Protein AF-A0A812W375-F1 (afdb_monomer_lite)

Radius of gyration: 62.91 Å; chains: 1; bounding box: 161×83×221 Å

Structure (mmCIF, N/CA/C/O backbone):
data_AF-A0A812W375-F1
#
_entry.id   AF-A0A812W375-F1
#
loop_
_atom_site.group_PDB
_atom_site.id
_atom_site.type_symbol
_atom_site.label_atom_id
_atom_site.label_alt_id
_atom_site.label_comp_id
_atom_site.label_asym_id
_atom_site.label_entity_id
_atom_site.label_seq_id
_atom_site.pdbx_PDB_ins_code
_atom_site.Cartn_x
_atom_site.Cartn_y
_atom_site.Cartn_z
_atom_site.occupancy
_atom_site.B_iso_or_equiv
_atom_site.auth_seq_id
_atom_site.auth_comp_id
_atom_site.auth_asym_id
_atom_site.auth_atom_id
_atom_site.pdbx_PDB_model_num
ATOM 1 N N . MET A 1 1 ? 38.878 -28.806 27.017 1.00 32.97 1 MET A N 1
ATOM 2 C CA . MET A 1 1 ? 39.861 -29.887 26.753 1.00 32.97 1 MET A CA 1
ATOM 3 C C . MET A 1 1 ? 39.324 -31.183 27.352 1.00 32.97 1 MET A C 1
ATOM 5 O O . MET A 1 1 ? 38.841 -31.075 28.465 1.00 32.97 1 MET A O 1
ATOM 9 N N . ARG A 1 2 ? 39.491 -32.343 26.679 1.00 32.56 2 ARG A N 1
ATOM 10 C CA . ARG A 1 2 ? 39.193 -33.731 27.154 1.00 32.56 2 ARG A CA 1
ATOM 11 C C . ARG A 1 2 ? 37.685 -33.984 27.458 1.00 32.56 2 ARG A C 1
ATOM 13 O O . ARG A 1 2 ? 37.096 -33.238 28.220 1.00 32.56 2 ARG A O 1
ATOM 20 N N . PHE A 1 3 ? 36.938 -34.833 26.727 1.00 31.95 3 PHE A N 1
ATOM 21 C CA . PHE A 1 3 ? 36.960 -36.322 26.633 1.00 31.95 3 PHE A CA 1
ATOM 22 C C . PHE A 1 3 ? 36.786 -36.993 28.014 1.00 31.95 3 PHE A C 1
ATOM 24 O O . PHE A 1 3 ? 37.465 -36.577 28.945 1.00 31.95 3 PHE A O 1
ATOM 31 N N . ILE A 1 4 ? 35.893 -37.976 28.246 1.00 35.28 4 ILE A N 1
ATOM 32 C CA . ILE A 1 4 ? 35.610 -39.283 27.572 1.00 35.28 4 ILE A CA 1
ATOM 33 C C . ILE A 1 4 ? 34.075 -39.601 27.687 1.00 35.28 4 ILE A C 1
ATOM 35 O O . ILE A 1 4 ? 33.470 -39.160 28.654 1.00 35.28 4 ILE A O 1
ATOM 39 N N . SER A 1 5 ? 33.343 -40.097 26.662 1.00 37.31 5 SER A N 1
ATOM 40 C CA . SER A 1 5 ? 32.916 -41.508 26.357 1.00 37.31 5 SER A CA 1
ATOM 41 C C . SER A 1 5 ? 32.271 -42.327 27.518 1.00 37.31 5 SER A C 1
ATOM 43 O O . SER A 1 5 ? 32.654 -42.129 28.659 1.00 37.31 5 SER A O 1
ATOM 45 N N . ALA A 1 6 ? 31.333 -43.285 27.351 1.00 34.84 6 ALA A N 1
ATOM 46 C CA . ALA A 1 6 ? 30.692 -43.911 26.170 1.00 34.84 6 ALA A CA 1
ATOM 47 C C . ALA A 1 6 ? 29.295 -44.544 26.514 1.00 34.84 6 ALA A C 1
ATOM 49 O O . ALA A 1 6 ? 28.821 -44.416 27.639 1.00 34.84 6 ALA A O 1
ATOM 50 N N . LYS A 1 7 ? 28.630 -45.225 25.554 1.00 42.62 7 LYS A N 1
ATOM 51 C CA . LYS A 1 7 ? 27.325 -45.942 25.699 1.00 42.62 7 LYS A CA 1
ATOM 52 C C . LYS A 1 7 ? 27.449 -47.362 26.298 1.00 42.62 7 LYS A C 1
ATOM 54 O O . LYS A 1 7 ? 28.492 -47.974 26.113 1.00 42.62 7 LYS A O 1
ATOM 59 N N . VAL A 1 8 ? 26.332 -47.936 26.788 1.00 28.66 8 VAL A N 1
ATOM 60 C CA . VAL A 1 8 ? 25.825 -49.310 26.474 1.00 28.66 8 VAL A CA 1
ATOM 61 C C . VAL A 1 8 ? 24.346 -49.460 26.930 1.00 28.66 8 VAL A C 1
ATOM 63 O O . VAL A 1 8 ? 23.821 -48.559 27.577 1.00 28.66 8 VAL A O 1
ATOM 66 N N . ILE A 1 9 ? 23.644 -50.521 26.500 1.00 36.91 9 ILE A N 1
ATOM 67 C CA . ILE A 1 9 ? 22.179 -50.753 26.589 1.00 36.91 9 ILE A CA 1
ATOM 68 C C . ILE A 1 9 ? 21.909 -52.167 27.154 1.00 36.91 9 ILE A C 1
ATOM 70 O O . ILE A 1 9 ? 22.692 -53.048 26.807 1.00 36.91 9 ILE A O 1
ATOM 74 N N . LEU A 1 10 ? 20.815 -52.402 27.916 1.00 29.38 10 LEU A N 1
ATOM 75 C CA . LEU A 1 10 ? 19.886 -53.561 27.772 1.00 29.38 10 LEU A CA 1
ATOM 76 C C . LEU A 1 10 ? 18.721 -53.616 28.802 1.00 29.38 10 LEU A C 1
ATOM 78 O O . LEU A 1 10 ? 18.688 -52.861 29.768 1.00 29.38 10 LEU A O 1
ATOM 82 N N . CYS A 1 11 ? 17.773 -54.509 28.482 1.00 27.66 11 CYS A N 1
ATOM 83 C CA . CYS A 1 11 ? 16.542 -55.025 29.119 1.00 27.66 11 CYS A CA 1
ATOM 84 C C . CYS A 1 11 ? 16.581 -55.360 30.650 1.00 27.66 11 CYS A C 1
ATOM 86 O O . CYS A 1 11 ? 17.652 -55.317 31.242 1.00 27.66 11 CYS A O 1
ATOM 88 N N . GLU A 1 12 ? 15.501 -55.739 31.375 1.00 29.98 12 GLU A N 1
ATOM 89 C CA . GLU A 1 12 ? 14.123 -56.186 31.020 1.00 29.98 12 GLU A CA 1
ATOM 90 C C . GLU A 1 12 ? 13.114 -56.149 32.217 1.00 29.98 12 GLU A C 1
ATOM 92 O O . GLU A 1 12 ? 13.525 -55.892 33.341 1.00 29.98 12 GLU A O 1
ATOM 97 N N . TYR A 1 13 ? 11.828 -56.473 31.954 1.00 28.66 13 TYR A N 1
ATOM 98 C CA . TYR A 1 13 ? 10.718 -56.953 32.834 1.00 28.66 13 TYR A CA 1
ATOM 99 C C . TYR A 1 13 ? 10.445 -56.364 34.250 1.00 28.66 13 TYR A C 1
ATOM 101 O O . TYR A 1 13 ? 11.315 -56.282 35.108 1.00 28.66 13 TYR A O 1
ATOM 109 N N . GLY A 1 14 ? 9.158 -56.109 34.573 1.00 26.38 14 GLY A N 1
ATOM 110 C CA . GLY A 1 14 ? 8.738 -55.655 35.918 1.00 26.38 14 GLY A CA 1
ATOM 111 C C . GLY A 1 14 ? 7.222 -55.554 36.191 1.00 26.38 14 GLY A C 1
ATOM 112 O O . GLY A 1 14 ? 6.649 -54.474 36.156 1.00 26.38 14 GLY A O 1
ATOM 113 N N . LEU A 1 15 ? 6.612 -56.704 36.484 1.00 28.59 15 LEU A N 1
ATOM 114 C CA . LEU A 1 15 ? 5.293 -57.001 37.093 1.00 28.59 15 LEU A CA 1
ATOM 115 C C . LEU A 1 15 ? 4.586 -55.878 37.923 1.00 28.59 15 LEU A C 1
ATOM 117 O O . LEU A 1 15 ? 5.216 -55.224 38.743 1.00 28.59 15 LEU A O 1
ATOM 121 N N . LEU A 1 16 ? 3.290 -55.570 37.727 1.00 27.53 16 LEU A N 1
ATOM 122 C CA . LEU A 1 16 ? 2.050 -56.282 38.153 1.00 27.53 16 LEU A CA 1
ATOM 123 C C . LEU A 1 16 ? 1.582 -56.034 39.623 1.00 27.53 16 LEU A C 1
ATOM 125 O O . LEU A 1 16 ? 2.069 -56.674 40.548 1.00 27.53 16 LEU A O 1
ATOM 129 N N . SER A 1 17 ? 0.553 -55.188 39.824 1.00 30.06 17 SER A N 1
ATOM 130 C CA . SER A 1 17 ? -0.425 -55.240 40.946 1.00 30.06 17 SER A CA 1
ATOM 131 C C . SER A 1 17 ? -1.618 -54.304 40.628 1.00 30.06 17 SER A C 1
ATOM 133 O O . SER A 1 17 ? -1.371 -53.153 40.288 1.00 30.06 17 SER A O 1
ATOM 135 N N . PHE A 1 18 ? -2.901 -54.680 40.491 1.00 27.77 18 PHE A N 1
ATOM 136 C CA . PHE A 1 18 ? -3.881 -55.459 41.289 1.00 27.77 18 PHE A CA 1
ATOM 137 C C . PHE A 1 18 ? -4.575 -54.743 42.472 1.00 27.77 18 PHE A C 1
ATOM 139 O O . PHE A 1 18 ? -4.112 -54.794 43.608 1.00 27.77 18 PHE A O 1
ATOM 146 N N . ARG A 1 19 ? -5.780 -54.206 42.194 1.00 32.09 19 ARG A N 1
ATOM 147 C CA . ARG A 1 19 ? -7.065 -54.339 42.944 1.00 32.09 19 ARG A CA 1
ATOM 148 C C . ARG A 1 19 ? -8.155 -53.591 42.141 1.00 32.09 19 ARG A C 1
ATOM 150 O O . ARG A 1 19 ? -8.008 -52.400 41.915 1.00 32.09 19 ARG A O 1
ATOM 157 N N . PHE A 1 20 ? -9.081 -54.254 41.436 1.00 25.84 20 PHE A N 1
ATOM 158 C CA . PHE A 1 20 ? -10.339 -54.888 41.904 1.00 25.84 20 PHE A CA 1
ATOM 159 C C . PHE A 1 20 ? -11.257 -53.915 42.680 1.00 25.84 20 PHE A C 1
ATOM 161 O O . PHE A 1 20 ? -10.815 -53.363 43.680 1.00 25.84 20 PHE A O 1
ATOM 168 N N . LEU A 1 21 ? -12.445 -53.529 42.167 1.00 32.00 21 LEU A N 1
ATOM 169 C CA . LEU A 1 21 ? -13.716 -54.288 41.957 1.00 32.00 21 LEU A CA 1
ATOM 170 C C . LEU A 1 21 ? -14.475 -54.551 43.277 1.00 32.00 21 LEU A C 1
ATOM 172 O O . LEU A 1 21 ? -13.841 -54.910 44.261 1.00 32.00 21 LEU A O 1
ATOM 176 N N . ALA A 1 22 ? -15.811 -54.445 43.378 1.00 35.59 22 ALA A N 1
ATOM 177 C CA . ALA A 1 22 ? -16.879 -54.061 42.421 1.00 35.59 22 ALA A CA 1
ATOM 178 C C . ALA A 1 22 ? -17.906 -53.126 43.147 1.00 35.59 22 ALA A C 1
ATOM 180 O O . ALA A 1 22 ? -17.464 -52.409 44.037 1.00 35.59 22 ALA A O 1
ATOM 181 N N . CYS A 1 23 ? -19.228 -52.997 42.917 1.00 27.14 23 CYS A N 1
ATOM 182 C CA . CYS A 1 23 ? -20.289 -53.605 42.073 1.00 27.14 23 CYS A CA 1
ATOM 183 C C . CYS A 1 23 ? -21.526 -52.633 42.102 1.00 27.14 23 CYS A C 1
ATOM 185 O O . CYS A 1 23 ? -21.464 -51.651 42.835 1.00 27.14 23 CYS A O 1
ATOM 187 N N . TRP A 1 24 ? -22.687 -52.766 41.431 1.00 25.94 24 TRP A N 1
ATOM 188 C CA . TRP A 1 24 ? -23.252 -53.753 40.484 1.00 25.94 24 TRP A CA 1
ATOM 189 C C . TRP A 1 24 ? -24.283 -53.065 39.529 1.00 25.94 24 TRP A C 1
ATOM 191 O O . TRP A 1 24 ? -24.037 -51.950 39.084 1.00 25.94 24 TRP A O 1
ATOM 201 N N . HIS A 1 25 ? -25.432 -53.694 39.214 1.00 31.62 25 HIS A N 1
ATOM 202 C CA . HIS A 1 25 ? -26.502 -53.189 38.326 1.00 31.62 25 HIS A CA 1
ATOM 203 C C . HIS A 1 25 ? -27.932 -53.468 38.843 1.00 31.62 25 HIS A C 1
ATOM 205 O O . HIS A 1 25 ? -28.162 -54.496 39.474 1.00 31.62 25 HIS A O 1
ATOM 211 N N . ALA A 1 26 ? -28.900 -52.640 38.416 1.00 30.72 26 ALA A N 1
ATOM 212 C CA . ALA A 1 26 ? -30.285 -53.003 38.036 1.00 30.72 26 ALA A CA 1
ATOM 213 C C . ALA A 1 26 ? -30.875 -51.836 37.191 1.00 30.72 26 ALA A C 1
ATOM 215 O O . ALA A 1 26 ? -30.724 -50.689 37.590 1.00 30.72 26 ALA A O 1
ATOM 216 N N . LEU A 1 27 ? -31.280 -52.026 35.921 1.00 32.25 27 LEU A N 1
ATOM 217 C CA . LEU A 1 27 ? -32.653 -52.322 35.427 1.00 32.25 27 LEU A CA 1
ATOM 218 C C . LEU A 1 27 ? -33.686 -51.203 35.735 1.00 32.25 27 LEU A C 1
ATOM 220 O O . LEU A 1 27 ? -33.682 -50.657 36.826 1.00 32.25 27 LEU A O 1
ATOM 224 N N . ARG A 1 28 ? -34.624 -50.819 34.847 1.00 28.23 28 ARG A N 1
ATOM 225 C CA . ARG A 1 28 ? -35.311 -51.556 33.755 1.00 28.23 28 ARG A CA 1
ATOM 226 C C . ARG A 1 28 ? -35.912 -50.582 32.702 1.00 28.23 28 ARG A C 1
ATOM 228 O O . ARG A 1 28 ? -35.973 -49.385 32.953 1.00 28.23 28 ARG A O 1
ATOM 235 N N . SER A 1 29 ? -36.410 -51.082 31.566 1.00 29.12 29 SER A N 1
ATOM 236 C CA . SER A 1 29 ? -37.048 -50.293 30.476 1.00 29.12 29 SER A CA 1
ATOM 237 C C . SER A 1 29 ? -38.560 -50.572 30.339 1.00 29.12 29 SER A C 1
ATOM 239 O O . SER A 1 29 ? -38.947 -51.685 30.688 1.00 29.12 29 SER A O 1
ATOM 241 N N . LEU A 1 30 ? -39.368 -49.634 29.784 1.00 30.25 30 LEU A N 1
ATOM 242 C CA . LEU A 1 30 ? -40.395 -49.823 28.708 1.00 30.25 30 LEU A CA 1
ATOM 243 C C . LEU A 1 30 ? -41.364 -48.605 28.494 1.00 30.25 30 LEU A C 1
ATOM 245 O O . LEU A 1 30 ? -41.809 -48.003 29.460 1.00 30.25 30 LEU A O 1
ATOM 249 N N . VAL A 1 31 ? -41.772 -48.381 27.225 1.00 29.91 31 VAL A N 1
ATOM 250 C CA . VAL A 1 31 ? -43.111 -47.929 26.707 1.00 29.91 31 VAL A CA 1
ATOM 251 C C . VAL A 1 31 ? -43.641 -46.467 26.862 1.00 29.91 31 VAL A C 1
ATOM 253 O O . VAL A 1 31 ? -44.110 -46.056 27.911 1.00 29.91 31 VAL A O 1
ATOM 256 N N . CYS A 1 32 ? -43.669 -45.770 25.706 1.00 25.56 32 CYS A N 1
ATOM 257 C CA . CYS A 1 32 ? -44.744 -45.012 24.997 1.00 25.56 32 CYS A CA 1
ATOM 258 C C . CYS A 1 32 ? -45.743 -43.986 25.631 1.00 25.56 32 CYS A C 1
ATOM 260 O O . CYS A 1 32 ? -46.162 -44.076 26.774 1.00 25.56 32 CYS A O 1
ATOM 262 N N . VAL A 1 33 ? -46.281 -43.154 24.705 1.00 26.83 33 VAL A N 1
ATOM 263 C CA . VAL A 1 33 ? -47.587 -42.420 24.658 1.00 26.83 33 VAL A CA 1
ATOM 264 C C . VAL A 1 33 ? -47.616 -40.893 24.936 1.00 26.83 33 VAL A C 1
ATOM 266 O O . VAL A 1 33 ? -47.652 -40.417 26.060 1.00 26.83 33 VAL A O 1
ATOM 269 N N . GLN A 1 34 ? -47.686 -40.148 23.823 1.00 30.19 34 GLN A N 1
ATOM 270 C CA . GLN A 1 34 ? -48.497 -38.950 23.498 1.00 30.19 34 GLN A CA 1
ATOM 271 C C . GLN A 1 34 ? -49.063 -37.982 24.584 1.00 30.19 34 GLN A C 1
ATOM 273 O O . GLN A 1 34 ? -50.043 -38.274 25.253 1.00 30.19 34 GLN A O 1
ATOM 278 N N . ALA A 1 35 ? -48.623 -36.717 24.460 1.00 27.84 35 ALA A N 1
ATOM 279 C CA . ALA A 1 35 ? -49.440 -35.522 24.133 1.00 27.84 35 ALA A CA 1
ATOM 280 C C . ALA A 1 35 ? -50.307 -34.737 25.169 1.00 27.84 35 ALA A C 1
ATOM 282 O O . ALA A 1 35 ? -51.359 -35.184 25.610 1.00 27.84 35 ALA A O 1
ATOM 283 N N . LYS A 1 36 ? -49.983 -33.424 25.218 1.00 30.27 36 LYS A N 1
ATOM 284 C CA . LYS A 1 36 ? -50.854 -32.211 25.245 1.00 30.27 36 LYS A CA 1
ATOM 285 C C . LYS A 1 36 ? -51.313 -31.538 26.565 1.00 30.27 36 LYS A C 1
ATOM 287 O O . LYS A 1 36 ? -51.796 -32.156 27.497 1.00 30.27 36 LYS A O 1
ATOM 292 N N . ASN A 1 37 ? -51.291 -30.198 26.464 1.00 27.66 37 ASN A N 1
ATOM 293 C CA . ASN A 1 37 ? -52.089 -29.154 27.135 1.00 27.66 37 ASN A CA 1
ATOM 294 C C . ASN A 1 37 ? -51.806 -28.731 28.599 1.00 27.66 37 ASN A C 1
ATOM 296 O O . ASN A 1 37 ? -52.540 -29.056 29.522 1.00 27.66 37 ASN A O 1
ATOM 300 N N . SER A 1 38 ? -50.832 -27.823 28.725 1.00 30.70 38 SER A N 1
ATOM 301 C CA . SER A 1 38 ? -51.033 -26.404 29.105 1.00 30.70 38 SER A CA 1
ATOM 302 C C . SER A 1 38 ? -51.904 -25.997 30.312 1.00 30.70 38 SER A C 1
ATOM 304 O O . SER A 1 38 ? -53.129 -25.964 30.212 1.00 30.70 38 SER A O 1
ATOM 306 N N . THR A 1 39 ? -51.259 -25.381 31.313 1.00 27.17 39 THR A N 1
ATOM 307 C CA . THR A 1 39 ? -51.822 -24.280 32.130 1.00 27.17 39 THR A CA 1
ATOM 308 C C . THR A 1 39 ? -50.727 -23.302 32.591 1.00 27.17 39 THR A C 1
ATOM 310 O O . THR A 1 39 ? -49.601 -23.701 32.872 1.00 27.17 39 THR A O 1
ATOM 313 N N . CYS A 1 40 ? -51.065 -22.009 32.666 1.00 23.91 40 CYS A N 1
ATOM 314 C CA . CYS A 1 40 ? -50.269 -20.937 33.296 1.00 23.91 40 CYS A CA 1
ATOM 315 C C . CYS A 1 40 ? -50.655 -20.807 34.794 1.00 23.91 40 CYS A C 1
ATOM 317 O O . CYS A 1 40 ? -51.750 -21.251 35.149 1.00 23.91 40 CYS A O 1
ATOM 319 N N . PRO A 1 41 ? -49.800 -20.251 35.685 1.00 39.56 41 PRO A N 1
ATOM 320 C CA . PRO A 1 41 ? -49.494 -18.810 35.720 1.00 39.56 41 PRO A CA 1
ATOM 321 C C . PRO A 1 41 ? -47.994 -18.472 35.885 1.00 39.56 41 PRO A C 1
ATOM 323 O O . PRO A 1 41 ? -47.139 -19.350 35.929 1.00 39.56 41 PRO A O 1
ATOM 326 N N . ALA A 1 42 ? -47.676 -17.175 35.936 1.00 27.50 42 ALA A N 1
ATOM 327 C CA . ALA A 1 42 ? -46.314 -16.635 35.968 1.00 27.50 42 ALA A CA 1
ATOM 328 C C . ALA A 1 42 ? -46.003 -15.887 37.274 1.00 27.50 42 ALA A C 1
ATOM 330 O O . ALA A 1 42 ? -46.930 -15.360 37.885 1.00 27.50 42 ALA A O 1
ATOM 331 N N . GLN A 1 43 ? -44.710 -15.718 37.598 1.00 28.91 43 GLN A N 1
ATOM 332 C CA . GLN A 1 43 ? -44.121 -14.397 37.905 1.00 28.91 43 GLN A CA 1
ATOM 333 C C . GLN A 1 43 ? -42.575 -14.416 38.031 1.00 28.91 43 GLN A C 1
ATOM 335 O O . GLN A 1 43 ? -42.018 -15.303 38.660 1.00 28.91 43 GLN A O 1
ATOM 340 N N . THR A 1 44 ? -41.932 -13.422 37.391 1.00 27.50 44 THR A N 1
ATOM 341 C CA . THR A 1 44 ? -40.707 -12.644 37.751 1.00 27.50 44 THR A CA 1
ATOM 342 C C . THR A 1 44 ? -39.631 -13.224 38.698 1.00 27.50 44 THR A C 1
ATOM 344 O O . THR A 1 44 ? -39.952 -13.761 39.746 1.00 27.50 44 THR A O 1
ATOM 347 N N . SER A 1 45 ? -38.319 -12.993 38.512 1.00 30.81 45 SER A N 1
ATOM 348 C CA . SER A 1 45 ? -37.578 -12.115 37.574 1.00 30.81 45 SER A CA 1
ATOM 349 C C . SER A 1 45 ? -36.083 -12.490 37.533 1.00 30.81 45 SER A C 1
ATOM 351 O O . SER A 1 45 ? -35.541 -12.883 38.560 1.00 30.81 45 SER A O 1
ATOM 353 N N . GLY A 1 46 ? -35.379 -12.278 36.407 1.00 27.34 46 GLY A N 1
ATOM 354 C CA . GLY A 1 46 ? -33.915 -12.464 36.373 1.00 27.34 46 GLY A CA 1
ATOM 355 C C . GLY A 1 46 ? -33.225 -12.399 35.001 1.00 27.34 46 GLY A C 1
ATOM 356 O O . GLY A 1 46 ? -32.876 -13.429 34.447 1.00 27.34 46 GLY A O 1
ATOM 357 N N . SER A 1 47 ? -32.958 -11.186 34.500 1.00 30.62 47 SER A N 1
ATOM 358 C CA . SER A 1 47 ? -31.931 -10.875 33.479 1.00 30.62 47 SER A CA 1
ATOM 359 C C . SER A 1 47 ? -31.890 -11.709 32.176 1.00 30.62 47 SER A C 1
ATOM 361 O O . SER A 1 47 ? -31.016 -12.556 31.994 1.00 30.62 47 SER A O 1
ATOM 363 N N . LEU A 1 48 ? -32.715 -11.344 31.184 1.00 28.80 48 LEU A N 1
ATOM 364 C CA . LEU A 1 48 ? -32.492 -11.709 29.774 1.00 28.80 48 LEU A CA 1
ATOM 365 C C . LEU A 1 48 ? -32.817 -10.509 28.868 1.00 28.80 48 LEU A C 1
ATOM 367 O O . LEU A 1 48 ? -33.972 -10.271 28.528 1.00 28.80 48 LEU A O 1
ATOM 371 N N . MET A 1 49 ? -31.803 -9.690 28.557 1.00 38.00 49 MET A N 1
ATOM 372 C CA . MET A 1 49 ? -32.002 -8.374 27.920 1.00 38.00 49 MET A CA 1
ATOM 373 C C . MET A 1 49 ? -30.802 -7.888 27.073 1.00 38.00 49 MET A C 1
ATOM 375 O O . MET A 1 49 ? -30.454 -6.712 27.106 1.00 38.00 49 MET A O 1
ATOM 379 N N . LEU A 1 50 ? -30.147 -8.775 26.303 1.00 35.09 50 LEU A N 1
ATOM 380 C CA . LEU A 1 50 ? -29.114 -8.346 25.335 1.00 35.09 50 LEU A CA 1
ATOM 381 C C . LEU A 1 50 ? -28.927 -9.242 24.088 1.00 35.09 50 LEU A C 1
ATOM 383 O O . LEU A 1 50 ? -27.821 -9.334 23.568 1.00 35.09 50 LEU A O 1
ATOM 387 N N . GLN A 1 51 ? -29.974 -9.916 23.586 1.00 35.34 51 GLN A N 1
ATOM 388 C CA . GLN A 1 51 ? -29.829 -10.756 22.375 1.00 35.34 51 GLN A CA 1
ATOM 389 C C . GLN A 1 51 ? -31.084 -10.905 21.489 1.00 35.34 51 GLN A C 1
ATOM 391 O O . GLN A 1 51 ? -31.169 -11.825 20.685 1.00 35.34 51 GLN A O 1
ATOM 396 N N . ALA A 1 52 ? -32.057 -9.992 21.598 1.00 30.33 52 ALA A N 1
ATOM 397 C CA . ALA A 1 52 ? -33.327 -10.065 20.862 1.00 30.33 52 ALA A CA 1
ATOM 398 C C . ALA A 1 52 ? -33.742 -8.705 20.260 1.00 30.33 52 ALA A C 1
ATOM 400 O O . ALA A 1 52 ? -34.756 -8.124 20.649 1.00 30.33 52 ALA A O 1
ATOM 401 N N . ARG A 1 53 ? -32.933 -8.152 19.339 1.00 36.31 53 ARG A N 1
ATOM 402 C CA . ARG A 1 53 ? -33.256 -6.870 18.667 1.00 36.31 53 ARG A CA 1
ATOM 403 C C . ARG A 1 53 ? -32.769 -6.709 17.215 1.00 36.31 53 ARG A C 1
ATOM 405 O O . ARG A 1 53 ? -32.697 -5.586 16.733 1.00 36.31 53 ARG A O 1
ATOM 412 N N . GLN A 1 54 ? -32.458 -7.807 16.518 1.00 35.34 54 GLN A N 1
ATOM 413 C CA . GLN A 1 54 ? -31.963 -7.805 15.126 1.00 35.34 54 GLN A CA 1
ATOM 414 C C . GLN A 1 54 ? -32.687 -8.828 14.221 1.00 35.34 54 GLN A C 1
ATOM 416 O O . GLN A 1 54 ? -32.083 -9.427 13.339 1.00 35.34 54 GLN A O 1
ATOM 421 N N . SER A 1 55 ? -33.988 -9.062 14.433 1.00 33.91 55 SER A N 1
ATOM 422 C CA . SER A 1 55 ? -34.750 -10.054 13.641 1.00 33.91 55 SER A CA 1
ATOM 423 C C . SER A 1 55 ? -36.170 -9.608 13.267 1.00 33.91 55 SER A C 1
ATOM 425 O O . SER A 1 55 ? -37.050 -10.445 13.108 1.00 33.91 55 SER A O 1
ATOM 427 N N . THR A 1 56 ? -36.396 -8.297 13.113 1.00 34.47 56 THR A N 1
ATOM 428 C CA . THR A 1 56 ? -37.659 -7.717 12.600 1.00 34.47 56 THR A CA 1
ATOM 429 C C . THR A 1 56 ? -37.469 -6.300 12.019 1.00 34.47 56 THR A C 1
ATOM 431 O O . THR A 1 56 ? -38.142 -5.375 12.452 1.00 34.47 56 THR A O 1
ATOM 434 N N . MET A 1 57 ? -36.582 -6.097 11.030 1.00 35.59 57 MET A N 1
ATOM 435 C CA . MET A 1 57 ? -36.639 -4.933 10.107 1.00 35.59 57 MET A CA 1
ATOM 436 C C . MET A 1 57 ? -35.830 -5.155 8.812 1.00 35.59 57 MET A C 1
ATOM 438 O O . MET A 1 57 ? -34.649 -4.831 8.771 1.00 35.59 57 MET A O 1
ATOM 442 N N . LYS A 1 58 ? -36.488 -5.652 7.751 1.00 33.88 58 LYS A N 1
ATOM 443 C CA . LYS A 1 58 ? -36.287 -5.254 6.335 1.00 33.88 58 LYS A CA 1
ATOM 444 C C . LYS A 1 58 ? -37.288 -5.994 5.429 1.00 33.88 58 LYS A C 1
ATOM 446 O O . LYS A 1 58 ? -37.006 -7.037 4.863 1.00 33.88 58 LYS A O 1
ATOM 451 N N . SER A 1 59 ? -38.490 -5.428 5.315 1.00 32.53 59 SER A N 1
ATOM 452 C CA . SER A 1 59 ? -39.470 -5.748 4.256 1.00 32.53 59 SER A CA 1
ATOM 453 C C . SER A 1 59 ? -40.000 -4.453 3.622 1.00 32.53 59 SER A C 1
ATOM 455 O O . SER A 1 59 ? -41.165 -4.341 3.245 1.00 32.53 59 SER A O 1
ATOM 457 N N . GLN A 1 60 ? -39.135 -3.441 3.567 1.00 34.91 60 GLN A N 1
ATOM 458 C CA . GLN A 1 60 ? -39.342 -2.186 2.861 1.00 34.91 60 GLN A CA 1
ATOM 459 C C . GLN A 1 60 ? -38.002 -1.811 2.231 1.00 34.91 60 GLN A C 1
ATOM 461 O O . GLN A 1 60 ? -37.022 -1.640 2.958 1.00 34.91 60 GLN A O 1
ATOM 466 N N . SER A 1 61 ? -37.964 -1.677 0.903 1.00 47.94 61 SER A N 1
ATOM 467 C CA . SER A 1 61 ? -36.942 -0.831 0.293 1.00 47.94 61 SER A CA 1
ATOM 468 C C . SER A 1 61 ? -37.293 0.603 0.667 1.00 47.94 61 SER A C 1
ATOM 470 O O . SER A 1 61 ? -38.376 1.086 0.333 1.00 47.94 61 SER A O 1
ATOM 472 N N . GLN A 1 62 ? -36.412 1.254 1.416 1.00 59.97 62 GLN A N 1
ATOM 473 C CA . GLN A 1 62 ? -36.438 2.697 1.590 1.00 59.97 62 GLN A CA 1
ATOM 474 C C . GLN A 1 62 ? -35.154 3.229 0.969 1.00 59.97 62 GLN A C 1
ATOM 476 O O . GLN A 1 62 ? -34.062 2.837 1.386 1.00 59.97 62 GLN A O 1
ATOM 481 N N . ARG A 1 63 ? -35.298 4.107 -0.031 1.00 82.06 63 ARG A N 1
ATOM 482 C CA . ARG A 1 63 ? -34.190 4.941 -0.495 1.00 82.06 63 ARG A CA 1
ATOM 483 C C . ARG A 1 63 ? -33.665 5.752 0.677 1.00 82.06 63 ARG A C 1
ATOM 485 O O . ARG A 1 63 ? -34.450 6.340 1.418 1.00 82.06 63 ARG A O 1
ATOM 492 N N . ALA A 1 64 ? -32.350 5.779 0.809 1.00 93.31 64 ALA A N 1
ATOM 493 C CA . ALA A 1 64 ? -31.646 6.607 1.765 1.00 93.31 64 ALA A CA 1
ATOM 494 C C . ALA A 1 64 ? -30.914 7.735 1.032 1.00 93.31 64 ALA A C 1
ATOM 496 O O . ALA A 1 64 ? -30.404 7.540 -0.074 1.00 93.31 64 ALA A O 1
ATOM 497 N N . ASP A 1 65 ? -30.851 8.898 1.669 1.00 95.62 65 ASP A N 1
ATOM 498 C CA . ASP A 1 65 ? -30.077 10.039 1.190 1.00 95.62 65 ASP A CA 1
ATOM 499 C C . ASP A 1 65 ? -28.646 9.964 1.738 1.00 95.62 65 ASP A C 1
ATOM 501 O O . ASP A 1 65 ? -28.408 9.500 2.859 1.00 95.62 65 ASP A O 1
ATOM 505 N N . GLY A 1 66 ? -27.674 10.422 0.956 1.00 95.62 66 GLY A N 1
ATOM 506 C CA . GLY A 1 66 ? -26.266 10.413 1.337 1.00 95.62 66 GLY A CA 1
ATOM 507 C C . GLY A 1 66 ? -25.417 11.339 0.477 1.00 95.62 66 GLY A C 1
ATOM 508 O O . GLY A 1 66 ? -25.927 12.159 -0.287 1.00 95.62 66 GLY A O 1
ATOM 509 N N . PHE A 1 67 ? -24.101 11.181 0.588 1.00 97.25 67 PHE A N 1
ATOM 510 C CA . PHE A 1 67 ? -23.134 11.896 -0.245 1.00 97.25 67 PHE A CA 1
ATOM 511 C C . PHE A 1 67 ? -22.102 10.937 -0.838 1.00 97.25 67 PHE A C 1
ATOM 513 O O . PHE A 1 67 ? -21.710 9.962 -0.193 1.00 97.25 67 PHE A O 1
ATOM 520 N N . MET A 1 68 ? -21.635 11.252 -2.042 1.00 97.00 68 MET A N 1
ATOM 521 C CA . MET A 1 68 ? -20.598 10.520 -2.762 1.00 97.00 68 MET A CA 1
ATOM 522 C C . MET A 1 68 ? -19.397 11.421 -3.072 1.00 97.00 68 MET A C 1
ATOM 524 O O . MET A 1 68 ? -19.565 12.590 -3.431 1.00 97.00 68 MET A O 1
ATOM 528 N N . THR A 1 69 ? -18.200 10.847 -2.979 1.00 97.44 69 THR A N 1
ATOM 529 C CA . THR A 1 69 ? -16.926 11.404 -3.461 1.00 97.44 69 THR A CA 1
ATOM 530 C C . THR A 1 69 ? -16.212 10.428 -4.404 1.00 97.44 69 THR A C 1
ATOM 532 O O . THR A 1 69 ? -16.638 9.282 -4.581 1.00 97.44 69 THR A O 1
ATOM 535 N N . MET A 1 70 ? -15.163 10.918 -5.068 1.00 95.75 70 MET A N 1
ATOM 536 C CA . MET A 1 70 ? -14.287 10.139 -5.943 1.00 95.75 70 MET A CA 1
ATOM 537 C C . MET A 1 70 ? -13.038 9.712 -5.163 1.00 95.75 70 MET A C 1
ATOM 539 O O . MET A 1 70 ? -12.294 10.564 -4.676 1.00 95.75 70 MET A O 1
ATOM 543 N N . TRP A 1 71 ? -12.817 8.400 -5.072 1.00 95.06 71 TRP A N 1
ATOM 544 C CA . TRP A 1 71 ? -11.784 7.777 -4.241 1.00 95.06 71 TRP A CA 1
ATOM 545 C C . TRP A 1 71 ? -10.415 7.717 -4.930 1.00 95.06 71 TRP A C 1
ATOM 547 O O . TRP A 1 71 ? -9.403 8.138 -4.369 1.00 95.06 71 TRP A O 1
ATOM 557 N N . SER A 1 72 ? -10.376 7.161 -6.142 1.00 94.00 72 SER A N 1
ATOM 558 C CA . SER A 1 72 ? -9.162 6.988 -6.943 1.00 94.00 72 SER A CA 1
ATOM 559 C C . SER A 1 72 ? -9.509 6.727 -8.411 1.00 94.00 72 SER A C 1
ATOM 561 O O . SER A 1 72 ? -10.592 6.227 -8.723 1.00 94.00 72 SER A O 1
ATOM 563 N N . ASP A 1 73 ? -8.561 7.032 -9.293 1.00 94.06 73 ASP A N 1
ATOM 564 C CA . ASP A 1 73 ? -8.521 6.660 -10.709 1.00 94.06 73 ASP A CA 1
ATOM 565 C C . ASP A 1 73 ? -7.728 5.364 -10.979 1.00 94.06 73 ASP A C 1
ATOM 567 O O . ASP A 1 73 ? -7.652 4.915 -12.123 1.00 94.06 73 ASP A O 1
ATOM 571 N N . SER A 1 74 ? -7.130 4.757 -9.944 1.00 93.00 74 SER A N 1
ATOM 572 C CA . SER A 1 74 ? -6.397 3.497 -10.066 1.00 93.00 74 SER A CA 1
ATOM 573 C C . SER A 1 74 ? -7.272 2.279 -9.771 1.00 93.00 74 SER A C 1
ATOM 575 O O . SER A 1 74 ? -7.689 2.055 -8.629 1.00 93.00 74 SER A O 1
ATOM 577 N N . ALA A 1 75 ? -7.390 1.388 -10.758 1.00 87.44 75 ALA A N 1
ATOM 578 C CA . ALA A 1 75 ? -7.985 0.060 -10.601 1.00 87.44 75 ALA A CA 1
ATOM 579 C C . ALA A 1 75 ? -7.342 -0.767 -9.467 1.00 87.44 75 ALA A C 1
ATOM 581 O O . ALA A 1 75 ? -7.976 -1.649 -8.894 1.00 87.44 75 ALA A O 1
ATOM 582 N N . THR A 1 76 ? -6.085 -0.492 -9.086 1.00 91.62 76 THR A N 1
ATOM 583 C CA . THR A 1 76 ? -5.431 -1.198 -7.971 1.00 91.62 76 THR A CA 1
ATOM 584 C C . THR A 1 76 ? -5.783 -0.635 -6.591 1.00 91.62 76 THR A C 1
ATOM 586 O O . THR A 1 76 ? -5.271 -1.157 -5.607 1.00 91.62 76 THR A O 1
ATOM 589 N N . THR A 1 77 ? -6.630 0.398 -6.470 1.00 91.75 77 THR A N 1
ATOM 590 C CA . THR A 1 77 ? -6.974 1.010 -5.165 1.00 91.75 77 THR A CA 1
ATOM 591 C C . THR A 1 77 ? -7.690 0.049 -4.206 1.00 91.75 77 THR A C 1
ATOM 593 O O . THR A 1 77 ? -7.629 0.227 -2.997 1.00 91.75 77 THR A O 1
ATOM 596 N N . ILE A 1 78 ? -8.331 -0.997 -4.739 1.00 93.31 78 ILE A N 1
ATOM 597 C CA . ILE A 1 78 ? -8.966 -2.087 -3.980 1.00 93.31 78 ILE A CA 1
ATOM 598 C C . ILE A 1 78 ? -7.944 -3.069 -3.364 1.00 93.31 78 ILE A C 1
ATOM 600 O O . ILE A 1 78 ? -8.287 -3.857 -2.481 1.00 93.31 78 ILE A O 1
ATOM 604 N N . VAL A 1 79 ? -6.681 -3.058 -3.812 1.00 92.88 79 VAL A N 1
ATOM 605 C CA . VAL A 1 79 ? -5.659 -4.016 -3.361 1.00 92.88 79 VAL A CA 1
ATOM 606 C C . VAL A 1 79 ? -5.210 -3.682 -1.939 1.00 92.88 79 VAL A C 1
ATOM 608 O O . VAL A 1 79 ? -4.506 -2.703 -1.708 1.00 92.88 79 VAL A O 1
ATOM 611 N N . GLY A 1 80 ? -5.603 -4.530 -0.985 1.00 86.25 80 GLY A N 1
ATOM 612 C CA . GLY A 1 80 ? -5.437 -4.273 0.451 1.00 86.25 80 GLY A CA 1
ATOM 613 C C . GLY A 1 80 ? -6.598 -3.509 1.103 1.00 86.25 80 GLY A C 1
ATOM 614 O O . GLY A 1 80 ? -6.495 -3.171 2.280 1.00 86.25 80 G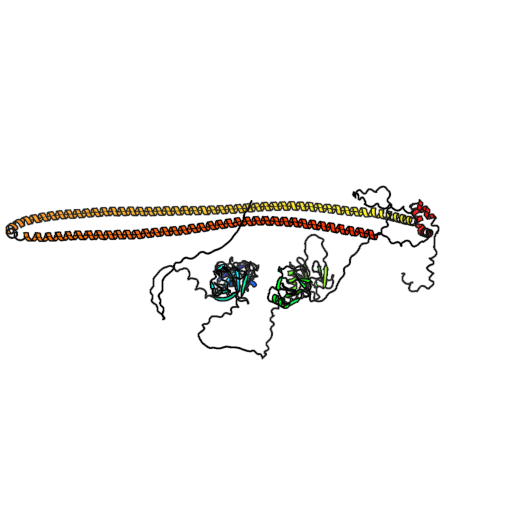LY A O 1
ATOM 615 N N . GLY A 1 81 ? -7.694 -3.267 0.376 1.00 90.19 81 GLY A N 1
ATOM 616 C CA . GLY A 1 81 ? -8.910 -2.666 0.923 1.00 90.19 81 GLY A CA 1
ATOM 617 C C . GLY A 1 81 ? -9.613 -3.553 1.957 1.00 90.19 81 GLY A C 1
ATOM 618 O O . GLY A 1 81 ? -9.486 -4.780 1.950 1.00 90.19 81 GLY A O 1
ATOM 619 N N . SER A 1 82 ? -10.389 -2.930 2.845 1.00 94.38 82 SER A N 1
ATOM 620 C CA . SER A 1 82 ? -10.932 -3.514 4.083 1.00 94.38 82 SER A CA 1
ATOM 621 C C . SER A 1 82 ? -11.776 -4.781 3.894 1.00 94.38 82 SER A C 1
ATOM 623 O O . SER A 1 82 ? -11.849 -5.591 4.818 1.00 94.38 82 SER A O 1
ATOM 625 N N . CYS A 1 83 ? -12.418 -4.977 2.732 1.00 95.00 83 CYS A N 1
ATOM 626 C CA . CYS A 1 83 ? -13.181 -6.199 2.447 1.00 95.00 83 CYS A CA 1
ATOM 627 C C . CYS A 1 83 ? -12.326 -7.382 1.959 1.00 95.00 83 CYS A C 1
ATOM 629 O O . CYS A 1 83 ? -12.848 -8.490 1.889 1.00 95.00 83 CYS A O 1
ATOM 631 N N . GLU A 1 84 ? -11.039 -7.178 1.662 1.00 94.75 84 GLU A N 1
ATOM 632 C CA . GLU A 1 84 ? -10.035 -8.203 1.319 1.00 94.75 84 GLU A CA 1
ATOM 633 C C . GLU A 1 84 ? -10.243 -9.002 0.015 1.00 94.75 84 GLU A C 1
ATOM 635 O O . GLU A 1 84 ? -9.463 -9.908 -0.275 1.00 94.75 84 GLU A O 1
ATOM 640 N N . TYR A 1 85 ? -11.223 -8.648 -0.826 1.00 94.94 85 TYR A N 1
ATOM 641 C CA . TYR A 1 85 ? -11.459 -9.316 -2.120 1.00 94.94 85 TYR A CA 1
ATOM 642 C C . TYR A 1 85 ? -10.212 -9.361 -3.019 1.00 94.94 85 TYR A C 1
ATOM 644 O O . TYR A 1 85 ? -9.894 -10.401 -3.600 1.00 94.94 85 TYR A O 1
ATOM 652 N N . ALA A 1 86 ? -9.462 -8.258 -3.066 1.00 94.06 86 ALA A N 1
ATOM 653 C CA . ALA A 1 86 ? -8.208 -8.136 -3.801 1.00 94.06 86 ALA A CA 1
ATOM 654 C C . ALA A 1 86 ? -6.977 -8.194 -2.869 1.00 94.06 86 ALA A C 1
ATOM 656 O O . ALA A 1 86 ? -6.085 -7.347 -2.951 1.00 94.06 86 ALA A O 1
ATOM 657 N N . ASN A 1 87 ? -6.924 -9.15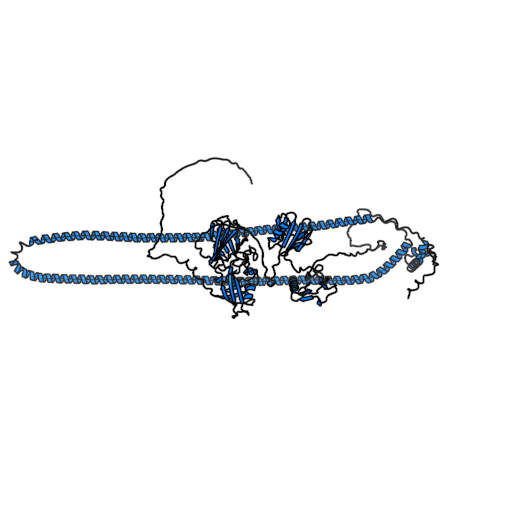5 -1.936 1.00 91.19 87 ASN A N 1
ATOM 658 C CA . ASN A 1 87 ? -5.770 -9.331 -1.046 1.00 91.19 87 ASN A CA 1
ATOM 659 C C . ASN A 1 87 ? -4.464 -9.542 -1.850 1.00 91.19 87 ASN A C 1
ATOM 661 O O . ASN A 1 87 ? -4.383 -10.391 -2.740 1.00 91.19 87 ASN A O 1
ATOM 665 N N . SER A 1 88 ? -3.422 -8.769 -1.527 1.00 90.56 88 SER A N 1
ATOM 666 C CA . SER A 1 88 ? -2.144 -8.756 -2.250 1.00 90.56 88 SER A CA 1
ATOM 667 C C . SER A 1 88 ? -1.337 -10.054 -2.127 1.00 90.56 88 SER A C 1
ATOM 669 O O . SER A 1 88 ? -0.692 -10.447 -3.099 1.00 90.56 88 SER A O 1
ATOM 671 N N . ALA A 1 89 ? -1.413 -10.761 -0.995 1.00 87.88 89 ALA A N 1
ATOM 672 C CA . ALA A 1 89 ? -0.784 -12.072 -0.809 1.00 87.88 89 ALA A CA 1
ATOM 673 C C . ALA A 1 89 ? -1.446 -13.169 -1.664 1.00 87.88 89 ALA A C 1
ATOM 675 O O . ALA A 1 89 ? -0.812 -14.172 -1.981 1.00 87.88 89 ALA A O 1
ATOM 676 N N . ASN A 1 90 ? -2.693 -12.950 -2.095 1.00 87.19 90 ASN A N 1
ATOM 677 C CA . ASN A 1 90 ? -3.442 -13.828 -2.993 1.00 87.19 90 ASN A CA 1
ATOM 678 C C . ASN A 1 90 ? -3.472 -13.318 -4.450 1.00 87.19 90 ASN A C 1
ATOM 680 O O . ASN A 1 90 ? -4.302 -13.768 -5.232 1.00 87.19 90 ASN A O 1
ATOM 684 N N . GLY A 1 91 ? -2.574 -12.400 -4.832 1.00 88.75 91 GLY A N 1
ATOM 685 C CA . GLY A 1 91 ? -2.439 -11.909 -6.212 1.00 88.75 91 GLY A CA 1
ATOM 686 C C . GLY A 1 91 ? -3.137 -10.578 -6.515 1.00 88.75 91 GLY A C 1
ATOM 687 O O . GLY A 1 91 ? -3.150 -10.144 -7.668 1.00 88.75 91 GLY A O 1
ATOM 688 N N . GLY A 1 92 ? -3.701 -9.895 -5.514 1.00 92.44 92 GLY A N 1
ATOM 689 C CA . GLY A 1 92 ? -4.338 -8.588 -5.694 1.00 92.44 92 GLY A CA 1
ATOM 690 C C . GLY A 1 92 ? -5.590 -8.691 -6.565 1.00 92.44 92 GLY A C 1
ATOM 691 O O . GLY A 1 92 ? -6.487 -9.471 -6.265 1.00 92.44 92 GLY A O 1
ATOM 692 N N . LEU A 1 93 ? -5.640 -7.949 -7.675 1.00 92.00 93 LEU A N 1
ATOM 693 C CA . LEU A 1 93 ? -6.708 -8.080 -8.681 1.00 92.00 93 LEU A CA 1
ATOM 694 C C . LEU A 1 93 ? -6.749 -9.467 -9.356 1.00 92.00 93 LEU A C 1
ATOM 696 O O . LEU A 1 93 ? -7.779 -9.835 -9.907 1.00 92.00 93 LEU A O 1
ATOM 700 N N . GLY A 1 94 ? -5.660 -10.244 -9.300 1.00 90.69 94 GLY A N 1
ATOM 701 C CA . GLY A 1 94 ? -5.623 -11.643 -9.745 1.00 90.69 94 GLY A CA 1
ATOM 702 C C . GLY A 1 94 ? -6.143 -12.653 -8.712 1.00 90.69 94 GLY A C 1
ATOM 703 O O . GLY A 1 94 ? -6.090 -13.853 -8.961 1.00 90.69 94 GLY A O 1
ATOM 704 N N . SER A 1 95 ? -6.615 -12.189 -7.550 1.00 92.94 95 SER A N 1
ATOM 705 C CA . SER A 1 95 ? -7.222 -13.031 -6.515 1.00 92.94 95 SER A CA 1
ATOM 706 C C . SER A 1 95 ? -8.480 -13.732 -7.041 1.00 92.94 95 SER A C 1
ATOM 708 O O . SER A 1 95 ? -9.358 -13.055 -7.579 1.00 92.94 95 SER A O 1
ATOM 710 N N . PRO A 1 96 ? -8.677 -15.043 -6.797 1.00 91.19 96 PRO A N 1
ATOM 711 C CA . PRO A 1 96 ? -9.948 -15.708 -7.097 1.00 91.19 96 PRO A CA 1
ATOM 712 C C . PRO A 1 96 ? -11.149 -15.077 -6.369 1.00 91.19 96 PRO A C 1
ATOM 714 O O . PRO A 1 96 ? -12.288 -15.211 -6.813 1.00 91.19 96 PRO A O 1
ATOM 717 N N . ALA A 1 97 ? -10.907 -14.346 -5.271 1.00 92.69 97 ALA A N 1
ATOM 718 C CA . ALA A 1 97 ? -11.937 -13.585 -4.565 1.00 92.69 97 ALA A CA 1
ATOM 719 C C . ALA A 1 97 ? -12.299 -12.237 -5.231 1.00 92.69 97 ALA A C 1
ATOM 721 O O . ALA A 1 97 ? -13.331 -11.655 -4.908 1.00 92.69 97 ALA A O 1
ATOM 722 N N . ALA A 1 98 ? -11.502 -11.751 -6.189 1.00 92.81 98 ALA A N 1
ATOM 723 C CA . ALA A 1 98 ? -11.777 -10.547 -6.980 1.00 92.81 98 ALA A CA 1
ATOM 724 C C . ALA A 1 98 ? -12.702 -10.818 -8.194 1.00 92.81 98 ALA A C 1
ATOM 726 O O . ALA A 1 98 ? -12.819 -9.992 -9.094 1.00 92.81 98 ALA A O 1
ATOM 727 N N . SER A 1 99 ? -13.387 -11.966 -8.211 1.00 87.94 99 SER A N 1
ATOM 728 C CA . SER A 1 99 ? -14.175 -12.519 -9.328 1.00 87.94 99 SER A CA 1
ATOM 729 C C . SER A 1 99 ? -15.532 -11.843 -9.601 1.00 87.94 99 SER A C 1
ATOM 731 O O . SER A 1 99 ? -16.295 -12.303 -10.450 1.00 87.94 99 SER A O 1
ATOM 733 N N . SER A 1 100 ? -15.849 -10.749 -8.907 1.00 89.94 100 SER A N 1
ATOM 734 C CA . SER A 1 100 ? -17.095 -9.996 -9.093 1.00 89.94 100 SER A CA 1
ATOM 735 C C . SER A 1 100 ? -17.096 -9.182 -10.400 1.00 89.94 100 SER A C 1
ATOM 737 O O . SER A 1 100 ? -16.124 -8.460 -10.656 1.00 89.94 100 SER A O 1
ATOM 739 N N . PRO A 1 101 ? -18.197 -9.174 -11.184 1.00 92.56 101 PRO A N 1
ATOM 740 C CA . PRO A 1 101 ? -18.344 -8.295 -12.350 1.00 92.56 101 PRO A CA 1
ATOM 741 C C . PRO A 1 101 ? -18.127 -6.808 -12.031 1.00 92.56 101 PRO A C 1
ATOM 743 O O . PRO A 1 101 ? -17.600 -6.061 -12.858 1.00 92.56 101 PRO A O 1
ATOM 746 N N . TYR A 1 102 ? -18.478 -6.367 -10.820 1.00 94.12 102 TYR A N 1
ATOM 747 C CA . TYR A 1 102 ? -18.272 -4.987 -10.370 1.00 94.12 102 TYR A CA 1
ATOM 748 C C . TYR A 1 102 ? -16.801 -4.655 -10.108 1.00 94.12 102 TYR A C 1
ATOM 750 O O . TYR A 1 102 ? -16.395 -3.521 -10.335 1.00 94.12 102 TYR A O 1
ATOM 758 N N . ILE A 1 103 ? -15.980 -5.627 -9.698 1.00 93.25 103 ILE A N 1
ATOM 759 C CA . ILE A 1 103 ? -14.531 -5.420 -9.547 1.00 93.25 103 ILE A CA 1
ATOM 760 C C . ILE A 1 103 ? -13.884 -5.304 -10.933 1.00 93.25 103 ILE A C 1
ATOM 762 O O . ILE A 1 103 ? -13.149 -4.354 -11.189 1.00 93.25 103 ILE A O 1
ATOM 766 N N . ALA A 1 104 ? -14.240 -6.197 -11.862 1.00 91.62 104 ALA A N 1
ATOM 767 C CA . ALA A 1 104 ? -13.736 -6.176 -13.238 1.00 91.62 104 ALA A CA 1
ATOM 768 C C . ALA A 1 104 ? -14.203 -4.959 -14.070 1.00 91.62 104 ALA A C 1
ATOM 770 O O . ALA A 1 104 ? -13.529 -4.579 -15.024 1.00 91.62 104 ALA A O 1
ATOM 771 N N . SER A 1 105 ? -15.345 -4.351 -13.728 1.00 93.50 105 SER A N 1
ATOM 772 C CA . SER A 1 105 ? -15.890 -3.156 -14.400 1.00 93.50 105 SER A CA 1
ATOM 773 C C . SER A 1 105 ? -15.636 -1.839 -13.658 1.00 93.50 105 SER A C 1
ATOM 775 O O . SER A 1 105 ? -16.207 -0.815 -14.037 1.00 93.50 105 SER A O 1
ATOM 777 N N . GLU A 1 106 ? -14.808 -1.861 -12.605 1.00 95.81 106 GLU A N 1
ATOM 778 C CA . GLU A 1 106 ? -14.507 -0.700 -11.750 1.00 95.81 106 GLU A CA 1
ATOM 779 C C . GLU A 1 106 ? -15.759 -0.048 -11.113 1.00 95.81 106 GLU A C 1
ATOM 781 O O . GLU A 1 106 ? -15.774 1.129 -10.748 1.00 95.81 106 GLU A O 1
ATOM 786 N N . GLY A 1 107 ? -16.828 -0.835 -10.976 1.00 96.06 107 GLY A N 1
ATOM 787 C CA . GLY A 1 107 ? -18.127 -0.484 -10.410 1.00 96.06 107 GLY A CA 1
ATOM 788 C C . GLY A 1 107 ? -18.181 -0.620 -8.890 1.00 96.06 107 GLY A C 1
ATOM 789 O O . GLY A 1 107 ? -19.114 -1.223 -8.366 1.00 96.06 107 GLY A O 1
ATOM 790 N N . TYR A 1 108 ? -17.173 -0.127 -8.171 1.00 96.44 108 TYR A N 1
ATOM 791 C CA . TYR A 1 108 ? -17.035 -0.357 -6.731 1.00 96.44 108 TYR A CA 1
ATOM 792 C C . TYR A 1 108 ? -16.705 0.907 -5.934 1.00 96.44 108 TYR A C 1
ATOM 794 O O . TYR A 1 108 ? -16.166 1.887 -6.460 1.00 96.44 108 TYR A O 1
ATOM 802 N N . CYS A 1 109 ? -17.018 0.861 -4.636 1.00 97.44 109 CYS A N 1
ATOM 803 C CA . CYS A 1 109 ? -16.800 1.968 -3.710 1.00 97.44 109 CYS A CA 1
ATOM 804 C C . CYS A 1 109 ? -16.339 1.490 -2.321 1.00 97.44 109 CYS A C 1
ATOM 806 O O . CYS A 1 109 ? -16.703 0.403 -1.855 1.00 97.44 109 CYS A O 1
ATOM 808 N N . ALA A 1 110 ? -15.588 2.352 -1.638 1.00 96.81 110 ALA A N 1
ATOM 809 C CA . ALA A 1 110 ? -15.513 2.386 -0.184 1.00 96.81 110 ALA A CA 1
ATOM 810 C C . ALA A 1 110 ? -16.804 3.000 0.389 1.00 96.81 110 ALA A C 1
ATOM 812 O O . ALA A 1 110 ? -17.466 3.789 -0.287 1.00 96.81 110 ALA A O 1
ATOM 813 N N . VAL A 1 111 ? -17.151 2.694 1.641 1.00 97.19 111 VAL A N 1
ATOM 814 C CA . VAL A 1 111 ? -18.312 3.298 2.333 1.00 97.19 111 VAL A CA 1
ATOM 815 C C . VAL A 1 111 ? -17.962 3.813 3.733 1.00 97.19 111 VAL A C 1
ATOM 817 O O . VAL A 1 111 ? -16.886 3.514 4.263 1.00 97.19 111 VAL A O 1
ATOM 820 N N . ASP A 1 112 ? -18.846 4.608 4.345 1.00 95.94 112 ASP A N 1
ATOM 821 C CA . ASP A 1 112 ? -18.668 5.038 5.739 1.00 95.94 112 ASP A CA 1
ATOM 822 C C . ASP A 1 112 ? -18.754 3.869 6.742 1.00 95.94 112 ASP A C 1
ATOM 824 O O . ASP A 1 112 ? -19.206 2.763 6.436 1.00 95.94 112 ASP A O 1
ATOM 828 N N . SER A 1 113 ? -18.311 4.109 7.977 1.00 92.00 113 SER A N 1
ATOM 829 C CA . SER A 1 113 ? -18.278 3.097 9.041 1.00 92.00 113 SER A CA 1
ATOM 830 C C . SER A 1 113 ? -19.660 2.609 9.506 1.00 92.00 113 SER A C 1
ATOM 832 O O . SER A 1 113 ? -19.750 1.522 10.081 1.00 92.00 113 SER A O 1
ATOM 834 N N . THR A 1 114 ? -20.729 3.365 9.244 1.00 91.38 114 THR A N 1
ATOM 835 C CA . THR A 1 114 ? -22.118 2.991 9.554 1.00 91.38 114 THR A CA 1
ATOM 836 C C . THR A 1 114 ? -22.630 1.995 8.523 1.00 91.38 114 THR A C 1
ATOM 838 O O . THR A 1 114 ? -23.145 0.937 8.892 1.00 91.38 114 THR A O 1
ATOM 841 N N . LEU A 1 115 ? -22.441 2.304 7.236 1.00 92.25 115 LEU A N 1
ATOM 842 C CA . LEU A 1 115 ? -22.854 1.453 6.122 1.00 92.25 115 LEU A CA 1
ATOM 843 C C . LEU A 1 115 ? -21.980 0.194 6.016 1.00 92.25 115 LEU A C 1
ATOM 845 O O . LEU A 1 115 ? -22.508 -0.891 5.793 1.00 92.25 115 LEU A O 1
ATOM 849 N N . TYR A 1 116 ? -20.671 0.302 6.277 1.00 93.50 116 TYR A N 1
ATOM 850 C CA . TYR A 1 116 ? -19.728 -0.826 6.301 1.00 93.50 116 TYR A CA 1
ATOM 851 C C . TYR A 1 116 ? -20.116 -1.921 7.308 1.00 93.50 116 TYR A C 1
ATOM 853 O O . TYR A 1 116 ? -19.887 -3.108 7.063 1.00 93.50 116 TYR A O 1
ATOM 861 N N . SER A 1 117 ? -20.700 -1.531 8.449 1.00 90.75 117 SER A N 1
ATOM 862 C CA . SER A 1 117 ? -21.220 -2.435 9.485 1.00 90.75 117 SER A CA 1
ATOM 863 C C . SER A 1 117 ? -20.214 -3.518 9.926 1.00 90.75 117 SER A C 1
ATOM 865 O O . SER A 1 117 ? -20.509 -4.713 9.940 1.00 90.75 117 SER A O 1
ATOM 867 N N . SER A 1 118 ? -18.976 -3.107 10.231 1.00 87.00 118 SER A N 1
ATOM 868 C CA . SER A 1 118 ? -17.853 -4.001 10.588 1.00 87.00 118 SER A CA 1
ATOM 869 C C . SER A 1 118 ? -17.555 -5.100 9.549 1.00 87.00 118 SER A C 1
ATOM 871 O O . SER A 1 118 ? -17.175 -6.218 9.899 1.00 87.00 118 SER A O 1
ATOM 873 N N . GLY A 1 119 ? -17.741 -4.792 8.263 1.00 88.81 119 GLY A N 1
ATOM 874 C CA . GLY A 1 119 ? -17.602 -5.733 7.150 1.00 88.81 119 GLY A CA 1
ATOM 875 C C . GLY A 1 119 ? -18.895 -6.463 6.780 1.00 88.81 119 GLY A C 1
ATOM 876 O O . GLY A 1 119 ? -18.901 -7.224 5.816 1.00 88.81 119 GLY A O 1
ATOM 877 N N . GLY A 1 120 ? -19.996 -6.227 7.501 1.00 88.81 120 GLY A N 1
ATOM 878 C CA . GLY A 1 120 ? -21.308 -6.810 7.216 1.00 88.81 120 GLY A CA 1
ATOM 879 C C . GLY A 1 120 ? -21.840 -6.488 5.818 1.00 88.81 120 GLY A C 1
ATOM 880 O O . GLY A 1 120 ? -22.459 -7.353 5.212 1.00 88.81 120 GLY A O 1
ATOM 881 N N . ALA A 1 121 ? -21.545 -5.295 5.290 1.00 92.00 121 ALA A N 1
ATOM 882 C CA . ALA A 1 121 ? -21.946 -4.889 3.940 1.00 92.00 121 ALA A CA 1
ATOM 883 C C . ALA A 1 121 ? -20.933 -5.255 2.838 1.00 92.00 121 ALA A C 1
ATOM 885 O O . ALA A 1 121 ? -21.186 -4.959 1.673 1.00 92.00 121 ALA A O 1
ATOM 886 N N . CYS A 1 122 ? -19.788 -5.868 3.166 1.00 94.75 122 CYS A N 1
ATOM 887 C CA . CYS A 1 122 ? -18.810 -6.263 2.151 1.00 94.75 122 CYS A CA 1
ATOM 888 C C . CYS A 1 122 ? -19.421 -7.245 1.149 1.00 94.75 122 CYS A C 1
ATOM 890 O O . CYS A 1 122 ? -19.959 -8.284 1.537 1.00 94.75 122 CYS A O 1
ATOM 892 N N . GLY A 1 123 ? -19.301 -6.915 -0.136 1.00 92.81 123 GLY A N 1
ATOM 893 C CA . GLY A 1 123 ? -19.867 -7.699 -1.228 1.00 92.81 123 GLY A CA 1
ATOM 894 C C . GLY A 1 123 ? -21.330 -7.388 -1.547 1.00 92.81 123 GLY A C 1
ATOM 895 O O . GLY A 1 123 ? -21.753 -7.742 -2.642 1.00 92.81 123 GLY A O 1
ATOM 896 N N . SER A 1 124 ? -22.078 -6.700 -0.675 1.00 94.06 124 SER A N 1
ATOM 897 C CA . SER A 1 124 ? -23.443 -6.240 -0.977 1.00 94.06 124 SER A CA 1
ATOM 898 C C . SER A 1 124 ? -23.429 -5.126 -2.032 1.00 94.06 124 SER A C 1
ATOM 900 O O . SER A 1 124 ? -22.493 -4.316 -2.089 1.00 94.06 124 SER A O 1
ATOM 902 N N . CYS A 1 125 ? -24.489 -5.057 -2.842 1.00 95.75 125 CYS A N 1
ATOM 903 C CA . CYS A 1 125 ? -24.631 -4.079 -3.917 1.00 95.75 125 CYS A CA 1
ATOM 904 C C . CYS A 1 125 ? -25.708 -3.026 -3.627 1.00 95.75 125 CYS A C 1
ATOM 906 O O . CYS A 1 125 ? -26.716 -3.270 -2.959 1.00 95.75 125 CYS A O 1
ATOM 908 N N . TRP A 1 126 ? -25.474 -1.817 -4.137 1.00 96.12 126 TRP A N 1
ATOM 909 C CA . TRP A 1 126 ? -26.341 -0.660 -3.934 1.00 96.12 126 TRP A CA 1
ATOM 910 C C . TRP A 1 126 ? -26.538 0.076 -5.252 1.00 96.12 126 TRP A C 1
ATOM 912 O O . TRP A 1 126 ? -25.573 0.386 -5.949 1.00 96.12 126 TRP A O 1
ATOM 922 N N . ARG A 1 127 ? -27.786 0.397 -5.593 1.00 97.12 127 ARG A N 1
ATOM 923 C CA . ARG A 1 127 ? -28.094 1.311 -6.693 1.00 97.12 127 ARG A CA 1
ATOM 924 C C . ARG A 1 127 ? -27.928 2.733 -6.183 1.00 97.12 127 ARG A C 1
ATOM 926 O O . ARG A 1 127 ? -28.784 3.218 -5.449 1.00 97.12 127 ARG A O 1
ATOM 933 N N . VAL A 1 128 ? -26.845 3.391 -6.577 1.00 97.69 128 VAL A N 1
ATOM 934 C CA . VAL A 1 128 ? -26.548 4.787 -6.234 1.00 97.69 128 VAL A CA 1
ATOM 935 C C . VAL A 1 128 ? -26.953 5.674 -7.409 1.00 97.69 128 VAL A C 1
ATOM 937 O O . VAL A 1 128 ? -26.655 5.361 -8.562 1.00 97.69 128 VAL A O 1
ATOM 940 N N . SER A 1 129 ? -27.676 6.759 -7.127 1.00 97.50 129 SER A N 1
ATOM 941 C CA . SER A 1 129 ? -28.244 7.652 -8.142 1.00 97.50 129 SER A CA 1
ATOM 942 C C . SER A 1 129 ? -28.124 9.122 -7.740 1.00 97.50 129 SER A C 1
ATOM 944 O O . SER A 1 129 ? -28.452 9.488 -6.610 1.00 97.50 129 SER A O 1
ATOM 946 N N . TYR A 1 130 ? -27.721 9.960 -8.689 1.00 97.44 130 TYR A N 1
ATOM 947 C CA . TYR A 1 130 ? -27.681 11.418 -8.582 1.00 97.44 130 TYR A CA 1
ATOM 948 C C . TYR A 1 130 ? -28.743 12.027 -9.506 1.00 97.44 130 TYR A C 1
ATOM 950 O O . TYR A 1 130 ? -28.928 11.582 -10.639 1.00 97.44 130 TYR A O 1
ATOM 958 N N . ASP A 1 131 ? -29.464 13.029 -9.009 1.00 95.00 131 ASP A N 1
ATOM 959 C CA . ASP A 1 131 ? -30.661 13.614 -9.627 1.00 95.00 131 ASP A CA 1
ATOM 960 C C . ASP A 1 131 ? -30.410 14.953 -10.346 1.00 95.00 131 ASP A C 1
ATOM 962 O O . ASP A 1 131 ? -31.312 15.472 -11.002 1.00 95.00 131 ASP A O 1
ATOM 966 N N . GLY A 1 132 ? -29.190 15.497 -10.268 1.00 92.44 132 GLY A N 1
ATOM 967 C CA . GLY A 1 132 ? -28.855 16.823 -10.796 1.00 92.44 132 GLY A CA 1
ATOM 968 C C . GLY A 1 132 ? -29.006 17.968 -9.784 1.00 92.44 132 GLY A C 1
ATOM 969 O O . GLY A 1 132 ? -28.911 19.131 -10.177 1.00 92.44 132 GLY A O 1
ATOM 970 N N . SER A 1 133 ? -29.256 17.671 -8.504 1.00 93.00 133 SER A N 1
ATOM 971 C CA . SER A 1 133 ? -29.272 18.669 -7.424 1.00 93.00 133 SER A CA 1
ATOM 972 C C . SER A 1 133 ? -27.883 19.273 -7.144 1.00 93.00 133 SER A C 1
ATOM 974 O O . SER A 1 133 ? -26.854 18.747 -7.554 1.00 93.00 133 SER A O 1
ATOM 976 N N . THR A 1 134 ? -27.821 20.428 -6.477 1.00 93.12 134 THR A N 1
ATOM 977 C CA . THR A 1 134 ? -26.583 21.224 -6.378 1.00 93.12 134 THR A CA 1
ATOM 978 C C . THR A 1 134 ? -25.435 20.494 -5.661 1.00 93.12 134 THR A C 1
ATOM 980 O O . THR A 1 134 ? -25.452 20.338 -4.440 1.00 93.12 134 THR A O 1
ATOM 983 N N . ALA A 1 135 ? -24.402 20.126 -6.422 1.00 93.75 135 ALA A N 1
ATOM 984 C CA . ALA A 1 135 ? -23.125 19.586 -5.949 1.00 93.75 135 ALA A CA 1
ATOM 985 C C . ALA A 1 135 ? -22.025 20.669 -5.867 1.00 93.75 135 ALA A C 1
ATOM 987 O O . ALA A 1 135 ? -22.267 21.838 -6.179 1.00 93.75 135 ALA A O 1
ATOM 988 N N . THR A 1 136 ? -20.804 20.300 -5.456 1.00 94.69 136 THR A N 1
ATOM 989 C CA . THR A 1 136 ? -19.642 21.221 -5.479 1.00 94.69 136 THR A CA 1
ATOM 990 C C . THR A 1 136 ? -19.138 21.529 -6.888 1.00 94.69 136 THR A C 1
ATOM 992 O O . THR A 1 136 ? -18.570 22.596 -7.113 1.00 94.69 136 THR A O 1
ATOM 995 N N . ASP A 1 137 ? -19.361 20.608 -7.823 1.00 94.88 137 ASP A N 1
ATOM 996 C CA . ASP A 1 137 ? -18.819 20.615 -9.178 1.00 94.88 137 ASP A CA 1
ATOM 997 C C . ASP A 1 137 ? -19.952 20.362 -10.194 1.00 94.88 137 ASP A C 1
ATOM 999 O O . ASP A 1 137 ? -20.948 19.718 -9.850 1.00 94.88 137 ASP A O 1
ATOM 1003 N N . PRO A 1 138 ? -19.850 20.845 -11.448 1.00 91.88 138 PRO A N 1
ATOM 1004 C CA . PRO A 1 138 ? -20.866 20.582 -12.464 1.00 91.88 138 PRO A CA 1
ATOM 1005 C C . PRO A 1 138 ? -20.968 19.087 -12.784 1.00 91.88 138 PRO A C 1
ATOM 1007 O O . PRO A 1 138 ? -19.968 18.453 -13.116 1.00 91.88 138 PRO A O 1
ATOM 1010 N N . GLY A 1 139 ? -22.184 18.544 -12.745 1.00 92.25 139 GLY A N 1
ATOM 1011 C CA . GLY A 1 139 ? -22.456 17.143 -13.055 1.00 92.25 139 GLY A CA 1
ATOM 1012 C C . GLY A 1 139 ? -23.795 16.929 -13.758 1.00 92.25 139 GLY A C 1
ATOM 1013 O O . GLY A 1 139 ? -24.632 17.829 -13.830 1.00 92.25 139 GLY A O 1
ATOM 1014 N N . VAL A 1 140 ? -23.990 15.716 -14.266 1.00 94.75 140 VAL A N 1
ATOM 1015 C CA . VAL A 1 140 ? -25.166 15.248 -15.010 1.00 94.75 140 VAL A CA 1
ATOM 1016 C C . VAL A 1 140 ? -25.838 14.128 -14.203 1.00 94.75 140 VAL A C 1
ATOM 1018 O O . VAL A 1 140 ? -25.116 13.273 -13.692 1.00 94.75 140 VAL A O 1
ATOM 1021 N N . PRO A 1 141 ? -27.180 14.097 -14.071 1.00 96.12 141 PRO A N 1
ATOM 1022 C CA . PRO A 1 141 ? -27.877 13.010 -13.383 1.00 96.12 141 PRO A CA 1
ATOM 1023 C C . PRO A 1 141 ? -27.567 11.638 -13.994 1.00 96.12 141 PRO A C 1
ATOM 1025 O O . PRO A 1 141 ? -27.559 11.473 -15.216 1.00 96.12 141 PRO A O 1
ATOM 1028 N N . GLY A 1 142 ? -27.366 10.646 -13.130 1.00 97.06 142 GLY A N 1
ATOM 1029 C CA . GLY A 1 142 ? -26.927 9.302 -13.494 1.00 97.06 142 GLY A CA 1
ATOM 1030 C C . GLY A 1 142 ? -27.216 8.282 -12.393 1.00 97.06 142 GLY A C 1
ATOM 1031 O O . GLY A 1 142 ? -27.595 8.629 -11.272 1.00 97.06 142 GLY A O 1
ATOM 1032 N N . SER A 1 143 ? -27.080 6.996 -12.715 1.00 96.94 143 SER A N 1
ATOM 1033 C CA . SER A 1 143 ? -27.355 5.893 -11.787 1.00 96.94 143 SER A CA 1
ATOM 1034 C C . SER A 1 143 ? -26.536 4.661 -12.153 1.00 96.94 143 SER A C 1
ATOM 1036 O O . SER A 1 143 ? -26.446 4.297 -13.327 1.00 96.94 143 SER A O 1
ATOM 1038 N N . MET A 1 144 ? -25.965 3.995 -11.151 1.00 96.62 144 MET A N 1
ATOM 1039 C CA . MET A 1 144 ? -25.205 2.758 -11.319 1.00 96.62 144 MET A CA 1
ATOM 1040 C C . MET A 1 144 ? -25.396 1.847 -10.101 1.00 96.62 144 MET A C 1
ATOM 1042 O O . MET A 1 144 ? -25.621 2.318 -8.987 1.00 96.62 144 MET A O 1
ATOM 1046 N N . VAL A 1 145 ? -25.319 0.531 -10.314 1.00 97.38 145 VAL A N 1
ATOM 1047 C CA . VAL A 1 145 ? -25.171 -0.433 -9.217 1.00 97.38 145 VAL A CA 1
ATOM 1048 C C . VAL A 1 145 ? -23.690 -0.546 -8.883 1.00 97.38 145 VAL A C 1
ATOM 1050 O O . VAL A 1 145 ? -22.882 -0.786 -9.779 1.00 97.38 145 VAL A O 1
ATOM 1053 N N . VAL A 1 146 ? -23.346 -0.346 -7.613 1.00 96.94 146 VAL A N 1
ATOM 1054 C CA . VAL A 1 146 ? -21.971 -0.410 -7.112 1.00 96.94 146 VAL A CA 1
ATOM 1055 C C . VAL A 1 146 ? -21.841 -1.428 -5.986 1.00 96.94 146 VAL A C 1
ATOM 1057 O O . VAL A 1 146 ? -22.745 -1.567 -5.159 1.00 96.94 146 VAL A O 1
ATOM 1060 N N . GLN A 1 147 ? -20.704 -2.121 -5.938 1.00 96.25 147 GLN A N 1
ATOM 1061 C CA . GLN A 1 147 ? -20.385 -3.073 -4.873 1.00 96.25 147 GLN A CA 1
ATOM 1062 C C . GLN A 1 147 ? -19.519 -2.434 -3.779 1.00 96.25 147 GLN A C 1
ATOM 1064 O O . GLN A 1 147 ? -18.586 -1.677 -4.064 1.00 96.25 147 GLN A O 1
ATOM 1069 N N . VAL A 1 148 ? -19.800 -2.777 -2.519 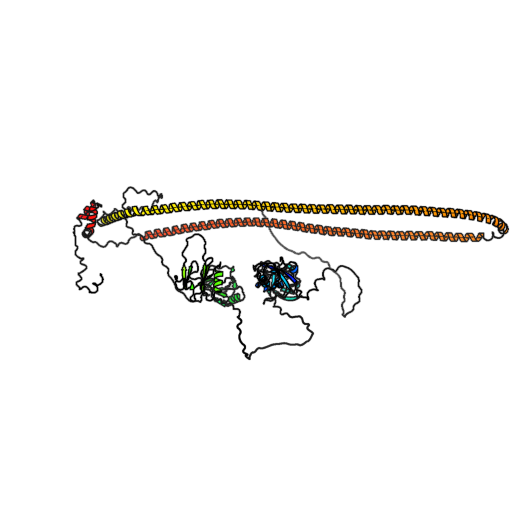1.00 96.44 148 VAL A N 1
ATOM 1070 C CA . VAL A 1 148 ? -18.983 -2.364 -1.368 1.00 96.44 148 VAL A CA 1
ATOM 1071 C C . VAL A 1 148 ? -17.745 -3.253 -1.252 1.00 96.44 148 VAL A C 1
ATOM 1073 O O . VAL A 1 148 ? -17.858 -4.461 -1.017 1.00 96.44 148 VAL A O 1
ATOM 1076 N N . VAL A 1 149 ? -16.561 -2.647 -1.382 1.00 95.75 149 VAL A N 1
ATOM 1077 C CA . VAL A 1 149 ? -15.260 -3.350 -1.353 1.00 95.75 149 VAL A CA 1
ATOM 1078 C C . VAL A 1 149 ? -14.261 -2.791 -0.334 1.00 95.75 149 VAL A C 1
ATOM 1080 O O . VAL A 1 149 ? -13.223 -3.408 -0.092 1.00 95.75 149 VAL A O 1
ATOM 1083 N N . ASP A 1 150 ? -14.563 -1.652 0.289 1.00 95.88 150 ASP A N 1
ATOM 1084 C CA . ASP A 1 150 ? -13.706 -1.033 1.304 1.00 95.88 150 ASP A CA 1
ATOM 1085 C C . ASP A 1 150 ? -14.527 -0.202 2.313 1.00 95.88 150 ASP A C 1
ATOM 1087 O O . ASP A 1 150 ? -15.746 -0.050 2.188 1.00 95.88 150 ASP A O 1
ATOM 1091 N N . SER A 1 151 ? -13.857 0.339 3.326 1.00 94.00 151 SER A N 1
ATOM 1092 C CA . SER A 1 151 ? -14.404 1.187 4.380 1.00 94.00 151 SER A CA 1
ATOM 1093 C C . SER A 1 151 ? -13.599 2.479 4.520 1.00 94.00 151 SER A C 1
ATOM 1095 O O . SER A 1 151 ? -12.485 2.587 4.015 1.00 94.00 151 SER A O 1
ATOM 1097 N N . GLY A 1 152 ? -14.145 3.458 5.241 1.00 89.31 152 GLY A N 1
ATOM 1098 C CA . GLY A 1 152 ? -13.430 4.697 5.557 1.00 89.31 152 GLY A CA 1
ATOM 1099 C C . GLY A 1 152 ? -13.647 5.833 4.559 1.00 89.31 152 GLY A C 1
ATOM 1100 O O . GLY A 1 152 ? -12.852 6.770 4.550 1.00 89.31 152 GLY A O 1
ATOM 1101 N N . SER A 1 153 ? -14.727 5.789 3.767 1.00 92.06 153 SER A N 1
ATOM 1102 C CA . SER A 1 153 ? -15.155 6.951 2.978 1.00 92.06 153 SER A CA 1
ATOM 1103 C C . SER A 1 153 ? -15.323 8.192 3.865 1.00 92.06 153 SER A C 1
ATOM 1105 O O . SER A 1 153 ? -15.840 8.116 4.984 1.00 92.06 153 SER A O 1
ATOM 1107 N N . ALA A 1 154 ? -14.927 9.357 3.344 1.00 86.81 154 ALA A N 1
ATOM 1108 C CA . ALA A 1 154 ? -15.186 10.655 3.975 1.00 86.81 154 ALA A CA 1
ATOM 1109 C C . ALA A 1 154 ? -16.649 11.133 3.814 1.00 86.81 154 ALA A C 1
ATOM 1111 O O . ALA A 1 154 ? -17.035 12.175 4.364 1.00 86.81 154 ALA A O 1
ATOM 1112 N N . LYS A 1 155 ? -17.450 10.394 3.037 1.00 94.75 155 LYS A N 1
ATOM 1113 C CA . LYS A 1 155 ? -18.891 10.555 2.800 1.00 94.75 155 LYS A CA 1
ATOM 1114 C C . LYS A 1 155 ? -19.559 9.177 2.890 1.00 94.75 155 LYS A C 1
ATOM 1116 O O . LYS A 1 155 ? -18.983 8.265 3.461 1.00 94.75 155 LYS A O 1
ATOM 1121 N N . THR A 1 156 ? -20.781 9.019 2.390 1.00 96.12 156 THR A N 1
ATOM 1122 C CA . THR A 1 156 ? -21.489 7.729 2.443 1.00 96.12 156 THR A CA 1
ATOM 1123 C C . THR A 1 156 ? -20.840 6.700 1.514 1.00 96.12 156 THR A C 1
ATOM 1125 O O . THR A 1 156 ? -20.700 5.537 1.890 1.00 96.12 156 THR A O 1
ATOM 1128 N N . PHE A 1 157 ? -20.398 7.146 0.332 1.00 97.69 157 PHE A N 1
ATOM 1129 C CA . PHE A 1 157 ? -19.659 6.355 -0.654 1.00 97.69 157 PHE A CA 1
ATOM 1130 C C . PHE A 1 157 ? -18.419 7.122 -1.142 1.00 97.69 157 PHE A C 1
ATOM 1132 O O . PHE A 1 157 ? -18.506 8.310 -1.449 1.00 97.69 157 PHE A O 1
ATOM 1139 N N . ASP A 1 158 ? -17.279 6.440 -1.264 1.00 96.81 158 ASP A N 1
ATOM 1140 C CA . ASP A 1 158 ? -16.101 6.904 -2.010 1.00 96.81 158 ASP A CA 1
ATOM 1141 C C . ASP A 1 158 ? -15.881 5.943 -3.178 1.00 96.81 158 ASP A C 1
ATOM 1143 O O . ASP A 1 158 ? -15.467 4.800 -2.987 1.00 96.81 158 ASP A O 1
ATOM 1147 N N . CYS A 1 159 ? -16.236 6.360 -4.388 1.00 97.25 159 CYS A N 1
ATOM 1148 C CA . CYS A 1 159 ? -16.309 5.462 -5.538 1.00 97.25 159 CYS A CA 1
ATOM 1149 C C . CYS A 1 159 ? -15.083 5.587 -6.443 1.00 97.25 159 CYS A C 1
ATOM 1151 O O . CYS A 1 159 ? -14.518 6.673 -6.587 1.00 97.25 159 CYS A O 1
ATOM 1153 N N . HIS A 1 160 ? -14.685 4.487 -7.092 1.00 97.50 160 HIS A N 1
ATOM 1154 C CA . HIS A 1 160 ? -13.680 4.555 -8.156 1.00 97.50 160 HIS A CA 1
ATOM 1155 C C . HIS A 1 160 ? -14.147 5.507 -9.270 1.00 97.50 160 HIS A C 1
ATOM 1157 O O . HIS A 1 160 ? -15.350 5.611 -9.533 1.00 97.50 160 HIS A O 1
ATOM 1163 N N . LEU A 1 161 ? -13.210 6.184 -9.940 1.00 97.25 161 LEU A N 1
ATOM 1164 C CA . LEU A 1 161 ? -13.489 7.212 -10.947 1.00 97.25 161 LEU A CA 1
ATOM 1165 C C . LEU A 1 161 ? -14.518 6.764 -12.000 1.00 97.25 161 LEU A C 1
ATOM 1167 O O . LEU A 1 161 ? -15.414 7.533 -12.340 1.00 97.25 161 LEU A O 1
ATOM 1171 N N . THR A 1 162 ? -14.434 5.518 -12.469 1.00 96.62 162 THR A N 1
ATOM 1172 C CA . THR A 1 162 ? -15.360 4.933 -13.457 1.00 96.62 162 THR A CA 1
ATOM 1173 C C . THR A 1 162 ? -16.798 4.813 -12.942 1.00 96.62 162 THR A C 1
ATOM 1175 O O . THR A 1 162 ? -17.737 5.130 -13.675 1.00 96.62 162 THR A O 1
ATOM 1178 N N . ALA A 1 163 ? -16.998 4.415 -11.682 1.00 97.19 163 ALA A N 1
ATOM 1179 C CA . ALA A 1 163 ? -18.317 4.398 -11.048 1.00 97.19 163 ALA A CA 1
ATOM 1180 C C . ALA A 1 163 ? -18.824 5.823 -10.772 1.00 97.19 163 ALA A C 1
ATOM 1182 O O . ALA A 1 163 ? -19.962 6.154 -11.106 1.00 97.19 163 ALA A O 1
ATOM 1183 N N . PHE A 1 164 ? -17.957 6.687 -10.232 1.00 97.69 164 PHE A N 1
ATOM 1184 C CA . PHE A 1 164 ? -18.271 8.083 -9.928 1.00 97.69 164 PHE A CA 1
ATOM 1185 C C . PHE A 1 164 ? -18.732 8.841 -11.185 1.00 97.69 164 PHE A C 1
ATOM 1187 O O . PHE A 1 164 ? -19.840 9.372 -11.198 1.00 97.69 164 PHE A O 1
ATOM 1194 N N . GLN A 1 165 ? -17.961 8.795 -12.280 1.00 97.19 165 GLN A N 1
ATOM 1195 C CA . GLN A 1 165 ? -18.302 9.433 -13.561 1.00 97.19 165 GLN A CA 1
ATOM 1196 C C . GLN A 1 165 ? -19.634 8.943 -14.146 1.00 97.19 165 GLN A C 1
ATOM 1198 O O . GLN A 1 165 ? -20.372 9.737 -14.725 1.00 97.19 165 GLN A O 1
ATOM 1203 N N . ARG A 1 166 ? -19.972 7.656 -13.995 1.00 97.00 166 ARG A N 1
ATOM 1204 C CA . ARG A 1 166 ? -21.241 7.092 -14.495 1.00 97.00 166 ARG A CA 1
ATOM 1205 C C . ARG A 1 166 ? -22.470 7.553 -13.709 1.00 97.00 166 ARG A C 1
ATOM 1207 O O . ARG A 1 166 ? -23.575 7.504 -14.244 1.00 97.00 166 ARG A O 1
ATOM 1214 N N . ILE A 1 167 ? -22.289 7.986 -12.462 1.00 97.62 167 ILE A N 1
ATOM 1215 C CA . ILE A 1 167 ? -23.375 8.479 -11.608 1.00 97.62 167 ILE A CA 1
ATOM 1216 C C . ILE A 1 167 ? -23.447 10.016 -11.636 1.00 97.62 167 ILE A C 1
ATOM 1218 O O . ILE A 1 167 ? -24.548 10.553 -11.673 1.00 97.62 167 ILE A O 1
ATOM 1222 N N . THR A 1 168 ? -22.311 10.727 -11.629 1.00 97.38 168 THR A N 1
ATOM 1223 C CA . THR A 1 168 ? -22.256 12.201 -11.511 1.00 97.38 168 THR A CA 1
ATOM 1224 C C . THR A 1 168 ? -21.968 12.942 -12.814 1.00 97.38 168 THR A C 1
ATOM 1226 O O . THR A 1 168 ? -22.151 14.155 -12.870 1.00 97.38 168 THR A O 1
ATOM 1229 N N . GLY A 1 169 ? -21.431 12.279 -13.842 1.00 95.88 169 GLY A N 1
ATOM 1230 C CA . GLY A 1 169 ? -20.859 12.934 -15.025 1.00 95.88 169 GLY A CA 1
ATOM 1231 C C . GLY A 1 169 ? -19.572 13.743 -14.771 1.00 95.88 169 GLY A C 1
ATOM 1232 O O . GLY A 1 169 ? -19.018 14.297 -15.718 1.00 95.88 169 GLY A O 1
ATOM 1233 N N . ALA A 1 170 ? -19.086 13.815 -13.527 1.00 95.62 170 ALA A N 1
ATOM 1234 C CA . ALA A 1 170 ? -17.911 14.582 -13.111 1.00 95.62 170 ALA A CA 1
ATOM 1235 C C . ALA A 1 170 ? -16.720 13.663 -12.780 1.00 95.62 170 ALA A C 1
ATOM 1237 O O . ALA A 1 170 ? -16.885 12.466 -12.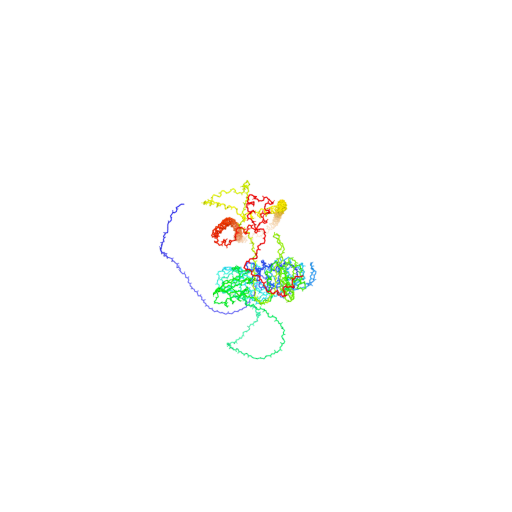565 1.00 95.62 170 ALA A O 1
ATOM 1238 N N . SER A 1 171 ? -15.504 14.214 -12.710 1.00 95.69 171 SER A N 1
ATOM 1239 C CA . SER A 1 171 ? -14.278 13.475 -12.347 1.00 95.69 171 SER A CA 1
ATOM 1240 C C . SER A 1 171 ? -13.784 13.720 -10.914 1.00 95.69 171 SER A C 1
ATOM 1242 O O . SER A 1 171 ? -12.821 13.095 -10.481 1.00 95.69 171 SER A O 1
ATOM 1244 N N . THR A 1 172 ? -14.417 14.637 -10.185 1.00 95.75 172 THR A N 1
ATOM 1245 C CA . THR A 1 172 ? -14.133 14.982 -8.786 1.00 95.75 172 THR A CA 1
ATOM 1246 C C . THR A 1 172 ? -15.363 15.665 -8.175 1.00 95.75 172 THR A C 1
ATOM 1248 O O . THR A 1 172 ? -16.326 15.931 -8.895 1.00 95.75 172 THR A O 1
ATOM 1251 N N . GLY A 1 173 ? -15.328 15.953 -6.874 1.00 94.94 173 GLY A N 1
ATOM 1252 C CA . GLY A 1 173 ? -16.350 16.721 -6.158 1.00 94.94 173 GLY A CA 1
ATOM 1253 C C . GLY A 1 173 ? -17.122 15.926 -5.104 1.00 94.94 173 GLY A C 1
ATOM 1254 O O . GLY A 1 173 ? -16.931 14.722 -4.933 1.00 94.94 173 GLY A O 1
ATOM 1255 N N . VAL A 1 174 ? -18.003 16.623 -4.384 1.00 97.44 174 VAL A N 1
ATOM 1256 C CA . VAL A 1 174 ? -18.939 16.062 -3.400 1.00 97.44 174 VAL A CA 1
ATOM 1257 C C . VAL A 1 174 ? -20.354 16.188 -3.955 1.00 97.44 174 VAL A C 1
ATOM 1259 O O . VAL A 1 174 ? -20.865 17.298 -4.117 1.00 97.44 174 VAL A O 1
ATOM 1262 N N . PHE A 1 175 ? -20.993 15.049 -4.211 1.00 97.62 175 PHE A N 1
ATOM 1263 C CA . PHE A 1 175 ? -22.322 14.978 -4.818 1.00 97.62 175 PHE A CA 1
ATOM 1264 C C . PHE A 1 175 ? -23.358 14.456 -3.815 1.00 97.62 175 PHE A C 1
ATOM 1266 O O . PHE A 1 175 ? -23.088 13.448 -3.155 1.00 97.62 175 PHE A O 1
ATOM 1273 N N . PRO A 1 176 ? -24.534 15.099 -3.676 1.00 97.38 176 PRO A N 1
ATOM 1274 C CA . PRO A 1 176 ? -25.675 14.485 -3.003 1.00 97.38 176 PRO A CA 1
ATOM 1275 C C . PRO A 1 176 ? -26.152 13.271 -3.813 1.00 97.38 176 PRO A C 1
ATOM 1277 O O . PRO A 1 176 ? -26.107 13.279 -5.042 1.00 97.38 176 PRO A O 1
ATOM 1280 N N . ILE A 1 177 ? -26.595 12.214 -3.136 1.00 97.69 177 ILE A N 1
ATOM 1281 C CA . ILE A 1 177 ? -27.061 10.976 -3.774 1.00 97.69 177 ILE A CA 1
ATOM 1282 C C . ILE A 1 177 ? -28.264 10.383 -3.048 1.00 97.69 177 ILE A C 1
ATOM 1284 O O . ILE A 1 177 ? -28.409 10.521 -1.835 1.00 97.69 177 ILE A O 1
ATOM 1288 N N . THR A 1 178 ? -29.057 9.622 -3.797 1.00 97.50 178 THR A N 1
ATOM 1289 C CA . THR A 1 178 ? -29.990 8.631 -3.251 1.00 97.50 178 THR A CA 1
ATOM 1290 C C . THR A 1 178 ? -29.433 7.231 -3.495 1.00 97.50 178 THR A C 1
ATOM 1292 O O . THR A 1 178 ? -28.846 6.971 -4.550 1.00 97.50 178 THR A O 1
ATOM 1295 N N . TYR A 1 179 ? -29.593 6.322 -2.535 1.00 96.94 179 TYR A N 1
ATOM 1296 C CA . TYR A 1 179 ? -29.137 4.939 -2.664 1.00 96.94 179 TYR A CA 1
ATOM 1297 C C . TYR A 1 179 ? -30.131 3.934 -2.074 1.00 96.94 179 TYR A C 1
ATOM 1299 O O . TYR A 1 179 ? -30.840 4.216 -1.108 1.00 96.94 179 TYR A O 1
ATOM 1307 N N . GLU A 1 180 ? -30.199 2.750 -2.679 1.00 95.25 180 GLU A N 1
ATOM 1308 C CA . GLU A 1 180 ? -31.073 1.646 -2.266 1.00 95.25 180 GLU A CA 1
ATOM 1309 C C . GLU A 1 180 ? -30.369 0.288 -2.457 1.00 95.25 180 GLU A C 1
ATOM 1311 O O . GLU A 1 180 ? -29.575 0.148 -3.393 1.00 95.25 180 GLU A O 1
ATOM 1316 N N . PRO A 1 181 ? -30.591 -0.702 -1.568 1.00 93.31 181 PRO A N 1
ATOM 1317 C CA . PRO A 1 181 ? -29.945 -2.008 -1.669 1.00 93.31 181 PRO A CA 1
ATOM 1318 C C . PRO A 1 181 ? -30.536 -2.799 -2.838 1.00 93.31 181 PRO A C 1
ATOM 1320 O O . PRO A 1 181 ? -31.750 -2.777 -3.052 1.00 93.31 181 PRO A O 1
ATOM 1323 N N . VAL A 1 182 ? -29.685 -3.503 -3.582 1.00 94.44 182 VAL A N 1
ATOM 1324 C CA . VAL A 1 182 ? -30.081 -4.327 -4.734 1.00 94.44 182 VAL A CA 1
ATOM 1325 C C . VAL A 1 182 ? -29.242 -5.597 -4.797 1.00 94.44 182 VAL A C 1
ATOM 1327 O O . VAL A 1 182 ? -28.097 -5.607 -4.347 1.00 94.44 182 VAL A O 1
ATOM 1330 N N . ASP A 1 183 ? -29.798 -6.643 -5.403 1.00 94.38 183 ASP A N 1
ATOM 1331 C CA . ASP A 1 183 ? -29.053 -7.864 -5.698 1.00 94.38 183 ASP A CA 1
ATOM 1332 C C . ASP A 1 183 ? -27.880 -7.553 -6.650 1.00 94.38 183 ASP A C 1
ATOM 1334 O O . ASP A 1 183 ? -28.010 -6.765 -7.592 1.00 94.38 183 ASP A O 1
ATOM 1338 N N . CYS A 1 184 ? -26.729 -8.167 -6.394 1.00 93.44 184 CYS A N 1
ATOM 1339 C CA . CYS A 1 184 ? -25.542 -8.093 -7.235 1.00 93.44 184 CYS A CA 1
ATOM 1340 C C . CYS A 1 184 ? -25.687 -8.956 -8.495 1.00 93.44 184 CYS A C 1
ATOM 1342 O O . CYS A 1 184 ? -26.033 -10.137 -8.412 1.00 93.44 184 CYS A O 1
ATOM 1344 N N . ASP A 1 185 ? -25.282 -8.409 -9.643 1.00 92.19 185 ASP A N 1
ATOM 1345 C CA . ASP A 1 185 ? -24.951 -9.192 -10.832 1.00 92.19 185 ASP A CA 1
ATOM 1346 C C . ASP A 1 185 ? -23.814 -10.178 -10.494 1.00 92.19 185 ASP A C 1
ATOM 1348 O O . ASP A 1 185 ? -22.710 -9.771 -10.119 1.00 92.19 185 ASP A O 1
ATOM 1352 N N . VAL A 1 186 ? -24.077 -11.479 -10.633 1.00 88.56 186 VAL A N 1
ATOM 1353 C CA . VAL A 1 186 ? -23.075 -12.547 -10.477 1.00 88.56 186 VAL A CA 1
ATOM 1354 C C . VAL A 1 186 ? -22.522 -12.980 -11.835 1.00 88.56 186 VAL A C 1
ATOM 1356 O O . VAL A 1 186 ? -23.217 -12.953 -12.851 1.00 88.56 186 VAL A O 1
ATOM 1359 N N . GLY A 1 187 ? -21.251 -13.379 -11.858 1.00 81.00 187 GLY A N 1
ATOM 1360 C CA . GLY A 1 187 ? -20.596 -13.936 -13.038 1.00 81.00 187 GLY A CA 1
ATOM 1361 C C . GLY A 1 187 ? -21.134 -15.319 -13.429 1.00 81.00 187 GLY A C 1
ATOM 1362 O O . GLY A 1 187 ? -21.964 -15.910 -12.744 1.00 81.00 187 GLY A O 1
ATOM 1363 N N . SER A 1 188 ? -20.625 -15.867 -14.534 1.00 77.88 188 SER A N 1
ATOM 1364 C CA . SER A 1 188 ? -20.980 -17.215 -15.012 1.00 77.88 188 SER A CA 1
ATOM 1365 C C . SER A 1 188 ? -20.403 -18.351 -14.155 1.00 77.88 188 SER A C 1
ATOM 1367 O O . SER A 1 188 ? -20.909 -19.474 -14.198 1.00 77.88 188 SER A O 1
ATOM 1369 N N . ALA A 1 189 ? -19.368 -18.069 -13.360 1.00 71.69 189 ALA A N 1
ATOM 1370 C CA . ALA A 1 189 ? -18.960 -18.922 -12.251 1.00 71.69 189 ALA A CA 1
ATOM 1371 C C . ALA A 1 189 ? -20.076 -18.997 -11.190 1.00 71.69 189 ALA A C 1
ATOM 1373 O O . ALA A 1 189 ? -20.877 -18.078 -11.050 1.00 71.69 189 ALA A O 1
ATOM 1374 N N . GLY A 1 190 ? -20.127 -20.078 -10.411 1.00 85.06 190 GLY A N 1
ATOM 1375 C CA . GLY A 1 190 ? -20.980 -20.123 -9.221 1.00 85.06 190 GLY A CA 1
ATOM 1376 C C . GLY A 1 190 ? -20.354 -19.401 -8.016 1.00 85.06 190 GLY A C 1
ATOM 1377 O O . GLY A 1 190 ? -19.381 -18.658 -8.182 1.00 85.06 190 GLY A O 1
ATOM 1378 N N . PRO A 1 191 ? -20.878 -19.619 -6.795 1.00 91.69 191 PRO A N 1
ATOM 1379 C CA . PRO A 1 191 ? -20.331 -19.014 -5.581 1.00 91.69 191 PRO A CA 1
ATOM 1380 C C . PRO A 1 191 ? -18.873 -19.445 -5.378 1.00 91.69 191 PRO A C 1
ATOM 1382 O O . PRO A 1 191 ? -18.558 -20.633 -5.477 1.00 91.69 191 PRO A O 1
ATOM 1385 N N . VAL A 1 192 ? -17.984 -18.495 -5.089 1.00 93.69 192 VAL A N 1
ATOM 1386 C CA . VAL A 1 192 ? -16.549 -18.755 -4.903 1.00 93.69 192 VAL A CA 1
ATOM 1387 C C . VAL A 1 192 ? -16.198 -18.743 -3.420 1.00 93.69 192 VAL A C 1
ATOM 1389 O O . VAL A 1 192 ? -16.553 -17.803 -2.707 1.00 93.69 192 VAL A O 1
ATOM 1392 N N . ALA A 1 193 ? -15.435 -19.742 -2.974 1.00 95.19 193 ALA A N 1
ATOM 1393 C CA . ALA A 1 193 ? -14.718 -19.707 -1.699 1.00 95.19 193 ALA A CA 1
ATOM 1394 C C . ALA A 1 193 ? -13.206 -19.748 -1.956 1.00 95.19 193 ALA A C 1
ATOM 1396 O O . ALA A 1 193 ? -12.733 -20.609 -2.700 1.00 95.19 193 ALA A O 1
ATOM 1397 N N . THR A 1 194 ? -12.455 -18.848 -1.316 1.00 95.56 194 THR A N 1
ATOM 1398 C CA . THR A 1 194 ? -10.991 -18.732 -1.446 1.00 95.56 194 THR A CA 1
ATOM 1399 C C . THR A 1 194 ? -10.342 -18.785 -0.068 1.00 95.56 194 THR A C 1
ATOM 1401 O O . THR A 1 194 ? -10.727 -18.041 0.835 1.00 95.56 194 THR A O 1
ATOM 1404 N N . VAL A 1 195 ? -9.348 -19.655 0.103 1.00 95.38 195 VAL A N 1
ATOM 1405 C CA . VAL A 1 195 ? -8.629 -19.862 1.366 1.00 95.38 195 VAL A CA 1
ATOM 1406 C C . VAL A 1 195 ? -7.479 -18.857 1.476 1.00 95.38 195 VAL A C 1
ATOM 1408 O O . VAL A 1 195 ? -6.509 -18.918 0.724 1.00 95.38 195 VAL A O 1
ATOM 1411 N N . LEU A 1 196 ? -7.594 -17.926 2.423 1.00 93.88 196 LEU A N 1
ATOM 1412 C CA . LEU A 1 196 ? -6.609 -16.876 2.717 1.00 93.88 196 LEU A CA 1
ATOM 1413 C C . LEU A 1 196 ? -5.561 -17.308 3.758 1.00 93.88 196 LEU A C 1
ATOM 1415 O O . LEU A 1 196 ? -4.488 -16.720 3.817 1.00 93.88 196 LEU A O 1
ATOM 1419 N N . ASP A 1 197 ? -5.872 -18.317 4.574 1.00 92.69 197 ASP A N 1
ATOM 1420 C CA . ASP A 1 197 ? -4.944 -18.975 5.507 1.00 92.69 197 ASP A CA 1
ATOM 1421 C C . ASP A 1 197 ? -5.208 -20.486 5.426 1.00 92.69 197 ASP A C 1
ATOM 1423 O O . ASP A 1 197 ? -6.260 -20.974 5.864 1.00 92.69 197 ASP A O 1
ATOM 1427 N N . GLY A 1 198 ? -4.305 -21.177 4.727 1.00 87.88 198 GLY A N 1
ATOM 1428 C CA . GLY A 1 198 ? -4.340 -22.603 4.407 1.00 87.88 198 GLY A CA 1
ATOM 1429 C C . GLY A 1 198 ? -3.144 -23.351 4.999 1.00 87.88 198 GLY A C 1
ATOM 1430 O O . GLY A 1 198 ? -2.481 -22.868 5.910 1.00 87.88 198 GLY A O 1
ATOM 1431 N N . ASP A 1 199 ? -2.901 -24.579 4.534 1.00 90.12 199 ASP A N 1
ATOM 1432 C CA . ASP A 1 199 ? -1.858 -25.506 5.029 1.00 90.12 199 ASP A CA 1
ATOM 1433 C C . ASP A 1 199 ? -1.964 -25.861 6.537 1.00 90.12 199 ASP A C 1
ATOM 1435 O O . ASP A 1 199 ? -1.193 -26.657 7.081 1.00 90.12 199 ASP A O 1
ATOM 1439 N N . ASN A 1 200 ? -2.986 -25.332 7.211 1.00 89.88 200 ASN A N 1
ATOM 1440 C CA . ASN A 1 200 ? -3.196 -25.365 8.646 1.00 89.88 200 ASN A CA 1
ATOM 1441 C C . ASN A 1 200 ? -4.410 -26.242 8.995 1.00 89.88 200 ASN A C 1
ATOM 1443 O O . ASN A 1 200 ? -5.555 -25.942 8.670 1.00 89.88 200 ASN A O 1
ATOM 1447 N N . ALA A 1 201 ? -4.166 -27.362 9.680 1.00 89.31 201 ALA A N 1
ATOM 1448 C CA . ALA A 1 201 ? -5.225 -28.302 10.060 1.00 89.31 201 ALA A CA 1
ATOM 1449 C C . ALA A 1 201 ? -6.059 -27.844 11.278 1.00 89.31 201 ALA A C 1
ATOM 1451 O O . ALA A 1 201 ? -7.073 -28.471 11.595 1.00 89.31 201 ALA A O 1
ATOM 1452 N N . TRP A 1 202 ? -5.641 -26.791 11.988 1.00 93.38 202 TRP A N 1
ATOM 1453 C CA . TRP A 1 202 ? -6.243 -26.349 13.255 1.00 93.38 202 TRP A CA 1
ATOM 1454 C C . TRP A 1 202 ? -7.062 -25.066 13.143 1.00 93.38 202 TRP A C 1
ATOM 1456 O O . TRP A 1 202 ? -7.959 -24.862 13.960 1.00 93.38 202 TRP A O 1
ATOM 1466 N N . TYR A 1 203 ? -6.755 -24.226 12.158 1.00 94.38 203 TYR A N 1
ATOM 1467 C CA . TYR A 1 203 ? -7.373 -22.930 11.907 1.00 94.38 203 TYR A CA 1
ATOM 1468 C C . TYR A 1 203 ? -7.352 -22.637 10.405 1.00 94.38 203 TYR A C 1
ATOM 1470 O O . TYR A 1 203 ? -6.462 -23.103 9.702 1.00 94.38 203 TYR A O 1
ATOM 1478 N N . THR A 1 204 ? -8.306 -21.847 9.918 1.00 95.00 204 THR A N 1
ATOM 1479 C CA . THR A 1 204 ? -8.294 -21.323 8.548 1.00 95.00 204 THR A CA 1
ATOM 1480 C C . THR A 1 204 ? -9.005 -19.982 8.455 1.00 95.00 204 THR A C 1
ATOM 1482 O O . THR A 1 204 ? -9.924 -19.717 9.233 1.00 95.00 204 THR A O 1
ATOM 1485 N N . LYS A 1 205 ? -8.612 -19.164 7.474 1.00 95.69 205 LYS A N 1
ATOM 1486 C CA . LYS A 1 205 ? -9.283 -17.929 7.052 1.00 95.69 205 LYS A CA 1
ATOM 1487 C C . LYS A 1 205 ? -9.753 -18.108 5.606 1.00 95.69 205 LYS A C 1
ATOM 1489 O O . LYS A 1 205 ? -8.973 -18.517 4.751 1.00 95.69 205 LYS A O 1
ATOM 1494 N N . VAL A 1 206 ? -11.011 -17.787 5.329 1.00 95.44 206 VAL A N 1
ATOM 1495 C CA . VAL A 1 206 ? -11.685 -17.959 4.033 1.00 95.44 206 VAL A CA 1
ATOM 1496 C C . VAL A 1 206 ? -12.429 -16.670 3.683 1.00 95.44 206 VAL A C 1
ATOM 1498 O O . VAL A 1 206 ? -12.925 -15.970 4.566 1.00 95.44 206 VAL A O 1
ATOM 1501 N N . ILE A 1 207 ? -12.518 -16.348 2.397 1.00 95.94 207 ILE A N 1
ATOM 1502 C CA . ILE A 1 207 ? -13.363 -15.277 1.857 1.00 95.94 207 ILE A CA 1
ATOM 1503 C C . ILE A 1 207 ? -14.340 -15.863 0.836 1.00 95.94 207 ILE A C 1
ATOM 1505 O O . ILE A 1 207 ? -13.992 -16.784 0.094 1.00 95.94 207 ILE A O 1
ATOM 1509 N N . PHE A 1 208 ? -15.559 -15.326 0.807 1.00 94.94 208 PHE A N 1
ATOM 1510 C CA . PHE A 1 208 ? -16.612 -15.736 -0.121 1.00 94.94 208 PHE A CA 1
ATOM 1511 C C . PHE A 1 208 ? -16.940 -14.592 -1.078 1.00 94.94 208 PHE A C 1
ATOM 1513 O O . PHE A 1 208 ? -17.126 -13.456 -0.642 1.00 94.94 208 PHE A O 1
ATOM 1520 N N . SER A 1 209 ? -17.005 -14.888 -2.374 1.00 94.19 209 SER A N 1
ATOM 1521 C CA . SER A 1 209 ? -17.207 -13.902 -3.444 1.00 94.19 209 SER A CA 1
ATOM 1522 C C . SER A 1 209 ? -18.082 -14.469 -4.565 1.00 94.19 209 SER A C 1
ATOM 1524 O O . SER A 1 209 ? -18.440 -15.648 -4.537 1.00 94.19 209 SER A O 1
ATOM 1526 N N . ASN A 1 210 ? -18.441 -13.619 -5.532 1.00 92.50 210 ASN A N 1
ATOM 1527 C CA . ASN A 1 210 ? -19.391 -13.939 -6.600 1.00 92.50 210 ASN A CA 1
ATOM 1528 C C . ASN A 1 210 ? -20.742 -14.456 -6.051 1.00 92.50 210 ASN A C 1
ATOM 1530 O O . ASN A 1 210 ? -21.194 -15.562 -6.345 1.00 92.50 210 ASN A O 1
ATOM 1534 N N . LEU A 1 211 ? -21.350 -13.641 -5.184 1.00 92.38 211 LEU A N 1
ATOM 1535 C CA . LEU A 1 211 ? -22.628 -13.881 -4.511 1.00 92.38 211 LEU A CA 1
ATOM 1536 C C . LEU A 1 211 ? -23.589 -12.730 -4.822 1.00 92.38 211 LEU A C 1
ATOM 1538 O O . LEU A 1 211 ? -23.143 -11.604 -5.034 1.00 92.38 211 LEU A O 1
ATOM 1542 N N . VAL A 1 212 ? -24.898 -12.998 -4.793 1.00 91.81 212 VAL A N 1
ATOM 1543 C CA . VAL A 1 212 ? -25.935 -11.981 -5.062 1.00 91.81 212 VAL A CA 1
ATOM 1544 C C . VAL A 1 212 ? -26.047 -10.911 -3.966 1.00 91.81 212 VAL A C 1
ATOM 1546 O O . VAL A 1 212 ? -26.663 -9.880 -4.194 1.00 91.81 212 VAL A O 1
ATOM 1549 N N . SER A 1 213 ? -25.449 -11.120 -2.789 1.00 91.00 213 SER A N 1
ATOM 1550 C CA . SER A 1 213 ? -25.288 -10.094 -1.752 1.00 91.00 213 SER A CA 1
ATOM 1551 C C . SER A 1 213 ? -24.218 -10.509 -0.728 1.00 91.00 213 SER A C 1
ATOM 1553 O O . SER A 1 213 ? -23.622 -11.587 -0.834 1.00 91.00 213 SER A O 1
ATOM 1555 N N . GLY A 1 214 ? -23.967 -9.661 0.271 1.00 89.56 214 GLY A N 1
ATOM 1556 C CA . GLY A 1 214 ? -23.031 -9.901 1.366 1.00 89.56 214 GLY A CA 1
ATOM 1557 C C . GLY A 1 214 ? -23.411 -11.094 2.253 1.00 89.56 214 GLY A C 1
ATOM 1558 O O . GLY A 1 214 ? -24.581 -11.384 2.511 1.00 89.56 214 GLY A O 1
ATOM 1559 N N . VAL A 1 215 ? -22.392 -11.795 2.756 1.00 93.31 215 VAL A N 1
ATOM 1560 C CA . VAL A 1 215 ? -22.564 -12.942 3.664 1.00 93.31 215 VAL A CA 1
ATOM 1561 C C . VAL A 1 215 ? -22.883 -12.457 5.077 1.00 93.31 215 VAL A C 1
ATOM 1563 O O . VAL A 1 215 ? -22.086 -11.736 5.680 1.00 93.31 215 VAL A O 1
ATOM 1566 N N . LEU A 1 216 ? -23.999 -12.921 5.641 1.00 92.25 216 LEU A N 1
ATOM 1567 C CA . LEU A 1 216 ? -24.425 -12.686 7.023 1.00 92.25 216 LEU A CA 1
ATOM 1568 C C . LEU A 1 216 ? -23.859 -13.731 8.003 1.00 92.25 216 LEU A C 1
ATOM 1570 O O . LEU A 1 216 ? -23.506 -13.377 9.128 1.00 92.25 216 LEU A O 1
ATOM 1574 N N . LYS A 1 217 ? -23.751 -15.000 7.583 1.00 94.81 217 LYS A N 1
ATOM 1575 C CA . LYS A 1 217 ? -23.199 -16.126 8.365 1.00 94.81 217 LYS A CA 1
ATOM 1576 C C . LYS A 1 217 ? -22.489 -17.123 7.447 1.00 94.81 217 LYS A C 1
ATOM 1578 O O . LYS A 1 217 ? -22.940 -17.333 6.327 1.00 94.81 217 LYS A O 1
ATOM 1583 N N . ALA A 1 218 ? -21.442 -17.786 7.935 1.00 96.56 218 ALA A N 1
ATOM 1584 C CA . ALA A 1 218 ? -20.823 -18.922 7.255 1.00 96.56 218 ALA A CA 1
ATOM 1585 C C . ALA A 1 218 ? -20.600 -20.111 8.208 1.00 96.56 218 ALA A C 1
ATOM 1587 O O . ALA A 1 218 ? -20.315 -19.929 9.394 1.00 96.56 218 ALA A O 1
ATOM 1588 N N . ASP A 1 219 ? -20.699 -21.329 7.679 1.00 96.50 219 ASP A N 1
ATOM 1589 C CA . ASP A 1 219 ? -20.348 -22.589 8.337 1.00 96.50 219 ASP A CA 1
ATOM 1590 C C . ASP A 1 219 ? -19.459 -23.427 7.402 1.00 96.50 219 ASP A C 1
ATOM 1592 O O . ASP A 1 219 ? -19.734 -23.559 6.206 1.00 96.50 219 ASP A O 1
ATOM 1596 N N . LEU A 1 220 ? -18.402 -24.015 7.961 1.00 96.12 220 LEU A N 1
ATOM 1597 C CA . LEU A 1 220 ? -17.502 -24.961 7.301 1.00 96.12 220 LEU A CA 1
ATOM 1598 C C . LEU A 1 220 ? -17.833 -26.379 7.776 1.00 96.12 220 LEU A C 1
ATOM 1600 O O . LEU A 1 220 ? -17.905 -26.637 8.973 1.00 96.12 220 LEU A O 1
ATOM 1604 N N . PHE A 1 221 ? -17.980 -27.315 6.848 1.00 95.25 221 PHE A N 1
ATOM 1605 C CA . PHE A 1 221 ? -18.186 -28.733 7.123 1.00 95.25 221 PHE A CA 1
ATOM 1606 C C . PHE A 1 221 ? -16.968 -29.518 6.637 1.00 95.25 221 PHE A C 1
ATOM 1608 O O . PHE A 1 221 ? -16.569 -29.375 5.481 1.00 95.25 221 PHE A O 1
ATOM 1615 N N . LEU A 1 222 ? -16.396 -30.343 7.516 1.00 93.62 222 LEU A N 1
ATOM 1616 C CA . LEU A 1 222 ? -15.336 -31.304 7.207 1.00 93.62 222 LEU A CA 1
ATOM 1617 C C . LEU A 1 222 ? -15.895 -32.709 7.454 1.00 93.62 222 LEU A C 1
ATOM 1619 O O . LEU A 1 222 ? -16.052 -33.125 8.609 1.00 93.62 222 LEU A O 1
ATOM 1623 N N . GLY A 1 223 ? -16.268 -33.399 6.375 1.00 89.75 223 GLY A N 1
ATOM 1624 C CA . GLY A 1 223 ? -17.093 -34.606 6.452 1.00 89.75 223 GLY A CA 1
ATOM 1625 C C . GLY A 1 223 ? -18.410 -34.327 7.187 1.00 89.75 223 GLY A C 1
ATOM 1626 O O . GLY A 1 223 ? -19.122 -33.376 6.871 1.00 89.75 223 GLY A O 1
ATOM 1627 N N . GLU A 1 224 ? -18.713 -35.118 8.217 1.00 89.06 224 GLU A N 1
ATOM 1628 C CA . GLU A 1 224 ? -19.882 -34.915 9.093 1.00 89.06 224 GLU A CA 1
ATOM 1629 C C . GLU A 1 224 ? -19.678 -33.822 10.170 1.00 89.06 224 GLU A C 1
ATOM 1631 O O . GLU A 1 224 ? -20.600 -33.501 10.919 1.00 89.06 224 GLU A O 1
ATOM 1636 N N . SER A 1 225 ? -18.471 -33.256 10.306 1.00 92.00 225 SER A N 1
ATOM 1637 C CA . SER A 1 225 ? -18.142 -32.300 11.377 1.00 92.00 225 SER A CA 1
ATOM 1638 C C . SER A 1 225 ? -18.407 -30.853 10.942 1.00 92.00 225 SER A C 1
ATOM 1640 O O . SER A 1 225 ? -17.693 -30.330 10.090 1.00 92.00 225 SER A O 1
ATOM 1642 N N . ALA A 1 226 ? -19.400 -30.196 11.548 1.00 94.19 226 ALA A N 1
ATOM 1643 C CA . ALA A 1 226 ? -19.742 -28.794 11.286 1.00 94.19 226 ALA A CA 1
ATOM 1644 C C . ALA A 1 226 ? -18.994 -27.813 12.214 1.00 94.19 226 ALA A C 1
ATOM 1646 O O . ALA A 1 226 ? -18.910 -28.028 13.424 1.00 94.19 226 ALA A O 1
ATOM 1647 N N . PHE A 1 227 ? -18.509 -26.707 11.649 1.00 95.62 227 PHE A N 1
ATOM 1648 C CA . PHE A 1 227 ? -17.754 -25.644 12.312 1.00 95.62 227 PHE A CA 1
ATOM 1649 C C . PHE A 1 227 ? -18.323 -24.272 11.921 1.00 95.62 227 PHE A C 1
ATOM 1651 O O . PHE A 1 227 ? -18.111 -23.793 10.807 1.00 95.62 227 PHE A O 1
ATOM 1658 N N . THR A 1 228 ? -19.031 -23.612 12.839 1.00 96.56 228 THR A N 1
ATOM 1659 C CA . THR A 1 228 ? -19.524 -22.245 12.608 1.00 96.56 228 THR A CA 1
ATOM 1660 C C . THR A 1 228 ? -18.354 -21.271 12.496 1.00 96.56 228 THR A C 1
ATOM 1662 O O . THR A 1 228 ? -17.497 -21.217 13.381 1.00 96.56 228 THR A O 1
ATOM 1665 N N . MET A 1 229 ? -18.317 -20.499 11.411 1.00 96.81 229 MET A N 1
ATOM 1666 C CA . MET A 1 229 ? -17.254 -19.534 11.152 1.00 96.81 229 MET A CA 1
ATOM 1667 C C . MET A 1 229 ? -17.555 -18.192 11.833 1.00 96.81 229 MET A C 1
ATOM 1669 O O . MET A 1 229 ? -18.708 -17.775 11.944 1.00 96.81 229 MET A O 1
ATOM 1673 N N . SER A 1 230 ? -16.509 -17.484 12.254 1.00 95.75 230 SER A N 1
ATOM 1674 C CA . SER A 1 230 ? -16.587 -16.123 12.799 1.00 95.75 230 SER A CA 1
ATOM 1675 C C . SER A 1 230 ? -15.988 -15.125 11.810 1.00 95.75 230 SER A C 1
ATOM 1677 O O . SER A 1 230 ? -14.944 -15.402 11.224 1.00 95.75 230 SER A O 1
ATOM 1679 N N . ARG A 1 231 ? -16.616 -13.959 11.613 1.00 94.19 231 ARG A N 1
ATOM 1680 C CA . ARG A 1 231 ? -16.037 -12.888 10.785 1.00 94.19 231 ARG A CA 1
ATOM 1681 C C . ARG A 1 231 ? -14.792 -12.322 11.477 1.00 94.19 231 ARG A C 1
ATOM 1683 O O . ARG A 1 231 ? -14.849 -12.016 12.666 1.00 94.19 231 ARG A O 1
ATOM 1690 N N . VAL A 1 232 ? -13.696 -12.168 10.735 1.00 90.69 232 VAL A N 1
ATOM 1691 C CA . VAL A 1 232 ? -12.429 -11.601 11.234 1.00 90.69 232 VAL A CA 1
ATOM 1692 C C . VAL A 1 232 ? -12.340 -10.118 10.879 1.00 90.69 232 VAL A C 1
ATOM 1694 O O . VAL A 1 232 ? -12.280 -9.263 11.759 1.00 90.69 232 VAL A O 1
ATOM 1697 N N . SER A 1 233 ? -12.374 -9.817 9.583 1.00 87.38 233 SER A N 1
ATOM 1698 C CA . SER A 1 233 ? -12.313 -8.465 9.019 1.00 87.38 233 SER A CA 1
ATOM 1699 C C . SER A 1 233 ? -12.979 -8.455 7.644 1.00 87.38 233 SER A C 1
ATOM 1701 O O . SER A 1 233 ? -12.758 -9.367 6.846 1.00 87.38 233 SER A O 1
ATOM 1703 N N . GLY A 1 234 ? -13.803 -7.447 7.350 1.00 91.94 234 GLY A N 1
ATOM 1704 C CA . GLY A 1 234 ? -14.403 -7.304 6.022 1.00 91.94 234 GLY A CA 1
ATOM 1705 C C . GLY A 1 234 ? -15.269 -8.500 5.610 1.00 91.94 234 GLY A C 1
ATOM 1706 O O . GLY A 1 234 ? -16.122 -8.958 6.375 1.00 91.94 234 GLY A O 1
ATOM 1707 N N . ALA A 1 235 ? -15.023 -9.040 4.413 1.00 94.38 235 ALA A N 1
ATOM 1708 C CA . ALA A 1 235 ? -15.676 -10.254 3.915 1.00 94.38 235 ALA A CA 1
ATOM 1709 C C . ALA A 1 235 ? -15.048 -11.566 4.433 1.00 94.38 235 ALA A C 1
ATOM 1711 O O . ALA A 1 235 ? -15.463 -12.646 4.012 1.00 94.38 235 ALA A O 1
ATOM 1712 N N . THR A 1 236 ? -14.035 -11.502 5.306 1.00 95.50 236 THR A N 1
ATOM 1713 C CA . THR A 1 236 ? -13.251 -12.678 5.710 1.00 95.50 236 THR A CA 1
ATOM 1714 C C . THR A 1 236 ? -13.797 -13.356 6.965 1.00 95.50 236 THR A C 1
ATOM 1716 O O . THR A 1 236 ? -14.187 -12.714 7.944 1.00 95.50 236 THR A O 1
ATOM 1719 N N . TRP A 1 237 ? -13.785 -14.684 6.933 1.00 96.88 237 TRP A N 1
ATOM 1720 C CA . TRP A 1 237 ? -14.325 -15.589 7.940 1.00 96.88 237 TRP A CA 1
ATOM 1721 C C . TRP A 1 237 ? -13.249 -16.571 8.390 1.00 96.88 237 TRP A C 1
ATOM 1723 O O . TRP A 1 237 ? -12.397 -16.950 7.591 1.00 96.88 237 TRP A O 1
ATOM 1733 N N . SER A 1 238 ? -13.291 -17.034 9.635 1.00 96.56 238 SER A N 1
ATOM 1734 C CA . SER A 1 238 ? -12.380 -18.067 10.126 1.00 96.56 238 SER A CA 1
ATOM 1735 C C . SER A 1 238 ? -13.056 -19.119 10.993 1.00 96.56 238 SER A C 1
ATOM 1737 O O . SER A 1 238 ? -14.119 -18.887 11.574 1.00 96.56 238 SER A O 1
ATOM 1739 N N . ALA A 1 239 ? -12.440 -20.298 11.062 1.00 96.00 239 ALA A N 1
ATOM 1740 C CA . ALA A 1 239 ? -12.898 -21.414 11.883 1.00 96.00 239 ALA A CA 1
ATOM 1741 C C . ALA A 1 239 ? -11.718 -22.220 12.435 1.00 96.00 239 ALA A C 1
ATOM 1743 O O . ALA A 1 239 ? -10.718 -22.427 11.747 1.00 96.00 239 ALA A O 1
ATOM 1744 N N . SER A 1 240 ? -11.868 -22.722 13.662 1.00 94.62 240 SER A N 1
ATOM 1745 C CA . SER A 1 240 ? -10.905 -23.628 14.295 1.00 94.62 240 SER A CA 1
ATOM 1746 C C . SER A 1 240 ? -11.290 -25.083 14.019 1.00 94.62 240 SER A C 1
ATOM 1748 O O . SER A 1 240 ? -12.122 -25.660 14.717 1.00 94.62 240 SER A O 1
ATOM 1750 N N . THR A 1 241 ? -10.678 -25.686 13.002 1.00 91.06 241 THR A N 1
ATOM 1751 C CA . THR A 1 241 ? -11.004 -27.016 12.447 1.00 91.06 241 THR A CA 1
ATOM 1752 C C . THR A 1 241 ? -10.539 -28.208 13.298 1.00 91.06 241 THR A C 1
ATOM 1754 O O . THR A 1 241 ? -10.698 -29.360 12.893 1.00 91.06 241 THR A O 1
ATOM 1757 N 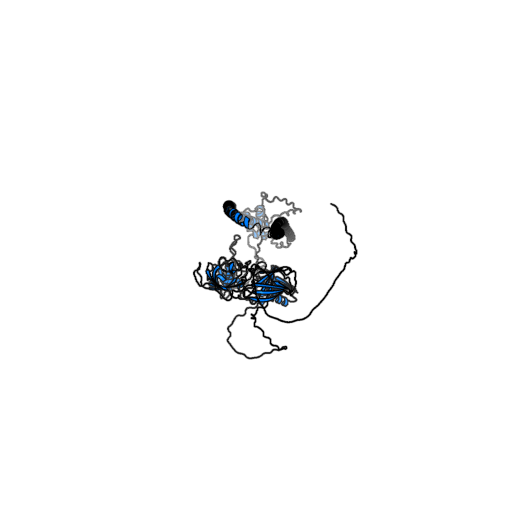N . ALA A 1 242 ? -9.967 -27.959 14.482 1.00 90.00 242 ALA A N 1
ATOM 1758 C CA . ALA A 1 242 ? -9.634 -28.967 15.500 1.00 90.00 242 ALA A CA 1
ATOM 1759 C C . ALA A 1 242 ? -8.786 -30.166 15.005 1.00 90.00 242 ALA A C 1
ATOM 1761 O O . ALA A 1 242 ? -8.925 -31.283 15.503 1.00 90.00 242 ALA A O 1
ATOM 1762 N N . GLY A 1 243 ? -7.918 -29.953 14.010 1.00 89.31 243 GLY A N 1
ATOM 1763 C CA . GLY A 1 243 ? -7.043 -30.986 13.446 1.00 89.31 243 GLY A CA 1
ATOM 1764 C C . GLY A 1 243 ? -7.712 -31.924 12.431 1.00 89.31 243 GLY A C 1
ATOM 1765 O O . GLY A 1 243 ? -7.060 -32.865 11.974 1.00 89.31 243 GLY A O 1
ATOM 1766 N N . LYS A 1 244 ? -8.989 -31.705 12.075 1.00 88.62 244 LYS A N 1
ATOM 1767 C CA . LYS A 1 244 ? -9.732 -32.544 11.118 1.00 88.62 244 LYS A CA 1
ATOM 1768 C C . LYS A 1 244 ? -9.125 -32.493 9.712 1.00 88.62 244 LYS A C 1
ATOM 1770 O O . LYS A 1 244 ? -8.628 -31.461 9.266 1.00 88.62 244 LYS A O 1
ATOM 1775 N N . ARG A 1 245 ? -9.203 -33.631 9.016 1.00 91.62 245 ARG A N 1
ATOM 1776 C CA . ARG A 1 245 ? -8.729 -33.839 7.641 1.00 91.62 245 ARG A CA 1
ATOM 1777 C C . ARG A 1 245 ? -9.742 -34.704 6.899 1.00 91.62 245 ARG A C 1
ATOM 1779 O O . ARG A 1 245 ? -9.785 -35.909 7.116 1.00 91.62 245 ARG A O 1
ATOM 1786 N N . ASP A 1 246 ? -10.590 -34.063 6.110 1.00 91.88 246 ASP A N 1
ATOM 1787 C CA . ASP A 1 246 ? -11.737 -34.661 5.418 1.00 91.88 246 ASP A CA 1
ATOM 1788 C C . ASP A 1 246 ? -12.095 -33.769 4.210 1.00 91.88 246 ASP A C 1
ATOM 1790 O O . ASP A 1 246 ? -11.480 -32.714 4.032 1.00 91.88 246 ASP A O 1
ATOM 1794 N N . ALA A 1 247 ? -13.076 -34.148 3.395 1.00 92.94 247 ALA A N 1
ATOM 1795 C CA . ALA A 1 247 ? -13.593 -33.285 2.336 1.00 92.94 247 ALA A CA 1
ATOM 1796 C C . ALA A 1 247 ? -14.302 -32.052 2.929 1.00 92.94 247 ALA A C 1
ATOM 1798 O O . ALA A 1 247 ? -15.097 -32.165 3.867 1.00 92.94 247 ALA A O 1
ATOM 1799 N N . ALA A 1 248 ? -14.029 -30.880 2.355 1.00 94.19 248 ALA A N 1
ATOM 1800 C CA . ALA A 1 248 ? -14.540 -29.591 2.792 1.00 94.19 248 ALA A CA 1
ATOM 1801 C C . ALA A 1 248 ? -15.708 -29.094 1.925 1.00 94.19 248 ALA A C 1
ATOM 1803 O O . ALA A 1 248 ? -15.637 -29.032 0.690 1.00 94.19 248 ALA A O 1
ATOM 1804 N N . SER A 1 249 ? -16.775 -28.668 2.593 1.00 94.56 249 SER A N 1
ATOM 1805 C CA . SER A 1 249 ? -17.919 -27.972 1.997 1.00 94.56 249 SER A CA 1
ATOM 1806 C C . SER A 1 249 ? -18.334 -26.789 2.863 1.00 94.56 249 SER A C 1
ATOM 1808 O O . SER A 1 249 ? -18.212 -26.845 4.084 1.00 94.56 249 SER A O 1
ATOM 1810 N N . PHE A 1 250 ? -18.849 -25.735 2.240 1.00 95.75 250 PHE A N 1
ATOM 1811 C CA . PHE A 1 250 ? -19.289 -24.520 2.923 1.00 95.75 250 PHE A CA 1
ATOM 1812 C C . PHE A 1 250 ? -20.802 -24.355 2.802 1.00 95.75 250 PHE A C 1
ATOM 1814 O O . PHE A 1 250 ? -21.386 -24.718 1.780 1.00 95.75 250 PHE A O 1
ATOM 1821 N N . ALA A 1 251 ? -21.420 -23.758 3.820 1.00 95.31 251 ALA A N 1
ATOM 1822 C CA . ALA A 1 251 ? -22.732 -23.134 3.706 1.00 95.31 251 ALA A CA 1
ATOM 1823 C C . ALA A 1 251 ? -22.623 -21.666 4.125 1.00 95.31 251 ALA A C 1
ATOM 1825 O O . ALA A 1 251 ? -22.104 -21.360 5.199 1.00 95.31 251 ALA A O 1
ATOM 1826 N N . VAL A 1 252 ? -23.115 -20.760 3.284 1.00 94.88 252 VAL A N 1
ATOM 1827 C CA . VAL A 1 252 ? -23.191 -19.325 3.574 1.00 94.88 252 VAL A CA 1
ATOM 1828 C C . VAL A 1 252 ? -24.649 -18.883 3.596 1.00 94.88 252 VAL A C 1
ATOM 1830 O O . VAL A 1 252 ? -25.426 -19.237 2.713 1.00 94.88 252 VAL A O 1
ATOM 1833 N N . THR A 1 253 ? -25.026 -18.120 4.617 1.00 94.81 253 THR A N 1
ATOM 1834 C CA . THR A 1 253 ? -26.299 -17.398 4.682 1.00 94.81 253 THR A CA 1
ATOM 1835 C C . THR A 1 253 ? -26.044 -15.959 4.260 1.00 94.81 253 THR A C 1
ATOM 1837 O O . THR A 1 253 ? -25.179 -15.301 4.844 1.00 94.81 253 THR A O 1
ATOM 1840 N N . LEU A 1 254 ? -26.775 -15.467 3.265 1.00 91.81 254 LEU A N 1
ATOM 1841 C CA . LEU A 1 254 ? -26.698 -14.080 2.801 1.00 91.81 254 LEU A CA 1
ATOM 1842 C C . LEU A 1 254 ? -27.526 -13.145 3.697 1.00 91.81 254 LEU A C 1
ATOM 1844 O O . LEU A 1 254 ? -28.344 -13.600 4.500 1.00 91.81 254 LEU A O 1
ATOM 1848 N N . ASP A 1 255 ? -27.337 -11.833 3.562 1.00 85.69 255 ASP A N 1
ATOM 1849 C CA . ASP A 1 255 ? -28.161 -10.826 4.250 1.00 85.69 255 ASP A CA 1
ATOM 1850 C C . ASP A 1 255 ? -29.635 -10.802 3.785 1.00 85.69 255 ASP A C 1
ATOM 1852 O O . ASP A 1 255 ? -30.506 -10.388 4.553 1.00 85.69 255 ASP A O 1
ATOM 1856 N N . THR A 1 256 ? -29.932 -11.345 2.598 1.00 84.38 256 THR A N 1
ATOM 1857 C CA . THR A 1 256 ? -31.290 -11.664 2.113 1.00 84.38 256 THR A CA 1
ATOM 1858 C C . THR A 1 256 ? -31.979 -12.769 2.925 1.00 84.38 256 THR A C 1
ATOM 1860 O O . THR A 1 256 ? -33.206 -12.868 2.925 1.00 84.38 256 THR A O 1
ATOM 1863 N N . GLY A 1 257 ? -31.201 -13.598 3.632 1.00 85.81 257 GLY A N 1
ATOM 1864 C CA . GLY A 1 257 ? -31.650 -14.810 4.320 1.00 85.81 257 GLY A CA 1
ATOM 1865 C C . GLY A 1 257 ? -31.500 -16.101 3.504 1.00 85.81 257 GLY A C 1
ATOM 1866 O O . GLY A 1 257 ? -31.725 -17.181 4.053 1.00 85.81 257 GLY A O 1
ATOM 1867 N N . ASP A 1 258 ? -31.094 -16.024 2.232 1.00 88.19 258 ASP A N 1
ATOM 1868 C CA . ASP A 1 258 ? -30.846 -17.204 1.396 1.00 88.19 258 ASP A CA 1
ATOM 1869 C C . ASP A 1 258 ? -29.634 -18.005 1.890 1.00 88.19 258 ASP A C 1
ATOM 1871 O O . ASP A 1 258 ? -28.641 -17.436 2.349 1.00 88.19 258 ASP A O 1
ATOM 1875 N N . ILE A 1 259 ? -29.698 -19.336 1.778 1.00 92.06 259 ILE A N 1
ATOM 1876 C CA . ILE A 1 259 ? -28.618 -20.247 2.180 1.00 92.06 259 ILE A CA 1
ATOM 1877 C C . ILE A 1 259 ? -28.062 -20.950 0.942 1.00 92.06 259 ILE A C 1
ATOM 1879 O O . ILE A 1 259 ? -28.758 -21.728 0.292 1.00 92.06 259 ILE A O 1
ATOM 1883 N N . ILE A 1 260 ? -26.785 -20.710 0.653 1.00 90.81 260 ILE A N 1
ATOM 1884 C CA . ILE A 1 260 ? -26.051 -21.302 -0.468 1.00 90.81 260 ILE A CA 1
ATOM 1885 C C . ILE A 1 260 ? -25.030 -22.288 0.103 1.00 90.81 260 ILE A C 1
ATOM 1887 O O . ILE A 1 260 ? -24.144 -21.896 0.861 1.00 90.81 260 ILE A O 1
ATOM 1891 N N . ALA A 1 261 ? -25.147 -23.568 -0.256 1.00 91.25 261 ALA A N 1
ATOM 1892 C CA . ALA A 1 261 ? -24.260 -24.633 0.211 1.00 91.25 261 ALA A CA 1
ATOM 1893 C C . ALA A 1 261 ? -23.585 -25.359 -0.961 1.00 91.25 261 ALA A C 1
ATOM 1895 O O . ALA A 1 261 ? -24.247 -25.721 -1.933 1.00 91.25 261 ALA A O 1
ATOM 1896 N N . PHE A 1 262 ? -22.270 -25.575 -0.874 1.00 89.50 262 PHE A N 1
ATOM 1897 C CA . PHE A 1 262 ? -21.473 -26.182 -1.944 1.00 89.50 262 PHE A CA 1
ATOM 1898 C C . PHE A 1 262 ? -20.268 -26.973 -1.412 1.00 89.50 262 PHE A C 1
ATOM 1900 O O . PHE A 1 262 ? -19.593 -26.568 -0.462 1.00 89.50 262 PHE A O 1
ATOM 1907 N N . ARG A 1 263 ? -19.978 -28.121 -2.046 1.00 87.19 263 ARG A N 1
ATOM 1908 C CA . ARG A 1 263 ? -18.708 -28.844 -1.862 1.00 87.19 263 ARG A CA 1
ATOM 1909 C C . ARG A 1 263 ? -17.594 -28.092 -2.581 1.00 87.19 263 ARG A C 1
ATOM 1911 O O . ARG A 1 263 ? -17.828 -27.540 -3.650 1.00 87.19 263 ARG A O 1
ATOM 1918 N N . CYS A 1 264 ? -16.417 -28.059 -1.963 1.00 87.12 264 CYS A N 1
ATOM 1919 C CA . CYS A 1 264 ? -15.349 -27.144 -2.340 1.00 87.12 264 CYS A CA 1
ATOM 1920 C C . CYS A 1 264 ? -13.998 -27.842 -2.545 1.00 87.12 264 CYS A C 1
ATOM 1922 O O . CYS A 1 264 ? -13.363 -27.636 -3.574 1.00 87.12 264 CYS A O 1
ATOM 1924 N N . PHE A 1 265 ? -13.586 -28.707 -1.612 1.00 93.06 265 PHE A N 1
ATOM 1925 C CA . PHE A 1 265 ? -12.320 -29.442 -1.698 1.00 93.06 265 PHE A CA 1
ATOM 1926 C C . PHE A 1 265 ? -12.507 -30.896 -1.250 1.00 93.06 265 PHE A C 1
ATOM 1928 O O . PHE A 1 265 ? -13.187 -31.149 -0.259 1.00 93.06 265 PHE A O 1
ATOM 1935 N N . ASP A 1 266 ? -11.877 -31.858 -1.925 1.00 92.44 266 ASP A N 1
ATOM 1936 C CA . ASP A 1 266 ? -11.988 -33.284 -1.566 1.00 92.44 266 ASP A CA 1
ATOM 1937 C C . ASP A 1 266 ? -11.058 -33.712 -0.413 1.00 92.44 266 ASP A C 1
ATOM 1939 O O . ASP A 1 266 ? -11.132 -34.842 0.065 1.00 92.44 266 ASP A O 1
ATOM 1943 N N . SER A 1 267 ? -10.185 -32.819 0.063 1.00 91.06 267 SER A N 1
ATOM 1944 C CA . SER A 1 267 ? -9.356 -33.033 1.255 1.00 91.06 267 SER A CA 1
ATOM 1945 C C . SER A 1 267 ? -9.048 -31.717 1.979 1.00 91.06 267 SER A C 1
ATOM 1947 O O . SER A 1 267 ? -9.227 -30.636 1.418 1.00 91.06 267 SER A O 1
ATOM 1949 N N . TRP A 1 268 ? -8.602 -31.813 3.235 1.00 92.81 268 TRP A N 1
ATOM 1950 C CA . TRP A 1 268 ? -8.296 -30.672 4.101 1.00 92.81 268 TRP A CA 1
ATOM 1951 C C . TRP A 1 268 ? -7.093 -30.976 5.020 1.00 92.81 268 TRP A C 1
ATOM 1953 O O . TRP A 1 268 ? -6.969 -32.120 5.473 1.00 92.81 268 TRP A O 1
ATOM 1963 N N . PRO A 1 269 ? -6.229 -29.996 5.364 1.00 94.19 269 PRO A N 1
ATOM 1964 C CA . PRO A 1 269 ? -6.181 -28.628 4.837 1.00 94.19 269 PRO A CA 1
ATOM 1965 C C . PRO A 1 269 ? -5.725 -28.567 3.374 1.00 94.19 269 PRO A C 1
ATOM 1967 O O . PRO A 1 269 ? -5.084 -29.490 2.878 1.00 94.19 269 PRO A O 1
ATOM 1970 N N . VAL A 1 270 ? -6.046 -27.457 2.709 1.00 94.19 270 VAL A N 1
ATOM 1971 C CA . VAL A 1 270 ? -5.579 -27.122 1.352 1.00 94.19 270 VAL A CA 1
ATOM 1972 C C . VAL A 1 270 ? -4.578 -25.960 1.392 1.00 94.19 270 VAL A C 1
ATOM 1974 O O . VAL A 1 270 ? -4.612 -25.193 2.359 1.00 94.19 270 VAL A O 1
ATOM 1977 N N . PRO A 1 271 ? -3.716 -25.789 0.372 1.00 94.25 271 PRO A N 1
ATOM 1978 C CA . PRO A 1 271 ? -2.749 -24.697 0.338 1.00 94.25 271 PRO A CA 1
ATOM 1979 C C . PRO A 1 271 ? -3.365 -23.299 0.402 1.00 94.25 271 PRO A C 1
ATOM 1981 O O . PRO A 1 271 ? -4.460 -23.062 -0.120 1.00 94.25 271 PRO A O 1
ATOM 1984 N N . THR A 1 272 ? -2.635 -22.348 0.981 1.00 93.19 272 THR A N 1
ATOM 1985 C CA . THR A 1 272 ? -3.024 -20.926 0.950 1.00 93.19 272 THR A CA 1
ATOM 1986 C C . THR A 1 272 ? -3.180 -20.432 -0.496 1.00 93.19 272 THR A C 1
ATOM 1988 O O . THR A 1 272 ? -2.330 -20.687 -1.344 1.00 93.19 272 THR A O 1
ATOM 1991 N N . GLY A 1 273 ? -4.281 -19.735 -0.789 1.00 91.12 273 GLY A N 1
ATOM 1992 C CA . GLY A 1 273 ? -4.668 -19.315 -2.141 1.00 91.12 273 GLY A CA 1
ATOM 1993 C C . GLY A 1 273 ? -5.529 -20.321 -2.912 1.00 91.12 273 GLY A C 1
ATOM 1994 O O . GLY A 1 273 ? -6.017 -19.977 -3.985 1.00 91.12 273 GLY A O 1
ATOM 1995 N N . SER A 1 274 ? -5.774 -21.523 -2.377 1.00 93.88 274 SER A N 1
ATOM 1996 C CA . SER A 1 274 ? -6.709 -22.478 -2.991 1.00 93.88 274 SER A CA 1
ATOM 1997 C C . SER A 1 274 ? -8.130 -21.915 -3.029 1.00 93.88 274 SER A C 1
ATOM 1999 O O . SER A 1 274 ? -8.626 -21.391 -2.030 1.00 93.88 274 SER A O 1
ATOM 2001 N N . SER A 1 275 ? -8.814 -22.079 -4.159 1.00 93.81 275 SER A N 1
ATOM 2002 C CA . SER A 1 275 ? -10.200 -21.647 -4.349 1.00 93.81 275 SER A CA 1
ATOM 2003 C C . SER A 1 275 ? -11.046 -22.716 -5.030 1.00 93.81 275 SER A C 1
ATOM 2005 O O . SER A 1 275 ? -10.523 -23.532 -5.787 1.00 93.81 275 SER A O 1
ATOM 2007 N N . CYS A 1 276 ? -12.356 -22.661 -4.819 1.00 91.44 276 CYS A N 1
ATOM 2008 C CA . CYS A 1 276 ? -13.338 -23.490 -5.513 1.00 91.44 276 CYS A CA 1
ATOM 2009 C C . CYS A 1 276 ? -14.511 -22.642 -6.021 1.00 91.44 276 CYS A C 1
ATOM 2011 O O . CYS A 1 276 ? -14.785 -21.560 -5.495 1.00 91.44 276 CYS A O 1
ATOM 2013 N N . THR A 1 277 ? -15.243 -23.181 -6.992 1.00 89.69 277 THR A N 1
ATOM 2014 C CA . THR A 1 277 ? -16.557 -22.697 -7.425 1.00 89.69 277 THR A CA 1
ATOM 2015 C C . THR A 1 277 ? -17.620 -23.737 -7.085 1.00 89.69 277 THR A C 1
ATOM 2017 O O . THR A 1 277 ? -17.495 -24.910 -7.438 1.00 89.69 277 THR A O 1
ATOM 2020 N N . GLY A 1 278 ? -18.695 -23.319 -6.419 1.00 79.88 278 GLY A N 1
ATOM 2021 C CA . GLY A 1 278 ? -19.916 -24.119 -6.361 1.00 79.88 278 GLY A CA 1
ATOM 2022 C C . GLY A 1 278 ? -20.629 -24.153 -7.722 1.00 79.88 278 GLY A C 1
ATOM 2023 O O . GLY A 1 278 ? -20.344 -23.324 -8.591 1.00 79.88 278 GLY A O 1
ATOM 2024 N N . PRO A 1 279 ? -21.590 -25.070 -7.931 1.00 70.50 279 PRO A N 1
ATOM 2025 C CA . PRO A 1 279 ? -22.513 -24.962 -9.057 1.00 70.50 279 PRO A CA 1
ATOM 2026 C C . PRO A 1 279 ? -23.319 -23.659 -8.939 1.00 70.50 279 PRO A C 1
ATOM 2028 O O . PRO A 1 279 ? -23.735 -23.285 -7.841 1.00 70.50 279 PRO A O 1
ATOM 2031 N N . SER A 1 280 ? -23.536 -22.959 -10.057 1.00 51.12 280 SER A N 1
ATOM 2032 C CA . SER A 1 280 ? -24.296 -21.702 -10.040 1.00 51.12 280 SER A CA 1
ATOM 2033 C C . SER A 1 280 ? -25.740 -21.951 -9.588 1.00 51.12 280 SER A C 1
ATOM 2035 O O . SER A 1 280 ? -26.418 -22.859 -10.081 1.00 51.12 280 SER A O 1
ATOM 2037 N N . ALA A 1 281 ? -26.187 -21.187 -8.591 1.00 41.47 281 ALA A N 1
ATOM 2038 C CA . ALA A 1 281 ? -27.414 -21.461 -7.859 1.00 41.47 281 ALA A CA 1
ATOM 2039 C C . ALA A 1 281 ? -28.649 -21.010 -8.653 1.00 41.47 281 ALA A C 1
ATOM 2041 O O . ALA A 1 281 ? -29.061 -19.855 -8.589 1.00 41.47 281 ALA A O 1
ATOM 2042 N N . SER A 1 282 ? -29.280 -21.939 -9.375 1.00 32.22 282 SER A N 1
ATOM 2043 C CA . SER A 1 282 ? -30.627 -21.712 -9.907 1.00 32.22 282 SER A CA 1
ATOM 2044 C C . SER A 1 282 ? -31.622 -21.618 -8.743 1.00 32.22 282 SER A C 1
ATOM 2046 O O . SER A 1 282 ? -31.701 -22.534 -7.921 1.00 32.22 282 SER A O 1
ATOM 2048 N N . THR A 1 283 ? -32.349 -20.501 -8.645 1.00 32.16 283 THR A N 1
ATOM 2049 C CA . THR A 1 283 ? -33.136 -20.098 -7.464 1.00 32.16 283 THR A CA 1
ATOM 2050 C C . THR A 1 283 ? -34.358 -20.992 -7.208 1.00 32.16 283 THR A C 1
ATOM 2052 O O . THR A 1 283 ? -35.503 -20.644 -7.508 1.00 32.16 283 THR A O 1
ATOM 2055 N N . ALA A 1 284 ? -34.125 -22.158 -6.607 1.00 27.84 284 ALA A N 1
ATOM 2056 C CA . ALA A 1 284 ? -35.148 -23.122 -6.215 1.00 27.84 284 ALA A CA 1
ATOM 2057 C C . ALA A 1 284 ? -35.925 -22.655 -4.967 1.00 27.84 284 ALA A C 1
ATOM 2059 O O . ALA A 1 284 ? -35.709 -23.134 -3.853 1.00 27.84 284 ALA A O 1
ATOM 2060 N N . ARG A 1 285 ? -36.858 -21.714 -5.160 1.00 27.52 285 ARG A N 1
ATOM 2061 C CA . ARG A 1 285 ? -37.779 -21.227 -4.120 1.00 27.52 285 ARG A CA 1
ATOM 2062 C C . ARG A 1 285 ? -38.502 -22.405 -3.433 1.00 27.52 285 ARG A C 1
ATOM 2064 O O . ARG A 1 285 ? -39.228 -23.134 -4.117 1.00 27.52 285 ARG A O 1
ATOM 2071 N N . PRO A 1 286 ? -38.392 -22.577 -2.101 1.00 31.16 286 PRO A N 1
ATOM 2072 C CA . PRO A 1 286 ? -38.975 -23.723 -1.410 1.00 31.16 286 PRO A CA 1
ATOM 2073 C C . PRO A 1 286 ? -40.506 -23.659 -1.430 1.00 31.16 286 PRO A C 1
ATOM 2075 O O . PRO A 1 286 ? -41.128 -22.853 -0.736 1.00 31.16 286 PRO A O 1
ATOM 2078 N N . THR A 1 287 ? -41.118 -24.539 -2.221 1.00 27.20 287 THR A N 1
ATOM 2079 C CA . THR A 1 287 ? -42.565 -24.786 -2.217 1.00 27.20 287 THR A CA 1
ATOM 2080 C C . THR A 1 287 ? -42.831 -26.090 -1.468 1.00 27.20 287 THR A C 1
ATOM 2082 O O . THR A 1 287 ? -42.090 -27.056 -1.619 1.00 27.20 287 THR A O 1
ATOM 2085 N N . GLN A 1 288 ? -43.854 -26.108 -0.614 1.00 34.44 288 GLN A N 1
ATOM 2086 C CA . GLN A 1 288 ? -44.127 -27.231 0.286 1.00 34.44 288 GLN A CA 1
ATOM 2087 C C . GLN A 1 288 ? -44.590 -28.472 -0.495 1.00 34.44 288 GLN A C 1
ATOM 2089 O O . GLN A 1 288 ? -45.645 -28.448 -1.127 1.00 34.44 288 GLN A O 1
ATOM 2094 N N . SER A 1 289 ? -43.831 -29.567 -0.415 1.00 27.78 289 SER A N 1
ATOM 2095 C CA . SER A 1 289 ? -44.205 -30.846 -1.029 1.00 27.78 289 SER A CA 1
ATOM 2096 C C . SER A 1 289 ? -45.163 -31.637 -0.139 1.00 27.78 289 SER A C 1
ATOM 2098 O O . SER A 1 289 ? -44.752 -32.259 0.841 1.00 27.78 289 SER A O 1
ATOM 2100 N N . THR A 1 290 ? -46.442 -31.654 -0.511 1.00 26.48 290 THR A N 1
ATOM 2101 C CA . THR A 1 290 ? -47.431 -32.600 0.026 1.00 26.48 290 THR A CA 1
ATOM 2102 C C . THR A 1 290 ? -47.153 -34.014 -0.498 1.00 26.48 290 THR A C 1
ATOM 2104 O O . THR A 1 290 ? -46.779 -34.199 -1.653 1.00 26.48 290 THR A O 1
ATOM 2107 N N . THR A 1 291 ? -47.356 -35.027 0.344 1.00 28.92 291 THR A N 1
ATOM 2108 C CA . THR A 1 291 ? -47.111 -36.444 0.034 1.00 28.92 291 THR A CA 1
ATOM 2109 C C . THR A 1 291 ? -47.951 -36.966 -1.139 1.00 28.92 291 THR A C 1
ATOM 2111 O O . THR A 1 291 ? -49.178 -36.928 -1.074 1.00 28.92 291 THR A O 1
ATOM 2114 N N . THR A 1 292 ? -47.331 -37.578 -2.154 1.00 27.00 292 THR A N 1
ATOM 2115 C CA . THR A 1 292 ? -47.976 -38.594 -3.016 1.00 27.00 292 THR A CA 1
ATOM 2116 C C . THR A 1 292 ? -46.936 -39.589 -3.553 1.00 27.00 292 THR A C 1
ATOM 2118 O O . THR A 1 292 ? -45.824 -39.205 -3.904 1.00 27.00 292 THR A O 1
ATOM 2121 N N . THR A 1 293 ? -47.297 -40.873 -3.588 1.00 27.33 293 THR A N 1
ATOM 2122 C CA . THR A 1 293 ? -46.456 -42.015 -4.002 1.00 27.33 293 THR A CA 1
ATOM 2123 C C . THR A 1 293 ? -46.674 -42.378 -5.476 1.00 27.33 293 THR A C 1
ATOM 2125 O O . THR A 1 293 ? -47.825 -42.359 -5.899 1.00 27.33 293 THR A O 1
ATOM 2128 N N . THR A 1 294 ? -45.611 -42.762 -6.209 1.00 28.42 294 THR A N 1
ATOM 2129 C CA . THR A 1 294 ? -45.512 -43.669 -7.403 1.00 28.42 294 THR A CA 1
ATOM 2130 C C . THR A 1 294 ? -44.128 -43.390 -8.037 1.00 28.42 294 THR A C 1
ATOM 2132 O O . THR A 1 294 ? -43.876 -42.240 -8.371 1.00 28.42 294 THR A O 1
ATOM 2135 N N . THR A 1 295 ? -43.094 -44.246 -8.064 1.00 28.59 295 THR A N 1
ATOM 2136 C CA . THR A 1 295 ? -42.908 -45.663 -8.479 1.00 28.59 295 THR A CA 1
ATOM 2137 C C . THR A 1 295 ? -42.384 -45.795 -9.928 1.00 28.59 295 THR A C 1
ATOM 2139 O O . THR A 1 295 ? -43.131 -45.586 -10.871 1.00 28.59 295 THR A O 1
ATOM 2142 N N . GLU A 1 296 ? -41.109 -46.215 -10.027 1.00 31.45 296 GLU A N 1
ATOM 2143 C CA . GLU A 1 296 ? -40.381 -46.876 -11.146 1.00 31.45 296 GLU A CA 1
ATOM 2144 C C . GLU A 1 296 ? -39.987 -46.078 -12.428 1.00 31.45 296 GLU A C 1
ATOM 2146 O O . GLU A 1 296 ? -40.842 -45.516 -13.096 1.00 31.45 296 GLU A O 1
ATOM 2151 N N . ILE A 1 297 ? -38.689 -45.764 -12.671 1.00 42.66 297 ILE A N 1
ATOM 2152 C CA . ILE A 1 297 ? -37.564 -46.417 -13.445 1.00 42.66 297 ILE A CA 1
ATOM 2153 C C . ILE A 1 297 ? -37.688 -46.426 -15.018 1.00 42.66 297 ILE A C 1
ATOM 2155 O O . ILE A 1 297 ? -38.749 -46.058 -15.508 1.00 42.66 297 ILE A O 1
ATOM 2159 N N . PRO A 1 298 ? -36.613 -46.580 -15.855 1.00 47.44 298 PRO A N 1
ATOM 2160 C CA . PRO A 1 298 ? -36.153 -45.434 -16.674 1.00 47.44 298 PRO A CA 1
ATOM 2161 C C . PRO A 1 298 ? -35.811 -45.699 -18.175 1.00 47.44 298 PRO A C 1
ATOM 2163 O O . PRO A 1 298 ? -35.806 -46.838 -18.628 1.00 47.44 298 PRO A O 1
ATOM 2166 N N . SER A 1 299 ? -35.344 -44.640 -18.871 1.00 28.44 299 SER A N 1
ATOM 2167 C CA . SER A 1 299 ? -34.486 -44.644 -20.095 1.00 28.44 299 SER A CA 1
ATOM 2168 C C . SER A 1 299 ? -35.117 -45.197 -21.401 1.00 28.44 299 SER A C 1
ATOM 2170 O O . SER A 1 299 ? -35.806 -46.203 -21.395 1.00 28.44 299 SER A O 1
ATOM 2172 N N . THR A 1 300 ? -34.898 -44.684 -22.623 1.00 27.27 300 THR A N 1
ATOM 2173 C CA . THR A 1 300 ? -33.631 -44.389 -23.341 1.00 27.27 300 THR A CA 1
ATOM 2174 C C . THR A 1 300 ? -33.955 -43.829 -24.764 1.00 27.27 300 THR A C 1
ATOM 2176 O O . THR A 1 300 ? -35.095 -43.930 -25.203 1.00 27.27 300 THR A O 1
ATOM 2179 N N . THR A 1 301 ? -32.944 -43.377 -25.529 1.00 26.83 301 THR A N 1
ATOM 2180 C CA . THR A 1 301 ? -32.876 -43.421 -27.025 1.00 26.83 301 THR A CA 1
ATOM 2181 C C . THR A 1 301 ? -33.561 -42.325 -27.879 1.00 26.83 301 THR A C 1
ATOM 2183 O O . THR A 1 301 ? -34.696 -42.451 -28.315 1.00 26.83 301 THR A O 1
ATOM 2186 N N . THR A 1 302 ? -32.762 -41.297 -28.203 1.00 27.05 302 THR A N 1
ATOM 2187 C CA . THR A 1 302 ? -32.514 -40.629 -29.517 1.00 27.05 302 THR A CA 1
ATOM 2188 C C . THR A 1 302 ? -33.454 -40.758 -30.740 1.00 27.05 302 THR A C 1
ATOM 2190 O O . THR A 1 302 ? -33.849 -41.866 -31.094 1.00 27.05 302 THR A O 1
ATOM 2193 N N . ARG A 1 303 ? -33.468 -39.657 -31.532 1.00 29.00 303 ARG A N 1
ATOM 2194 C CA . ARG A 1 303 ? -33.530 -39.515 -33.023 1.00 29.00 303 ARG A CA 1
ATOM 2195 C C . ARG A 1 303 ? -34.748 -38.688 -33.508 1.00 29.00 303 ARG A C 1
ATOM 2197 O O . ARG A 1 303 ? -35.863 -39.154 -33.336 1.00 29.00 303 ARG A O 1
ATOM 2204 N N . THR A 1 304 ? -34.626 -37.401 -33.884 1.00 26.62 304 THR A N 1
ATOM 2205 C CA . THR A 1 304 ? -34.072 -36.733 -35.112 1.00 26.62 304 THR A CA 1
ATOM 2206 C C . THR A 1 304 ? -35.121 -36.572 -36.229 1.00 26.62 304 THR A C 1
ATOM 2208 O O . THR A 1 304 ? -35.910 -37.487 -36.425 1.00 26.62 304 THR A O 1
ATOM 2211 N N . GLU A 1 305 ? -35.055 -35.442 -36.962 1.00 31.25 305 GLU A N 1
ATOM 2212 C CA . GLU A 1 305 ? -35.965 -34.981 -38.044 1.00 31.25 305 GLU A CA 1
ATOM 2213 C C . GLU A 1 305 ? -37.365 -34.529 -37.527 1.00 31.25 305 GLU A C 1
ATOM 2215 O O . GLU A 1 305 ? -37.866 -35.071 -36.548 1.00 31.25 305 GLU A O 1
ATOM 2220 N N . ASP A 1 306 ? -38.034 -33.484 -38.046 1.00 28.44 306 ASP A N 1
ATOM 2221 C CA . ASP A 1 306 ? -37.777 -32.598 -39.206 1.00 28.44 306 ASP A CA 1
ATOM 2222 C C . ASP A 1 306 ? -38.381 -31.168 -38.999 1.00 28.44 306 ASP A C 1
ATOM 2224 O O . ASP A 1 306 ? -38.943 -30.866 -37.946 1.00 28.44 306 ASP A O 1
ATOM 2228 N N . SER A 1 307 ? -38.348 -30.331 -40.048 1.00 31.25 307 SER A N 1
ATOM 2229 C CA . SER A 1 307 ? -39.197 -29.156 -40.334 1.00 31.25 307 SER A CA 1
ATOM 2230 C C . SER A 1 307 ? -38.679 -27.755 -39.966 1.00 31.25 307 SER A C 1
ATOM 2232 O O . SER A 1 307 ? -39.244 -27.040 -39.140 1.00 31.25 307 SER A O 1
ATOM 2234 N N . THR A 1 308 ? -37.685 -27.308 -40.735 1.00 32.53 308 THR A N 1
ATOM 2235 C CA . THR A 1 308 ? -37.689 -26.030 -41.486 1.00 32.53 308 THR A CA 1
ATOM 2236 C C . THR A 1 308 ? -38.737 -24.964 -41.108 1.00 32.53 308 THR A C 1
ATOM 2238 O O . THR A 1 308 ? -39.931 -25.134 -41.347 1.00 32.53 308 THR A O 1
ATOM 2241 N N . THR A 1 309 ? -38.287 -23.773 -40.699 1.00 30.89 309 THR A N 1
ATOM 2242 C CA . THR A 1 309 ? -39.005 -22.497 -40.912 1.00 30.89 309 THR A CA 1
ATOM 2243 C C . THR A 1 309 ? -37.990 -21.361 -41.070 1.00 30.89 309 THR A C 1
ATOM 2245 O O . THR A 1 309 ? -37.047 -21.253 -40.289 1.00 30.89 309 THR A O 1
ATOM 2248 N N . THR A 1 310 ? -38.164 -20.525 -42.095 1.00 34.97 310 THR A N 1
ATOM 2249 C CA . THR A 1 310 ? -37.209 -19.471 -42.472 1.00 34.97 310 THR A CA 1
ATOM 2250 C C . THR A 1 310 ? -37.546 -18.138 -41.807 1.00 34.97 310 THR A C 1
ATOM 2252 O O . THR A 1 310 ? -38.537 -17.516 -42.184 1.00 34.97 310 THR A O 1
ATOM 2255 N N . THR A 1 311 ? -36.675 -17.643 -40.920 1.00 29.91 311 THR A N 1
ATOM 2256 C CA . THR A 1 311 ? -36.738 -16.257 -40.422 1.00 29.91 311 THR A CA 1
ATOM 2257 C C . THR A 1 311 ? -35.349 -15.618 -40.374 1.00 29.91 311 THR A C 1
ATOM 2259 O O . THR A 1 311 ? -34.460 -16.090 -39.674 1.00 29.91 311 THR A O 1
ATOM 2262 N N . THR A 1 312 ? -35.210 -14.537 -41.142 1.00 31.48 312 THR A N 1
ATOM 2263 C CA . THR A 1 312 ? -34.225 -13.441 -41.110 1.00 31.48 312 THR A CA 1
ATOM 2264 C C . THR A 1 312 ? -33.076 -13.527 -40.091 1.00 31.48 312 THR A C 1
ATOM 2266 O O . THR A 1 312 ? -33.282 -13.366 -38.890 1.00 31.48 312 THR A O 1
ATOM 2269 N N . LEU A 1 313 ? -31.841 -13.647 -40.593 1.00 30.70 313 LEU A N 1
ATOM 2270 C CA . LEU A 1 313 ? -30.619 -13.475 -39.801 1.00 30.70 313 LEU A CA 1
ATOM 2271 C C . LEU A 1 313 ? -30.346 -11.989 -39.515 1.00 30.70 313 LEU A C 1
ATOM 2273 O O . LEU A 1 313 ? -30.277 -11.185 -40.443 1.00 30.70 313 LEU A O 1
ATOM 2277 N N . THR A 1 314 ? -30.086 -11.667 -38.248 1.00 31.59 314 THR A N 1
ATOM 2278 C CA . THR A 1 314 ? -29.382 -10.446 -37.830 1.00 31.59 314 THR A CA 1
ATOM 2279 C C . THR A 1 314 ? -28.078 -10.889 -37.180 1.00 31.59 314 THR A C 1
ATOM 2281 O O . THR A 1 314 ? -28.104 -11.604 -36.177 1.00 31.59 314 THR A O 1
ATOM 2284 N N . GLU A 1 315 ? -26.934 -10.525 -37.757 1.00 32.97 315 GLU A N 1
ATOM 2285 C CA . GLU A 1 315 ? -25.638 -11.034 -37.300 1.00 32.97 315 GLU A CA 1
ATOM 2286 C C . GLU A 1 315 ? -25.294 -10.525 -35.893 1.00 32.97 315 GLU A C 1
ATOM 2288 O O . GLU A 1 315 ? -25.189 -9.325 -35.650 1.00 32.97 315 GLU A O 1
ATOM 2293 N N . THR A 1 316 ? -25.089 -11.457 -34.959 1.00 32.53 316 THR A N 1
ATOM 2294 C CA . THR A 1 316 ? -24.486 -11.192 -33.646 1.00 32.53 316 THR A CA 1
ATOM 2295 C C . THR A 1 316 ? -23.167 -11.951 -33.579 1.00 32.53 316 THR A C 1
ATOM 2297 O O . THR A 1 316 ? -23.134 -13.168 -33.754 1.00 32.53 316 THR A O 1
ATOM 2300 N N . SER A 1 317 ? -22.065 -11.228 -33.384 1.00 37.44 317 SER A N 1
ATOM 2301 C CA . SER A 1 317 ? -20.708 -11.767 -33.504 1.00 37.44 317 SER A CA 1
ATOM 2302 C C . SER A 1 317 ? -20.361 -12.779 -32.409 1.00 37.44 317 SER A C 1
ATOM 2304 O O . SER A 1 317 ? -20.440 -12.467 -31.220 1.00 37.44 317 SER A O 1
ATOM 2306 N N . LEU A 1 318 ? -19.888 -13.959 -32.818 1.00 36.94 318 LEU A N 1
ATOM 2307 C CA . LEU A 1 318 ? -19.305 -14.959 -31.919 1.00 36.94 318 LEU A CA 1
ATOM 2308 C C . LEU A 1 318 ? -18.034 -14.413 -31.236 1.00 36.94 318 LEU A C 1
ATOM 2310 O O . LEU A 1 318 ? -17.264 -13.693 -31.881 1.00 36.94 318 LEU A O 1
ATOM 2314 N N . PRO A 1 319 ? -17.743 -14.795 -29.978 1.00 42.06 319 PRO A N 1
ATOM 2315 C CA . PRO A 1 319 ? -16.424 -14.574 -29.398 1.00 42.06 319 PRO A CA 1
ATOM 2316 C C . PRO A 1 319 ? -15.383 -15.418 -30.147 1.00 42.06 319 PRO A C 1
ATOM 2318 O O . PRO A 1 319 ? -15.575 -16.615 -30.365 1.00 42.06 319 PRO A O 1
ATOM 2321 N N . ALA A 1 320 ? -14.269 -14.803 -30.546 1.00 47.88 320 ALA A N 1
ATOM 2322 C CA . ALA A 1 320 ? -13.206 -15.509 -31.254 1.00 47.88 320 ALA A CA 1
ATOM 2323 C C . ALA A 1 320 ? -12.520 -16.544 -30.343 1.00 47.88 320 ALA A C 1
ATOM 2325 O O . ALA A 1 320 ? -12.100 -16.223 -29.231 1.00 47.88 320 ALA A O 1
ATOM 2326 N N . SER A 1 321 ? -12.350 -17.772 -30.830 1.00 66.38 321 SER A N 1
ATOM 2327 C CA . SER A 1 321 ? -11.529 -18.796 -30.176 1.00 66.38 321 SER A CA 1
ATOM 2328 C C . SER A 1 321 ? -10.033 -18.518 -30.373 1.00 66.38 321 SER A C 1
ATOM 2330 O O . SER A 1 321 ? -9.624 -17.997 -31.413 1.00 66.38 321 SER A O 1
ATOM 2332 N N . LYS A 1 322 ? -9.189 -18.906 -29.407 1.00 80.94 322 LYS A N 1
ATOM 2333 C CA . LYS A 1 322 ? -7.730 -18.945 -29.614 1.00 80.94 322 LYS A CA 1
ATOM 2334 C C . LYS A 1 322 ? -7.385 -20.000 -30.680 1.00 80.94 322 LYS A C 1
ATOM 2336 O O . LYS A 1 322 ? -8.053 -21.024 -30.791 1.00 80.94 322 LYS A O 1
ATOM 2341 N N . VAL A 1 323 ? -6.335 -19.744 -31.454 1.00 88.81 323 VAL A N 1
ATOM 2342 C CA . VAL A 1 323 ? -5.833 -20.595 -32.540 1.00 88.81 323 VAL A CA 1
ATOM 2343 C C . VAL A 1 323 ? -4.343 -20.864 -32.317 1.00 88.81 323 VAL A C 1
ATOM 2345 O O . VAL A 1 323 ? -3.611 -20.024 -31.786 1.00 88.81 323 VAL A O 1
ATOM 2348 N N . TRP A 1 324 ? -3.894 -22.054 -32.714 1.00 93.00 324 TRP A N 1
ATOM 2349 C CA . TRP A 1 324 ? -2.487 -22.446 -32.691 1.00 93.00 324 TRP A CA 1
ATOM 2350 C C . TRP A 1 324 ? -1.732 -21.888 -33.901 1.00 93.00 324 TRP A C 1
ATOM 2352 O O . TRP A 1 324 ? -2.219 -21.949 -35.028 1.00 93.00 324 TRP A O 1
ATOM 2362 N N . SER A 1 325 ? -0.533 -21.342 -33.695 1.00 91.06 325 SER A N 1
ATOM 2363 C CA . SER A 1 325 ? 0.311 -20.811 -34.776 1.00 91.06 325 SER A CA 1
ATOM 2364 C C . SER A 1 325 ? 1.802 -21.080 -34.523 1.00 91.06 325 SER A C 1
ATOM 2366 O O . SER A 1 325 ? 2.295 -20.751 -33.438 1.00 91.06 325 SER A O 1
ATOM 2368 N N . PRO A 1 326 ? 2.540 -21.669 -35.484 1.00 92.38 326 PRO A N 1
ATOM 2369 C CA . PRO A 1 326 ? 3.944 -22.040 -35.305 1.00 92.38 326 PRO A CA 1
ATOM 2370 C C . PRO A 1 326 ? 4.858 -20.810 -35.235 1.00 92.38 326 PRO A C 1
ATOM 2372 O O . PRO A 1 326 ? 4.808 -19.939 -36.102 1.00 92.38 326 PRO A O 1
ATOM 2375 N N . VAL A 1 327 ? 5.731 -20.747 -34.227 1.00 90.88 327 VAL A N 1
ATOM 2376 C CA . VAL A 1 327 ? 6.685 -19.637 -34.067 1.00 90.88 327 VAL A CA 1
ATOM 2377 C C . VAL A 1 327 ? 7.921 -19.911 -34.921 1.00 90.88 327 VAL A C 1
ATOM 2379 O O . VAL A 1 327 ? 8.567 -20.944 -34.769 1.00 90.88 327 VAL A O 1
ATOM 2382 N N . ASP A 1 328 ? 8.245 -18.997 -35.837 1.00 87.19 328 ASP A N 1
ATOM 2383 C CA . ASP A 1 328 ? 9.386 -19.066 -36.767 1.00 87.19 328 ASP A CA 1
ATOM 2384 C C . ASP A 1 328 ? 9.511 -20.396 -37.561 1.00 87.19 328 ASP A C 1
ATOM 2386 O O . ASP A 1 328 ? 10.617 -20.830 -37.908 1.00 87.19 328 ASP A O 1
ATOM 2390 N N . GLY A 1 329 ? 8.379 -21.054 -37.836 1.00 86.56 329 GLY A N 1
ATOM 2391 C CA . GLY A 1 329 ? 8.289 -22.365 -38.499 1.00 86.56 329 GLY A CA 1
ATOM 2392 C C . GLY A 1 329 ? 7.883 -23.524 -37.578 1.00 86.56 329 GLY A C 1
ATOM 2393 O O . GLY A 1 329 ? 7.450 -24.563 -38.065 1.00 86.56 329 GLY A O 1
ATOM 2394 N N . GLY A 1 330 ? 7.932 -23.338 -36.256 1.00 90.62 330 GLY A N 1
ATOM 2395 C CA . GLY A 1 330 ? 7.408 -24.280 -35.263 1.00 90.62 330 GLY A CA 1
ATOM 2396 C C . GLY A 1 330 ? 8.308 -25.483 -34.994 1.00 90.62 330 GLY A C 1
ATOM 2397 O O . GLY A 1 330 ? 8.769 -25.643 -33.866 1.00 90.62 330 GLY A O 1
ATOM 2398 N N . GLU A 1 331 ? 8.580 -26.313 -35.999 1.00 92.81 331 GLU A N 1
ATOM 2399 C CA . GLU A 1 331 ? 9.482 -27.464 -35.866 1.00 92.81 331 GLU A CA 1
ATOM 2400 C C . GLU A 1 331 ? 10.958 -27.029 -35.850 1.00 92.81 331 GLU A C 1
ATOM 2402 O O . GLU A 1 331 ? 11.372 -26.103 -36.550 1.00 92.81 331 GLU A O 1
ATOM 2407 N N . GLY A 1 332 ? 11.771 -27.690 -35.022 1.00 93.44 332 GLY A N 1
ATOM 2408 C CA . GLY A 1 332 ? 13.176 -27.333 -34.820 1.00 93.44 332 GLY A CA 1
ATOM 2409 C C . GLY A 1 332 ? 13.359 -26.017 -34.056 1.00 93.44 332 GLY A C 1
ATOM 2410 O O . GLY A 1 332 ? 14.421 -25.392 -34.150 1.00 93.44 332 GLY A O 1
ATOM 2411 N N . ARG A 1 333 ? 12.328 -25.566 -33.327 1.00 96.50 333 ARG A N 1
ATOM 2412 C CA . ARG A 1 333 ? 12.294 -24.291 -32.604 1.00 96.50 333 ARG A CA 1
ATOM 2413 C C . ARG A 1 333 ? 11.980 -24.499 -31.132 1.00 96.50 333 ARG A C 1
ATOM 2415 O O . ARG A 1 333 ? 11.028 -25.181 -30.776 1.00 96.50 333 ARG A O 1
ATOM 2422 N N . ALA A 1 334 ? 12.746 -23.816 -30.297 1.00 95.50 334 ALA A N 1
ATOM 2423 C CA . ALA A 1 334 ? 12.513 -23.671 -28.871 1.00 95.50 334 ALA A CA 1
ATOM 2424 C C . ALA A 1 334 ? 12.055 -22.221 -28.587 1.00 95.50 334 ALA A C 1
ATOM 2426 O O . ALA A 1 334 ? 12.628 -21.273 -29.135 1.00 95.50 334 ALA A O 1
ATOM 2427 N N . CYS A 1 335 ? 11.004 -22.039 -27.790 1.00 96.88 335 CYS A N 1
ATOM 2428 C CA . CYS A 1 335 ? 10.306 -20.774 -27.547 1.00 96.88 335 CYS A CA 1
ATOM 2429 C C . CYS A 1 335 ? 11.090 -19.834 -26.635 1.00 96.88 335 CYS A C 1
ATOM 2431 O O . CYS A 1 335 ? 11.636 -20.258 -25.627 1.00 96.88 335 CYS A O 1
ATOM 2433 N N . ARG A 1 336 ? 11.156 -18.539 -26.934 1.00 96.62 336 ARG A N 1
ATOM 2434 C CA . ARG A 1 336 ? 11.903 -17.571 -26.119 1.00 96.62 336 ARG A CA 1
ATOM 2435 C C . ARG A 1 336 ? 11.065 -16.325 -25.829 1.00 96.62 336 ARG A C 1
ATOM 2437 O O . ARG A 1 336 ? 10.054 -16.056 -26.483 1.00 96.62 336 ARG A O 1
ATOM 2444 N N . GLY A 1 337 ? 11.492 -15.576 -24.814 1.00 92.06 337 GLY A N 1
ATOM 2445 C CA . GLY A 1 337 ? 10.920 -14.281 -24.452 1.00 92.06 337 GLY A CA 1
ATOM 2446 C C . GLY A 1 337 ? 11.234 -13.203 -25.495 1.00 92.06 337 GLY A C 1
ATOM 2447 O O . GLY A 1 337 ? 11.025 -13.393 -26.691 1.00 92.06 337 GLY A O 1
ATOM 2448 N N . GLY A 1 338 ? 11.738 -12.049 -25.062 1.00 84.75 338 GLY A N 1
ATOM 2449 C CA . GLY A 1 338 ? 11.957 -10.887 -25.931 1.00 84.75 338 GLY A CA 1
ATOM 2450 C C . GLY A 1 338 ? 13.059 -11.048 -26.990 1.00 84.75 338 GLY A C 1
ATOM 2451 O O . GLY A 1 338 ? 13.134 -10.233 -27.905 1.00 84.75 338 GLY A O 1
ATOM 2452 N N . PHE A 1 339 ? 13.933 -12.056 -26.877 1.00 86.44 339 PHE A N 1
ATOM 2453 C CA . PHE A 1 339 ? 15.061 -12.293 -27.791 1.00 86.44 339 PHE A CA 1
ATOM 2454 C C . PHE A 1 339 ? 15.546 -13.764 -27.737 1.00 86.44 339 PHE A C 1
ATOM 2456 O O . PHE A 1 339 ? 15.236 -14.461 -26.772 1.00 86.44 339 PHE A O 1
ATOM 2463 N N . PRO A 1 340 ? 16.354 -14.269 -28.698 1.00 89.44 340 PRO A N 1
ATOM 2464 C CA . PRO A 1 340 ? 16.712 -15.701 -28.790 1.00 89.44 340 PRO A CA 1
ATOM 2465 C C . PRO A 1 340 ? 17.519 -16.298 -27.619 1.00 89.44 340 PRO A C 1
ATOM 2467 O O . PRO A 1 340 ? 17.722 -17.513 -27.556 1.00 89.44 340 PRO A O 1
ATOM 2470 N N . GLY A 1 341 ? 18.027 -15.457 -26.714 1.00 87.06 341 GLY A N 1
ATOM 2471 C CA . GLY A 1 341 ? 18.697 -15.866 -25.473 1.00 87.06 341 GLY A CA 1
ATOM 2472 C C . GLY A 1 341 ? 17.790 -15.846 -24.238 1.00 87.06 341 GLY A C 1
ATOM 2473 O O . GLY A 1 341 ? 18.225 -16.264 -23.170 1.00 87.06 341 GLY A O 1
ATOM 2474 N N . ASP A 1 342 ? 16.556 -15.359 -24.372 1.00 92.50 342 ASP A N 1
ATOM 2475 C CA . ASP A 1 342 ? 15.654 -15.076 -23.261 1.00 92.50 342 ASP A CA 1
ATOM 2476 C C . ASP A 1 342 ? 14.858 -16.325 -22.855 1.00 92.50 342 ASP A C 1
ATOM 2478 O O . ASP A 1 342 ? 13.832 -16.663 -23.451 1.00 92.50 342 ASP A O 1
ATOM 2482 N N . ASN A 1 343 ? 15.388 -17.052 -21.871 1.00 93.44 343 ASN A N 1
ATOM 2483 C CA . ASN A 1 343 ? 14.905 -18.359 -21.423 1.00 93.44 343 ASN A CA 1
ATOM 2484 C C . ASN A 1 343 ? 14.641 -18.360 -19.904 1.00 93.44 343 ASN A C 1
ATOM 2486 O O . ASN A 1 343 ? 15.090 -19.258 -19.190 1.00 93.44 343 ASN A O 1
ATOM 2490 N N . SER A 1 344 ? 13.978 -17.324 -19.383 1.00 92.19 344 SER A N 1
ATOM 2491 C CA . SER A 1 344 ? 13.635 -17.278 -17.957 1.00 92.19 344 SER A CA 1
ATOM 2492 C C . SER A 1 344 ? 12.640 -18.390 -17.590 1.00 92.19 344 SER A C 1
ATOM 2494 O O . SER A 1 344 ? 11.564 -18.438 -18.190 1.00 92.19 344 SER A O 1
ATOM 2496 N N . PRO A 1 345 ? 12.910 -19.222 -16.562 1.00 92.00 345 PRO A N 1
ATOM 2497 C CA . PRO A 1 345 ? 11.942 -20.195 -16.048 1.00 92.00 345 PRO A CA 1
ATOM 2498 C C . PRO A 1 345 ? 10.650 -19.575 -15.494 1.00 92.00 345 PRO A C 1
ATOM 2500 O O . PRO A 1 345 ? 9.704 -20.298 -15.221 1.00 92.00 345 PRO A O 1
ATOM 2503 N N . SER A 1 346 ? 10.585 -18.249 -15.322 1.00 92.06 346 SER A N 1
ATOM 2504 C CA . SER A 1 346 ? 9.357 -17.539 -14.933 1.00 92.06 346 SER A CA 1
ATOM 2505 C C . SER A 1 346 ? 8.371 -17.298 -16.086 1.00 92.06 346 SER A C 1
ATOM 2507 O O . SER A 1 346 ? 7.325 -16.692 -15.869 1.00 92.06 346 SER A O 1
ATOM 2509 N N . TYR A 1 347 ? 8.693 -17.714 -17.316 1.00 94.81 347 TYR A N 1
ATOM 2510 C CA . TYR A 1 347 ? 7.848 -17.494 -18.500 1.00 94.81 347 TYR A CA 1
ATOM 2511 C C . TYR A 1 347 ? 7.005 -18.704 -18.904 1.00 94.81 347 TYR A C 1
ATOM 2513 O O . TYR A 1 347 ? 6.127 -18.577 -19.763 1.00 94.81 347 TYR A O 1
ATOM 2521 N N . TYR A 1 348 ? 7.281 -19.860 -18.307 1.00 95.62 348 TYR A N 1
ATOM 2522 C CA . TYR A 1 348 ? 6.657 -21.130 -18.631 1.00 95.62 348 TYR A CA 1
ATOM 2523 C C . TYR A 1 348 ? 6.649 -22.061 -17.418 1.00 95.62 348 TYR A C 1
ATOM 2525 O O . TYR A 1 348 ? 7.453 -21.915 -16.502 1.00 95.62 348 TYR A O 1
ATOM 2533 N N . THR A 1 349 ? 5.777 -23.068 -17.427 1.00 94.69 349 THR A N 1
ATOM 2534 C CA . THR A 1 349 ? 5.796 -24.143 -16.424 1.00 94.69 349 THR A CA 1
ATOM 2535 C C . THR A 1 349 ? 5.980 -25.499 -17.091 1.00 94.69 349 THR A C 1
ATOM 2537 O O . THR A 1 349 ? 5.370 -25.778 -18.126 1.00 94.69 349 THR A O 1
ATOM 2540 N N . VAL A 1 350 ? 6.848 -26.332 -16.517 1.00 95.62 350 VAL A N 1
ATOM 2541 C CA . VAL A 1 350 ? 7.241 -27.618 -17.103 1.00 95.62 350 VAL A CA 1
ATOM 2542 C C . VAL A 1 350 ? 6.337 -28.735 -16.588 1.00 95.62 350 VAL A C 1
ATOM 2544 O O . VAL A 1 350 ? 6.185 -28.928 -15.385 1.00 95.62 350 VAL A O 1
ATOM 2547 N N . THR A 1 351 ? 5.771 -29.494 -17.518 1.00 92.75 351 THR A N 1
ATOM 2548 C CA . THR A 1 351 ? 4.911 -30.660 -17.299 1.00 92.75 351 THR A CA 1
ATOM 2549 C C . THR A 1 351 ? 5.396 -31.828 -18.162 1.00 92.75 351 THR A C 1
ATOM 2551 O O . THR A 1 351 ? 6.203 -31.649 -19.080 1.00 92.75 351 THR A O 1
ATOM 2554 N N . MET A 1 352 ? 4.919 -33.038 -17.871 1.00 93.69 352 MET A N 1
ATOM 2555 C CA . MET A 1 352 ? 5.174 -34.219 -18.699 1.00 93.69 352 MET A CA 1
ATOM 2556 C C . MET A 1 352 ? 3.962 -34.478 -19.596 1.00 93.69 352 MET A C 1
ATOM 2558 O O . MET A 1 352 ? 2.852 -34.642 -19.091 1.00 93.69 352 MET A O 1
ATOM 2562 N N . ALA A 1 353 ? 4.172 -34.551 -20.909 1.00 92.75 353 ALA A N 1
ATOM 2563 C CA . ALA A 1 353 ? 3.133 -34.856 -21.890 1.00 92.75 353 ALA A CA 1
ATOM 2564 C C . ALA A 1 353 ? 3.599 -35.985 -22.816 1.00 92.75 353 ALA A C 1
ATOM 2566 O O . ALA A 1 353 ? 4.744 -35.999 -23.259 1.00 92.75 353 ALA A O 1
ATOM 2567 N N . GLN A 1 354 ? 2.714 -36.933 -23.128 1.00 92.19 354 GLN A N 1
ATOM 2568 C CA . GLN A 1 354 ? 3.050 -38.083 -23.982 1.00 92.19 354 GLN A CA 1
ATOM 2569 C C . GLN A 1 354 ? 3.072 -37.740 -25.484 1.00 92.19 354 GLN A C 1
ATOM 2571 O O . GLN A 1 354 ? 3.554 -38.533 -26.288 1.00 92.19 354 GLN A O 1
ATOM 2576 N N . SER A 1 355 ? 2.559 -36.568 -25.872 1.00 96.06 355 SER A N 1
ATOM 2577 C CA . SER A 1 355 ? 2.549 -36.069 -27.248 1.00 96.06 355 SER A CA 1
ATOM 2578 C C . SER A 1 355 ? 2.462 -34.539 -27.287 1.00 96.06 355 SER A C 1
ATOM 2580 O O . SER A 1 355 ? 2.094 -33.900 -26.296 1.00 96.06 355 SER A O 1
ATOM 2582 N N . LEU A 1 356 ? 2.747 -33.957 -28.457 1.00 94.88 356 LEU A N 1
ATOM 2583 C CA . LEU A 1 356 ? 2.543 -32.530 -28.729 1.00 94.88 356 LEU A CA 1
ATOM 2584 C C . LEU A 1 356 ? 1.075 -32.122 -28.513 1.00 94.88 356 LEU A C 1
ATOM 2586 O O . LEU A 1 356 ? 0.813 -31.114 -27.870 1.00 94.88 356 LEU A O 1
ATOM 2590 N N . GLU A 1 357 ? 0.121 -32.944 -28.958 1.00 95.06 357 GLU A N 1
ATOM 2591 C CA . GLU A 1 357 ? -1.317 -32.696 -28.785 1.00 95.06 357 GLU A CA 1
ATOM 2592 C C . GLU A 1 357 ? -1.734 -32.696 -27.301 1.00 95.06 357 GLU A C 1
ATOM 2594 O O . GLU A 1 357 ? -2.529 -31.862 -26.871 1.00 95.06 357 GLU A O 1
ATOM 2599 N N . ALA A 1 358 ? -1.161 -33.585 -26.480 1.00 93.81 358 ALA A N 1
ATOM 2600 C CA . ALA A 1 358 ? -1.381 -33.572 -25.033 1.00 93.81 358 ALA A CA 1
ATOM 2601 C C . ALA A 1 358 ? -0.782 -32.314 -24.374 1.00 93.81 358 ALA A C 1
ATOM 2603 O O . ALA A 1 358 ? -1.372 -31.763 -23.446 1.00 93.81 358 ALA A O 1
ATOM 2604 N N . CYS A 1 359 ? 0.353 -31.824 -24.884 1.00 96.50 359 CYS A N 1
ATOM 2605 C CA . CYS A 1 359 ? 0.953 -30.562 -24.453 1.00 96.50 359 CYS A CA 1
ATOM 2606 C C . CYS A 1 359 ? 0.087 -29.348 -24.847 1.00 96.50 359 CYS A C 1
ATOM 2608 O O . CYS A 1 359 ? -0.136 -28.456 -24.029 1.00 96.50 359 CYS A O 1
ATOM 2610 N N . GLN A 1 360 ? -0.481 -29.347 -26.059 1.00 95.75 360 GLN A N 1
ATOM 2611 C CA . GLN A 1 360 ? -1.444 -28.335 -26.504 1.00 95.75 360 GLN A CA 1
ATOM 2612 C C . GLN A 1 360 ? -2.692 -28.324 -25.612 1.00 95.75 360 GLN A C 1
ATOM 2614 O O . GLN A 1 360 ? -3.040 -27.272 -25.084 1.00 95.75 360 GLN A O 1
ATOM 2619 N N . LYS A 1 361 ? -3.299 -29.481 -25.323 1.00 94.62 361 LYS A N 1
ATOM 2620 C CA . LYS A 1 361 ? -4.467 -29.568 -24.424 1.00 94.62 361 LYS A CA 1
ATOM 2621 C C . LYS A 1 361 ? -4.163 -29.095 -22.996 1.00 94.62 361 LYS A C 1
ATOM 2623 O O . LYS A 1 361 ? -4.997 -28.441 -22.379 1.00 94.62 361 LYS A O 1
ATOM 2628 N N . ALA A 1 362 ? -2.951 -29.335 -22.488 1.00 92.31 362 ALA A N 1
ATOM 2629 C CA . ALA A 1 362 ? -2.499 -28.791 -21.201 1.00 92.31 362 ALA A CA 1
ATOM 2630 C C . ALA A 1 362 ? -2.349 -27.251 -21.194 1.00 92.31 362 ALA A C 1
ATOM 2632 O O . ALA A 1 362 ? -2.425 -26.633 -20.133 1.00 92.31 362 ALA A O 1
ATOM 2633 N N . CYS A 1 363 ? -2.161 -26.629 -22.362 1.00 94.81 363 CYS A N 1
ATOM 2634 C CA . CYS A 1 363 ? -2.205 -25.176 -22.549 1.00 94.81 363 CYS A CA 1
ATOM 2635 C C . CYS A 1 363 ? -3.641 -24.664 -22.756 1.00 94.81 363 CYS A C 1
ATOM 2637 O O . CYS A 1 363 ? -4.008 -23.633 -22.204 1.00 94.81 363 CYS A O 1
ATOM 2639 N N . GLU A 1 364 ? -4.483 -25.394 -23.492 1.00 93.19 364 GLU A N 1
ATOM 2640 C CA . GLU A 1 364 ? -5.903 -25.064 -23.700 1.00 93.19 364 GLU A CA 1
ATOM 2641 C C . GLU A 1 364 ? -6.695 -25.040 -22.384 1.00 93.19 364 GLU A C 1
ATOM 2643 O O . GLU A 1 364 ? -7.559 -24.186 -22.208 1.00 93.19 364 GLU A O 1
ATOM 2648 N N . LEU A 1 365 ? -6.331 -25.906 -21.431 1.00 90.94 365 LEU A N 1
ATOM 2649 C CA . LEU A 1 365 ? -6.849 -25.941 -20.057 1.00 90.94 365 LEU A CA 1
ATOM 2650 C C . LEU A 1 365 ? -6.429 -24.742 -19.176 1.00 90.94 365 LEU A C 1
ATOM 2652 O O . LEU A 1 365 ? -6.828 -24.687 -18.014 1.00 90.94 365 LEU A O 1
ATOM 2656 N N . ARG A 1 366 ? -5.615 -23.799 -19.675 1.00 89.25 366 ARG A N 1
ATOM 2657 C CA . ARG A 1 366 ? -5.114 -22.639 -18.914 1.00 89.25 366 ARG A CA 1
ATOM 2658 C C . ARG A 1 366 ? -5.336 -21.339 -19.679 1.00 89.25 366 ARG A C 1
ATOM 2660 O O . ARG A 1 366 ? -4.695 -21.073 -20.693 1.00 89.25 366 ARG A O 1
ATOM 2667 N N . GLU A 1 367 ? -6.200 -20.476 -19.152 1.00 86.31 367 GLU A N 1
ATOM 2668 C CA . GLU A 1 367 ? -6.567 -19.201 -19.791 1.00 86.31 367 GLU A CA 1
ATOM 2669 C C . GLU A 1 367 ? -5.357 -18.280 -20.025 1.00 86.31 367 GLU A C 1
ATOM 2671 O O . GLU A 1 367 ? -5.212 -17.684 -21.096 1.00 86.31 367 GLU A O 1
ATOM 2676 N N . GLU A 1 368 ? -4.442 -18.253 -19.057 1.00 89.94 368 GLU A N 1
ATOM 2677 C CA . GLU A 1 368 ? -3.144 -17.564 -19.077 1.00 89.94 368 GLU A CA 1
ATOM 2678 C C . GLU A 1 368 ? -2.137 -18.118 -20.104 1.00 89.94 368 GLU A C 1
ATOM 2680 O O . GLU A 1 368 ? -1.119 -17.478 -20.373 1.00 89.94 368 GLU A O 1
ATOM 2685 N N . CYS A 1 369 ? -2.380 -19.298 -20.686 1.00 94.06 369 CYS A N 1
ATOM 2686 C CA . CYS A 1 369 ? -1.424 -19.913 -21.595 1.00 94.06 369 CYS A CA 1
ATOM 2687 C C . CYS A 1 369 ? -1.420 -19.223 -22.971 1.00 94.06 369 CYS A C 1
ATOM 2689 O O . CYS A 1 369 ? -2.465 -19.002 -23.598 1.00 94.06 369 CYS A O 1
ATOM 2691 N N . VAL A 1 370 ? -0.213 -18.898 -23.436 1.00 93.88 370 VAL A N 1
ATOM 2692 C CA . VAL A 1 370 ? 0.090 -18.179 -24.686 1.00 93.88 370 VAL A CA 1
ATOM 2693 C C . VAL A 1 370 ? 0.844 -19.041 -25.708 1.00 93.88 370 VAL A C 1
ATOM 2695 O O . VAL A 1 370 ? 1.169 -18.563 -26.797 1.00 93.88 370 VAL A O 1
ATOM 2698 N N . GLY A 1 371 ? 1.143 -20.302 -25.381 1.00 95.94 371 GLY A N 1
ATOM 2699 C CA . GLY A 1 371 ? 1.824 -21.248 -26.268 1.00 95.94 371 GLY A CA 1
ATOM 2700 C C . GLY A 1 371 ? 2.522 -22.399 -25.539 1.00 95.94 371 GLY A C 1
ATOM 2701 O O . GLY A 1 371 ? 2.463 -22.497 -24.314 1.00 95.94 371 GLY A O 1
ATOM 2702 N N . VAL A 1 372 ? 3.207 -23.263 -26.291 1.00 97.38 372 VAL A N 1
ATOM 2703 C CA . VAL A 1 372 ? 3.991 -24.391 -25.765 1.00 97.38 372 VAL A CA 1
ATOM 2704 C C . VAL A 1 372 ? 5.353 -24.538 -26.440 1.00 97.38 372 VAL A C 1
ATOM 2706 O O . VAL A 1 372 ? 5.471 -24.374 -27.655 1.00 97.38 372 VAL A O 1
ATOM 2709 N N . GLU A 1 373 ? 6.355 -24.935 -25.651 1.00 97.75 373 GLU A N 1
ATOM 2710 C CA . GLU A 1 373 ? 7.555 -25.625 -26.136 1.00 97.75 373 GLU A CA 1
ATOM 2711 C C . GLU A 1 373 ? 7.414 -27.125 -25.823 1.00 97.75 373 GLU A C 1
ATOM 2713 O O . GLU A 1 373 ? 7.128 -27.493 -24.685 1.00 97.75 373 GLU A O 1
ATOM 2718 N N . PHE A 1 374 ? 7.611 -28.007 -26.803 1.00 97.31 374 PHE A N 1
ATOM 2719 C CA . PHE A 1 374 ? 7.540 -29.460 -26.606 1.00 97.31 374 PHE A CA 1
ATOM 2720 C C . PHE A 1 374 ? 8.792 -30.166 -27.136 1.00 97.31 374 PHE A C 1
ATOM 2722 O O . PHE A 1 374 ? 9.219 -29.923 -28.265 1.00 97.31 374 PHE A O 1
ATOM 2729 N N . SER A 1 375 ? 9.363 -31.072 -26.337 1.00 96.06 375 SER A N 1
ATOM 2730 C CA . SER A 1 375 ? 10.496 -31.912 -26.740 1.00 96.06 375 SER A CA 1
ATOM 2731 C C . SER A 1 375 ? 10.437 -33.299 -26.092 1.00 96.06 375 SER A C 1
ATOM 2733 O O . SER A 1 375 ? 10.596 -33.455 -24.877 1.00 96.06 375 SER A O 1
ATOM 2735 N N . GLY A 1 376 ? 10.209 -34.326 -26.918 1.00 92.62 376 GLY A N 1
ATOM 2736 C CA . GLY A 1 376 ? 10.165 -35.739 -26.524 1.00 92.62 376 GLY A CA 1
ATOM 2737 C C . GLY A 1 376 ? 8.983 -36.091 -25.617 1.00 92.62 376 GLY A C 1
ATOM 2738 O O . GLY A 1 376 ? 7.998 -36.656 -26.074 1.00 92.62 376 GLY A O 1
ATOM 2739 N N . SER A 1 377 ? 9.102 -35.768 -24.329 1.00 90.81 377 SER A N 1
ATOM 2740 C CA . SER A 1 377 ? 8.026 -35.874 -23.326 1.00 90.81 377 SER A CA 1
ATOM 2741 C C . SER A 1 377 ? 7.932 -34.664 -22.383 1.00 90.81 377 SER A C 1
ATOM 2743 O O . SER A 1 377 ? 7.033 -34.594 -21.544 1.00 90.81 377 SER A O 1
ATOM 2745 N N . ARG A 1 378 ? 8.840 -33.689 -22.525 1.00 96.44 378 ARG A N 1
ATOM 2746 C CA . ARG A 1 378 ? 8.842 -32.427 -21.781 1.00 96.44 378 ARG A CA 1
ATOM 2747 C C . ARG A 1 378 ? 7.930 -31.434 -22.495 1.00 96.44 378 ARG A C 1
ATOM 2749 O O . ARG A 1 378 ? 8.137 -31.153 -23.674 1.00 96.44 378 ARG A O 1
ATOM 2756 N N . CYS A 1 379 ? 6.958 -30.902 -21.767 1.00 97.25 379 CYS A N 1
ATOM 2757 C CA . CYS A 1 379 ? 6.036 -29.870 -22.222 1.00 97.25 379 CYS A CA 1
ATOM 2758 C C . CYS A 1 379 ? 6.215 -28.620 -21.359 1.00 97.25 379 CYS A C 1
ATOM 2760 O O . CYS A 1 379 ? 6.000 -28.669 -20.150 1.00 97.25 379 CYS A O 1
ATOM 2762 N N . GLU A 1 380 ? 6.593 -27.497 -21.955 1.00 97.06 380 GLU A N 1
ATOM 2763 C CA . GLU A 1 380 ? 6.661 -26.206 -21.277 1.00 97.06 380 GLU A CA 1
ATOM 2764 C C . GLU A 1 380 ? 5.470 -25.363 -21.726 1.00 97.06 380 GLU A C 1
ATOM 2766 O O . GLU A 1 380 ? 5.403 -24.940 -22.878 1.00 97.06 380 GLU A O 1
ATOM 2771 N N . THR A 1 381 ? 4.512 -25.138 -20.829 1.00 96.56 381 THR A N 1
ATOM 2772 C CA . THR A 1 381 ? 3.343 -24.281 -21.084 1.00 96.56 381 THR A CA 1
ATOM 2773 C C . THR A 1 381 ? 3.723 -22.836 -20.794 1.00 96.56 381 THR A C 1
ATOM 2775 O O . THR A 1 381 ? 4.055 -22.505 -19.656 1.00 96.56 381 THR A O 1
ATOM 2778 N N . TRP A 1 382 ? 3.733 -21.982 -21.818 1.00 95.88 382 TRP A N 1
ATOM 2779 C CA . TRP A 1 382 ? 4.159 -20.585 -21.715 1.00 95.88 382 TRP A CA 1
ATOM 2780 C C . TRP A 1 382 ? 3.011 -19.712 -21.214 1.00 95.88 382 TRP A C 1
ATOM 2782 O O . TRP A 1 382 ? 1.924 -19.741 -21.783 1.00 95.88 382 TRP A O 1
ATOM 2792 N N . THR A 1 383 ? 3.267 -18.909 -20.182 1.00 94.06 383 THR A N 1
ATOM 2793 C CA . THR A 1 383 ? 2.280 -18.042 -19.500 1.00 94.06 383 THR A CA 1
ATOM 2794 C C . THR A 1 383 ? 2.681 -16.561 -19.492 1.00 94.06 383 THR A C 1
ATOM 2796 O O . THR A 1 383 ? 1.976 -15.706 -18.960 1.00 94.06 383 THR A O 1
ATOM 2799 N N . ARG A 1 384 ? 3.821 -16.216 -20.109 1.00 91.44 384 ARG A N 1
ATOM 2800 C CA . ARG A 1 384 ? 4.297 -14.832 -20.265 1.00 91.44 384 ARG A CA 1
ATOM 2801 C C . ARG A 1 384 ? 3.255 -13.972 -20.994 1.00 91.44 384 ARG A C 1
ATOM 2803 O O . ARG A 1 384 ? 3.043 -14.150 -22.188 1.00 91.44 384 ARG A O 1
ATOM 2810 N N . SER A 1 385 ? 2.688 -12.973 -20.316 1.00 82.06 385 SER A N 1
ATOM 2811 C CA . SER A 1 385 ? 1.608 -12.106 -20.834 1.00 82.06 385 SER A CA 1
ATOM 2812 C C . SER A 1 385 ? 1.906 -11.408 -22.171 1.00 82.06 385 SER A C 1
ATOM 2814 O O . SER A 1 385 ? 1.004 -11.191 -22.976 1.00 82.06 385 SER A O 1
ATOM 2816 N N . GLN A 1 386 ? 3.176 -11.099 -22.455 1.00 81.56 386 GLN A N 1
ATOM 2817 C CA . GLN A 1 386 ? 3.618 -10.550 -23.746 1.00 81.56 386 GLN A CA 1
ATOM 2818 C C . GLN A 1 386 ? 3.782 -11.594 -24.874 1.00 81.56 386 GLN A C 1
ATOM 2820 O O . GLN A 1 386 ? 4.248 -11.255 -25.965 1.00 81.56 386 GLN A O 1
ATOM 2825 N N . GLY A 1 387 ? 3.413 -12.852 -24.634 1.00 88.38 387 GLY A N 1
ATOM 2826 C CA . GLY A 1 387 ? 3.558 -13.958 -25.576 1.00 88.38 387 GLY A CA 1
ATOM 2827 C C . GLY A 1 387 ? 4.986 -14.495 -25.690 1.00 88.38 387 GLY A C 1
ATOM 2828 O O . GLY A 1 387 ? 5.933 -13.998 -25.069 1.00 88.38 387 GLY A O 1
ATOM 2829 N N . ILE A 1 388 ? 5.134 -15.506 -26.545 1.00 92.12 388 ILE A N 1
ATOM 2830 C CA . ILE A 1 388 ? 6.420 -15.924 -27.111 1.00 92.12 388 ILE A CA 1
ATOM 2831 C C . ILE A 1 388 ? 6.777 -14.889 -28.188 1.00 92.12 388 ILE A C 1
ATOM 2833 O O . ILE A 1 388 ? 6.028 -14.715 -29.148 1.00 92.12 388 ILE A O 1
ATOM 2837 N N . GLN A 1 389 ? 7.881 -14.157 -28.016 1.00 87.62 389 GLN A N 1
ATOM 2838 C CA . GLN A 1 389 ? 8.268 -13.061 -28.923 1.00 87.62 389 GLN A CA 1
ATOM 2839 C C . GLN A 1 389 ? 9.459 -13.418 -29.823 1.00 87.62 389 GLN A C 1
ATOM 2841 O O . GLN A 1 389 ? 9.745 -12.682 -30.768 1.00 87.62 389 GLN A O 1
ATOM 2846 N N . SER A 1 390 ? 10.130 -14.542 -29.564 1.00 90.31 390 SER A N 1
ATOM 2847 C CA . SER A 1 390 ? 11.281 -15.024 -30.325 1.00 90.31 390 SER A CA 1
ATOM 2848 C C . SER A 1 390 ? 11.403 -16.550 -30.222 1.00 90.31 390 SER A C 1
ATOM 2850 O O . SER A 1 390 ? 10.773 -17.170 -29.366 1.00 90.31 390 SER A O 1
ATOM 2852 N N . SER A 1 391 ? 12.244 -17.171 -31.050 1.00 94.88 391 SER A N 1
ATOM 2853 C CA . SER A 1 391 ? 12.639 -18.574 -30.897 1.00 94.88 391 SER A CA 1
ATOM 2854 C C . SER A 1 391 ? 14.149 -18.766 -31.040 1.00 94.88 391 SER A C 1
ATOM 2856 O O . SER A 1 391 ? 14.880 -17.896 -31.523 1.00 94.88 391 SER A O 1
ATOM 2858 N N . LYS A 1 392 ? 14.627 -19.947 -30.647 1.00 95.12 392 LYS A N 1
ATOM 2859 C CA . LYS A 1 392 ? 15.981 -20.432 -30.915 1.00 95.12 392 LYS A CA 1
ATOM 2860 C C . LYS A 1 392 ? 15.908 -21.737 -31.703 1.00 95.12 392 LYS A C 1
ATOM 2862 O O . LYS A 1 392 ? 15.164 -22.638 -31.327 1.00 95.12 392 LYS A O 1
ATOM 2867 N N . ALA A 1 393 ? 16.697 -21.851 -32.770 1.00 94.50 393 ALA A N 1
ATOM 2868 C CA . ALA A 1 393 ? 16.806 -23.093 -33.531 1.00 94.50 393 ALA A CA 1
ATOM 2869 C C . ALA A 1 393 ? 17.471 -24.193 -32.679 1.00 94.50 393 ALA A C 1
ATOM 2871 O O . ALA A 1 393 ? 18.619 -24.033 -32.252 1.00 94.50 393 ALA A O 1
ATOM 2872 N N . LEU A 1 394 ? 16.742 -25.281 -32.423 1.00 92.44 394 LEU A N 1
ATOM 2873 C CA . LEU A 1 394 ? 17.172 -26.483 -31.702 1.00 92.44 394 LEU A CA 1
ATOM 2874 C C . LEU A 1 394 ? 16.399 -27.693 -32.253 1.00 92.44 394 LEU A C 1
ATOM 2876 O O . LEU A 1 394 ? 15.170 -27.699 -32.262 1.00 92.44 394 LEU A O 1
ATOM 2880 N N . SER A 1 395 ? 17.108 -28.727 -32.707 1.00 92.75 395 SER A N 1
ATOM 2881 C CA . SER A 1 395 ? 16.489 -29.953 -33.223 1.00 92.75 395 SER A CA 1
ATOM 2882 C C . SER A 1 395 ? 15.706 -30.700 -32.139 1.00 92.75 395 SER A C 1
ATOM 2884 O O . SER A 1 395 ? 16.111 -30.730 -30.979 1.00 92.75 395 SER A O 1
ATOM 2886 N N . ASN A 1 396 ? 14.601 -31.340 -32.534 1.00 92.88 396 ASN A N 1
ATOM 2887 C CA . ASN A 1 396 ? 13.671 -32.064 -31.655 1.00 92.88 396 ASN A CA 1
ATOM 2888 C C . ASN A 1 396 ? 12.899 -31.177 -30.651 1.00 92.88 396 ASN A C 1
ATOM 2890 O O . ASN A 1 396 ? 12.405 -31.685 -29.643 1.00 92.88 396 ASN A O 1
ATOM 2894 N N . PHE A 1 397 ? 12.768 -29.875 -30.929 1.00 96.31 397 PHE A N 1
ATOM 2895 C CA . PHE A 1 397 ? 11.874 -28.956 -30.218 1.00 96.31 397 PHE A CA 1
ATOM 2896 C C . PHE A 1 397 ? 10.768 -28.444 -31.146 1.00 96.31 397 PHE A C 1
ATOM 2898 O O . PHE A 1 397 ? 11.008 -28.208 -32.333 1.00 96.31 397 PHE A O 1
ATOM 2905 N N . TRP A 1 398 ? 9.574 -28.266 -30.589 1.00 97.12 398 TRP A N 1
ATOM 2906 C CA . TRP A 1 398 ? 8.413 -27.663 -31.238 1.00 97.12 398 TRP A CA 1
ATOM 2907 C C . TRP A 1 398 ? 7.989 -26.417 -30.467 1.00 97.12 398 TRP A C 1
ATOM 2909 O O . TRP A 1 398 ? 7.707 -26.530 -29.277 1.00 97.12 398 TRP A O 1
ATOM 2919 N N . CYS A 1 399 ? 7.900 -25.262 -31.130 1.00 97.38 399 CYS A N 1
ATOM 2920 C CA . CYS A 1 399 ? 7.437 -24.014 -30.523 1.00 97.38 399 CYS A CA 1
ATOM 2921 C C . CYS A 1 399 ? 6.158 -23.493 -31.188 1.00 97.38 399 CYS A C 1
ATOM 2923 O O . CYS A 1 399 ? 6.174 -23.018 -32.328 1.00 97.38 399 CYS A O 1
ATOM 2925 N N . LEU A 1 400 ? 5.043 -23.547 -30.461 1.00 96.25 400 LEU A N 1
ATOM 2926 C CA . LEU A 1 400 ? 3.731 -23.110 -30.935 1.00 96.25 400 LEU A CA 1
ATOM 2927 C C . LEU A 1 400 ? 3.189 -21.989 -30.045 1.00 96.25 400 LEU A C 1
ATOM 2929 O O . LEU A 1 400 ? 3.244 -22.080 -28.824 1.00 96.25 400 LEU A O 1
ATOM 2933 N N . SER A 1 401 ? 2.612 -20.955 -30.647 1.00 93.38 401 SER A N 1
ATOM 2934 C CA . SER A 1 401 ? 1.856 -19.913 -29.943 1.00 93.38 401 SER A CA 1
ATOM 2935 C C . SER A 1 401 ? 0.360 -20.240 -29.929 1.00 93.38 401 SER A C 1
ATOM 2937 O O . SER A 1 401 ? -0.152 -20.819 -30.886 1.00 93.38 401 SER A O 1
ATOM 2939 N N . TYR A 1 402 ? -0.332 -19.865 -28.852 1.00 93.00 402 TYR A N 1
ATOM 2940 C CA . TYR A 1 402 ? -1.771 -20.061 -28.656 1.00 93.00 402 TYR A CA 1
ATOM 2941 C C . TYR A 1 402 ? -2.421 -18.717 -28.334 1.00 93.00 402 TYR A C 1
ATOM 2943 O O . TYR A 1 402 ? -2.293 -18.189 -27.228 1.00 93.00 402 TYR A O 1
ATOM 2951 N N . SER A 1 403 ? -3.074 -18.108 -29.321 1.00 84.25 403 SER A N 1
ATOM 2952 C CA . SER A 1 403 ? -3.628 -16.757 -29.179 1.00 84.25 403 SER A CA 1
ATOM 2953 C C . SER A 1 403 ? -4.829 -16.540 -30.092 1.00 84.25 403 SER A C 1
ATOM 2955 O O . SER A 1 403 ? -5.039 -17.298 -31.034 1.00 84.25 403 SER A O 1
ATOM 2957 N N . LEU A 1 404 ? -5.644 -15.522 -29.810 1.00 72.69 404 LEU A N 1
ATOM 2958 C CA . LEU A 1 404 ? -6.741 -15.136 -30.703 1.00 72.69 404 LEU A CA 1
ATOM 2959 C C . LEU A 1 404 ? -6.193 -14.825 -32.111 1.00 72.69 404 LEU A C 1
ATOM 2961 O O . LEU A 1 404 ? -5.110 -14.239 -32.197 1.00 72.69 404 LEU A O 1
ATOM 2965 N N . PRO A 1 405 ? -6.915 -15.154 -33.200 1.00 53.50 405 PRO A N 1
ATOM 2966 C CA . PRO A 1 405 ? -6.511 -14.812 -34.564 1.00 53.50 405 PRO A CA 1
ATOM 2967 C C . PRO A 1 405 ? -6.492 -13.284 -34.741 1.00 53.50 405 PRO A C 1
ATOM 2969 O O . PRO A 1 405 ? -7.504 -12.647 -35.030 1.00 53.50 405 PRO A O 1
ATOM 2972 N N . ARG A 1 406 ? -5.326 -12.678 -34.495 1.00 49.22 406 ARG A N 1
ATOM 2973 C CA . ARG A 1 406 ? -5.135 -11.224 -34.446 1.00 49.22 406 ARG A CA 1
ATOM 2974 C C . ARG A 1 406 ? -4.922 -10.632 -35.836 1.00 49.22 406 ARG A C 1
ATOM 2976 O O . ARG A 1 406 ? -3.890 -10.856 -36.464 1.00 49.22 406 ARG A O 1
ATOM 2983 N N . LEU A 1 407 ? -5.847 -9.769 -36.246 1.00 46.00 407 LEU A N 1
ATOM 2984 C CA . LEU A 1 407 ? -5.604 -8.777 -37.292 1.00 46.00 407 LEU A CA 1
ATOM 2985 C C . LEU A 1 407 ? -4.482 -7.813 -36.857 1.00 46.00 407 LEU A C 1
ATOM 2987 O O . LEU A 1 407 ? -4.526 -7.264 -35.759 1.00 46.00 407 LEU A O 1
ATOM 2991 N N . GLY A 1 408 ? -3.500 -7.580 -37.734 1.00 54.81 408 GLY A N 1
ATOM 2992 C CA . GLY A 1 408 ? -2.591 -6.427 -37.654 1.00 54.81 408 GLY A CA 1
ATOM 2993 C C . GLY A 1 408 ? -1.528 -6.440 -36.545 1.00 54.81 408 GLY A C 1
ATOM 2994 O O . GLY A 1 408 ? -1.500 -5.536 -35.708 1.00 54.81 408 GLY A O 1
ATOM 2995 N N . ARG A 1 409 ? -0.577 -7.389 -36.581 1.00 66.19 409 ARG A N 1
ATOM 2996 C CA . ARG A 1 409 ? 0.704 -7.227 -35.862 1.00 66.19 409 ARG A CA 1
ATOM 2997 C C . ARG A 1 409 ? 1.541 -6.122 -36.523 1.00 66.19 409 ARG A C 1
ATOM 2999 O O . ARG A 1 409 ? 1.608 -6.038 -37.744 1.00 66.19 409 ARG A O 1
ATOM 3006 N N . PHE A 1 410 ? 2.212 -5.317 -35.701 1.00 74.00 410 PHE A N 1
ATOM 3007 C CA . PHE A 1 410 ? 3.241 -4.370 -36.130 1.00 74.00 410 PHE A CA 1
ATOM 3008 C C . PHE A 1 410 ? 4.618 -5.055 -36.236 1.00 74.00 410 PHE A C 1
ATOM 3010 O O . PHE A 1 410 ? 5.082 -5.669 -35.273 1.00 74.00 410 PHE A O 1
ATOM 3017 N N . GLU A 1 411 ? 5.294 -4.900 -37.376 1.00 76.31 411 GLU A N 1
ATOM 3018 C CA . GLU A 1 411 ? 6.642 -5.417 -37.663 1.00 76.31 411 GLU A CA 1
ATOM 3019 C C . GLU A 1 411 ? 7.628 -4.287 -38.025 1.00 76.31 411 GLU A C 1
ATOM 3021 O O . GLU A 1 411 ? 7.240 -3.335 -38.707 1.00 76.31 411 GLU A O 1
ATOM 3026 N N . PRO A 1 412 ? 8.900 -4.344 -37.580 1.00 78.81 412 PRO A N 1
ATOM 3027 C CA . PRO A 1 412 ? 9.817 -3.210 -37.677 1.00 78.81 412 PRO A CA 1
ATOM 3028 C C . PRO A 1 412 ? 10.455 -3.078 -39.069 1.00 78.81 412 PRO A C 1
ATOM 3030 O O . PRO A 1 412 ? 11.291 -3.894 -39.461 1.00 78.81 412 PRO A O 1
ATOM 3033 N N . VAL A 1 413 ? 10.122 -2.009 -39.802 1.00 79.69 413 VAL A N 1
ATOM 3034 C CA . VAL A 1 413 ? 10.661 -1.766 -41.157 1.00 79.69 413 VAL A CA 1
ATOM 3035 C C . VAL A 1 413 ? 12.172 -1.544 -41.093 1.00 79.69 413 VAL A C 1
ATOM 3037 O O . VAL A 1 413 ? 12.641 -0.621 -40.427 1.00 79.69 413 VAL A O 1
ATOM 3040 N N . ASP A 1 414 ? 12.936 -2.389 -41.788 1.00 76.44 414 ASP A N 1
ATOM 3041 C CA . ASP A 1 414 ? 14.401 -2.328 -41.900 1.00 76.44 414 ASP A CA 1
ATOM 3042 C C . ASP A 1 414 ? 15.141 -2.216 -40.544 1.00 76.44 414 ASP A C 1
ATOM 3044 O O . ASP A 1 414 ? 16.146 -1.506 -40.414 1.00 76.44 414 ASP A O 1
ATOM 3048 N N . GLY A 1 415 ? 14.615 -2.896 -39.516 1.00 72.81 415 GLY A N 1
ATOM 3049 C CA . GLY A 1 415 ? 15.120 -2.871 -38.136 1.00 72.81 415 GLY A CA 1
ATOM 3050 C C . GLY A 1 415 ? 14.507 -1.781 -37.244 1.00 72.81 415 GLY A C 1
ATOM 3051 O O . GLY A 1 415 ? 14.821 -1.713 -36.056 1.00 72.81 415 GLY A O 1
ATOM 3052 N N . GLY A 1 416 ? 13.627 -0.937 -37.790 1.00 72.81 416 GLY A N 1
ATOM 3053 C CA . GLY A 1 416 ? 12.762 0.018 -37.089 1.00 72.81 416 GLY A CA 1
ATOM 3054 C C . GLY A 1 416 ? 13.452 1.252 -36.497 1.00 72.81 416 GLY A C 1
ATOM 3055 O O . GLY A 1 416 ? 12.893 2.344 -36.545 1.00 72.81 416 GLY A O 1
ATOM 3056 N N . ARG A 1 417 ? 14.646 1.111 -35.917 1.00 77.25 417 ARG A N 1
ATOM 3057 C CA . ARG A 1 417 ? 15.292 2.138 -35.087 1.00 77.25 417 ARG A CA 1
ATOM 3058 C C . ARG A 1 417 ? 16.148 3.128 -35.894 1.00 77.25 417 ARG A C 1
ATOM 3060 O O . ARG A 1 417 ? 16.932 2.717 -36.741 1.00 77.25 417 ARG A O 1
ATOM 3067 N N . ASP A 1 418 ? 16.042 4.417 -35.556 1.00 78.25 418 ASP A N 1
ATOM 3068 C CA . ASP A 1 418 ? 16.842 5.528 -36.109 1.00 78.25 418 ASP A CA 1
ATOM 3069 C C . ASP A 1 418 ? 16.688 5.721 -37.640 1.00 78.25 418 ASP A C 1
ATOM 3071 O O . ASP A 1 418 ? 17.593 6.175 -38.348 1.00 78.25 418 ASP A O 1
ATOM 3075 N N . ARG A 1 419 ? 15.488 5.410 -38.151 1.00 82.25 419 ARG A N 1
ATOM 3076 C CA . ARG A 1 419 ? 15.076 5.555 -39.559 1.00 82.25 419 ARG A CA 1
ATOM 3077 C C . ARG A 1 419 ? 13.885 6.512 -39.695 1.00 82.25 419 ARG A C 1
ATOM 3079 O O . ARG A 1 419 ? 13.349 6.968 -38.690 1.00 82.25 419 ARG A O 1
ATOM 3086 N N . ALA A 1 420 ? 13.477 6.780 -40.933 1.00 87.69 420 ALA A N 1
ATOM 3087 C CA . ALA A 1 420 ? 12.228 7.447 -41.300 1.00 87.69 420 ALA A CA 1
ATOM 3088 C C . ALA A 1 420 ? 11.535 6.703 -42.461 1.00 87.69 420 ALA A C 1
ATOM 3090 O O . ALA A 1 420 ? 12.208 6.212 -43.376 1.00 87.69 420 ALA A O 1
ATOM 3091 N N . CYS A 1 421 ? 10.208 6.611 -42.418 1.00 89.69 421 CYS A N 1
ATOM 3092 C CA . CYS A 1 421 ? 9.333 5.923 -43.367 1.00 89.69 421 CYS A CA 1
ATOM 3093 C C . CYS A 1 421 ? 9.247 6.649 -44.709 1.00 89.69 421 CYS A C 1
ATOM 3095 O O . CYS A 1 421 ? 9.230 7.877 -44.768 1.00 89.69 421 CYS A O 1
ATOM 3097 N N . ARG A 1 422 ? 9.166 5.906 -45.813 1.00 92.56 422 ARG A N 1
ATOM 3098 C CA . ARG A 1 422 ? 9.040 6.464 -47.164 1.00 92.56 422 ARG A CA 1
ATOM 3099 C C . ARG A 1 422 ? 8.030 5.676 -47.999 1.00 92.56 422 ARG A C 1
ATOM 3101 O O . ARG A 1 422 ? 7.704 4.524 -47.695 1.00 92.56 422 ARG A O 1
ATOM 3108 N N . GLY A 1 423 ? 7.543 6.318 -49.059 1.00 89.38 423 GLY A N 1
ATOM 3109 C CA . GLY A 1 423 ? 6.708 5.706 -50.090 1.00 89.38 423 GLY A CA 1
ATOM 3110 C C . GLY A 1 423 ? 7.503 4.726 -50.957 1.00 89.38 423 GLY A C 1
ATOM 3111 O O . GLY A 1 423 ? 8.209 3.863 -50.443 1.00 89.38 423 GLY A O 1
ATOM 3112 N N . ALA A 1 424 ? 7.395 4.840 -52.279 1.00 86.75 424 ALA A N 1
ATOM 3113 C CA . ALA A 1 424 ? 7.959 3.874 -53.225 1.00 86.75 424 ALA A CA 1
ATOM 3114 C C . ALA A 1 424 ? 9.503 3.828 -53.257 1.00 86.75 424 ALA A C 1
ATOM 3116 O O . ALA A 1 424 ? 10.073 2.836 -53.702 1.00 86.75 424 ALA A O 1
ATOM 3117 N N . THR A 1 425 ? 10.194 4.886 -52.816 1.00 86.44 425 THR A N 1
ATOM 3118 C CA . THR A 1 425 ? 11.669 4.971 -52.813 1.00 86.44 425 THR A CA 1
ATOM 3119 C C . THR A 1 425 ? 12.178 5.725 -51.577 1.00 86.44 425 THR A C 1
ATOM 3121 O O . THR A 1 425 ? 11.407 6.470 -50.975 1.00 86.44 425 THR A O 1
ATOM 3124 N N . PRO A 1 426 ? 13.471 5.635 -51.198 1.00 85.81 426 PRO A N 1
ATOM 3125 C CA . PRO A 1 426 ? 14.020 6.383 -50.056 1.00 85.81 426 PRO A CA 1
ATOM 3126 C C . PRO A 1 426 ? 13.903 7.920 -50.142 1.00 85.81 426 PRO A C 1
ATOM 3128 O O . PRO A 1 426 ? 14.023 8.598 -49.120 1.00 85.81 426 PRO A O 1
ATOM 3131 N N . ALA A 1 427 ? 13.664 8.472 -51.337 1.00 84.75 427 ALA A N 1
ATOM 3132 C CA . ALA A 1 427 ? 13.420 9.899 -51.561 1.00 84.75 427 ALA A CA 1
ATOM 3133 C C . ALA A 1 427 ? 11.925 10.284 -51.500 1.00 84.75 427 ALA A C 1
ATOM 3135 O O . ALA A 1 427 ? 11.596 11.467 -51.433 1.00 84.75 427 ALA A O 1
ATOM 3136 N N . ASP A 1 428 ? 11.014 9.307 -51.518 1.00 88.56 428 ASP A N 1
ATOM 3137 C CA . ASP A 1 428 ? 9.571 9.522 -51.637 1.00 88.56 428 ASP A CA 1
ATOM 3138 C C . ASP A 1 428 ? 8.937 9.860 -50.273 1.00 88.56 428 ASP A C 1
ATOM 3140 O O . ASP A 1 428 ? 8.494 8.984 -49.525 1.00 88.56 428 ASP A O 1
ATOM 3144 N N . ASN A 1 429 ? 8.946 11.152 -49.931 1.00 88.25 429 ASN A N 1
ATOM 3145 C CA . ASN A 1 429 ? 8.440 11.713 -48.673 1.00 88.25 429 ASN A CA 1
ATOM 3146 C C . ASN A 1 429 ? 7.205 12.611 -48.905 1.00 88.25 429 ASN A C 1
ATOM 3148 O O . ASN A 1 429 ? 7.149 13.748 -48.434 1.00 88.25 429 ASN A O 1
ATOM 3152 N N . SER A 1 430 ? 6.219 12.145 -49.676 1.00 89.12 430 SER A N 1
ATOM 3153 C CA . SER A 1 430 ? 4.978 12.907 -49.860 1.00 89.12 430 SER A CA 1
ATOM 3154 C C . SER A 1 430 ? 4.149 12.941 -48.573 1.00 89.12 430 SER A C 1
ATOM 3156 O O . SER A 1 430 ? 3.773 11.898 -48.040 1.00 89.12 430 SER A O 1
ATOM 3158 N N . ALA A 1 431 ? 3.792 14.143 -48.113 1.00 87.69 431 ALA A N 1
ATOM 3159 C CA . ALA A 1 431 ? 2.914 14.345 -46.956 1.00 87.69 431 ALA A CA 1
ATOM 3160 C C . ALA A 1 431 ? 1.467 13.853 -47.182 1.00 87.69 431 ALA A C 1
ATOM 3162 O O . ALA A 1 431 ? 0.672 13.838 -46.251 1.00 87.69 431 ALA A O 1
ATOM 3163 N N . LEU A 1 432 ? 1.117 13.425 -48.403 1.00 88.25 432 LEU A N 1
ATOM 3164 C CA . LEU A 1 432 ? -0.169 12.789 -48.713 1.00 88.25 432 LEU A CA 1
ATOM 3165 C C . LEU A 1 432 ? -0.249 11.322 -48.247 1.00 88.25 432 LEU A C 1
ATOM 3167 O O . LEU A 1 432 ? -1.310 10.711 -48.335 1.00 88.25 432 LEU A O 1
ATOM 3171 N N . TYR A 1 433 ? 0.859 10.731 -47.793 1.00 89.75 433 TYR A N 1
ATOM 3172 C CA . TYR A 1 433 ? 0.927 9.315 -47.413 1.00 89.75 433 TYR A CA 1
ATOM 3173 C C . TYR A 1 433 ? 0.680 9.040 -45.929 1.00 89.75 433 TYR A C 1
ATOM 3175 O O . TYR A 1 433 ? 0.542 7.875 -45.546 1.00 89.75 433 TYR A O 1
ATOM 3183 N N . TYR A 1 434 ? 0.672 10.080 -45.097 1.00 91.19 434 TYR A N 1
ATOM 3184 C CA . TYR A 1 434 ? 0.584 9.963 -43.648 1.00 91.19 434 TYR A CA 1
ATOM 3185 C C . TYR A 1 434 ? -0.118 11.170 -43.024 1.00 91.19 434 TYR A C 1
ATOM 3187 O O . TYR A 1 434 ? 0.016 12.298 -43.493 1.00 91.19 434 TYR A O 1
ATOM 3195 N N . ARG A 1 435 ? -0.835 10.943 -41.919 1.00 91.19 435 ARG A N 1
ATOM 3196 C CA . ARG A 1 435 ? -1.394 12.012 -41.082 1.00 91.19 435 ARG A CA 1
ATOM 3197 C C . ARG A 1 435 ? -0.531 12.225 -39.843 1.00 91.19 435 ARG A C 1
ATOM 3199 O O . ARG A 1 435 ? -0.212 11.272 -39.134 1.00 91.19 435 ARG A O 1
ATOM 3206 N N . VAL A 1 436 ? -0.148 13.474 -39.586 1.00 90.69 436 VAL A N 1
ATOM 3207 C CA . VAL A 1 436 ? 0.637 13.844 -38.400 1.00 90.69 436 VAL A CA 1
ATOM 3208 C C . VAL A 1 436 ? -0.307 14.052 -37.219 1.00 90.69 436 VAL A C 1
ATOM 3210 O O . VAL A 1 436 ? -1.245 14.841 -37.308 1.00 90.69 436 VAL A O 1
ATOM 3213 N N . VAL A 1 437 ? -0.043 13.367 -36.108 1.00 87.44 437 VAL A N 1
ATOM 3214 C CA . VAL A 1 437 ? -0.808 13.476 -34.862 1.00 87.44 437 VAL A CA 1
ATOM 3215 C C . VAL A 1 437 ? 0.110 14.012 -33.762 1.00 87.44 437 VAL A C 1
ATOM 3217 O O . VAL A 1 437 ? 1.154 13.432 -33.447 1.00 87.44 437 VAL A O 1
ATOM 3220 N N . GLY A 1 438 ? -0.262 15.174 -33.222 1.00 81.00 438 GLY A N 1
ATOM 3221 C CA . GLY A 1 438 ? 0.470 15.861 -32.157 1.00 81.00 438 GLY A CA 1
ATOM 3222 C C . GLY A 1 438 ? 0.168 15.310 -30.762 1.00 81.00 438 GLY A C 1
ATOM 3223 O O . GLY A 1 438 ? -0.671 14.430 -30.592 1.00 81.00 438 GLY A O 1
ATOM 3224 N N . SER A 1 439 ? 0.853 15.850 -29.751 1.00 78.56 439 SER A N 1
ATOM 3225 C CA . SER A 1 439 ? 0.646 15.583 -28.310 1.00 78.56 439 SER A CA 1
ATOM 3226 C C . SER A 1 439 ? 0.864 14.142 -27.816 1.00 78.56 439 SER A C 1
ATOM 3228 O O . SER A 1 439 ? 0.920 13.928 -26.605 1.00 78.56 439 SER A O 1
ATOM 3230 N N . ILE A 1 440 ? 1.053 13.169 -28.710 1.00 84.25 440 ILE A N 1
ATOM 3231 C CA . ILE A 1 440 ? 1.366 11.772 -28.387 1.00 84.25 440 ILE A CA 1
ATOM 3232 C C . ILE A 1 440 ? 2.751 11.665 -27.722 1.00 84.25 440 ILE A C 1
ATOM 3234 O O . ILE A 1 440 ? 3.748 12.183 -28.235 1.00 84.25 440 ILE A O 1
ATOM 3238 N N . ARG A 1 441 ? 2.807 10.985 -26.566 1.00 82.69 441 ARG A N 1
ATOM 3239 C CA . ARG A 1 441 ? 4.007 10.870 -25.711 1.00 82.69 441 ARG A CA 1
ATOM 3240 C C . ARG A 1 441 ? 4.662 9.486 -25.734 1.00 82.69 441 ARG A C 1
ATOM 3242 O O . ARG A 1 441 ? 5.808 9.365 -25.297 1.00 82.69 441 ARG A O 1
ATOM 3249 N N . SER A 1 442 ? 3.991 8.457 -26.256 1.00 84.38 442 SER A N 1
ATOM 3250 C CA . SER A 1 442 ? 4.554 7.110 -26.410 1.00 84.38 442 SER A CA 1
ATOM 3251 C C . SER A 1 442 ? 4.349 6.528 -27.813 1.00 84.38 442 SER A C 1
ATOM 3253 O O . SER A 1 442 ? 3.436 6.901 -28.549 1.00 84.38 442 SER A O 1
ATOM 3255 N N . LEU A 1 443 ? 5.207 5.569 -28.171 1.00 82.81 443 LEU A N 1
ATOM 3256 C CA . LEU A 1 443 ? 5.066 4.765 -29.388 1.00 82.81 443 LEU A CA 1
ATOM 3257 C C . LEU A 1 443 ? 3.749 3.971 -29.390 1.00 82.81 443 LEU A C 1
ATOM 3259 O O . LEU A 1 443 ? 3.092 3.872 -30.417 1.00 82.81 443 LEU A O 1
ATOM 3263 N N . GLU A 1 444 ? 3.354 3.448 -28.234 1.00 82.75 444 GLU A N 1
ATOM 3264 C CA . GLU A 1 444 ? 2.138 2.652 -28.044 1.00 82.75 444 GLU A CA 1
ATOM 3265 C C . GLU A 1 444 ? 0.862 3.481 -28.276 1.00 82.75 444 GLU A C 1
ATOM 3267 O O . GLU A 1 444 ? -0.064 3.029 -28.944 1.00 82.75 444 GLU A O 1
ATOM 3272 N N . GLN A 1 445 ? 0.851 4.750 -27.850 1.00 83.94 445 GLN A N 1
ATOM 3273 C CA . GLN A 1 445 ? -0.196 5.710 -28.218 1.00 83.94 445 GLN A CA 1
ATOM 3274 C C . GLN A 1 445 ? -0.229 5.970 -29.736 1.00 83.94 445 GLN A C 1
ATOM 3276 O O . GLN A 1 445 ? -1.307 6.055 -30.316 1.00 83.94 445 GLN A O 1
ATOM 3281 N N . CYS A 1 446 ? 0.931 6.048 -30.400 1.00 87.19 446 CYS A N 1
ATOM 3282 C CA . CYS A 1 446 ? 1.014 6.204 -31.858 1.00 87.19 446 CYS A CA 1
ATOM 3283 C C . CYS A 1 446 ? 0.493 4.958 -32.609 1.00 87.19 446 CYS A C 1
ATOM 3285 O O . CYS A 1 446 ? -0.254 5.079 -33.581 1.00 87.19 446 CYS A O 1
ATOM 3287 N N . GLN A 1 447 ? 0.814 3.757 -32.119 1.00 85.12 447 GLN A N 1
ATOM 3288 C CA . GLN A 1 447 ? 0.298 2.478 -32.621 1.00 85.12 447 GLN A CA 1
ATOM 3289 C C . GLN A 1 447 ? -1.222 2.358 -32.421 1.00 85.12 447 GLN A C 1
ATOM 3291 O O . GLN A 1 447 ? -1.935 2.030 -33.367 1.00 85.12 447 GLN A O 1
ATOM 3296 N N . SER A 1 448 ? -1.732 2.728 -31.242 1.00 82.06 448 SER A N 1
ATOM 3297 C CA . SER A 1 448 ? -3.172 2.794 -30.958 1.00 82.06 448 SER A CA 1
ATOM 3298 C C . SER A 1 448 ? -3.899 3.775 -31.881 1.00 82.06 448 SER A C 1
ATOM 3300 O O . SER A 1 448 ? -4.936 3.447 -32.460 1.00 82.06 448 SER A O 1
ATOM 3302 N N . GLN A 1 449 ? -3.300 4.941 -32.137 1.00 86.75 449 GLN A N 1
ATOM 3303 C CA . GLN A 1 449 ? -3.846 5.906 -33.085 1.00 86.75 449 GLN A CA 1
ATOM 3304 C C . GLN A 1 449 ? -3.935 5.344 -34.515 1.00 86.75 449 GLN A C 1
ATOM 3306 O O . GLN A 1 449 ? -4.888 5.667 -35.223 1.00 86.75 449 GLN A O 1
ATOM 3311 N N . CYS A 1 450 ? -2.991 4.492 -34.933 1.00 87.50 450 CYS A N 1
ATOM 3312 C CA . CYS A 1 450 ? -3.037 3.777 -36.213 1.00 87.50 450 CYS A CA 1
ATOM 3313 C C . CYS A 1 450 ? -4.128 2.695 -36.255 1.00 87.50 450 CYS A C 1
ATOM 3315 O O . CYS A 1 450 ? -4.837 2.627 -37.253 1.00 87.50 450 CYS A O 1
ATOM 3317 N N . TRP A 1 451 ? -4.354 1.924 -35.183 1.00 82.38 451 TRP A N 1
ATOM 3318 C CA . TRP A 1 451 ? -5.509 1.008 -35.112 1.00 82.38 451 TRP A CA 1
ATOM 3319 C C . TRP A 1 451 ? -6.855 1.750 -35.201 1.00 82.38 451 TRP A C 1
ATOM 3321 O O . TRP A 1 451 ? -7.797 1.244 -35.799 1.00 82.38 451 TRP A O 1
ATOM 3331 N N . GLN A 1 452 ? -6.929 2.982 -34.686 1.00 82.19 452 GLN A N 1
ATOM 3332 C CA . GLN A 1 452 ? -8.075 3.894 -34.843 1.00 82.19 452 GLN A CA 1
ATOM 3333 C C . GLN A 1 452 ? -8.069 4.679 -36.176 1.00 82.19 452 GLN A C 1
ATOM 3335 O O . GLN A 1 452 ? -8.780 5.675 -36.322 1.00 82.19 452 GLN A O 1
ATOM 3340 N N . THR A 1 453 ? -7.230 4.300 -37.143 1.00 83.56 453 THR A N 1
ATOM 3341 C CA . THR A 1 453 ? -7.129 4.958 -38.452 1.00 83.56 453 THR A CA 1
ATOM 3342 C C . THR A 1 453 ? -7.486 3.974 -39.557 1.00 83.56 453 THR A C 1
ATOM 3344 O O . THR A 1 453 ? -6.705 3.082 -39.884 1.00 83.56 453 THR A O 1
ATOM 3347 N N . GLU A 1 454 ? -8.647 4.173 -40.178 1.00 82.56 454 GLU A N 1
ATOM 3348 C CA . GLU A 1 454 ? -9.032 3.426 -41.374 1.00 82.56 454 GLU A CA 1
ATOM 3349 C C . GLU A 1 454 ? -7.954 3.555 -42.467 1.00 82.56 454 GLU A C 1
ATOM 3351 O O . GLU A 1 454 ? -7.402 4.633 -42.704 1.00 82.56 454 GLU A O 1
ATOM 3356 N N . GLY A 1 455 ? -7.600 2.429 -43.091 1.00 82.56 455 GLY A N 1
ATOM 3357 C CA . GLY A 1 455 ? -6.545 2.361 -44.103 1.00 82.56 455 GLY A CA 1
ATOM 3358 C C . GLY A 1 455 ? -5.103 2.448 -43.580 1.00 82.56 455 GLY A C 1
ATOM 3359 O O . GLY A 1 455 ? -4.186 2.475 -44.404 1.00 82.56 455 GLY A O 1
ATOM 3360 N N . CYS A 1 456 ? -4.853 2.472 -42.262 1.00 89.94 456 CYS A N 1
ATOM 3361 C CA . CYS A 1 456 ? -3.484 2.535 -41.739 1.00 89.94 456 CYS A CA 1
ATOM 3362 C C . CYS A 1 456 ? -2.631 1.312 -42.120 1.00 89.94 456 CYS A C 1
ATOM 3364 O O . CYS A 1 456 ? -3.081 0.174 -42.034 1.00 89.94 456 CYS A O 1
ATOM 3366 N N . GLN A 1 457 ? -1.375 1.566 -42.495 1.00 88.69 457 GLN A N 1
ATOM 3367 C CA . GLN A 1 457 ? -0.375 0.566 -42.886 1.00 88.69 457 GLN A CA 1
ATOM 3368 C C . GLN A 1 457 ? 0.883 0.578 -41.998 1.00 88.69 457 GLN A C 1
ATOM 3370 O O . GLN A 1 457 ? 1.752 -0.282 -42.149 1.00 88.69 457 GLN A O 1
ATOM 3375 N N . GLY A 1 458 ? 1.040 1.566 -41.109 1.00 89.31 458 GLY A N 1
ATOM 3376 C CA . GLY A 1 458 ? 2.229 1.696 -40.265 1.00 89.31 458 GLY A CA 1
ATOM 3377 C C . GLY A 1 458 ? 2.366 3.037 -39.543 1.00 89.31 458 GLY A C 1
ATOM 3378 O O . GLY A 1 458 ? 1.544 3.939 -39.704 1.00 89.31 458 GLY A O 1
ATOM 3379 N N . VAL A 1 459 ? 3.429 3.164 -38.746 1.00 91.69 459 VAL A N 1
ATOM 3380 C CA . VAL A 1 459 ? 3.720 4.353 -37.928 1.00 91.69 459 VAL A CA 1
ATOM 3381 C C . VAL A 1 459 ? 5.200 4.733 -37.933 1.00 91.69 459 VAL A C 1
ATOM 3383 O O . VAL A 1 459 ? 6.081 3.874 -37.847 1.00 91.69 459 VAL A O 1
ATOM 3386 N N . GLU A 1 460 ? 5.460 6.041 -37.948 1.00 91.88 460 GLU A N 1
ATOM 3387 C CA . GLU A 1 460 ? 6.733 6.655 -37.556 1.00 91.88 460 GLU A CA 1
ATOM 3388 C C . GLU A 1 460 ? 6.517 7.470 -36.272 1.00 91.88 460 GLU A C 1
ATOM 3390 O O . GLU A 1 460 ? 5.543 8.215 -36.158 1.00 91.88 460 GLU A O 1
ATOM 3395 N N . TYR A 1 461 ? 7.403 7.322 -35.280 1.00 88.25 461 TYR A N 1
ATOM 3396 C CA . TYR A 1 461 ? 7.259 7.992 -33.987 1.00 88.25 461 TYR A CA 1
ATOM 3397 C C . TYR A 1 461 ? 8.548 8.684 -33.530 1.00 88.25 461 TYR A C 1
ATOM 3399 O O . TYR A 1 461 ? 9.618 8.084 -33.421 1.00 88.25 461 TYR A O 1
ATOM 3407 N N . SER A 1 462 ? 8.410 9.958 -33.169 1.00 84.44 462 SER A N 1
ATOM 3408 C CA . SER A 1 462 ? 9.448 10.786 -32.559 1.00 84.44 462 SER A CA 1
ATOM 3409 C C . SER A 1 462 ? 8.885 11.508 -31.330 1.00 84.44 462 SER A C 1
ATOM 3411 O O . SER A 1 462 ? 7.672 11.659 -31.201 1.00 84.44 462 SER A O 1
ATOM 3413 N N . ARG A 1 463 ? 9.743 11.945 -30.396 1.00 78.56 463 ARG A N 1
ATOM 3414 C CA . ARG A 1 463 ? 9.305 12.566 -29.128 1.00 78.56 463 ARG A CA 1
ATOM 3415 C C . ARG A 1 463 ? 8.378 13.771 -29.391 1.00 78.56 463 ARG A C 1
ATOM 3417 O O . ARG A 1 463 ? 8.854 14.832 -29.780 1.00 78.56 463 ARG A O 1
ATOM 3424 N N . GLY A 1 464 ? 7.072 13.595 -29.161 1.00 76.19 464 GLY A N 1
ATOM 3425 C CA . GLY A 1 464 ? 6.029 14.613 -29.359 1.00 76.19 464 GLY A CA 1
ATOM 3426 C C . GLY A 1 464 ? 5.371 14.671 -30.750 1.00 76.19 464 GLY A C 1
ATOM 3427 O O . GLY A 1 464 ? 4.505 15.522 -30.956 1.00 76.19 464 GLY A O 1
ATOM 3428 N N . ARG A 1 465 ? 5.743 13.799 -31.702 1.00 86.38 465 ARG A N 1
ATOM 3429 C CA . ARG A 1 465 ? 5.169 13.743 -33.062 1.00 86.38 465 ARG A CA 1
ATOM 3430 C C . ARG A 1 465 ? 5.039 12.297 -33.549 1.00 86.38 465 ARG A C 1
ATOM 3432 O O . ARG A 1 465 ? 6.041 11.603 -33.732 1.00 86.38 465 ARG A O 1
ATOM 3439 N N . CYS A 1 466 ? 3.800 11.886 -33.799 1.00 92.19 466 CYS A N 1
ATOM 3440 C CA . CYS A 1 466 ? 3.428 10.622 -34.430 1.00 92.19 466 CYS A CA 1
ATOM 3441 C C . CYS A 1 466 ? 3.039 10.872 -35.894 1.00 92.19 466 CYS A C 1
ATOM 3443 O O . CYS A 1 466 ? 2.336 11.842 -36.181 1.00 92.19 466 CYS A O 1
ATOM 3445 N N . GLU A 1 467 ? 3.457 10.008 -36.816 1.00 93.12 467 GLU A N 1
ATOM 3446 C CA . GLU A 1 467 ? 3.012 10.019 -38.212 1.00 93.12 467 GLU A CA 1
ATOM 3447 C C . GLU A 1 467 ? 2.381 8.671 -38.552 1.00 93.12 467 GLU A C 1
ATOM 3449 O O . GLU A 1 467 ? 3.036 7.627 -38.517 1.00 93.12 467 GLU A O 1
ATOM 3454 N N . VAL A 1 468 ? 1.085 8.700 -38.855 1.00 92.75 468 VAL A N 1
ATOM 3455 C CA . VAL A 1 468 ? 0.260 7.517 -39.101 1.00 92.75 468 VAL A CA 1
ATOM 3456 C C . VAL A 1 468 ? 0.105 7.341 -40.608 1.00 92.75 468 VAL A C 1
ATOM 3458 O O . VAL A 1 468 ? -0.521 8.176 -41.262 1.00 92.75 468 VAL A O 1
ATOM 3461 N N . TRP A 1 469 ? 0.696 6.285 -41.165 1.00 91.38 469 TRP A N 1
ATOM 3462 C CA . TRP A 1 469 ? 0.800 6.068 -42.610 1.00 91.38 469 TRP A CA 1
ATOM 3463 C C . TRP A 1 469 ? -0.450 5.385 -43.166 1.00 91.38 469 TRP A C 1
ATOM 3465 O O . TRP A 1 469 ? -0.790 4.286 -42.742 1.00 91.38 469 TRP A O 1
ATOM 3475 N N . THR A 1 470 ? -1.105 6.015 -44.142 1.00 91.81 470 THR A N 1
ATOM 3476 C CA . THR A 1 470 ? -2.388 5.589 -44.741 1.00 91.81 470 THR A CA 1
ATOM 3477 C C . THR A 1 470 ? -2.306 5.323 -46.250 1.00 91.81 470 THR A C 1
ATOM 3479 O O . THR A 1 470 ? -3.306 4.983 -46.879 1.00 91.81 470 THR A O 1
ATOM 3482 N N . ARG A 1 471 ? -1.118 5.457 -46.858 1.00 88.12 471 ARG A N 1
ATOM 3483 C CA . ARG A 1 471 ? -0.861 5.109 -48.268 1.00 88.12 471 ARG A CA 1
ATOM 3484 C C . ARG A 1 471 ? -1.258 3.644 -48.549 1.00 88.12 471 ARG A C 1
ATOM 3486 O O . ARG A 1 471 ? -0.630 2.768 -47.960 1.00 88.12 471 ARG A O 1
ATOM 3493 N N . PRO A 1 472 ? -2.185 3.340 -49.483 1.00 80.44 472 PRO A N 1
ATOM 3494 C CA . PRO A 1 472 ? -2.700 1.976 -49.684 1.00 80.44 472 PRO A CA 1
ATOM 3495 C C . PRO A 1 472 ? -1.653 0.913 -50.045 1.00 80.44 472 PRO A C 1
ATOM 3497 O O . PRO A 1 472 ? -1.825 -0.255 -49.725 1.00 80.44 472 PRO A O 1
ATOM 3500 N N . GLN A 1 473 ? -0.547 1.301 -50.687 1.00 82.31 473 GLN A N 1
ATOM 3501 C CA . GLN A 1 473 ? 0.570 0.405 -51.024 1.00 82.31 473 GLN A CA 1
ATOM 3502 C C . GLN A 1 473 ? 1.614 0.293 -49.891 1.00 82.31 473 GLN A C 1
ATOM 3504 O O . GLN A 1 473 ? 2.713 -0.218 -50.106 1.00 82.31 473 GLN A O 1
ATOM 3509 N N . GLY A 1 474 ? 1.295 0.806 -48.699 1.00 84.75 474 GLY A N 1
ATOM 3510 C CA . GLY A 1 474 ? 2.123 0.767 -47.498 1.00 84.75 474 GLY A CA 1
ATOM 3511 C C . GLY A 1 474 ? 3.338 1.695 -47.507 1.00 84.75 474 GLY A C 1
ATOM 3512 O O . GLY A 1 474 ? 3.585 2.463 -48.441 1.00 84.75 474 GLY A O 1
ATOM 3513 N N . ILE A 1 475 ? 4.123 1.592 -46.434 1.00 87.56 475 ILE A N 1
ATOM 3514 C CA . ILE A 1 475 ? 5.518 2.049 -46.382 1.00 87.56 475 ILE A CA 1
ATOM 3515 C C . ILE A 1 475 ? 6.323 1.080 -47.258 1.00 87.56 475 ILE A C 1
ATOM 3517 O O . ILE A 1 475 ? 6.310 -0.116 -46.974 1.00 87.56 475 ILE A O 1
ATOM 3521 N N . GLN A 1 476 ? 7.017 1.549 -48.299 1.00 85.88 476 GLN A N 1
ATOM 3522 C CA . GLN A 1 476 ? 7.773 0.670 -49.216 1.00 85.88 476 GLN A CA 1
ATOM 3523 C C . GLN A 1 476 ? 9.292 0.876 -49.161 1.00 85.88 476 GLN A C 1
ATOM 3525 O O . GLN A 1 476 ? 10.033 -0.005 -49.590 1.00 85.88 476 GLN A O 1
ATOM 3530 N N . ALA A 1 477 ? 9.764 1.965 -48.557 1.00 86.50 477 ALA A N 1
ATOM 3531 C CA . ALA A 1 477 ? 11.175 2.199 -48.278 1.00 86.50 477 ALA A CA 1
ATOM 3532 C C . ALA A 1 477 ? 11.362 2.883 -46.914 1.00 86.50 477 ALA A C 1
ATOM 3534 O O . ALA A 1 477 ? 10.411 3.369 -46.300 1.00 86.50 477 ALA A O 1
ATOM 3535 N N . SER A 1 478 ? 12.607 2.962 -46.447 1.00 88.12 478 SER A N 1
ATOM 3536 C CA . SER A 1 478 ? 12.977 3.789 -45.300 1.00 88.12 478 SER A CA 1
ATOM 3537 C C . SER A 1 478 ? 14.409 4.315 -45.432 1.00 88.12 478 SER A C 1
ATOM 3539 O O . SER A 1 478 ? 15.249 3.699 -46.093 1.00 88.12 478 SER A O 1
ATOM 3541 N N . ILE A 1 479 ? 14.709 5.444 -44.789 1.00 88.06 479 ILE A N 1
ATOM 3542 C CA . ILE A 1 479 ? 16.040 6.072 -44.799 1.00 88.06 479 ILE A CA 1
ATOM 3543 C C . ILE A 1 479 ? 16.584 6.222 -43.376 1.00 88.06 479 ILE A C 1
ATOM 3545 O O . ILE A 1 479 ? 15.838 6.554 -42.461 1.00 88.06 479 ILE A O 1
ATOM 3549 N N . VAL A 1 480 ? 17.881 5.976 -43.175 1.00 82.88 480 VAL A N 1
ATOM 3550 C CA . VAL A 1 480 ? 18.551 6.164 -41.874 1.00 82.88 480 VAL A CA 1
ATOM 3551 C C . VAL A 1 480 ? 18.750 7.659 -41.610 1.00 82.88 480 VAL A C 1
ATOM 3553 O O . VAL A 1 480 ? 19.298 8.369 -42.455 1.00 82.88 480 VAL A O 1
ATOM 3556 N N . LEU A 1 481 ? 18.336 8.146 -40.437 1.00 76.38 481 LEU A N 1
ATOM 3557 C CA . LEU A 1 481 ? 18.467 9.557 -40.053 1.00 76.38 481 LEU A CA 1
ATOM 3558 C C . LEU A 1 481 ? 19.831 9.842 -39.405 1.00 76.38 481 LEU A C 1
ATOM 3560 O O . LEU A 1 481 ? 19.926 10.156 -38.218 1.00 76.38 481 LEU A O 1
ATOM 3564 N N . SER A 1 482 ? 20.895 9.743 -40.202 1.00 54.16 482 SER A N 1
ATOM 3565 C CA . SER A 1 482 ? 22.280 9.984 -39.779 1.00 54.16 482 SER A CA 1
ATOM 3566 C C . SER A 1 482 ? 22.520 11.439 -39.343 1.00 54.16 482 SER A C 1
ATOM 3568 O O . SER A 1 482 ? 22.793 12.302 -40.176 1.00 54.16 482 SER A O 1
ATOM 3570 N N . GLY A 1 483 ? 22.471 11.721 -38.037 1.00 44.38 483 GLY A N 1
ATOM 3571 C CA . GLY A 1 483 ? 22.797 13.048 -37.505 1.00 44.38 483 GLY A CA 1
ATOM 3572 C C . GLY A 1 483 ? 22.921 13.107 -35.980 1.00 44.38 483 GLY A C 1
ATOM 3573 O O . GLY A 1 483 ? 21.917 13.017 -35.278 1.00 44.38 483 GLY A O 1
ATOM 3574 N N . GLY A 1 484 ? 24.147 13.332 -35.492 1.00 32.88 484 GLY A N 1
ATOM 3575 C CA . GLY A 1 484 ? 24.463 13.566 -34.076 1.00 32.88 484 GLY A CA 1
ATOM 3576 C C . GLY A 1 484 ? 25.537 12.620 -33.533 1.00 32.88 484 GLY A C 1
ATOM 3577 O O . GLY A 1 484 ? 25.317 11.416 -33.441 1.00 32.88 484 GLY A O 1
ATOM 3578 N N . SER A 1 485 ? 26.700 13.170 -33.175 1.00 33.69 485 SER A N 1
ATOM 3579 C CA . SER A 1 485 ? 27.797 12.441 -32.518 1.00 33.69 485 SER A CA 1
ATOM 3580 C C . SER A 1 485 ? 27.473 12.095 -31.057 1.00 33.69 485 SER A C 1
ATOM 3582 O O . SER A 1 485 ? 26.531 12.625 -30.472 1.00 33.69 485 SER A O 1
ATOM 3584 N N . GLU A 1 486 ? 28.295 11.248 -30.436 1.00 41.94 486 GLU A N 1
ATOM 3585 C CA . GLU A 1 486 ? 28.166 10.838 -29.031 1.00 41.94 486 GLU A CA 1
ATOM 3586 C C . GLU A 1 486 ? 28.216 12.021 -28.037 1.00 41.94 486 GLU A C 1
ATOM 3588 O O . GLU A 1 486 ? 29.300 12.454 -27.644 1.00 41.94 486 GLU A O 1
ATOM 3593 N N . LYS A 1 487 ? 27.043 12.519 -27.606 1.00 32.72 487 LYS A N 1
ATOM 3594 C CA . LYS A 1 487 ? 26.741 13.091 -26.269 1.00 32.72 487 LYS A CA 1
ATOM 3595 C C . LYS A 1 487 ? 25.274 13.557 -26.190 1.00 32.72 487 LYS A C 1
ATOM 3597 O O . LYS A 1 487 ? 24.823 14.323 -27.031 1.00 32.72 487 LYS A O 1
ATOM 3602 N N . GLY A 1 488 ? 24.561 13.153 -25.132 1.00 29.56 488 GLY A N 1
ATOM 3603 C CA . GLY A 1 488 ? 23.186 13.594 -24.827 1.00 29.56 488 GLY A CA 1
ATOM 3604 C C . GLY A 1 488 ? 22.081 12.656 -25.345 1.00 29.56 488 GLY A C 1
ATOM 3605 O O . GLY A 1 488 ? 21.926 12.445 -26.543 1.00 29.56 488 GLY A O 1
ATOM 3606 N N . ALA A 1 489 ? 21.282 12.085 -24.437 1.00 37.03 489 ALA A N 1
ATOM 3607 C CA . ALA A 1 489 ? 20.331 11.013 -24.752 1.00 37.03 489 ALA A CA 1
ATOM 3608 C C . ALA A 1 489 ? 18.938 11.504 -25.217 1.00 37.03 489 ALA A C 1
ATOM 3610 O O . ALA A 1 489 ? 17.950 11.458 -24.474 1.00 37.03 489 ALA A O 1
ATOM 3611 N N . THR A 1 490 ? 18.813 11.896 -26.487 1.00 30.98 490 THR A N 1
ATOM 3612 C CA . THR A 1 490 ? 17.511 12.093 -27.154 1.00 30.98 490 THR A CA 1
ATOM 3613 C C . THR A 1 490 ? 17.092 10.848 -27.942 1.00 30.98 490 THR A C 1
ATOM 3615 O O . THR A 1 490 ? 17.180 10.798 -29.164 1.00 30.98 490 THR A O 1
ATOM 3618 N N . GLN A 1 491 ? 16.599 9.823 -27.233 1.00 36.31 491 GLN A N 1
ATOM 3619 C CA . GLN A 1 491 ? 16.071 8.604 -27.866 1.00 36.31 491 GLN A CA 1
ATOM 3620 C C . GLN A 1 491 ? 14.975 8.941 -28.890 1.00 36.31 491 GLN A C 1
ATOM 3622 O O . GLN A 1 491 ? 13.903 9.436 -28.518 1.00 36.31 491 GLN A O 1
ATOM 3627 N N . LYS A 1 492 ? 15.240 8.615 -30.157 1.00 43.88 492 LYS A N 1
ATOM 3628 C CA . LYS A 1 492 ? 14.220 8.345 -31.173 1.00 43.88 492 LYS A CA 1
ATOM 3629 C C . LYS A 1 492 ? 13.862 6.854 -31.113 1.00 43.88 492 LYS A C 1
ATOM 3631 O O . LYS A 1 492 ? 14.625 6.049 -30.576 1.00 43.88 492 LYS A O 1
ATOM 3636 N N . SER A 1 493 ? 12.673 6.506 -31.592 1.00 51.38 493 SER A N 1
ATOM 3637 C CA . SER A 1 493 ? 12.001 5.237 -31.279 1.00 51.38 493 SER A CA 1
ATOM 3638 C C . SER A 1 493 ? 11.565 4.496 -32.550 1.00 51.38 493 SER A C 1
ATOM 3640 O O . SER A 1 493 ? 11.522 5.110 -33.614 1.00 51.38 493 SER A O 1
ATOM 3642 N N . PRO A 1 494 ? 11.303 3.175 -32.484 1.00 52.62 494 PRO A N 1
ATOM 3643 C CA . PRO A 1 494 ? 11.201 2.356 -33.689 1.00 52.62 494 PRO A CA 1
ATOM 3644 C C . PRO A 1 494 ? 9.918 2.560 -34.512 1.00 52.62 494 PRO A C 1
ATOM 3646 O O . PRO A 1 494 ? 8.833 2.755 -33.965 1.00 52.62 494 PRO A O 1
ATOM 3649 N N . ILE A 1 495 ? 10.089 2.439 -35.830 1.00 58.56 495 ILE A N 1
ATOM 3650 C CA . ILE A 1 495 ? 9.080 2.383 -36.900 1.00 58.56 495 ILE A CA 1
ATOM 3651 C C . ILE A 1 495 ? 8.480 0.984 -37.048 1.00 58.56 495 ILE A C 1
ATOM 3653 O O . ILE A 1 495 ? 9.198 -0.003 -36.878 1.00 58.56 495 ILE A O 1
ATOM 3657 N N . TRP A 1 496 ? 7.209 0.903 -37.470 1.00 59.19 496 TRP A N 1
ATOM 3658 C CA . TRP A 1 496 ? 6.524 -0.370 -37.733 1.00 59.19 496 TRP A CA 1
ATOM 3659 C C . TRP A 1 496 ? 5.535 -0.315 -38.913 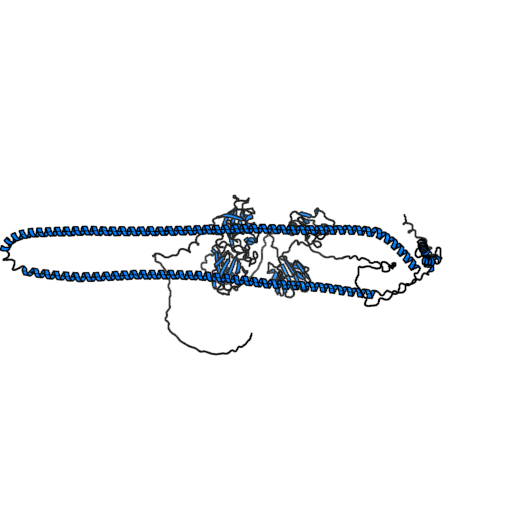1.00 59.19 496 TRP A C 1
ATOM 3661 O O . TRP A 1 496 ? 4.966 0.737 -39.200 1.00 59.19 496 TRP A O 1
ATOM 3671 N N . ARG A 1 497 ? 5.289 -1.468 -39.552 1.00 58.41 497 ARG A N 1
ATOM 3672 C CA . ARG A 1 497 ? 4.297 -1.719 -40.620 1.00 58.41 497 ARG A CA 1
ATOM 3673 C C . ARG A 1 497 ? 3.386 -2.894 -40.233 1.00 58.41 497 ARG A C 1
ATOM 3675 O O . ARG A 1 497 ? 3.815 -3.749 -39.465 1.00 58.41 497 ARG A O 1
ATOM 3682 N N . THR A 1 498 ? 2.173 -2.971 -40.770 1.00 43.66 498 THR A N 1
ATOM 3683 C CA . THR A 1 498 ? 1.326 -4.181 -40.742 1.00 43.66 498 THR A CA 1
ATOM 3684 C C . THR A 1 498 ? 1.563 -5.066 -41.973 1.00 43.66 498 THR A C 1
ATOM 3686 O O . THR A 1 498 ? 1.746 -4.544 -43.074 1.00 43.66 498 THR A O 1
ATOM 3689 N N . THR A 1 499 ? 1.549 -6.394 -41.818 1.00 44.16 499 THR A N 1
ATOM 3690 C CA . THR A 1 499 ? 1.959 -7.350 -42.872 1.00 44.16 499 THR A CA 1
ATOM 3691 C C . THR A 1 499 ? 1.022 -8.558 -43.038 1.00 44.16 499 THR A C 1
ATOM 3693 O O . THR A 1 499 ? 0.696 -9.240 -42.067 1.00 44.16 499 THR A O 1
ATOM 3696 N N . PRO A 1 500 ? 0.637 -8.884 -44.287 1.00 34.22 500 PRO A N 1
ATOM 3697 C CA . PRO A 1 500 ? 0.433 -10.248 -44.777 1.00 34.22 500 PRO A CA 1
ATOM 3698 C C . PRO A 1 500 ? 1.774 -10.841 -45.265 1.00 34.22 500 PRO A C 1
ATOM 3700 O O . PRO A 1 500 ? 2.705 -10.098 -45.577 1.00 34.22 500 PRO A O 1
ATOM 3703 N N . ALA A 1 501 ? 1.891 -12.169 -45.342 1.00 29.05 501 ALA A N 1
ATOM 3704 C CA . ALA A 1 501 ? 3.175 -12.855 -45.551 1.00 29.05 501 ALA A CA 1
ATOM 3705 C C . ALA A 1 501 ? 3.519 -13.178 -47.024 1.00 29.05 501 ALA A C 1
ATOM 3707 O O . ALA A 1 501 ? 2.658 -13.695 -47.732 1.00 29.05 501 ALA A O 1
ATOM 3708 N N . ALA A 1 502 ? 4.790 -12.971 -47.424 1.00 28.91 502 ALA A N 1
ATOM 3709 C CA . ALA A 1 502 ? 5.553 -13.820 -48.368 1.00 28.91 502 ALA A CA 1
ATOM 3710 C C . ALA A 1 502 ? 7.048 -13.403 -48.517 1.00 28.91 502 ALA A C 1
ATOM 3712 O O . ALA A 1 502 ? 7.339 -12.250 -48.822 1.00 28.91 502 ALA A O 1
ATOM 3713 N N . ASP A 1 503 ? 7.947 -14.390 -48.386 1.00 28.97 503 ASP A N 1
ATOM 3714 C CA . ASP A 1 503 ? 9.257 -14.600 -49.053 1.00 28.97 503 ASP A CA 1
ATOM 3715 C C . ASP A 1 503 ? 10.446 -13.598 -48.996 1.00 28.97 503 ASP A C 1
ATOM 3717 O O . ASP A 1 503 ? 10.396 -12.506 -48.436 1.00 28.97 503 ASP A O 1
ATOM 3721 N N . GLN A 1 504 ? 11.611 -14.084 -49.470 1.00 31.91 504 GLN A N 1
ATOM 3722 C CA . GLN A 1 504 ? 12.976 -13.665 -49.087 1.00 31.91 504 GLN A CA 1
ATOM 3723 C C . GLN A 1 504 ? 13.880 -13.278 -50.282 1.00 31.91 504 GLN A C 1
ATOM 3725 O O . GLN A 1 504 ? 13.731 -13.818 -51.376 1.00 31.91 504 GLN A O 1
ATOM 3730 N N . ALA A 1 505 ? 14.912 -12.449 -50.045 1.00 28.48 505 ALA A N 1
ATOM 3731 C CA . ALA A 1 505 ? 16.084 -12.271 -50.928 1.00 28.48 505 ALA A CA 1
ATOM 3732 C C . ALA A 1 505 ? 17.329 -11.760 -50.150 1.00 28.48 505 ALA A C 1
ATOM 3734 O O . ALA A 1 505 ? 17.200 -11.288 -49.020 1.00 28.48 505 ALA A O 1
ATOM 3735 N N . THR A 1 506 ? 18.544 -11.860 -50.720 1.00 28.19 506 THR A N 1
ATOM 3736 C CA . THR A 1 506 ? 19.819 -11.813 -49.953 1.00 28.19 506 THR A CA 1
ATOM 3737 C C . THR A 1 506 ? 20.959 -10.936 -50.511 1.00 28.19 506 THR A C 1
ATOM 3739 O O . THR A 1 506 ? 21.281 -11.045 -51.690 1.00 28.19 506 THR A O 1
ATOM 3742 N N . ALA A 1 507 ? 21.708 -10.292 -49.591 1.00 27.42 507 ALA A N 1
ATOM 3743 C CA . ALA A 1 507 ? 23.142 -9.906 -49.687 1.00 27.42 507 ALA A CA 1
ATOM 3744 C C . ALA A 1 507 ? 23.539 -8.814 -50.733 1.00 27.42 507 ALA A C 1
ATOM 3746 O O . ALA A 1 507 ? 22.687 -8.407 -51.518 1.00 27.42 507 ALA A O 1
ATOM 3747 N N . PRO A 1 508 ? 24.807 -8.308 -50.790 1.00 39.12 508 PRO A N 1
ATOM 3748 C CA . PRO A 1 508 ? 25.987 -8.518 -49.925 1.00 39.12 508 PRO A CA 1
ATOM 3749 C C . PRO A 1 508 ? 26.635 -7.211 -49.366 1.00 39.12 508 PRO A C 1
ATOM 3751 O O . PRO A 1 508 ? 26.123 -6.111 -49.550 1.00 39.12 508 PRO A O 1
ATOM 3754 N N . ALA A 1 509 ? 27.798 -7.321 -48.699 1.00 31.20 509 ALA A N 1
ATOM 3755 C CA . ALA A 1 509 ? 28.586 -6.202 -48.141 1.00 31.20 509 ALA A CA 1
ATOM 3756 C C . ALA A 1 509 ? 29.964 -6.010 -48.831 1.00 31.20 509 ALA A C 1
ATOM 3758 O O . ALA A 1 509 ? 30.453 -6.916 -49.501 1.00 31.20 509 ALA A O 1
ATOM 3759 N N . ASN A 1 510 ? 30.613 -4.844 -48.653 1.00 31.36 510 ASN A N 1
ATOM 3760 C CA . ASN A 1 510 ? 31.833 -4.444 -49.388 1.00 31.36 510 ASN A CA 1
ATOM 3761 C C . ASN A 1 510 ? 32.903 -3.750 -48.494 1.00 31.36 510 ASN A C 1
ATOM 3763 O O . ASN A 1 510 ? 32.618 -2.681 -47.948 1.00 31.36 510 ASN A O 1
ATOM 3767 N N . PRO A 1 511 ? 34.138 -4.292 -48.364 1.00 41.44 511 PRO A N 1
ATOM 3768 C CA . PRO A 1 511 ? 35.233 -3.686 -47.597 1.00 41.44 511 PRO A CA 1
ATOM 3769 C C . PRO A 1 511 ? 36.344 -3.052 -48.469 1.00 41.44 511 PRO A C 1
ATOM 3771 O O . PRO A 1 511 ? 36.980 -3.716 -49.288 1.00 41.44 511 PRO A O 1
ATOM 3774 N N . LYS A 1 512 ? 36.686 -1.779 -48.218 1.00 33.38 512 LYS A N 1
ATOM 3775 C CA . LYS A 1 512 ? 37.832 -1.098 -48.862 1.00 33.38 512 LYS A CA 1
ATOM 3776 C C . LYS A 1 512 ? 39.160 -1.421 -48.152 1.00 33.38 512 LYS A C 1
ATOM 3778 O O . LYS A 1 512 ? 39.243 -1.328 -46.931 1.00 33.38 512 LYS A O 1
ATOM 3783 N N . LYS A 1 513 ? 40.222 -1.728 -48.913 1.00 33.50 513 LYS A N 1
ATOM 3784 C CA . LYS A 1 513 ? 41.613 -1.875 -48.423 1.00 33.50 513 LYS A CA 1
ATOM 3785 C C . LYS A 1 513 ? 42.504 -0.730 -48.918 1.00 33.50 513 LYS A C 1
ATOM 3787 O O . LYS A 1 513 ? 42.378 -0.309 -50.065 1.00 33.50 513 LYS A O 1
ATOM 3792 N N . ALA A 1 514 ? 43.443 -0.281 -48.084 1.00 33.81 514 ALA A N 1
ATOM 3793 C CA . ALA A 1 514 ? 44.501 0.662 -48.463 1.00 33.81 514 ALA A CA 1
ATOM 3794 C C . ALA A 1 514 ? 45.763 -0.065 -48.979 1.00 33.81 514 ALA A C 1
ATOM 3796 O O . ALA A 1 514 ? 46.016 -1.214 -48.610 1.00 33.81 514 ALA A O 1
ATOM 3797 N N . ARG A 1 515 ? 46.568 0.608 -49.816 1.00 35.88 515 ARG A N 1
ATOM 3798 C CA . ARG A 1 515 ? 47.868 0.116 -50.323 1.00 35.88 515 ARG A CA 1
ATOM 3799 C C . ARG A 1 515 ? 49.049 0.702 -49.529 1.00 35.88 515 ARG A C 1
ATOM 3801 O O . ARG A 1 515 ? 48.928 1.771 -48.939 1.00 35.88 515 ARG A O 1
ATOM 3808 N N . ARG A 1 516 ? 50.199 0.017 -49.567 1.00 35.47 516 ARG A N 1
ATOM 3809 C CA . ARG A 1 516 ? 51.525 0.518 -49.141 1.00 35.47 516 ARG A CA 1
ATOM 3810 C C . ARG A 1 516 ? 52.429 0.759 -50.373 1.00 35.47 516 ARG A C 1
ATOM 3812 O O . ARG A 1 516 ? 52.196 0.102 -51.388 1.00 35.47 516 ARG A O 1
ATOM 3819 N N . PRO A 1 517 ? 53.433 1.656 -50.297 1.00 38.00 517 PRO A N 1
ATOM 3820 C CA . PRO A 1 517 ? 54.450 1.845 -51.340 1.00 38.00 517 PRO A CA 1
ATOM 3821 C C . PRO A 1 517 ? 55.551 0.760 -51.318 1.00 38.00 517 PRO A C 1
ATOM 3823 O O . PRO A 1 517 ? 55.592 -0.074 -50.413 1.00 38.00 517 PRO A O 1
ATOM 3826 N N . ALA A 1 518 ? 56.423 0.775 -52.335 1.00 34.34 518 ALA A N 1
ATOM 3827 C CA . ALA A 1 518 ? 57.460 -0.232 -52.608 1.00 34.34 518 ALA A CA 1
ATOM 3828 C C . ALA A 1 518 ? 58.811 0.024 -51.875 1.00 34.34 518 ALA A C 1
ATOM 3830 O O . ALA A 1 518 ? 59.026 1.134 -51.387 1.00 34.34 518 ALA A O 1
ATOM 3831 N N . PRO A 1 519 ? 59.727 -0.970 -51.776 1.00 38.66 519 PRO A N 1
ATOM 3832 C CA . PRO A 1 519 ? 60.741 -1.007 -50.711 1.00 38.66 519 PRO A CA 1
ATOM 3833 C C . PRO A 1 519 ? 62.204 -0.709 -51.134 1.00 38.66 519 PRO A C 1
ATOM 3835 O O . PRO A 1 519 ? 63.117 -1.311 -50.578 1.00 38.66 519 PRO A O 1
ATOM 3838 N N . TYR A 1 520 ? 62.458 0.200 -52.086 1.00 41.03 520 TYR A N 1
ATOM 3839 C CA . TYR A 1 520 ? 63.817 0.459 -52.626 1.00 41.03 520 TYR A CA 1
ATOM 3840 C C . TYR A 1 520 ? 64.252 1.941 -52.613 1.00 41.03 520 TYR A C 1
ATOM 3842 O O . TYR A 1 520 ? 64.843 2.439 -53.565 1.00 41.03 520 TYR A O 1
ATOM 3850 N N . ALA A 1 521 ? 63.968 2.666 -51.528 1.00 38.25 521 ALA A N 1
ATOM 3851 C CA . ALA A 1 521 ? 64.428 4.048 -51.345 1.00 38.25 521 ALA A CA 1
ATOM 3852 C C . ALA A 1 521 ? 65.766 4.101 -50.578 1.00 38.25 521 ALA A C 1
ATOM 3854 O O . ALA A 1 521 ? 65.783 4.160 -49.348 1.00 38.25 521 ALA A O 1
ATOM 3855 N N . THR A 1 522 ? 66.892 4.080 -51.296 1.00 40.00 522 THR A N 1
ATOM 3856 C CA . THR A 1 522 ? 68.241 4.115 -50.699 1.00 40.00 522 THR A CA 1
ATOM 3857 C C . THR A 1 522 ? 68.558 5.497 -50.119 1.00 40.00 522 THR A C 1
ATOM 3859 O O . THR A 1 522 ? 68.868 6.445 -50.842 1.00 40.00 522 THR A O 1
ATOM 3862 N N . SER A 1 523 ? 68.494 5.638 -48.794 1.00 36.84 523 SER A N 1
ATOM 3863 C CA . SER A 1 523 ? 68.779 6.903 -48.112 1.00 36.84 523 SER A CA 1
ATOM 3864 C C . SER A 1 523 ? 70.283 7.154 -47.975 1.00 36.84 523 SER A C 1
ATOM 3866 O O . SER A 1 523 ? 70.886 6.800 -46.964 1.00 36.84 523 SER A O 1
ATOM 3868 N N . VAL A 1 524 ? 70.882 7.836 -48.955 1.00 37.62 524 VAL A N 1
ATOM 3869 C CA . VAL A 1 524 ? 72.146 8.549 -48.712 1.00 37.62 524 VAL A CA 1
ATOM 3870 C C . VAL A 1 524 ? 71.846 9.739 -47.795 1.00 37.62 524 VAL A C 1
ATOM 3872 O O . VAL A 1 524 ? 71.048 10.625 -48.142 1.00 37.62 524 VAL A O 1
ATOM 3875 N N . ILE A 1 525 ? 72.469 9.709 -46.618 1.00 36.59 525 ILE A N 1
ATOM 3876 C CA . ILE A 1 525 ? 72.480 10.744 -45.581 1.00 36.59 525 ILE A CA 1
ATOM 3877 C C . ILE A 1 525 ? 73.965 11.061 -45.329 1.00 36.59 525 ILE A C 1
ATOM 3879 O O . ILE A 1 525 ? 74.731 10.111 -45.152 1.00 36.59 525 ILE A O 1
ATOM 3883 N N . PRO A 1 526 ? 74.402 12.332 -45.347 1.00 34.38 526 PRO A N 1
ATOM 3884 C CA . PRO A 1 526 ? 75.736 12.702 -44.878 1.00 34.38 526 PRO A CA 1
ATOM 3885 C C . PRO A 1 526 ? 75.908 12.372 -43.389 1.00 34.38 526 PRO A C 1
ATOM 3887 O O . PRO A 1 526 ? 74.953 12.471 -42.618 1.00 34.38 526 PRO A O 1
ATOM 3890 N N . GLU A 1 527 ? 77.116 12.002 -42.975 1.00 41.28 527 GLU A N 1
ATOM 3891 C CA . GLU A 1 527 ? 77.444 11.861 -41.555 1.00 41.28 527 GLU A CA 1
ATOM 3892 C C . GLU A 1 527 ? 77.376 13.234 -40.868 1.00 41.28 527 GLU A C 1
ATOM 3894 O O . GLU A 1 527 ? 78.169 14.100 -41.208 1.00 41.28 527 GLU A O 1
ATOM 3899 N N . GLU A 1 528 ? 76.426 13.423 -39.939 1.00 44.03 528 GLU A N 1
ATOM 3900 C CA . GLU A 1 528 ? 76.561 14.260 -38.722 1.00 44.03 528 GLU A CA 1
ATOM 3901 C C . GLU A 1 528 ? 75.301 14.156 -37.821 1.00 44.03 528 GLU A C 1
ATOM 3903 O O . GLU A 1 528 ? 75.423 13.888 -36.626 1.00 44.03 528 GLU A O 1
ATOM 3908 N N . ASP A 1 529 ? 74.081 14.224 -38.374 1.00 41.16 529 ASP A N 1
ATOM 3909 C CA . ASP A 1 529 ? 72.811 14.242 -37.603 1.00 41.16 529 ASP A CA 1
ATOM 3910 C C . ASP A 1 529 ? 72.203 12.842 -37.316 1.00 41.16 529 ASP A C 1
ATOM 3912 O O . ASP A 1 529 ? 71.070 12.525 -37.692 1.00 41.16 529 ASP A O 1
ATOM 3916 N N . ALA A 1 530 ? 72.949 11.970 -36.626 1.00 36.56 530 ALA A N 1
ATOM 3917 C CA . ALA A 1 530 ? 72.532 10.588 -36.314 1.00 36.56 530 ALA A CA 1
ATOM 3918 C C . ALA A 1 530 ? 72.130 10.329 -34.838 1.00 36.56 530 ALA A C 1
ATOM 3920 O O . ALA A 1 530 ? 72.097 9.180 -34.395 1.00 36.56 530 ALA A O 1
ATOM 3921 N N . MET A 1 531 ? 71.797 11.368 -34.060 1.00 35.88 531 MET A N 1
ATOM 3922 C CA . MET A 1 531 ? 71.444 11.255 -32.631 1.00 35.88 531 MET A CA 1
ATOM 3923 C C . MET A 1 531 ? 69.949 11.515 -32.372 1.00 35.88 531 MET A C 1
ATOM 3925 O O . MET A 1 531 ? 69.529 12.633 -32.087 1.00 35.88 531 MET A O 1
ATOM 3929 N N . SER A 1 532 ? 69.118 10.467 -32.436 1.00 35.00 532 SER A N 1
ATOM 3930 C CA . SER A 1 532 ? 67.700 10.554 -32.046 1.00 35.00 532 SER A CA 1
ATOM 3931 C C . SER A 1 532 ? 67.501 10.161 -30.576 1.00 35.00 532 SER A C 1
ATOM 3933 O O . SER A 1 532 ? 67.343 8.985 -30.249 1.00 35.00 532 SER A O 1
ATOM 3935 N N . GLU A 1 533 ? 67.475 11.150 -29.677 1.00 43.28 533 GLU A N 1
ATOM 3936 C CA . GLU A 1 533 ? 67.410 11.001 -28.205 1.00 43.28 533 GLU A CA 1
ATOM 3937 C C . GLU A 1 533 ? 66.085 10.418 -27.640 1.00 43.28 533 GLU A C 1
ATOM 3939 O O . GLU A 1 533 ? 65.675 10.735 -26.523 1.00 43.28 533 GLU A O 1
ATOM 3944 N N . ARG A 1 534 ? 65.335 9.612 -28.406 1.00 42.03 534 ARG A N 1
ATOM 3945 C CA . ARG A 1 534 ? 63.969 9.172 -28.044 1.00 42.03 534 ARG A CA 1
ATOM 3946 C C . ARG A 1 534 ? 63.721 7.662 -28.068 1.00 42.03 534 ARG A C 1
ATOM 3948 O O . ARG A 1 534 ? 62.569 7.240 -28.021 1.00 42.03 534 ARG A O 1
ATOM 3955 N N . SER A 1 535 ? 64.776 6.848 -28.072 1.00 43.75 535 SER A N 1
ATOM 3956 C CA . SER A 1 535 ? 64.667 5.390 -27.905 1.00 43.75 535 SER A CA 1
ATOM 3957 C C . SER A 1 535 ? 65.809 4.819 -27.058 1.00 43.75 535 SER A C 1
ATOM 3959 O O . SER A 1 535 ? 66.626 4.039 -27.542 1.00 43.75 535 SER A O 1
ATOM 3961 N N . CYS A 1 536 ? 65.849 5.186 -25.775 1.00 37.62 536 CYS A N 1
ATOM 3962 C CA . CYS A 1 536 ? 66.806 4.670 -24.788 1.00 37.62 536 CYS A CA 1
ATOM 3963 C C . CYS A 1 536 ? 66.476 3.222 -24.366 1.00 37.62 536 CYS A C 1
ATOM 3965 O O . CYS A 1 536 ? 66.167 2.952 -23.208 1.00 37.62 536 CYS A O 1
ATOM 3967 N N . VAL A 1 537 ? 66.498 2.294 -25.326 1.00 38.34 537 VAL A N 1
ATOM 3968 C CA . VAL A 1 537 ? 66.318 0.854 -25.115 1.00 38.34 537 VAL A CA 1
ATOM 3969 C C . VAL A 1 537 ? 67.513 0.138 -25.734 1.00 38.34 537 VAL A C 1
ATOM 3971 O O . VAL A 1 537 ? 67.602 0.016 -26.955 1.00 38.34 537 VAL A O 1
ATOM 3974 N N . GLU A 1 538 ? 68.422 -0.356 -24.894 1.00 42.66 538 GLU A N 1
ATOM 3975 C CA . GLU A 1 538 ? 69.532 -1.211 -25.322 1.00 42.66 538 GLU A CA 1
ATOM 3976 C C . GLU A 1 538 ? 69.014 -2.597 -25.739 1.00 42.66 538 GLU A C 1
ATOM 3978 O O . GLU A 1 538 ? 69.051 -3.572 -24.987 1.00 42.66 538 GLU A O 1
ATOM 3983 N N . VAL A 1 539 ? 68.509 -2.699 -26.969 1.00 49.22 539 VAL A N 1
ATOM 3984 C CA . VAL A 1 539 ? 68.204 -3.992 -27.586 1.00 49.22 539 VAL A CA 1
ATOM 3985 C C . VAL A 1 539 ? 69.518 -4.616 -28.044 1.00 49.22 539 VAL A C 1
ATOM 3987 O O . VAL A 1 539 ? 69.997 -4.322 -29.133 1.00 49.22 539 VAL A O 1
ATOM 3990 N N . ASN A 1 540 ? 70.102 -5.483 -27.218 1.00 45.56 540 ASN A N 1
ATOM 3991 C CA . ASN A 1 540 ? 71.307 -6.235 -27.567 1.00 45.56 540 ASN A CA 1
ATOM 3992 C C . ASN A 1 540 ? 70.915 -7.510 -28.359 1.00 45.56 540 ASN A C 1
ATOM 3994 O O . ASN A 1 540 ? 70.363 -8.446 -27.766 1.00 45.56 540 ASN A O 1
ATOM 3998 N N . PRO A 1 541 ? 71.093 -7.562 -29.697 1.00 53.19 541 PRO A N 1
ATOM 3999 C CA . PRO A 1 541 ? 70.540 -8.634 -30.519 1.00 53.19 541 PRO A CA 1
ATOM 4000 C C . PRO A 1 541 ? 71.306 -9.947 -30.314 1.00 53.19 541 PRO A C 1
ATOM 4002 O O . PRO A 1 541 ? 72.515 -10.028 -30.500 1.00 53.19 541 PRO A O 1
ATOM 4005 N N . LYS A 1 542 ? 70.578 -11.026 -30.000 1.00 54.56 542 LYS A N 1
ATOM 4006 C CA . LYS A 1 542 ? 71.149 -12.345 -29.655 1.00 54.56 542 LYS A CA 1
ATOM 4007 C C . LYS A 1 542 ? 71.895 -13.056 -30.806 1.00 54.56 542 LYS A C 1
ATOM 4009 O O . LYS A 1 542 ? 72.478 -14.119 -30.590 1.00 54.56 542 LYS A O 1
ATOM 4014 N N . HIS A 1 543 ? 71.881 -12.499 -32.016 1.00 46.91 543 HIS A N 1
ATOM 4015 C CA . HIS A 1 543 ? 72.568 -13.030 -33.193 1.00 46.91 543 HIS A CA 1
ATOM 4016 C C . HIS A 1 543 ? 73.301 -11.902 -33.936 1.00 46.91 543 HIS A C 1
ATOM 4018 O O . HIS A 1 543 ? 72.731 -10.818 -34.079 1.00 46.91 543 HIS A O 1
ATOM 4024 N N . PRO A 1 544 ? 74.532 -12.138 -34.431 1.00 49.75 544 PRO A N 1
ATOM 4025 C CA . PRO A 1 544 ? 75.274 -11.138 -35.187 1.00 49.75 544 PRO A CA 1
ATOM 4026 C C . PRO A 1 544 ? 74.576 -10.855 -36.520 1.00 49.75 544 PRO A C 1
ATOM 4028 O O . PRO A 1 544 ? 74.299 -11.769 -37.299 1.00 49.75 544 PRO A O 1
ATOM 4031 N N . VAL A 1 545 ? 74.306 -9.579 -36.790 1.00 48.84 545 VAL A N 1
ATOM 4032 C CA . VAL A 1 545 ? 73.794 -9.134 -38.091 1.00 48.84 545 VAL A CA 1
ATOM 4033 C C . VAL A 1 545 ? 74.926 -9.264 -39.122 1.00 48.84 545 VAL A C 1
ATOM 4035 O O . VAL A 1 545 ? 76.038 -8.810 -38.836 1.00 48.84 545 VAL A O 1
ATOM 4038 N N . PRO A 1 546 ? 74.698 -9.866 -40.306 1.00 50.41 546 PRO A N 1
ATOM 4039 C CA . PRO A 1 546 ? 75.709 -9.911 -41.357 1.00 50.41 546 PRO A CA 1
ATOM 4040 C C . PRO A 1 546 ? 76.167 -8.502 -41.747 1.00 50.41 546 PRO A C 1
ATOM 4042 O O . PRO A 1 546 ? 75.341 -7.608 -41.929 1.00 50.41 546 PRO A O 1
ATOM 4045 N N . LEU A 1 547 ? 77.480 -8.314 -41.909 1.00 49.81 547 LEU A N 1
ATOM 4046 C CA . LEU A 1 547 ? 78.023 -7.067 -42.450 1.00 49.81 547 LEU A CA 1
ATOM 4047 C C . LEU A 1 547 ? 77.415 -6.803 -43.841 1.00 49.81 547 LEU A C 1
ATOM 4049 O O . LEU A 1 547 ? 77.309 -7.746 -44.634 1.00 49.81 547 LEU A O 1
ATOM 4053 N N . PRO A 1 548 ? 77.024 -5.554 -44.159 1.00 48.44 548 PRO A N 1
ATOM 4054 C CA . PRO A 1 548 ? 76.424 -5.242 -45.448 1.00 48.44 548 PRO A CA 1
ATOM 4055 C C . PRO A 1 548 ? 77.394 -5.596 -46.588 1.00 48.44 548 PRO A C 1
ATOM 4057 O O . PRO A 1 548 ? 78.603 -5.364 -46.460 1.00 48.44 548 PRO A O 1
ATOM 4060 N N . PRO A 1 549 ? 76.901 -6.163 -47.705 1.00 50.69 549 PRO A N 1
ATOM 4061 C CA . PRO A 1 549 ? 77.753 -6.505 -48.835 1.00 50.69 549 PRO A CA 1
ATOM 4062 C C . PRO A 1 549 ? 78.439 -5.245 -49.367 1.00 50.69 549 PRO A C 1
ATOM 4064 O O . PRO A 1 549 ? 77.820 -4.184 -49.462 1.00 50.69 549 PRO A O 1
ATOM 4067 N N . LYS A 1 550 ? 79.725 -5.362 -49.723 1.00 49.19 550 LYS A N 1
ATOM 4068 C CA . LYS A 1 550 ? 80.490 -4.248 -50.299 1.00 49.19 550 LYS A CA 1
ATOM 4069 C C . LYS A 1 550 ? 79.752 -3.725 -51.529 1.00 49.19 550 LYS A C 1
ATOM 4071 O O . LYS A 1 550 ? 79.540 -4.479 -52.478 1.00 49.19 550 LYS A O 1
ATOM 4076 N N . LEU A 1 551 ? 79.355 -2.454 -51.481 1.00 55.44 551 LEU A N 1
ATOM 4077 C CA . LEU A 1 551 ? 78.573 -1.818 -52.535 1.00 55.44 551 LEU A CA 1
ATOM 4078 C C . LEU A 1 551 ? 79.277 -1.969 -53.887 1.00 55.44 551 LEU A C 1
ATOM 4080 O O . LEU A 1 551 ? 80.472 -1.698 -54.023 1.00 55.44 551 LEU A O 1
ATOM 4084 N N . LYS A 1 552 ? 78.505 -2.401 -54.886 1.00 60.44 552 LYS A N 1
ATOM 4085 C CA . LYS A 1 552 ? 78.895 -2.385 -56.297 1.00 60.44 552 LYS A CA 1
ATOM 4086 C C . LYS A 1 552 ? 79.344 -0.958 -56.666 1.00 60.44 552 LYS A C 1
ATOM 4088 O O . LYS A 1 552 ? 78.680 -0.007 -56.249 1.00 60.44 552 LYS A O 1
ATOM 4093 N N . PRO A 1 553 ? 80.436 -0.774 -57.432 1.00 64.62 553 PRO A N 1
ATOM 4094 C CA . PRO A 1 553 ? 80.795 0.546 -57.936 1.00 64.62 553 PRO A CA 1
ATOM 4095 C C . PRO A 1 553 ? 79.649 1.075 -58.802 1.00 64.62 553 PRO A C 1
ATOM 4097 O O . PRO A 1 553 ? 79.260 0.420 -59.768 1.00 64.62 553 PRO A O 1
ATOM 4100 N N . MET A 1 554 ? 79.114 2.233 -58.412 1.00 66.19 554 MET A N 1
ATOM 4101 C CA . MET A 1 554 ? 77.887 2.817 -58.957 1.00 66.19 554 MET A CA 1
ATOM 4102 C C . MET A 1 554 ? 77.935 2.897 -60.488 1.00 66.19 554 MET A C 1
ATOM 4104 O O . MET A 1 554 ? 78.867 3.485 -61.051 1.00 66.19 554 MET A O 1
ATOM 4108 N N . ASP A 1 555 ? 76.959 2.279 -61.152 1.00 75.75 555 ASP A N 1
ATOM 4109 C CA . ASP A 1 555 ? 76.889 2.256 -62.608 1.00 75.75 555 ASP A CA 1
ATOM 4110 C C . ASP A 1 555 ? 76.056 3.411 -63.192 1.00 75.75 555 ASP A C 1
ATOM 4112 O O . ASP A 1 555 ? 75.648 4.346 -62.505 1.00 75.75 555 ASP A O 1
ATOM 4116 N N . HIS A 1 556 ? 75.882 3.374 -64.508 1.00 74.06 556 HIS A N 1
ATOM 4117 C CA . HIS A 1 556 ? 75.135 4.350 -65.289 1.00 74.06 556 HIS A CA 1
ATOM 4118 C C . HIS A 1 556 ? 73.633 4.434 -64.932 1.00 74.06 556 HIS A C 1
ATOM 4120 O O . HIS A 1 556 ? 73.102 5.539 -64.830 1.00 74.06 556 HIS A O 1
ATOM 4126 N N . TRP A 1 557 ? 72.957 3.313 -64.659 1.00 78.19 557 TRP A N 1
ATOM 4127 C CA . TRP A 1 557 ? 71.569 3.307 -64.185 1.00 78.19 557 TRP A CA 1
ATOM 4128 C C . TRP A 1 557 ? 71.481 3.750 -62.727 1.00 78.19 557 TRP A C 1
ATOM 4130 O O . TRP A 1 557 ? 70.620 4.564 -62.394 1.00 78.19 557 TRP A O 1
ATOM 4140 N N . ASP A 1 558 ? 72.406 3.287 -61.878 1.00 78.56 558 ASP A N 1
ATOM 4141 C CA . ASP A 1 558 ? 72.506 3.738 -60.487 1.00 78.56 558 ASP A CA 1
ATOM 4142 C C . ASP A 1 558 ? 72.668 5.283 -60.423 1.00 78.56 558 ASP A C 1
ATOM 4144 O O . ASP A 1 558 ? 72.056 5.943 -59.580 1.00 78.56 558 ASP A O 1
ATOM 4148 N N . LEU A 1 559 ? 73.428 5.879 -61.356 1.00 81.00 559 LEU A N 1
ATOM 4149 C CA . LEU A 1 559 ? 73.622 7.331 -61.488 1.00 81.00 559 LEU A CA 1
ATOM 4150 C C . LEU A 1 559 ? 72.358 8.080 -61.963 1.00 81.00 559 LEU A C 1
ATOM 4152 O O . LEU A 1 559 ? 72.065 9.149 -61.423 1.00 81.00 559 LEU A O 1
ATOM 4156 N N . ILE A 1 560 ? 71.591 7.534 -62.918 1.00 80.44 560 ILE A N 1
ATOM 4157 C CA . ILE A 1 560 ? 70.286 8.104 -63.322 1.00 80.44 560 ILE A CA 1
ATOM 4158 C C . ILE A 1 560 ? 69.317 8.087 -62.134 1.00 80.44 560 ILE A C 1
ATOM 4160 O O . ILE A 1 560 ? 68.754 9.122 -61.784 1.00 80.44 560 ILE A O 1
ATOM 4164 N N . VAL A 1 561 ? 69.179 6.942 -61.459 1.00 82.25 561 VAL A N 1
ATOM 4165 C CA . VAL A 1 561 ? 68.290 6.792 -60.295 1.00 82.25 561 VAL A CA 1
ATOM 4166 C C . VAL A 1 561 ? 68.708 7.726 -59.154 1.00 82.25 561 VAL A C 1
ATOM 4168 O O . VAL A 1 561 ? 67.846 8.291 -58.476 1.00 82.25 561 VAL A O 1
ATOM 4171 N N . ALA A 1 562 ? 70.010 7.959 -58.957 1.00 80.75 562 ALA A N 1
ATOM 4172 C CA . ALA A 1 562 ? 70.509 8.947 -58.004 1.00 80.75 562 ALA A CA 1
ATOM 4173 C C . ALA A 1 562 ? 70.137 10.393 -58.392 1.00 80.75 562 ALA A C 1
ATOM 4175 O O . ALA A 1 562 ? 69.766 11.174 -57.511 1.00 80.75 562 ALA A O 1
ATOM 4176 N N . PHE A 1 563 ? 70.188 10.753 -59.681 1.00 84.44 563 PHE A N 1
ATOM 4177 C CA . PHE A 1 563 ? 69.788 12.081 -60.163 1.00 84.44 563 PHE A CA 1
ATOM 4178 C C . PHE A 1 563 ? 68.281 12.316 -60.022 1.00 84.44 563 PHE A C 1
ATOM 4180 O O . PHE A 1 563 ? 67.883 13.334 -59.455 1.00 84.44 563 PHE A O 1
ATOM 4187 N N . ASP A 1 564 ? 67.450 11.353 -60.426 1.00 82.12 564 ASP A N 1
ATOM 4188 C CA . ASP A 1 564 ? 65.993 11.413 -60.250 1.00 82.12 564 ASP A CA 1
ATOM 4189 C C . ASP A 1 564 ? 65.613 11.473 -58.764 1.00 82.12 564 ASP A C 1
ATOM 4191 O O . ASP A 1 564 ? 64.764 12.270 -58.361 1.00 82.12 564 ASP A O 1
ATOM 4195 N N . THR A 1 565 ? 66.302 10.709 -57.909 1.00 80.00 565 THR A N 1
ATOM 4196 C CA . THR A 1 565 ? 66.118 10.774 -56.450 1.00 80.00 565 THR A CA 1
ATOM 4197 C C . THR A 1 565 ? 66.511 12.145 -55.890 1.00 80.00 565 THR A C 1
ATOM 4199 O O . THR A 1 565 ? 65.834 12.657 -54.999 1.00 80.00 565 THR A O 1
ATOM 4202 N N . HIS A 1 566 ? 67.570 12.773 -56.409 1.00 83.06 566 HIS A N 1
ATOM 4203 C CA . HIS A 1 566 ? 67.991 14.124 -56.025 1.00 83.06 566 HIS A CA 1
ATOM 4204 C C . HIS A 1 566 ? 66.996 15.201 -56.498 1.00 83.06 566 HIS A C 1
ATOM 4206 O O . HIS A 1 566 ? 66.638 16.082 -55.713 1.00 83.06 566 HIS A O 1
ATOM 4212 N N . LYS A 1 567 ? 66.484 15.098 -57.732 1.00 82.44 567 LYS A N 1
ATOM 4213 C CA . LYS A 1 567 ? 65.400 15.942 -58.265 1.00 82.44 567 LYS A CA 1
ATOM 4214 C C . LYS A 1 567 ? 64.143 15.839 -57.409 1.00 82.44 567 LYS A C 1
ATOM 4216 O O . LYS A 1 567 ? 63.694 16.844 -56.857 1.00 82.44 567 LYS A O 1
ATOM 4221 N N . PHE A 1 568 ? 63.642 14.619 -57.223 1.00 80.06 568 PHE A N 1
ATOM 4222 C CA . PHE A 1 568 ? 62.464 14.344 -56.409 1.00 80.06 568 PHE A CA 1
ATOM 4223 C C . PHE A 1 568 ? 62.651 14.822 -54.966 1.00 80.06 568 PHE A C 1
ATOM 4225 O O . PHE A 1 568 ? 61.752 15.453 -54.419 1.00 80.06 568 PHE A O 1
ATOM 4232 N N . ARG A 1 569 ? 63.826 14.602 -54.353 1.00 78.75 569 ARG A N 1
ATOM 4233 C CA . ARG A 1 569 ? 64.137 15.114 -53.008 1.00 78.75 569 ARG A CA 1
ATOM 4234 C C . ARG A 1 569 ? 64.041 16.642 -52.962 1.00 78.75 569 ARG A C 1
ATOM 4236 O O . ARG A 1 569 ? 63.384 17.156 -52.065 1.00 78.75 569 ARG A O 1
ATOM 4243 N N . LYS A 1 570 ? 64.611 17.363 -53.932 1.00 78.06 570 LYS A N 1
ATOM 4244 C CA . LYS A 1 570 ? 64.587 18.837 -53.990 1.00 78.06 570 LYS A CA 1
ATOM 4245 C C . LYS A 1 570 ? 63.169 19.405 -54.150 1.00 78.06 570 LYS A C 1
ATOM 4247 O O . LYS A 1 570 ? 62.815 20.374 -53.479 1.00 78.06 570 LYS A O 1
ATOM 4252 N N . GLU A 1 571 ? 62.342 18.791 -54.994 1.00 77.12 571 GLU A N 1
ATOM 4253 C CA . GLU A 1 571 ? 60.935 19.181 -55.183 1.00 77.12 571 GLU A CA 1
ATOM 4254 C C . GLU A 1 571 ? 60.070 18.829 -53.963 1.00 77.12 571 GLU A C 1
ATOM 4256 O O . GLU A 1 571 ? 59.289 19.655 -53.482 1.00 77.12 571 GLU A O 1
ATOM 4261 N N . TYR A 1 572 ? 60.256 17.631 -53.405 1.00 70.94 572 TYR A N 1
ATOM 4262 C CA . TYR A 1 572 ? 59.563 17.170 -52.206 1.00 70.94 572 TYR A CA 1
ATOM 4263 C C . TYR A 1 572 ? 59.940 17.995 -50.970 1.00 70.94 572 TYR A C 1
ATOM 4265 O O . TYR A 1 572 ? 59.063 18.341 -50.183 1.00 70.94 572 TYR A O 1
ATOM 4273 N N . GLU A 1 573 ? 61.208 18.382 -50.808 1.00 72.19 573 GLU A N 1
ATOM 4274 C CA . GLU A 1 573 ? 61.650 19.289 -49.746 1.00 72.19 573 GLU A CA 1
ATOM 4275 C C . GLU A 1 573 ? 61.014 20.673 -49.885 1.00 72.19 573 GLU A C 1
ATOM 4277 O O . GLU A 1 573 ? 60.519 21.201 -48.890 1.00 72.19 573 GLU A O 1
ATOM 4282 N N . ALA A 1 574 ? 60.935 21.241 -51.094 1.00 70.94 574 ALA A N 1
ATOM 4283 C CA . ALA A 1 574 ? 60.229 22.504 -51.321 1.00 70.94 574 ALA A CA 1
ATOM 4284 C C . ALA A 1 574 ? 58.734 22.396 -50.955 1.00 70.94 574 ALA A C 1
ATOM 4286 O O . ALA A 1 574 ? 58.214 23.224 -50.198 1.00 70.94 574 ALA A O 1
ATOM 4287 N N . TYR A 1 575 ? 58.061 21.335 -51.413 1.00 70.44 575 TYR A N 1
ATOM 4288 C CA . TYR A 1 575 ? 56.653 21.059 -51.113 1.00 70.44 575 TYR A CA 1
ATOM 4289 C C . TYR A 1 575 ? 56.398 20.847 -49.610 1.00 70.44 575 TYR A C 1
ATOM 4291 O O . TYR A 1 575 ? 55.470 21.425 -49.040 1.00 70.44 575 TYR A O 1
ATOM 4299 N N . VAL A 1 576 ? 57.244 20.066 -48.933 1.00 66.00 576 VAL A N 1
ATOM 4300 C CA . VAL A 1 576 ? 57.153 19.802 -47.489 1.00 66.00 576 VAL A CA 1
ATOM 4301 C C . VAL A 1 576 ? 57.448 21.061 -46.675 1.00 66.00 576 VAL A C 1
ATOM 4303 O O . VAL A 1 576 ? 56.706 21.362 -45.738 1.00 66.00 576 VAL A O 1
ATOM 4306 N N . LYS A 1 577 ? 58.486 21.826 -47.027 1.00 67.06 577 LYS A N 1
ATOM 4307 C CA . LYS A 1 577 ? 58.903 23.017 -46.274 1.00 67.06 577 LYS A CA 1
ATOM 4308 C C . LYS A 1 577 ? 57.849 24.125 -46.341 1.00 67.06 577 LYS A C 1
ATOM 4310 O O . LYS A 1 577 ? 57.567 24.738 -45.315 1.00 67.06 577 LYS A O 1
ATOM 4315 N N . ALA A 1 578 ? 57.204 24.313 -47.496 1.00 64.06 578 ALA A N 1
ATOM 4316 C CA . ALA A 1 578 ? 56.091 25.250 -47.652 1.00 64.06 578 ALA A CA 1
ATOM 4317 C C . ALA A 1 578 ? 54.762 24.711 -47.079 1.00 64.06 578 ALA A C 1
ATOM 4319 O O . ALA A 1 578 ? 54.133 25.353 -46.237 1.00 64.06 578 ALA A O 1
ATOM 4320 N N . GLY A 1 579 ? 54.325 23.524 -47.509 1.00 64.44 579 GLY A N 1
ATOM 4321 C CA . GLY A 1 579 ? 52.994 22.994 -47.199 1.00 64.44 579 GLY A CA 1
ATOM 4322 C C . GLY A 1 579 ? 52.870 22.367 -45.809 1.00 64.44 579 GLY A C 1
ATOM 4323 O O . GLY A 1 579 ? 51.926 22.661 -45.070 1.00 64.44 579 GLY A O 1
ATOM 4324 N N . LYS A 1 580 ? 53.823 21.511 -45.416 1.00 64.50 580 LYS A N 1
ATOM 4325 C CA . LYS A 1 580 ? 53.708 20.695 -44.193 1.00 64.50 580 LYS A CA 1
ATOM 4326 C C . LYS A 1 580 ? 53.858 21.533 -42.925 1.00 64.50 580 LYS A C 1
ATOM 4328 O O . LYS A 1 580 ? 53.096 21.323 -41.985 1.00 64.50 580 LYS A O 1
ATOM 4333 N N . HIS A 1 581 ? 54.772 22.507 -42.900 1.00 68.19 581 HIS A N 1
ATOM 4334 C CA . HIS A 1 581 ? 54.915 23.411 -41.751 1.00 68.19 581 HIS A CA 1
ATOM 4335 C C . HIS A 1 581 ? 53.690 24.317 -41.578 1.00 68.19 581 HIS A C 1
ATOM 4337 O O . HIS A 1 581 ? 53.178 24.425 -40.465 1.00 68.19 581 HIS A O 1
ATOM 4343 N N . ALA A 1 582 ? 53.157 24.893 -42.662 1.00 70.50 582 ALA A N 1
ATOM 4344 C CA . ALA A 1 582 ? 51.941 25.705 -42.604 1.00 70.50 582 ALA A CA 1
ATOM 4345 C C . ALA A 1 582 ? 50.718 24.893 -42.134 1.00 70.50 582 ALA A C 1
ATOM 4347 O O . ALA A 1 582 ? 49.937 25.367 -41.306 1.00 70.50 582 ALA A O 1
ATOM 4348 N N . HIS A 1 583 ? 50.567 23.650 -42.606 1.00 71.25 583 HIS A N 1
ATOM 4349 C CA . HIS A 1 583 ? 49.505 22.751 -42.151 1.00 71.25 583 HIS A CA 1
ATOM 4350 C C . HIS A 1 583 ? 49.680 22.338 -40.681 1.00 71.25 583 HIS A C 1
ATOM 4352 O O . HIS A 1 583 ? 48.724 22.373 -39.909 1.00 71.25 583 HIS A O 1
ATOM 4358 N N . MET A 1 584 ? 50.899 21.982 -40.265 1.00 75.56 584 MET A N 1
ATOM 4359 C CA . MET A 1 584 ? 51.181 21.547 -38.894 1.00 75.56 584 MET A CA 1
ATOM 4360 C C . MET A 1 584 ? 51.059 22.692 -37.879 1.00 75.56 584 MET A C 1
ATOM 4362 O O . MET A 1 584 ? 50.574 22.460 -36.776 1.00 75.56 584 MET A O 1
ATOM 4366 N N . ALA A 1 585 ? 51.395 23.930 -38.257 1.00 78.62 585 ALA A N 1
ATOM 4367 C CA . ALA A 1 585 ? 51.138 25.119 -37.443 1.00 78.62 585 ALA A CA 1
ATOM 4368 C C . ALA A 1 585 ? 49.631 25.379 -37.265 1.00 78.62 585 ALA A C 1
ATOM 4370 O O . ALA A 1 585 ? 49.174 25.586 -36.143 1.00 78.62 585 ALA A O 1
ATOM 4371 N N . LYS A 1 586 ? 48.834 25.288 -38.343 1.00 80.62 586 LYS A N 1
ATOM 4372 C CA . LYS A 1 586 ? 47.364 25.385 -38.257 1.00 80.62 586 LYS A CA 1
ATOM 4373 C C . LYS A 1 586 ? 46.776 24.296 -37.355 1.00 80.62 586 LYS A C 1
ATOM 4375 O O . LYS A 1 586 ? 45.975 24.607 -36.481 1.00 80.62 586 LYS A O 1
ATOM 4380 N N . PHE A 1 587 ? 47.209 23.045 -37.523 1.00 84.69 587 PHE A N 1
ATOM 4381 C CA . PHE A 1 587 ? 46.746 21.925 -36.700 1.00 84.69 587 PHE A CA 1
ATOM 4382 C C . PHE A 1 587 ? 47.133 22.089 -35.221 1.00 84.69 587 PHE A C 1
ATOM 4384 O O . PHE A 1 587 ? 46.291 21.890 -34.349 1.00 84.69 587 PHE A O 1
ATOM 4391 N N . LYS A 1 588 ? 48.368 22.530 -34.929 1.00 88.75 588 LYS A N 1
ATOM 4392 C CA . LYS A 1 588 ? 48.807 22.842 -33.561 1.00 88.75 588 LYS A CA 1
ATOM 4393 C C . LYS A 1 588 ? 47.939 23.931 -32.929 1.00 88.75 588 LYS A C 1
ATOM 4395 O O . LYS A 1 588 ? 47.478 23.741 -31.815 1.00 88.75 588 LYS A O 1
ATOM 4400 N N . ASN A 1 589 ? 47.661 25.025 -33.639 1.00 84.81 589 ASN A N 1
ATOM 4401 C CA . ASN A 1 589 ? 46.842 26.121 -33.109 1.00 84.81 589 ASN A CA 1
ATOM 4402 C C . ASN A 1 589 ? 45.393 25.689 -32.808 1.00 84.81 589 ASN A C 1
ATOM 4404 O O . ASN A 1 589 ? 44.812 26.152 -31.825 1.00 84.81 589 ASN A O 1
ATOM 4408 N N . VAL A 1 590 ? 44.820 24.786 -33.617 1.00 88.12 590 VAL A N 1
ATOM 4409 C CA . VAL A 1 590 ? 43.506 24.177 -33.339 1.00 88.12 590 VAL A CA 1
ATOM 4410 C C . VAL A 1 590 ? 43.574 23.298 -32.088 1.00 88.12 590 VAL A C 1
ATOM 4412 O O . VAL A 1 590 ? 42.724 23.432 -31.213 1.00 88.12 590 VAL A O 1
ATOM 4415 N N . LEU A 1 591 ? 44.605 22.460 -31.956 1.00 89.00 591 LEU A N 1
ATOM 4416 C CA . LEU A 1 591 ? 44.788 21.597 -30.787 1.00 89.00 591 LEU A CA 1
ATOM 4417 C C . LEU A 1 591 ? 45.045 22.400 -29.498 1.00 89.00 591 LEU A C 1
ATOM 4419 O O . LEU A 1 591 ? 44.452 22.103 -28.467 1.00 89.00 591 LEU A O 1
ATOM 4423 N N . ASP A 1 592 ? 45.871 23.448 -29.552 1.00 87.56 592 ASP A N 1
ATOM 4424 C CA . ASP A 1 592 ? 46.143 24.344 -28.418 1.00 87.56 592 ASP A CA 1
ATOM 4425 C C . ASP A 1 592 ? 44.867 25.099 -27.985 1.00 87.56 592 ASP A C 1
ATOM 4427 O O . ASP A 1 592 ? 44.635 25.285 -26.789 1.00 87.56 592 ASP A O 1
ATOM 4431 N N . THR A 1 593 ? 44.002 25.473 -28.939 1.00 88.25 593 THR A N 1
ATOM 4432 C CA . THR A 1 593 ? 42.664 26.031 -28.660 1.00 88.25 593 THR A CA 1
ATOM 4433 C C . THR A 1 593 ? 41.761 25.003 -27.977 1.00 88.25 593 THR A C 1
ATOM 4435 O O . THR A 1 593 ? 41.251 25.276 -26.894 1.00 88.25 593 THR A O 1
ATOM 4438 N N . GLN A 1 594 ? 41.639 23.793 -28.530 1.00 85.19 594 GLN A N 1
ATOM 4439 C CA . GLN A 1 594 ? 40.823 22.715 -27.953 1.00 85.19 594 GLN A CA 1
ATOM 4440 C C . GLN A 1 594 ? 41.287 22.314 -26.543 1.00 85.19 594 GLN A C 1
ATOM 4442 O O . GLN A 1 594 ? 40.469 22.075 -25.657 1.00 85.19 594 GLN A O 1
ATOM 4447 N N . MET A 1 595 ? 42.600 22.294 -26.294 1.00 86.31 595 MET A N 1
ATOM 4448 C CA . MET A 1 595 ? 43.166 22.041 -24.964 1.00 86.31 595 MET A CA 1
ATOM 4449 C C . MET A 1 595 ? 42.881 23.176 -23.969 1.00 86.31 595 MET A C 1
ATOM 4451 O O . MET A 1 595 ? 42.820 22.924 -22.764 1.00 86.31 595 MET A O 1
ATOM 4455 N N . LYS A 1 596 ? 42.698 24.415 -24.442 1.00 89.50 596 LYS A N 1
ATOM 4456 C CA . LYS A 1 596 ? 42.271 25.548 -23.613 1.00 89.50 596 LYS A CA 1
ATOM 4457 C C . LYS A 1 596 ? 40.774 25.475 -23.300 1.00 89.50 596 LYS A C 1
ATOM 4459 O O . LYS A 1 596 ? 40.412 25.583 -22.134 1.00 89.50 596 LYS A O 1
ATOM 4464 N N . GLU A 1 597 ? 39.938 25.216 -24.303 1.00 88.12 597 GLU A N 1
ATOM 4465 C CA . GLU A 1 597 ? 38.490 25.007 -24.148 1.00 88.12 597 GLU A CA 1
ATOM 4466 C C . GLU A 1 597 ? 38.190 23.851 -23.183 1.00 88.12 597 GLU A C 1
ATOM 4468 O O . GLU A 1 597 ? 37.356 23.985 -22.291 1.00 88.12 597 GLU A O 1
ATOM 4473 N N . PHE A 1 598 ? 38.923 22.736 -23.295 1.00 87.06 598 PHE A N 1
ATOM 4474 C CA . PHE A 1 598 ? 38.774 21.595 -22.392 1.00 87.06 598 PHE A CA 1
ATOM 4475 C C . PHE A 1 598 ? 39.111 21.943 -20.937 1.00 87.06 598 PHE A C 1
ATOM 4477 O O . PHE A 1 598 ? 38.359 21.572 -20.041 1.00 87.06 598 PHE A O 1
ATOM 4484 N N . ARG A 1 599 ? 40.188 22.705 -20.692 1.00 88.19 599 ARG A N 1
ATOM 4485 C CA . ARG A 1 599 ? 40.523 23.185 -19.339 1.00 88.19 599 ARG A CA 1
ATOM 4486 C C . ARG A 1 599 ? 39.446 24.110 -18.782 1.00 88.19 599 ARG A C 1
ATOM 4488 O O . ARG A 1 599 ? 39.028 23.907 -17.653 1.00 88.19 599 ARG A O 1
ATOM 4495 N N . GLN A 1 600 ? 38.936 25.042 -19.588 1.00 88.31 600 GLN A N 1
ATOM 4496 C CA . GLN A 1 600 ? 37.846 25.926 -19.164 1.00 88.31 600 GLN A CA 1
ATOM 4497 C C . GLN A 1 600 ? 36.584 25.131 -18.791 1.00 88.31 600 GLN A C 1
ATOM 4499 O O . GLN A 1 600 ? 36.002 25.398 -17.747 1.00 88.31 600 GLN A O 1
ATOM 4504 N N . MET A 1 601 ? 36.223 24.091 -19.556 1.00 84.56 601 MET A N 1
ATOM 4505 C CA . MET A 1 601 ? 35.126 23.189 -19.176 1.00 84.56 601 MET A CA 1
ATOM 4506 C C . MET A 1 601 ? 35.390 22.441 -17.859 1.00 84.56 601 MET A C 1
ATOM 4508 O O . MET A 1 601 ? 34.451 22.246 -17.095 1.00 84.56 601 MET A O 1
ATOM 4512 N N . GLN A 1 602 ? 36.632 22.039 -17.564 1.00 84.62 602 GLN A N 1
ATOM 4513 C CA . GLN A 1 602 ? 36.973 21.409 -16.280 1.00 84.62 602 GLN A CA 1
ATOM 4514 C C . GLN A 1 602 ? 36.907 22.403 -15.107 1.00 84.62 602 GLN A C 1
ATOM 4516 O O . GLN A 1 602 ? 36.364 22.059 -14.057 1.00 84.62 602 GLN A O 1
ATOM 4521 N N . ASP A 1 603 ? 37.389 23.636 -15.299 1.00 90.00 603 ASP A N 1
ATOM 4522 C CA . ASP A 1 603 ? 37.294 24.726 -14.317 1.00 90.00 603 ASP A CA 1
ATOM 4523 C C . ASP A 1 603 ? 35.821 25.112 -14.049 1.00 90.00 603 ASP A C 1
ATOM 4525 O O . ASP A 1 603 ? 35.434 25.409 -12.917 1.00 90.00 603 ASP A O 1
ATOM 4529 N N . ASP A 1 604 ? 34.972 25.090 -15.081 1.00 86.69 604 ASP A N 1
ATOM 4530 C CA . ASP A 1 604 ? 33.524 25.307 -14.975 1.00 86.69 604 ASP A CA 1
ATOM 4531 C C . ASP A 1 604 ? 32.820 24.141 -14.265 1.00 86.69 604 ASP A C 1
ATOM 4533 O O . ASP A 1 604 ? 32.018 24.370 -13.360 1.00 86.69 604 ASP A O 1
ATOM 4537 N N . GLU A 1 605 ? 33.156 22.892 -14.601 1.00 86.81 605 GLU A N 1
ATOM 4538 C CA . GLU A 1 605 ? 32.612 21.690 -13.954 1.00 86.81 605 GLU A CA 1
ATOM 4539 C C . GLU A 1 605 ? 33.025 21.602 -12.475 1.00 86.81 605 GLU A C 1
ATOM 4541 O O . GLU A 1 605 ? 32.255 21.140 -11.631 1.00 86.81 605 GLU A O 1
ATOM 4546 N N . GLU A 1 606 ? 34.242 22.020 -12.115 1.00 89.88 606 GLU A N 1
ATOM 4547 C CA . GLU A 1 606 ? 34.664 22.089 -10.713 1.00 89.88 606 GLU A CA 1
ATOM 4548 C C . GLU A 1 606 ? 33.942 23.208 -9.949 1.00 89.88 606 GLU A C 1
ATOM 4550 O O . GLU A 1 606 ? 33.449 22.960 -8.846 1.00 89.88 606 GLU A O 1
ATOM 4555 N N . ARG A 1 607 ? 33.771 24.396 -10.545 1.00 92.38 607 ARG A N 1
ATOM 4556 C CA . ARG A 1 607 ? 32.964 25.473 -9.943 1.00 92.38 607 ARG A CA 1
ATOM 4557 C C . ARG A 1 607 ? 31.498 25.073 -9.763 1.00 92.38 607 ARG A C 1
ATOM 4559 O O . ARG A 1 607 ? 30.941 25.325 -8.695 1.00 92.38 607 ARG A O 1
ATOM 4566 N N . ALA A 1 608 ? 30.903 24.384 -10.737 1.00 89.25 608 ALA A N 1
ATOM 4567 C CA . ALA A 1 608 ? 29.552 23.837 -10.629 1.00 89.25 608 ALA A CA 1
ATOM 4568 C C . ALA A 1 608 ? 29.437 22.853 -9.451 1.00 89.25 608 ALA A C 1
ATOM 4570 O O . ALA A 1 608 ? 28.592 23.043 -8.580 1.00 89.25 608 ALA A O 1
ATOM 4571 N N . ARG A 1 609 ? 30.348 21.875 -9.338 1.00 90.44 609 ARG A N 1
ATOM 4572 C CA . ARG A 1 609 ? 30.364 20.908 -8.218 1.00 90.44 609 ARG A CA 1
ATOM 4573 C C . ARG A 1 609 ? 30.613 21.562 -6.852 1.00 90.44 609 ARG A C 1
ATOM 4575 O O . ARG A 1 609 ? 30.126 21.063 -5.835 1.00 90.44 609 ARG A O 1
ATOM 4582 N N . GLN A 1 610 ? 31.356 22.670 -6.795 1.00 93.00 610 GLN A N 1
ATOM 4583 C CA . GLN A 1 610 ? 31.509 23.467 -5.571 1.00 93.00 610 GLN A CA 1
ATOM 4584 C C . GLN A 1 610 ? 30.208 24.201 -5.203 1.00 93.00 610 GLN A C 1
ATOM 4586 O O . GLN A 1 610 ? 29.835 24.210 -4.028 1.00 93.00 610 GLN A O 1
ATOM 4591 N N . GLN A 1 611 ? 29.486 24.749 -6.186 1.00 92.19 611 GLN A N 1
ATOM 4592 C CA . GLN A 1 611 ? 28.182 25.379 -5.974 1.00 92.19 611 GLN A CA 1
ATOM 4593 C C . GLN A 1 611 ? 27.112 24.357 -5.553 1.00 92.19 611 GLN A C 1
ATOM 4595 O O . GLN A 1 611 ? 26.481 24.547 -4.519 1.00 92.19 611 GLN A O 1
ATOM 4600 N N . GLU A 1 612 ? 26.982 23.227 -6.256 1.00 88.62 612 GLU A N 1
ATOM 4601 C CA . GLU A 1 612 ? 26.078 22.121 -5.894 1.00 88.62 612 GLU A CA 1
ATOM 4602 C C . GLU A 1 612 ? 26.328 21.618 -4.465 1.00 88.62 612 GLU A C 1
ATOM 4604 O O . GLU A 1 612 ? 25.389 21.401 -3.696 1.00 88.62 612 GLU A O 1
ATOM 4609 N N . ARG A 1 613 ? 27.602 21.483 -4.066 1.00 90.69 613 ARG A N 1
ATOM 4610 C CA . ARG A 1 613 ? 27.977 21.154 -2.684 1.00 90.69 613 ARG A CA 1
ATOM 4611 C C . ARG A 1 613 ? 27.491 22.218 -1.701 1.00 90.69 613 ARG A C 1
ATOM 4613 O O . ARG A 1 613 ? 27.010 21.858 -0.627 1.00 90.69 613 ARG A O 1
ATOM 4620 N N . GLN A 1 614 ? 27.640 23.500 -2.024 1.00 93.06 614 GLN A N 1
ATOM 4621 C CA . GLN A 1 614 ? 27.215 24.583 -1.142 1.00 93.06 614 GLN A CA 1
ATOM 4622 C C . GLN A 1 614 ? 25.687 24.653 -1.021 1.00 93.06 614 GLN A C 1
ATOM 4624 O O . GLN A 1 614 ? 25.181 24.817 0.088 1.00 93.06 614 GLN A O 1
ATOM 4629 N N . ASP A 1 615 ? 24.956 24.452 -2.115 1.00 89.19 615 ASP A N 1
ATOM 4630 C CA . ASP A 1 615 ? 23.493 24.444 -2.123 1.00 89.19 615 ASP A CA 1
ATOM 4631 C C . ASP A 1 615 ? 22.923 23.215 -1.401 1.00 89.19 615 ASP A C 1
ATOM 4633 O O . ASP A 1 615 ? 21.998 23.353 -0.601 1.00 89.19 615 ASP A O 1
ATOM 4637 N N . MET A 1 616 ? 23.547 22.041 -1.541 1.00 86.94 616 MET A N 1
ATOM 4638 C CA . MET A 1 616 ? 23.234 20.863 -0.722 1.00 86.94 616 MET A CA 1
ATOM 4639 C C . MET A 1 616 ? 23.492 21.120 0.773 1.00 86.94 616 MET A C 1
ATOM 4641 O O . MET A 1 616 ? 22.639 20.815 1.606 1.00 86.94 616 MET A O 1
ATOM 4645 N N . LEU A 1 617 ? 24.610 21.761 1.138 1.00 93.62 617 LEU A N 1
ATOM 4646 C CA . LEU A 1 617 ? 24.879 22.157 2.529 1.00 93.62 617 LEU A CA 1
ATOM 4647 C C . LEU A 1 617 ? 23.886 23.210 3.053 1.00 93.62 617 LEU A C 1
ATOM 4649 O O . LEU A 1 617 ? 23.593 23.227 4.249 1.00 93.62 617 LEU A O 1
ATOM 4653 N N . ASN A 1 618 ? 23.356 24.076 2.187 1.00 94.25 618 ASN A N 1
ATOM 4654 C CA . ASN A 1 618 ? 22.313 25.041 2.537 1.00 94.25 618 ASN A CA 1
ATOM 4655 C C . ASN A 1 618 ? 20.964 24.335 2.772 1.00 94.25 618 ASN A C 1
ATOM 4657 O O . ASN A 1 618 ? 20.325 24.581 3.794 1.00 94.25 618 ASN A O 1
ATOM 4661 N N . GLN A 1 619 ? 20.578 23.394 1.902 1.00 86.38 619 GLN A N 1
ATOM 4662 C CA . GLN A 1 619 ? 19.387 22.553 2.083 1.00 86.38 619 GLN A CA 1
ATOM 4663 C C . GLN A 1 619 ? 19.467 21.707 3.361 1.00 86.38 619 GLN A C 1
ATOM 4665 O O . GLN A 1 619 ? 18.501 21.646 4.115 1.00 86.38 619 GLN A O 1
ATOM 4670 N N . VAL A 1 620 ? 20.625 21.109 3.666 1.00 91.00 620 VAL A N 1
ATOM 4671 C CA . VAL A 1 620 ? 20.830 20.351 4.915 1.00 91.00 620 VAL A CA 1
ATOM 4672 C C . VAL A 1 620 ? 20.644 21.240 6.150 1.00 91.00 620 VAL A C 1
ATOM 4674 O O . VAL A 1 620 ? 20.009 20.805 7.109 1.00 91.00 620 VAL A O 1
ATOM 4677 N N . LYS A 1 621 ? 21.132 22.489 6.133 1.00 94.50 621 LYS A N 1
ATOM 4678 C CA . LYS A 1 621 ? 20.924 23.445 7.237 1.00 94.50 621 LYS A CA 1
ATOM 4679 C C . LYS A 1 621 ? 19.456 23.834 7.410 1.00 94.50 621 LYS A C 1
ATOM 4681 O O . LYS A 1 621 ? 18.985 23.886 8.543 1.00 94.50 621 LYS A O 1
ATOM 4686 N N . GLU A 1 622 ? 18.729 24.087 6.323 1.00 91.94 622 GLU A N 1
ATOM 4687 C CA . GLU A 1 622 ? 17.311 24.454 6.426 1.00 91.94 622 GLU A CA 1
ATOM 4688 C C . GLU A 1 622 ? 16.448 23.249 6.834 1.00 91.94 622 GLU A C 1
ATOM 4690 O O . GLU A 1 622 ? 15.602 23.380 7.712 1.00 91.94 622 GLU A O 1
ATOM 4695 N N . ASN A 1 623 ? 16.747 22.040 6.349 1.00 86.00 623 ASN A N 1
ATOM 4696 C CA . ASN A 1 623 ? 16.104 20.810 6.828 1.00 86.00 623 ASN A CA 1
ATOM 4697 C C . ASN A 1 623 ? 16.380 20.559 8.325 1.00 86.00 623 ASN A C 1
ATOM 4699 O O . ASN A 1 623 ? 15.477 20.167 9.061 1.00 86.00 623 ASN A O 1
ATOM 4703 N N . GLN A 1 624 ? 17.597 20.840 8.812 1.00 91.06 624 GLN A N 1
ATOM 4704 C CA . GLN A 1 624 ? 17.911 20.806 10.248 1.00 91.06 624 GLN A CA 1
ATOM 4705 C C . GLN A 1 624 ? 17.125 21.861 11.042 1.00 91.06 624 GLN A C 1
ATOM 4707 O O . GLN A 1 624 ? 16.680 21.580 12.156 1.00 91.06 624 GLN A O 1
ATOM 4712 N N . ARG A 1 625 ? 16.916 23.058 10.477 1.00 94.50 625 ARG A N 1
ATOM 4713 C CA . ARG A 1 625 ? 16.088 24.110 11.081 1.00 94.50 625 ARG A CA 1
ATOM 4714 C C . ARG A 1 625 ? 14.615 23.705 11.155 1.00 94.50 625 ARG A C 1
ATOM 4716 O O . ARG A 1 625 ? 14.001 23.901 12.203 1.00 94.50 625 ARG A O 1
ATOM 4723 N N . ILE A 1 626 ? 14.070 23.130 10.083 1.00 90.06 626 ILE A N 1
ATOM 4724 C CA . ILE A 1 626 ? 12.693 22.624 10.020 1.00 90.06 626 ILE A CA 1
ATOM 4725 C C . ILE A 1 626 ? 12.504 21.522 11.067 1.00 90.06 626 ILE A C 1
ATOM 4727 O O . ILE A 1 626 ? 11.665 21.677 11.949 1.00 90.06 626 ILE A O 1
ATOM 4731 N N . ALA A 1 627 ? 13.364 20.499 11.084 1.00 89.44 627 ALA A N 1
ATOM 4732 C CA . ALA A 1 627 ? 13.299 19.418 12.072 1.00 89.44 627 ALA A CA 1
ATOM 4733 C C . ALA A 1 627 ? 13.437 19.918 13.528 1.00 89.44 627 ALA A C 1
ATOM 4735 O O . ALA A 1 627 ? 12.800 19.387 14.442 1.00 89.44 627 ALA A O 1
ATOM 4736 N N . ALA A 1 628 ? 14.235 20.965 13.772 1.00 93.12 628 ALA A N 1
ATOM 4737 C CA . ALA A 1 628 ? 14.326 21.603 15.086 1.00 93.12 628 ALA A CA 1
ATOM 4738 C C . ALA A 1 628 ? 13.038 22.361 15.468 1.00 93.12 628 ALA A C 1
ATOM 4740 O O . ALA A 1 628 ? 12.621 22.304 16.627 1.00 93.12 628 ALA A O 1
ATOM 4741 N N . ALA A 1 629 ? 12.387 23.033 14.513 1.00 92.31 629 ALA A N 1
ATOM 4742 C CA . ALA A 1 629 ? 11.114 23.724 14.720 1.00 92.31 629 ALA A CA 1
ATOM 4743 C C . ALA A 1 629 ? 9.946 22.741 14.926 1.00 92.31 629 ALA A C 1
ATOM 4745 O O . ALA A 1 629 ? 9.148 22.926 15.845 1.00 92.31 629 ALA A O 1
ATOM 4746 N N . GLU A 1 630 ? 9.884 21.661 14.145 1.00 88.69 630 GLU A N 1
ATOM 4747 C CA . GLU A 1 630 ? 8.931 20.557 14.314 1.00 88.69 630 GLU A CA 1
ATOM 4748 C C . GLU A 1 630 ? 9.090 19.899 15.685 1.00 88.69 630 GLU A C 1
ATOM 4750 O O . GLU A 1 630 ? 8.109 19.729 16.412 1.00 88.69 630 GLU A O 1
ATOM 4755 N N . LYS A 1 631 ? 10.331 19.600 16.096 1.00 90.12 631 LYS A N 1
ATOM 4756 C CA . LYS A 1 631 ? 10.613 19.079 17.437 1.00 90.12 631 LYS A CA 1
ATOM 4757 C C . LYS A 1 631 ? 10.151 20.048 18.528 1.00 90.12 631 LYS A C 1
ATOM 4759 O O . LYS A 1 631 ? 9.469 19.616 19.453 1.00 90.12 631 LYS A O 1
ATOM 4764 N N . ALA A 1 632 ? 10.470 21.339 18.413 1.00 93.69 632 ALA A N 1
ATOM 4765 C CA . ALA A 1 632 ? 10.036 22.349 19.378 1.00 93.69 632 ALA A CA 1
ATOM 4766 C C . ALA A 1 632 ? 8.500 22.459 19.452 1.00 93.69 632 ALA A C 1
ATOM 4768 O O . ALA A 1 632 ? 7.945 22.584 20.544 1.00 93.69 632 ALA A O 1
ATOM 4769 N N . HIS A 1 633 ? 7.803 22.338 18.319 1.00 90.19 633 HIS A N 1
ATOM 4770 C CA . HIS A 1 633 ? 6.343 22.272 18.273 1.00 90.19 633 HIS A CA 1
ATOM 4771 C C . HIS A 1 633 ? 5.803 21.003 18.958 1.00 90.19 633 HIS A C 1
ATOM 4773 O O . HIS A 1 633 ? 4.904 21.097 19.793 1.00 90.19 633 HIS A O 1
ATOM 4779 N N . HIS A 1 634 ? 6.378 19.826 18.691 1.00 85.69 634 HIS A N 1
ATOM 4780 C CA . HIS A 1 634 ? 5.997 18.577 19.363 1.00 85.69 634 HIS A CA 1
ATOM 4781 C C . HIS A 1 634 ? 6.272 18.595 20.874 1.00 85.69 634 HIS A C 1
ATOM 4783 O O . HIS A 1 634 ? 5.455 18.085 21.644 1.00 85.69 634 HIS A O 1
ATOM 4789 N N . ASP A 1 635 ? 7.385 19.184 21.311 1.00 89.31 635 ASP A N 1
ATOM 4790 C CA . ASP A 1 635 ? 7.709 19.368 22.728 1.00 89.31 635 ASP A CA 1
ATOM 4791 C C . ASP A 1 635 ? 6.701 20.337 23.389 1.00 89.31 635 ASP A C 1
ATOM 4793 O O . ASP A 1 635 ? 6.121 20.003 24.424 1.00 89.31 635 ASP A O 1
ATOM 4797 N N . ALA A 1 636 ? 6.363 21.461 22.742 1.00 92.44 636 ALA A N 1
ATOM 4798 C CA . ALA A 1 636 ? 5.352 22.409 23.225 1.00 92.44 636 ALA A CA 1
ATOM 4799 C C . ALA A 1 636 ? 3.928 21.813 23.286 1.00 92.44 636 ALA A C 1
ATOM 4801 O O . ALA A 1 636 ? 3.194 22.052 24.248 1.00 92.44 636 ALA A O 1
ATOM 4802 N N . VAL A 1 637 ? 3.531 20.996 22.302 1.00 89.00 637 VAL A N 1
ATOM 4803 C CA . VAL A 1 637 ? 2.260 20.248 22.326 1.00 89.00 637 VAL A CA 1
ATOM 4804 C C . VAL A 1 637 ? 2.248 19.237 23.476 1.00 89.00 637 VAL A C 1
ATOM 4806 O O . VAL A 1 637 ? 1.245 19.133 24.186 1.00 89.00 637 VAL A O 1
ATOM 4809 N N . ARG A 1 638 ? 3.365 18.535 23.718 1.00 89.31 638 ARG A N 1
ATOM 4810 C CA . ARG A 1 638 ? 3.502 17.590 24.838 1.00 89.31 638 ARG A CA 1
ATOM 4811 C C . ARG A 1 638 ? 3.369 18.295 26.186 1.00 89.31 638 ARG A C 1
ATOM 4813 O O . ARG A 1 638 ? 2.669 17.791 27.061 1.00 89.31 638 ARG A O 1
ATOM 4820 N N . ASP A 1 639 ? 3.981 19.462 26.351 1.00 91.25 639 ASP A N 1
ATOM 4821 C CA . ASP A 1 639 ? 3.927 20.215 27.607 1.00 91.25 639 ASP A CA 1
ATOM 4822 C C . ASP A 1 639 ? 2.563 20.885 27.832 1.00 91.25 639 ASP A C 1
ATOM 4824 O O . ASP A 1 639 ? 2.051 20.881 28.955 1.00 91.25 639 ASP A O 1
ATOM 4828 N N . LYS A 1 640 ? 1.884 21.323 26.764 1.00 90.81 640 LYS A N 1
ATOM 4829 C CA . LYS A 1 640 ? 0.469 21.721 26.829 1.00 90.81 640 LYS A CA 1
ATOM 4830 C C . LYS A 1 640 ? -0.426 20.551 27.262 1.00 90.81 640 LYS A C 1
ATOM 4832 O O . LYS A 1 640 ? -1.296 20.739 28.110 1.00 90.81 640 LYS A O 1
ATOM 4837 N N . ALA A 1 641 ? -0.189 19.342 26.748 1.00 86.56 641 ALA A N 1
ATOM 4838 C CA . ALA A 1 641 ? -0.919 18.140 27.158 1.00 86.56 641 ALA A CA 1
ATOM 4839 C C . ALA A 1 641 ? -0.646 17.750 28.626 1.00 86.56 641 ALA A C 1
ATOM 4841 O O . ALA A 1 641 ? -1.590 17.421 29.347 1.00 86.56 641 ALA A O 1
ATOM 4842 N N . LYS A 1 642 ? 0.605 17.863 29.108 1.00 90.31 642 LYS A N 1
ATOM 4843 C CA . LYS A 1 642 ? 0.937 17.714 30.541 1.00 90.31 642 LYS A CA 1
ATOM 4844 C C . LYS A 1 642 ? 0.144 18.706 31.394 1.00 90.31 642 LYS A C 1
ATOM 4846 O O . LYS A 1 642 ? -0.494 18.286 32.353 1.00 90.31 642 LYS A O 1
ATOM 4851 N N . SER A 1 643 ? 0.138 19.989 31.022 1.00 90.62 643 SER A N 1
ATOM 4852 C CA . SER A 1 643 ? -0.558 21.042 31.772 1.00 90.62 643 SER A CA 1
ATOM 4853 C C . SER A 1 643 ? -2.075 20.813 31.834 1.00 90.62 643 SER A C 1
ATOM 4855 O O . SER A 1 643 ? -2.668 20.923 32.904 1.00 90.62 643 SER A O 1
ATOM 4857 N N . ILE A 1 644 ? -2.703 20.397 30.727 1.00 89.62 644 ILE A N 1
ATOM 4858 C CA . ILE A 1 644 ? -4.133 20.036 30.696 1.00 89.62 644 ILE A CA 1
ATOM 4859 C C . ILE A 1 644 ? -4.422 18.827 31.602 1.00 89.62 644 ILE A C 1
ATOM 4861 O O . ILE A 1 644 ? -5.418 18.825 32.330 1.00 89.62 644 ILE A O 1
ATOM 4865 N N . ASN A 1 645 ? -3.554 17.811 31.604 1.00 88.44 645 ASN A N 1
ATOM 4866 C CA . ASN A 1 645 ? -3.691 16.651 32.488 1.00 88.44 645 ASN A CA 1
ATOM 4867 C C . ASN A 1 645 ? -3.516 17.039 33.970 1.00 88.44 645 ASN A C 1
ATOM 4869 O O . ASN A 1 645 ? -4.296 16.618 34.819 1.00 88.44 645 ASN A O 1
ATOM 4873 N N . GLU A 1 646 ? -2.551 17.900 34.290 1.00 90.19 646 GLU A N 1
ATOM 4874 C CA . GLU A 1 646 ? -2.318 18.395 35.650 1.00 90.19 646 GLU A CA 1
ATOM 4875 C C . GLU A 1 646 ? -3.493 19.237 36.171 1.00 90.19 646 GLU A C 1
ATOM 4877 O O . GLU A 1 646 ? -3.994 18.973 37.265 1.00 90.19 646 GLU A O 1
ATOM 4882 N N . GLN A 1 647 ? -4.027 20.154 35.356 1.00 90.38 647 GLN A N 1
ATOM 4883 C CA . GLN A 1 647 ? -5.260 20.894 35.658 1.00 90.38 647 GLN A CA 1
ATOM 4884 C C . GLN A 1 647 ? -6.461 19.952 35.852 1.00 90.38 647 GLN A C 1
ATOM 4886 O O . GLN A 1 647 ? -7.269 20.145 36.765 1.00 90.38 647 GLN A O 1
ATOM 4891 N N . SER A 1 648 ? -6.562 18.893 35.043 1.00 85.25 648 SER A N 1
ATOM 4892 C CA . SER A 1 648 ? -7.610 17.872 35.175 1.00 85.25 648 SER A CA 1
ATOM 4893 C C . SER A 1 648 ? -7.489 17.111 36.500 1.00 85.25 648 SER A C 1
ATOM 4895 O O . SER A 1 648 ? -8.472 16.996 37.237 1.00 85.25 648 SER A O 1
ATOM 4897 N N . LEU A 1 649 ? -6.281 16.667 36.859 1.00 87.88 649 LEU A N 1
ATOM 4898 C CA . LEU A 1 649 ? -5.980 16.013 38.135 1.00 87.88 649 LEU A CA 1
ATOM 4899 C C . LEU A 1 649 ? -6.233 16.939 39.331 1.00 87.88 649 LEU A C 1
ATOM 4901 O O . LEU A 1 649 ? -6.765 16.487 40.347 1.00 87.88 649 LEU A O 1
ATOM 4905 N N . GLU A 1 650 ? -5.916 18.230 39.229 1.00 91.94 650 GLU A N 1
ATOM 4906 C CA . GLU A 1 650 ? -6.224 19.188 40.290 1.00 91.94 650 GLU A CA 1
ATOM 4907 C C . GLU A 1 650 ? -7.734 19.432 40.419 1.00 91.94 650 GLU A C 1
ATOM 4909 O O . GLU A 1 650 ? -8.256 19.452 41.534 1.00 91.94 650 GLU A O 1
ATOM 4914 N N . SER A 1 651 ? -8.473 19.506 39.306 1.00 84.56 651 SER A N 1
ATOM 4915 C CA . SER A 1 651 ? -9.940 19.594 39.337 1.00 84.56 651 SER A CA 1
ATOM 4916 C C . SER A 1 651 ? -10.574 18.380 40.034 1.00 84.56 651 SER A C 1
ATOM 4918 O O . SER A 1 651 ? -11.513 18.535 40.817 1.00 84.56 651 SER A O 1
ATOM 4920 N N . LEU A 1 652 ? -10.012 17.180 39.837 1.00 85.12 652 LEU A N 1
ATOM 4921 C CA . LEU A 1 652 ? -10.433 15.954 40.517 1.00 85.12 652 LEU A CA 1
ATOM 4922 C C . LEU A 1 652 ? -10.080 15.970 42.012 1.00 85.12 652 LEU A C 1
ATOM 4924 O O . LEU A 1 652 ? -10.901 15.548 42.827 1.00 85.12 652 LEU A O 1
ATOM 4928 N N . ARG A 1 653 ? -8.907 16.497 42.399 1.00 88.94 653 ARG A N 1
ATOM 4929 C CA . ARG A 1 653 ? -8.541 16.718 43.814 1.00 88.94 653 ARG A CA 1
ATOM 4930 C C . ARG A 1 653 ? -9.508 17.695 44.493 1.00 88.94 653 ARG A C 1
ATOM 4932 O O . ARG A 1 653 ? -10.005 17.393 45.576 1.00 88.94 653 ARG A O 1
ATOM 4939 N N . ARG A 1 654 ? -9.831 18.819 43.841 1.00 89.44 654 ARG A N 1
ATOM 4940 C CA . ARG A 1 654 ? -10.795 19.820 44.337 1.00 89.44 654 ARG A CA 1
ATOM 4941 C C . ARG A 1 654 ? -12.204 19.232 44.490 1.00 89.44 654 ARG A C 1
ATOM 4943 O O . ARG A 1 654 ? -12.820 19.439 45.530 1.00 89.44 654 ARG A O 1
ATOM 4950 N N . ARG A 1 655 ? -12.685 18.443 43.516 1.00 85.69 655 ARG A N 1
ATOM 4951 C CA . ARG A 1 655 ? -13.972 17.720 43.612 1.00 85.69 655 ARG A CA 1
ATOM 4952 C C . ARG A 1 655 ? -13.996 16.738 44.784 1.00 85.69 655 ARG A C 1
ATOM 4954 O O . ARG A 1 655 ? -14.894 16.831 45.609 1.00 85.69 655 ARG A O 1
ATOM 4961 N N . ARG A 1 656 ? -12.974 15.879 44.920 1.00 87.31 656 ARG A N 1
ATOM 4962 C CA . ARG A 1 656 ? -12.869 14.939 46.054 1.00 87.31 656 ARG A CA 1
ATOM 4963 C C . ARG A 1 656 ? -12.915 15.658 47.403 1.00 87.31 656 ARG A C 1
ATOM 4965 O O . ARG A 1 656 ? -13.683 15.244 48.260 1.00 87.31 656 ARG A O 1
ATOM 4972 N N . LYS A 1 657 ? -12.166 16.756 47.567 1.00 90.44 657 LYS A N 1
ATOM 4973 C CA . LYS A 1 657 ? -12.186 17.557 48.803 1.00 90.44 657 LYS A CA 1
ATOM 4974 C C . LYS A 1 657 ? -13.573 18.146 49.085 1.00 90.44 657 LYS A C 1
ATOM 4976 O O . LYS A 1 657 ? -14.031 18.075 50.217 1.00 90.44 657 LYS A O 1
ATOM 4981 N N . ALA A 1 658 ? -14.267 18.659 48.067 1.00 88.38 658 ALA A N 1
ATOM 4982 C CA . ALA A 1 658 ? -15.624 19.190 48.217 1.00 88.38 658 ALA A CA 1
ATOM 4983 C C . ALA A 1 658 ? -16.664 18.105 48.572 1.00 88.38 658 ALA A C 1
ATOM 4985 O O . ALA A 1 658 ? -17.551 18.359 49.388 1.00 88.38 658 ALA A O 1
ATOM 4986 N N . ASP A 1 659 ? -16.542 16.895 48.011 1.00 83.00 659 ASP A N 1
ATOM 4987 C CA . ASP A 1 659 ? -17.365 15.732 48.380 1.00 83.00 659 ASP A CA 1
ATOM 4988 C C . ASP A 1 659 ? -17.088 15.270 49.822 1.00 83.00 659 ASP A C 1
ATOM 4990 O O . ASP A 1 659 ? -18.000 14.873 50.543 1.00 83.00 659 ASP A O 1
ATOM 4994 N N . GLU A 1 660 ? -15.834 15.338 50.265 1.00 88.94 660 GLU A N 1
ATOM 4995 C CA . GLU A 1 660 ? -15.396 14.951 51.610 1.00 88.94 660 GLU A CA 1
ATOM 4996 C C . GLU A 1 660 ? -15.868 15.966 52.668 1.00 88.94 660 GLU A C 1
ATOM 4998 O O . GLU A 1 660 ? -16.504 15.588 53.652 1.00 88.94 660 GLU A O 1
ATOM 5003 N N . GLU A 1 661 ? -15.713 17.265 52.394 1.00 90.12 661 GLU A N 1
ATOM 5004 C CA . GLU A 1 661 ? -16.308 18.366 53.169 1.00 90.12 661 GLU A CA 1
ATOM 5005 C C . GLU A 1 661 ? -17.844 18.334 53.160 1.00 90.12 661 GLU A C 1
ATOM 5007 O O . GLU A 1 661 ? -18.488 18.811 54.097 1.00 90.12 661 GLU A O 1
ATOM 5012 N N . ARG A 1 662 ? -18.474 17.818 52.096 1.00 87.81 662 ARG A N 1
ATOM 5013 C CA . ARG A 1 662 ? -19.926 17.593 52.062 1.00 87.81 662 ARG A CA 1
ATOM 5014 C C . ARG A 1 662 ? -20.318 16.451 53.001 1.00 87.81 662 ARG A C 1
ATOM 5016 O O . ARG A 1 662 ? -21.192 16.663 53.836 1.00 87.81 662 ARG A O 1
ATOM 5023 N N . ARG A 1 663 ? -19.651 15.294 52.922 1.00 88.88 663 ARG A N 1
ATOM 5024 C CA . ARG A 1 663 ? -19.910 14.143 53.811 1.00 88.88 663 ARG A CA 1
ATOM 5025 C C . ARG A 1 663 ? -19.722 14.504 55.282 1.00 88.88 663 ARG A C 1
ATOM 5027 O O . ARG A 1 663 ? -20.558 14.127 56.093 1.00 88.88 663 ARG A O 1
ATOM 5034 N N . GLN A 1 664 ? -18.685 15.275 55.616 1.00 89.62 664 GLN A N 1
ATOM 5035 C CA . GLN A 1 664 ? -18.478 15.779 56.979 1.00 89.62 664 GLN A CA 1
ATOM 5036 C C . GLN A 1 664 ? -19.638 16.672 57.439 1.00 89.62 664 GLN A C 1
ATOM 5038 O O . GLN A 1 664 ? -20.175 16.454 58.518 1.00 89.62 664 GLN A O 1
ATOM 5043 N N . ARG A 1 665 ? -20.111 17.610 56.606 1.00 89.62 665 ARG A N 1
ATOM 5044 C CA . ARG A 1 665 ? -21.288 18.439 56.934 1.00 89.62 665 ARG A CA 1
ATOM 5045 C C . ARG A 1 665 ? -22.577 17.626 57.085 1.00 89.62 665 ARG A C 1
ATOM 5047 O O . ARG A 1 665 ? -23.399 17.958 57.936 1.00 89.62 665 ARG A O 1
ATOM 5054 N N . GLU A 1 666 ? -22.760 16.572 56.293 1.00 88.19 666 GLU A N 1
ATOM 5055 C CA . GLU A 1 666 ? -23.902 15.654 56.406 1.00 88.19 666 GLU A CA 1
ATOM 5056 C C . GLU A 1 666 ? -23.823 14.811 57.695 1.00 88.19 666 GLU A C 1
ATOM 5058 O O . GLU A 1 666 ? -24.826 14.678 58.398 1.00 88.19 666 GLU A O 1
ATOM 5063 N N . GLN A 1 667 ? -22.630 14.334 58.071 1.00 87.75 667 GLN A N 1
ATOM 5064 C CA . GLN A 1 667 ? -22.371 13.657 59.349 1.00 87.75 667 GLN A CA 1
ATOM 5065 C C . GLN A 1 667 ? -22.591 14.588 60.551 1.00 87.75 667 GLN A C 1
ATOM 5067 O O . GLN A 1 667 ? -23.338 14.234 61.460 1.00 87.75 667 GLN A O 1
ATOM 5072 N N . ASP A 1 668 ? -22.027 15.798 60.539 1.00 89.44 668 ASP A N 1
ATOM 5073 C CA . ASP A 1 668 ? -22.218 16.809 61.588 1.00 89.44 668 ASP A CA 1
ATOM 5074 C C . ASP A 1 668 ? -23.691 17.199 61.755 1.00 89.44 668 ASP A C 1
ATOM 5076 O O . ASP A 1 668 ? -24.158 17.419 62.873 1.00 89.44 668 ASP A O 1
ATOM 5080 N N . CYS A 1 669 ? -24.435 17.302 60.649 1.00 90.94 669 CYS A N 1
ATOM 5081 C CA . CYS A 1 669 ? -25.866 17.586 60.671 1.00 90.94 669 CYS A CA 1
ATOM 5082 C C . CYS A 1 669 ? -26.649 16.435 61.320 1.00 90.94 669 CYS A C 1
ATOM 5084 O O . CYS A 1 669 ? -27.459 16.677 62.216 1.00 90.94 669 CYS A O 1
ATOM 5086 N N . MET A 1 670 ? -26.349 15.187 60.943 1.00 82.88 670 MET A N 1
ATOM 5087 C CA . MET A 1 670 ? -26.964 13.992 61.527 1.00 82.88 670 MET A CA 1
ATOM 5088 C C . MET A 1 670 ? -26.633 13.837 63.020 1.00 82.88 670 MET A C 1
ATOM 5090 O O . MET A 1 670 ? -27.526 13.549 63.813 1.00 82.88 670 MET A O 1
ATOM 5094 N N . LEU A 1 671 ? -25.385 14.088 63.426 1.00 90.00 671 LEU A N 1
ATOM 5095 C CA . LEU A 1 671 ? -24.956 14.050 64.829 1.00 90.00 671 LEU A CA 1
ATOM 5096 C C . LEU A 1 671 ? -25.634 15.142 65.668 1.00 90.00 671 LEU A C 1
ATOM 5098 O O . LEU A 1 671 ? -26.100 14.860 66.771 1.00 90.00 671 LEU A O 1
ATOM 5102 N N . LYS A 1 672 ? -25.758 16.369 65.142 1.00 91.56 672 LYS A N 1
ATOM 5103 C CA . LYS A 1 672 ? -26.501 17.459 65.802 1.00 91.56 672 LYS A CA 1
ATOM 5104 C C . LYS A 1 672 ? -27.990 17.140 65.923 1.00 91.56 672 LYS A C 1
ATOM 5106 O O . LYS A 1 672 ? -28.571 17.393 66.973 1.00 91.56 672 LYS A O 1
ATOM 5111 N N . TRP A 1 673 ? -28.598 16.547 64.893 1.00 89.62 673 TRP A N 1
ATOM 5112 C CA . TRP A 1 673 ? -29.990 16.100 64.952 1.00 89.62 673 TRP A CA 1
ATOM 5113 C C . TRP A 1 673 ? -30.191 15.006 66.012 1.00 89.62 673 TRP A C 1
ATOM 5115 O O . TRP A 1 673 ? -31.058 15.155 66.868 1.00 89.62 673 TRP A O 1
ATOM 5125 N N . LEU A 1 674 ? -29.340 13.972 66.029 1.00 88.06 674 LEU A N 1
ATOM 5126 C CA . LEU A 1 674 ? -29.374 12.907 67.040 1.00 88.06 674 LEU A CA 1
ATOM 5127 C C . LEU A 1 674 ? -29.185 13.442 68.466 1.00 88.06 674 LEU A C 1
ATOM 5129 O O . LEU A 1 674 ? -29.859 12.982 69.385 1.00 88.06 674 LEU A O 1
ATOM 5133 N N . HIS A 1 675 ? -28.289 14.413 68.664 1.00 84.25 675 HIS A N 1
ATOM 5134 C CA . HIS A 1 675 ? -28.070 15.027 69.973 1.00 84.25 675 HIS A CA 1
ATOM 5135 C C . HIS A 1 675 ? -29.294 15.830 70.437 1.00 84.25 675 HIS A C 1
ATOM 5137 O O . HIS A 1 675 ? -29.772 15.617 71.550 1.00 84.25 675 HIS A O 1
ATOM 5143 N N . ASN A 1 676 ? -29.848 16.676 69.562 1.00 88.00 676 ASN A N 1
ATOM 5144 C CA . ASN A 1 676 ? -31.049 17.462 69.850 1.00 88.00 676 ASN A CA 1
ATOM 5145 C C . ASN A 1 676 ? -32.273 16.573 70.120 1.00 88.00 676 ASN A C 1
ATOM 5147 O O . ASN A 1 676 ? -33.052 16.869 71.021 1.00 88.00 676 ASN A O 1
ATOM 5151 N N . GLU A 1 677 ? -32.445 15.481 69.371 1.00 88.81 677 GLU A N 1
ATOM 5152 C CA . GLU A 1 677 ? -33.563 14.551 69.553 1.00 88.81 677 GLU A CA 1
ATOM 5153 C C . GLU A 1 677 ? -33.429 13.741 70.850 1.00 88.81 677 GLU A C 1
ATOM 5155 O O . GLU A 1 677 ? -34.404 13.576 71.581 1.00 88.81 677 GLU A O 1
ATOM 5160 N N . ASN A 1 678 ? -32.219 13.293 71.195 1.00 85.50 678 ASN A N 1
ATOM 5161 C CA . ASN A 1 678 ? -31.961 12.606 72.461 1.00 85.50 678 ASN A CA 1
ATOM 5162 C C . ASN A 1 678 ? -32.181 13.541 73.667 1.00 85.50 678 ASN A C 1
ATOM 5164 O O . ASN A 1 678 ? -32.768 13.130 74.666 1.00 85.50 678 ASN A O 1
ATOM 5168 N N . GLU A 1 679 ? -31.793 14.815 73.560 1.00 88.25 679 GLU A N 1
ATOM 5169 C CA . GLU A 1 679 ? -32.071 15.820 74.592 1.00 88.25 679 GLU A CA 1
ATOM 5170 C C . GLU A 1 679 ? -33.569 16.171 74.672 1.00 88.25 679 GLU A C 1
ATOM 5172 O O . GLU A 1 679 ? -34.117 16.254 75.769 1.00 88.25 679 GLU A O 1
ATOM 5177 N N . ARG A 1 680 ? -34.281 16.257 73.538 1.00 87.88 680 ARG A N 1
ATOM 5178 C CA . ARG A 1 680 ? -35.748 16.412 73.505 1.00 87.88 680 ARG A CA 1
ATOM 5179 C C . ARG A 1 680 ? -36.452 15.255 74.218 1.00 87.88 680 ARG A C 1
ATOM 5181 O O . ARG A 1 680 ? -37.320 15.487 75.055 1.00 87.88 680 ARG A O 1
ATOM 5188 N N . LEU A 1 681 ? -36.040 14.016 73.943 1.00 86.12 681 LEU A N 1
ATOM 5189 C CA . LEU A 1 681 ? -36.553 12.814 74.609 1.00 86.12 681 LEU A CA 1
ATOM 5190 C C . LEU A 1 681 ? -36.167 12.757 76.097 1.00 86.12 681 LEU A C 1
ATOM 5192 O O . LEU A 1 681 ? -36.950 12.269 76.912 1.00 86.12 681 LEU A O 1
ATOM 5196 N N . ARG A 1 682 ? -34.991 13.272 76.478 1.00 85.94 682 ARG A N 1
ATOM 5197 C CA . ARG A 1 682 ? -34.572 13.411 77.882 1.00 85.94 682 ARG A CA 1
ATOM 5198 C C . ARG A 1 682 ? -35.470 14.395 78.631 1.00 85.94 682 ARG A C 1
ATOM 5200 O O . ARG A 1 682 ? -35.964 14.055 79.701 1.00 85.94 682 ARG A O 1
ATOM 5207 N N . GLN A 1 683 ? -35.704 15.577 78.064 1.00 85.62 683 GLN A N 1
ATOM 5208 C CA . GLN A 1 683 ? -36.563 16.610 78.649 1.00 85.62 683 GLN A CA 1
ATOM 5209 C C . GLN A 1 683 ? -38.019 16.149 78.734 1.00 85.62 683 GLN A C 1
ATOM 5211 O O . GLN A 1 683 ? -38.646 16.327 79.774 1.00 85.62 683 GLN A O 1
ATOM 5216 N N . GLN A 1 684 ? -38.525 15.468 77.700 1.00 83.62 684 GLN A N 1
ATOM 5217 C CA . GLN A 1 684 ? -39.854 14.859 77.733 1.00 83.62 684 GLN A CA 1
ATOM 5218 C C . GLN A 1 684 ? -39.973 13.832 78.870 1.00 83.62 684 GLN A C 1
ATOM 5220 O O . GLN A 1 684 ? -40.879 13.945 79.684 1.00 83.62 684 GLN A O 1
ATOM 5225 N N . ARG A 1 685 ? -39.011 12.908 79.020 1.00 83.81 685 ARG A N 1
ATOM 5226 C CA . ARG A 1 685 ? -39.003 11.939 80.135 1.00 83.81 685 ARG A CA 1
ATOM 5227 C C . ARG A 1 685 ? -38.944 12.592 81.518 1.00 83.81 685 ARG A C 1
ATOM 5229 O O . ARG A 1 685 ? -39.488 12.028 82.461 1.00 83.81 685 ARG A O 1
ATOM 5236 N N . ILE A 1 686 ? -38.280 13.742 81.654 1.00 84.00 686 ILE A N 1
ATOM 5237 C CA . ILE A 1 686 ? -38.254 14.510 82.909 1.00 84.00 686 ILE A CA 1
ATOM 5238 C C . ILE A 1 686 ? -39.634 15.129 83.170 1.00 84.00 686 ILE A C 1
ATOM 5240 O O . ILE A 1 686 ? -40.179 14.928 84.250 1.00 84.00 686 ILE A O 1
ATOM 5244 N N . ALA A 1 687 ? -40.241 15.786 82.178 1.00 85.44 687 ALA A N 1
ATOM 5245 C CA . ALA A 1 687 ? -41.578 16.369 82.301 1.00 85.44 687 ALA A CA 1
ATOM 5246 C C . ALA A 1 687 ? -42.665 15.310 82.578 1.00 85.44 687 ALA A C 1
ATOM 5248 O O . ALA A 1 687 ? -43.501 15.502 83.463 1.00 85.44 687 ALA A O 1
ATOM 5249 N N . ASP A 1 688 ? -42.613 14.165 81.889 1.00 82.38 688 ASP A N 1
ATOM 5250 C CA . ASP A 1 688 ? -43.499 13.018 82.110 1.00 82.38 688 ASP A CA 1
ATOM 5251 C C . ASP A 1 688 ? -43.341 12.469 83.542 1.00 82.38 688 ASP A C 1
ATOM 5253 O O . ASP A 1 688 ? -44.332 12.167 84.209 1.00 82.38 688 ASP A O 1
ATOM 5257 N N . ALA A 1 689 ? -42.104 12.383 84.051 1.00 83.69 689 ALA A N 1
ATOM 5258 C CA . ALA A 1 689 ? -41.820 11.944 85.417 1.00 83.69 689 ALA A CA 1
ATOM 5259 C C . ALA A 1 689 ? -42.257 12.969 86.480 1.00 83.69 689 ALA A C 1
ATOM 5261 O O . ALA A 1 689 ? -42.764 12.573 87.527 1.00 83.69 689 ALA A O 1
ATOM 5262 N N . GLU A 1 690 ? -42.122 14.272 86.221 1.00 85.25 690 GLU A N 1
ATOM 5263 C CA . GLU A 1 690 ? -42.616 15.345 87.096 1.00 85.25 690 GLU A CA 1
ATOM 5264 C C . GLU A 1 690 ? -44.150 15.428 87.103 1.00 85.25 690 GLU A C 1
ATOM 5266 O O . GLU A 1 690 ? -44.760 15.707 88.137 1.00 85.25 690 GLU A O 1
ATOM 5271 N N . GLU A 1 691 ? -44.811 15.165 85.974 1.00 81.75 691 GLU A N 1
ATOM 5272 C CA . GLU A 1 691 ? -46.267 15.040 85.919 1.00 81.75 691 GLU A CA 1
ATOM 5273 C C . GLU A 1 691 ? -46.759 13.766 86.613 1.00 81.75 691 GLU A C 1
ATOM 5275 O O . GLU A 1 691 ? -47.728 13.824 87.372 1.00 81.75 691 GLU A O 1
ATOM 5280 N N . TYR A 1 692 ? -46.073 12.637 86.429 1.00 80.12 692 TYR A N 1
ATOM 5281 C CA . TYR A 1 692 ? -46.363 11.403 87.156 1.00 80.12 692 TYR A CA 1
ATOM 5282 C C . TYR A 1 692 ? -46.158 11.578 88.667 1.00 80.12 692 TYR A C 1
ATOM 5284 O O . TYR A 1 692 ? -47.029 11.205 89.446 1.00 80.12 692 TYR A O 1
ATOM 5292 N N . ALA A 1 693 ? -45.071 12.226 89.098 1.00 84.38 693 ALA A N 1
ATOM 5293 C CA . ALA A 1 693 ? -44.823 12.540 90.504 1.00 84.38 693 ALA A CA 1
ATOM 5294 C C . ALA A 1 693 ? -45.895 13.475 91.088 1.00 84.38 693 ALA A C 1
ATOM 5296 O O . ALA A 1 693 ? -46.374 13.227 92.195 1.00 84.38 693 ALA A O 1
ATOM 5297 N N . ARG A 1 694 ? -46.340 14.499 90.339 1.00 85.12 694 ARG A N 1
ATOM 5298 C CA . ARG A 1 694 ? -47.479 15.349 90.736 1.00 85.12 694 ARG A CA 1
ATOM 5299 C C . ARG A 1 694 ? -48.774 14.549 90.872 1.00 85.12 694 ARG A C 1
ATOM 5301 O O . ARG A 1 694 ? -49.453 14.715 91.877 1.00 85.12 694 ARG A O 1
ATOM 5308 N N . LYS A 1 695 ? -49.095 13.663 89.922 1.00 83.12 695 LYS A N 1
ATOM 5309 C CA . LYS A 1 695 ? -50.297 12.806 89.971 1.00 83.12 695 LYS A CA 1
ATOM 5310 C C . LYS A 1 695 ? -50.249 11.806 91.126 1.00 83.12 695 LYS A C 1
ATOM 5312 O O . LYS A 1 695 ? -51.239 11.662 91.831 1.00 83.12 695 LYS A O 1
ATOM 5317 N N . CYS A 1 696 ? -49.103 11.172 91.370 1.00 80.25 696 CYS A N 1
ATOM 5318 C CA . CYS A 1 696 ? -48.901 10.290 92.520 1.00 80.25 696 CYS A CA 1
ATOM 5319 C C . CYS A 1 696 ? -49.031 11.046 93.845 1.00 80.25 696 CYS A C 1
ATOM 5321 O O . CYS A 1 696 ? -49.684 10.544 94.756 1.00 80.25 696 CYS A O 1
ATOM 5323 N N . LYS A 1 697 ? -48.475 12.263 93.948 1.00 83.38 697 LYS A N 1
ATOM 5324 C CA . LYS A 1 697 ? -48.653 13.093 95.144 1.00 83.38 697 LYS A CA 1
ATOM 5325 C C . LYS A 1 697 ? -50.112 13.514 95.320 1.00 83.38 697 LYS A C 1
ATOM 5327 O O . LYS A 1 697 ? -50.640 13.352 96.407 1.00 83.38 697 LYS A O 1
ATOM 5332 N N . GLN A 1 698 ? -50.775 13.991 94.266 1.00 83.00 698 GLN A N 1
ATOM 5333 C CA . GLN A 1 698 ? -52.192 14.354 94.319 1.00 83.00 698 GLN A CA 1
ATOM 5334 C C . GLN A 1 698 ? -53.053 13.162 94.758 1.00 83.00 698 GLN A C 1
ATOM 5336 O O . GLN A 1 698 ? -53.839 13.308 95.681 1.00 83.00 698 GLN A O 1
ATOM 5341 N N . ALA A 1 699 ? -52.850 11.973 94.185 1.00 77.44 699 ALA A N 1
ATOM 5342 C CA . ALA A 1 699 ? -53.566 10.766 94.592 1.00 77.44 699 ALA A CA 1
ATOM 5343 C C . ALA A 1 699 ? -53.243 10.334 96.038 1.00 77.44 699 ALA A C 1
ATOM 5345 O O . ALA A 1 699 ? -54.103 9.780 96.716 1.00 77.44 699 ALA A O 1
ATOM 5346 N N . GLN A 1 700 ? -52.026 10.591 96.533 1.00 76.00 700 GLN A N 1
ATOM 5347 C CA . GLN A 1 700 ? -51.650 10.346 97.928 1.00 76.00 700 GLN A CA 1
ATOM 5348 C C . GLN A 1 700 ? -52.293 11.360 98.887 1.00 76.00 700 GLN A C 1
ATOM 5350 O O . GLN A 1 700 ? -52.782 10.957 99.940 1.00 76.00 700 GLN A O 1
ATOM 5355 N N . ASP A 1 701 ? -52.317 12.642 98.521 1.00 79.38 701 ASP A N 1
ATOM 5356 C CA . ASP A 1 701 ? -52.956 13.723 99.275 1.00 79.38 701 ASP A CA 1
ATOM 5357 C C . ASP A 1 701 ? -54.492 13.501 99.302 1.00 79.38 701 ASP A C 1
ATOM 5359 O O . ASP A 1 701 ? -55.089 13.487 100.375 1.00 79.38 701 ASP A O 1
ATOM 5363 N N . GLU A 1 702 ? -55.122 13.175 98.164 1.00 80.62 702 GLU A N 1
ATOM 5364 C CA . GLU A 1 702 ? -56.542 12.784 98.053 1.00 80.62 702 GLU A CA 1
ATOM 5365 C C . GLU A 1 702 ? -56.863 11.502 98.844 1.00 80.62 702 GLU A C 1
ATOM 5367 O O . GLU A 1 702 ? -57.903 11.422 99.497 1.00 80.62 702 GLU A O 1
ATOM 5372 N N . MET A 1 703 ? -55.977 10.497 98.840 1.00 75.50 703 MET A N 1
ATOM 5373 C CA . MET A 1 703 ? -56.138 9.288 99.658 1.00 75.50 703 MET A CA 1
ATOM 5374 C C . MET A 1 703 ? -56.019 9.595 101.157 1.00 75.50 703 MET A C 1
ATOM 5376 O O . MET A 1 703 ? -56.735 8.990 101.955 1.00 75.50 703 MET A O 1
ATOM 5380 N N . LEU A 1 704 ? -55.145 10.524 101.556 1.00 76.44 704 LEU A N 1
ATOM 5381 C CA . LEU A 1 704 ? -55.018 10.978 102.942 1.00 76.44 704 LEU A CA 1
ATOM 5382 C C . LEU A 1 704 ? -56.252 11.767 103.384 1.00 76.44 704 LEU A C 1
ATOM 5384 O O . LEU A 1 704 ? -56.799 11.462 104.442 1.00 76.44 704 LEU A O 1
ATOM 5388 N N . GLU A 1 705 ? -56.751 12.700 102.570 1.00 81.44 705 GLU A N 1
ATOM 5389 C CA . GLU A 1 705 ? -58.003 13.415 102.844 1.00 81.44 705 GLU A CA 1
ATOM 5390 C C . GLU A 1 705 ? -59.199 12.457 102.899 1.00 81.44 705 GLU A C 1
ATOM 5392 O O . GLU A 1 705 ? -59.996 12.530 103.833 1.00 81.44 705 GLU A O 1
ATOM 5397 N N . ALA A 1 706 ? -59.293 11.495 101.977 1.00 75.56 706 ALA A N 1
ATOM 5398 C CA . ALA A 1 706 ? -60.320 10.457 102.006 1.00 75.56 706 ALA A CA 1
ATOM 5399 C C . ALA A 1 706 ? -60.182 9.530 103.225 1.00 75.56 706 ALA A C 1
ATOM 5401 O O . ALA A 1 706 ? -61.196 9.108 103.780 1.00 75.56 706 ALA A O 1
ATOM 5402 N N . MET A 1 707 ? -58.962 9.233 103.688 1.00 71.19 707 MET A N 1
ATOM 5403 C CA . MET A 1 707 ? -58.730 8.457 104.910 1.00 71.19 707 MET A CA 1
ATOM 5404 C C . MET A 1 707 ? -59.073 9.264 106.167 1.00 71.19 707 MET A C 1
ATOM 5406 O O . MET A 1 707 ? -59.661 8.709 107.094 1.00 71.19 707 MET A O 1
ATOM 5410 N N . GLU A 1 708 ? -58.775 10.563 106.207 1.00 77.81 708 GLU A N 1
ATOM 5411 C CA . GLU A 1 708 ? -59.200 11.454 107.286 1.00 77.81 708 GLU A CA 1
ATOM 5412 C C . GLU A 1 708 ? -60.713 11.652 107.305 1.00 77.81 708 GLU A C 1
ATOM 5414 O O . GLU A 1 708 ? -61.317 11.632 108.376 1.00 77.81 708 GLU A O 1
ATOM 5419 N N . GLU A 1 709 ? -61.355 11.831 106.153 1.00 76.94 709 GLU A N 1
ATOM 5420 C CA . GLU A 1 709 ? -62.804 11.970 106.089 1.00 76.94 709 GLU A CA 1
ATOM 5421 C C . GLU A 1 709 ? -63.483 10.637 106.414 1.00 76.94 709 GLU A C 1
ATOM 5423 O O . GLU A 1 709 ? -64.450 10.610 107.174 1.00 76.94 709 GLU A O 1
ATOM 5428 N N . ALA A 1 710 ? -62.930 9.509 105.957 1.00 70.44 710 ALA A N 1
ATOM 5429 C CA . ALA A 1 710 ? -63.340 8.184 106.403 1.00 70.44 710 ALA A CA 1
ATOM 5430 C C . ALA A 1 710 ? -63.113 7.998 107.908 1.00 70.44 710 ALA A C 1
ATOM 5432 O O . ALA A 1 710 ? -63.965 7.394 108.548 1.00 70.44 710 ALA A O 1
ATOM 5433 N N . ALA A 1 711 ? -62.049 8.547 108.503 1.00 74.81 711 ALA A N 1
ATOM 5434 C CA . ALA A 1 711 ? -61.808 8.517 109.946 1.00 74.81 711 ALA A CA 1
ATOM 5435 C C . ALA A 1 711 ? -62.781 9.421 110.720 1.00 74.81 711 ALA A C 1
ATOM 5437 O O . ALA A 1 711 ? -63.277 9.010 111.764 1.00 74.81 711 ALA A O 1
ATOM 5438 N N . ARG A 1 712 ? -63.146 10.599 110.196 1.00 78.19 712 ARG A N 1
ATOM 5439 C CA . ARG A 1 712 ? -64.193 11.477 110.757 1.00 78.19 712 ARG A CA 1
ATOM 5440 C C . ARG A 1 712 ? -65.569 10.806 110.672 1.00 78.19 712 ARG A C 1
ATOM 5442 O O . ARG A 1 712 ? -66.250 10.686 111.687 1.00 78.19 712 ARG A O 1
ATOM 5449 N N . ARG A 1 713 ? -65.934 10.267 109.502 1.00 72.25 713 ARG A N 1
ATOM 5450 C CA . ARG A 1 713 ? -67.159 9.479 109.264 1.00 72.25 713 ARG A CA 1
ATOM 5451 C C . ARG A 1 713 ? -67.160 8.142 110.017 1.00 72.25 713 ARG A C 1
ATOM 5453 O O . ARG A 1 713 ? -68.231 7.607 110.277 1.00 72.25 713 ARG A O 1
ATOM 5460 N N . LYS A 1 714 ? -65.996 7.567 110.340 1.00 67.75 714 LYS A N 1
ATOM 5461 C CA . LYS A 1 714 ? -65.850 6.368 111.185 1.00 67.75 714 LYS A CA 1
ATOM 5462 C C . LYS A 1 714 ? -65.891 6.724 112.662 1.00 67.75 714 LYS A C 1
ATOM 5464 O O . LYS A 1 714 ? -66.409 5.922 113.409 1.00 67.75 714 LYS A O 1
ATOM 5469 N N . LYS A 1 715 ? -65.424 7.900 113.088 1.00 72.88 715 LYS A N 1
ATOM 5470 C CA . LYS A 1 715 ? -65.594 8.377 114.464 1.00 72.88 715 LYS A CA 1
ATOM 5471 C C . LYS A 1 715 ? -67.061 8.695 114.746 1.00 72.88 715 LYS A C 1
ATOM 5473 O O . LYS A 1 715 ? -67.593 8.171 115.710 1.00 72.88 715 LYS A O 1
ATOM 5478 N N . ALA A 1 716 ? -67.718 9.452 113.862 1.00 70.44 716 ALA A N 1
ATOM 5479 C CA . ALA A 1 716 ? -69.158 9.707 113.940 1.00 70.44 716 ALA A CA 1
ATOM 5480 C C . ALA A 1 716 ? -69.947 8.390 114.005 1.00 70.44 716 ALA A C 1
ATOM 5482 O O . ALA A 1 716 ? -70.651 8.153 114.982 1.00 70.44 716 ALA A O 1
ATOM 5483 N N . ARG A 1 717 ? -69.703 7.474 113.054 1.00 64.69 717 ARG A N 1
ATOM 5484 C CA . ARG A 1 717 ? -70.305 6.138 113.107 1.00 64.69 717 ARG A CA 1
ATOM 5485 C C . ARG A 1 717 ? -69.851 5.307 114.299 1.00 64.69 717 ARG A C 1
ATOM 5487 O O . ARG A 1 717 ? -70.665 4.573 114.790 1.00 64.69 717 ARG A O 1
ATOM 5494 N N . GLN A 1 718 ? -68.646 5.440 114.850 1.00 56.50 718 GLN A N 1
ATOM 5495 C CA . GLN A 1 718 ? -68.260 4.748 116.090 1.00 56.50 718 GLN A CA 1
ATOM 5496 C C . GLN A 1 718 ? -68.932 5.327 117.335 1.00 56.50 718 GLN A C 1
ATOM 5498 O O . GLN A 1 718 ? -68.987 4.640 118.348 1.00 56.50 718 GLN A O 1
ATOM 5503 N N . ASP A 1 719 ? -69.407 6.567 117.302 1.00 61.41 719 ASP A N 1
ATOM 5504 C CA . ASP A 1 719 ? -70.155 7.162 118.406 1.00 61.41 719 ASP A CA 1
ATOM 5505 C C . ASP A 1 719 ? -71.664 6.827 118.285 1.00 61.41 719 ASP A C 1
ATOM 5507 O O . ASP A 1 719 ? -72.312 6.599 119.306 1.00 61.41 719 ASP A O 1
ATOM 5511 N N . GLU A 1 720 ? -72.191 6.634 117.066 1.00 58.03 720 GLU A N 1
ATOM 5512 C CA . GLU A 1 720 ? -73.504 6.004 116.798 1.00 58.03 720 GLU A CA 1
ATOM 5513 C C . GLU A 1 720 ? -73.488 4.479 117.062 1.00 58.03 720 GLU A C 1
ATOM 5515 O O . GLU A 1 720 ? -74.313 3.954 117.807 1.00 58.03 720 GLU A O 1
ATOM 5520 N N . ASP A 1 721 ? -72.498 3.766 116.526 1.00 54.59 721 ASP A N 1
ATOM 5521 C CA . ASP A 1 721 ? -72.273 2.325 116.675 1.00 54.59 721 ASP A CA 1
ATOM 5522 C C . ASP A 1 721 ? -71.915 1.962 118.118 1.00 54.59 721 ASP A C 1
ATOM 5524 O O . ASP A 1 721 ? -72.173 0.838 118.505 1.00 54.59 721 ASP A O 1
ATOM 5528 N N . LYS A 1 722 ? -71.393 2.856 118.972 1.00 57.41 722 LYS A N 1
ATOM 5529 C CA . LYS A 1 722 ? -71.321 2.581 120.428 1.00 57.41 722 LYS A CA 1
ATOM 5530 C C . LYS A 1 722 ? -72.707 2.535 121.063 1.00 57.41 722 LYS A C 1
ATOM 5532 O O . LYS A 1 722 ? -72.949 1.701 121.932 1.00 57.41 722 LYS A O 1
ATOM 5537 N N . ALA A 1 723 ? -73.614 3.415 120.641 1.00 57.72 723 ALA A N 1
ATOM 5538 C CA . ALA A 1 723 ? -74.992 3.410 121.122 1.00 57.72 723 ALA A CA 1
ATOM 5539 C C . ALA A 1 723 ? -75.780 2.201 120.584 1.00 57.72 723 ALA A C 1
ATOM 5541 O O . ALA A 1 723 ? -76.643 1.680 121.287 1.00 57.72 723 ALA A O 1
ATOM 5542 N N . PHE A 1 724 ? -75.456 1.722 119.377 1.00 57.53 724 PHE A N 1
ATOM 5543 C CA . PHE A 1 724 ? -76.076 0.537 118.776 1.00 57.53 724 PHE A CA 1
ATOM 5544 C C . PHE A 1 724 ? -75.429 -0.791 119.222 1.00 57.53 724 PHE A C 1
ATOM 5546 O O . PHE A 1 724 ? -76.138 -1.741 119.544 1.00 57.53 724 PHE A O 1
ATOM 5553 N N . ALA A 1 725 ? -74.099 -0.867 119.318 1.00 52.25 725 ALA A N 1
ATOM 5554 C CA . ALA A 1 725 ? -73.364 -2.062 119.738 1.00 52.25 725 ALA A CA 1
ATOM 5555 C C . ALA A 1 725 ? -73.581 -2.380 121.219 1.00 52.25 725 ALA A C 1
ATOM 5557 O O . ALA A 1 725 ? -73.811 -3.543 121.525 1.00 52.25 725 ALA A O 1
ATOM 5558 N N . MET A 1 726 ? -73.711 -1.400 122.125 1.00 53.66 726 MET A N 1
ATOM 5559 C CA . MET A 1 726 ? -74.163 -1.711 123.496 1.00 53.66 726 MET A CA 1
ATOM 5560 C C . MET A 1 726 ? -75.555 -2.386 123.555 1.00 53.66 726 MET A C 1
ATOM 5562 O O . MET A 1 726 ? -75.919 -2.919 124.600 1.00 53.66 726 MET A O 1
ATOM 5566 N N . ALA A 1 727 ? -76.316 -2.408 122.450 1.00 53.12 727 ALA A N 1
ATOM 5567 C CA . ALA A 1 727 ? -77.557 -3.168 122.287 1.00 53.12 727 ALA A CA 1
ATOM 5568 C C . ALA A 1 727 ? -77.455 -4.386 121.328 1.00 53.12 727 ALA A C 1
ATOM 5570 O O . ALA A 1 727 ? -78.440 -5.108 121.178 1.00 53.12 727 ALA A O 1
ATOM 5571 N N . GLY A 1 728 ? -76.304 -4.638 120.685 1.00 54.47 728 GLY A N 1
ATOM 5572 C CA . GLY A 1 728 ? -76.110 -5.696 119.670 1.00 54.47 728 GLY A CA 1
ATOM 5573 C C . GLY A 1 728 ? -74.874 -6.598 119.853 1.00 54.47 728 GLY A C 1
ATOM 5574 O O . GLY A 1 728 ? -74.870 -7.738 119.391 1.00 54.47 728 GLY A O 1
ATOM 5575 N N . GLU A 1 729 ? -73.860 -6.138 120.583 1.00 48.03 729 GLU A N 1
ATOM 5576 C CA . GLU A 1 729 ? -72.616 -6.843 120.951 1.00 48.03 729 GLU A CA 1
ATOM 5577 C C . GLU A 1 729 ? -72.913 -8.076 121.833 1.00 48.03 729 GLU A C 1
ATOM 5579 O O . GLU A 1 729 ? -72.224 -9.086 121.757 1.00 48.03 729 GLU A O 1
ATOM 5584 N N . GLN A 1 730 ? -74.040 -8.071 122.561 1.00 49.19 730 GLN A N 1
ATOM 5585 C CA . GLN A 1 730 ? -74.572 -9.252 123.265 1.00 49.19 730 GLN A CA 1
ATOM 5586 C C . GLN A 1 730 ? -75.217 -10.321 122.354 1.00 49.19 730 GLN A C 1
ATOM 5588 O O . GLN A 1 730 ? -75.641 -11.357 122.864 1.00 49.19 730 GLN A O 1
ATOM 5593 N N . ALA A 1 731 ? -75.343 -10.089 121.041 1.00 50.66 731 ALA A N 1
ATOM 5594 C CA . ALA A 1 731 ? -76.095 -10.965 120.131 1.00 50.66 731 ALA A CA 1
ATOM 5595 C C . ALA A 1 731 ? -75.349 -11.382 118.846 1.00 50.66 731 ALA A C 1
ATOM 5597 O O . ALA A 1 731 ? -75.747 -12.364 118.219 1.00 50.66 731 ALA A O 1
ATOM 5598 N N . ALA A 1 732 ? -74.297 -10.663 118.435 1.00 51.97 732 ALA A N 1
ATOM 5599 C CA . ALA A 1 732 ? -73.592 -10.911 117.169 1.00 51.97 732 ALA A CA 1
ATOM 5600 C C . ALA A 1 732 ? -72.209 -11.582 117.318 1.00 51.97 732 ALA A C 1
ATOM 5602 O O . ALA A 1 732 ? -71.795 -12.336 116.429 1.00 51.97 732 ALA A O 1
ATOM 5603 N N . ASP A 1 733 ? -71.505 -11.343 118.428 1.00 52.75 733 ASP A N 1
ATOM 5604 C CA . ASP A 1 733 ? -70.085 -11.700 118.585 1.00 52.75 733 ASP A CA 1
ATOM 5605 C C . ASP A 1 733 ? -69.813 -13.214 118.558 1.00 52.75 733 ASP A C 1
ATOM 5607 O O . ASP A 1 733 ? -68.805 -13.659 118.000 1.00 52.75 733 ASP A O 1
ATOM 5611 N N . ASP A 1 734 ? -70.754 -14.029 119.047 1.00 51.09 734 ASP A N 1
ATOM 5612 C CA . ASP A 1 734 ? -70.665 -15.495 118.995 1.00 51.09 734 ASP A CA 1
ATOM 5613 C C . ASP A 1 734 ? -70.676 -16.060 117.559 1.00 51.09 734 ASP A C 1
ATOM 5615 O O . ASP A 1 734 ? -70.242 -17.196 117.326 1.00 51.09 734 ASP A O 1
ATOM 5619 N N . ALA A 1 735 ? -71.180 -15.310 116.573 1.00 53.81 735 ALA A N 1
ATOM 5620 C CA . ALA A 1 735 ? -71.423 -15.816 115.224 1.00 53.81 735 ALA A CA 1
ATOM 5621 C C . ALA A 1 735 ? -70.266 -15.544 114.247 1.00 53.81 735 ALA A C 1
ATOM 5623 O O . ALA A 1 735 ? -69.769 -16.471 113.599 1.00 53.81 735 ALA A O 1
ATOM 5624 N N . GLU A 1 736 ? -69.836 -14.287 114.099 1.00 51.44 736 GLU A N 1
ATOM 5625 C CA . GLU A 1 736 ? -69.089 -13.885 112.895 1.00 51.44 736 GLU A CA 1
ATOM 5626 C C . GLU A 1 736 ? -67.582 -14.200 112.929 1.00 51.44 736 GLU A C 1
ATOM 5628 O O . GLU A 1 736 ? -66.959 -14.380 111.875 1.00 51.44 736 GLU A O 1
ATOM 5633 N N . ALA A 1 737 ? -66.995 -14.346 114.123 1.00 53.84 737 ALA A N 1
ATOM 5634 C CA . ALA A 1 737 ? -65.562 -14.604 114.307 1.00 53.84 737 ALA A CA 1
ATOM 5635 C C . ALA A 1 737 ? -65.055 -15.868 113.577 1.00 53.84 737 ALA A C 1
ATOM 5637 O O . ALA A 1 737 ? -63.880 -15.957 113.219 1.00 53.84 737 ALA A O 1
ATOM 5638 N N . ARG A 1 738 ? -65.943 -16.837 113.312 1.00 55.91 738 ARG A N 1
ATOM 5639 C CA . ARG A 1 738 ? -65.604 -18.132 112.697 1.00 55.91 738 ARG A CA 1
ATOM 5640 C C . ARG A 1 738 ? -65.444 -18.095 111.171 1.00 55.91 738 ARG A C 1
ATOM 5642 O O . ARG A 1 738 ? -64.709 -18.919 110.636 1.00 55.91 738 ARG A O 1
ATOM 5649 N N . ASN A 1 739 ? -66.071 -17.148 110.466 1.00 56.84 739 ASN A N 1
ATOM 5650 C CA . ASN A 1 739 ? -66.076 -17.140 108.993 1.00 56.84 739 ASN A CA 1
ATOM 5651 C C . ASN A 1 739 ? -64.934 -16.321 108.367 1.00 56.84 739 ASN A C 1
ATOM 5653 O O . ASN A 1 739 ? -64.428 -16.687 107.305 1.00 56.84 739 ASN A O 1
ATOM 5657 N N . ARG A 1 740 ? -64.494 -15.232 109.014 1.00 55.09 740 ARG A N 1
ATOM 5658 C CA . ARG A 1 740 ? -63.527 -14.285 108.420 1.00 55.09 740 ARG A CA 1
ATOM 5659 C C . ARG A 1 740 ? -62.149 -14.914 108.142 1.00 55.09 740 ARG A C 1
ATOM 5661 O O . ARG A 1 740 ? -61.530 -14.603 107.128 1.00 55.09 740 ARG A O 1
ATOM 5668 N N . ALA A 1 741 ? -61.697 -15.851 108.981 1.00 56.38 741 ALA A N 1
ATOM 5669 C CA . ALA A 1 741 ? -60.397 -16.516 108.828 1.00 56.38 741 ALA A CA 1
ATOM 5670 C C . ALA A 1 741 ? -60.300 -17.434 107.588 1.00 56.38 741 ALA A C 1
ATOM 5672 O O . ALA A 1 741 ? -59.237 -17.538 106.975 1.00 56.38 741 ALA A O 1
ATOM 5673 N N . ALA A 1 742 ? -61.403 -18.080 107.190 1.00 56.28 742 ALA A N 1
ATOM 5674 C CA . ALA A 1 742 ? -61.412 -19.049 106.090 1.00 56.28 742 ALA A CA 1
ATOM 5675 C C . ALA A 1 742 ? -61.294 -18.399 104.698 1.00 56.28 742 ALA A C 1
ATOM 5677 O O . ALA A 1 742 ? -60.816 -19.032 103.755 1.00 56.28 742 ALA A O 1
ATOM 5678 N N . VAL A 1 743 ? -61.716 -17.137 104.562 1.00 58.53 743 VAL A N 1
ATOM 5679 C CA . VAL A 1 743 ? -61.658 -16.397 103.291 1.00 58.53 743 VAL A CA 1
ATOM 5680 C C . VAL A 1 743 ? -60.236 -15.909 103.002 1.00 58.53 743 VAL A C 1
ATOM 5682 O O . VAL A 1 743 ? -59.758 -16.080 101.881 1.00 58.53 743 VAL A O 1
ATOM 5685 N N . GLN A 1 744 ? -59.538 -15.367 104.009 1.00 55.94 744 GLN A N 1
ATOM 5686 C CA . GLN A 1 744 ? -58.197 -14.795 103.834 1.00 55.94 744 GLN A CA 1
ATOM 5687 C C . GLN A 1 744 ? -57.181 -15.837 103.348 1.00 55.94 744 GLN A C 1
ATOM 5689 O O . GLN A 1 744 ? -56.548 -15.647 102.312 1.00 55.94 744 GLN A O 1
ATOM 5694 N N . ALA A 1 745 ? -57.104 -16.991 104.024 1.00 60.06 745 ALA A N 1
ATOM 5695 C CA . ALA A 1 745 ? -56.154 -18.058 103.693 1.00 60.06 745 ALA A CA 1
ATOM 5696 C C . ALA A 1 745 ? -56.270 -18.566 102.239 1.00 60.06 745 ALA A C 1
ATOM 5698 O O . ALA A 1 745 ? -55.310 -19.105 101.683 1.00 60.06 745 ALA A O 1
ATOM 5699 N N . ARG A 1 746 ? -57.441 -18.384 101.610 1.00 57.81 746 ARG A N 1
ATOM 5700 C CA . ARG A 1 746 ? -57.721 -18.795 100.230 1.00 57.81 746 ARG A CA 1
ATOM 5701 C C . ARG A 1 746 ? -57.242 -17.779 99.186 1.00 57.81 746 ARG A C 1
ATOM 5703 O O . ARG A 1 746 ? -56.973 -18.184 98.058 1.00 57.81 746 ARG A O 1
ATOM 5710 N N . MET A 1 747 ? -57.102 -16.501 99.548 1.00 58.88 747 MET A N 1
ATOM 5711 C CA . MET A 1 747 ? -56.564 -15.457 98.663 1.00 58.88 747 MET A CA 1
ATOM 5712 C C . MET A 1 747 ? -55.036 -15.506 98.611 1.00 58.88 747 MET A C 1
ATOM 5714 O O . MET A 1 747 ? -54.466 -15.565 97.522 1.00 58.88 747 MET A O 1
ATOM 5718 N N . ASP A 1 748 ? -54.382 -15.628 99.770 1.00 61.19 748 ASP A N 1
ATOM 5719 C CA . ASP A 1 748 ? -52.920 -15.726 99.887 1.00 61.19 748 ASP A CA 1
ATOM 5720 C C . ASP A 1 748 ? -52.329 -16.873 99.034 1.00 61.19 748 ASP A C 1
ATOM 5722 O O . ASP A 1 748 ? -51.178 -16.829 98.600 1.00 61.19 748 ASP A O 1
ATOM 5726 N N . GLN A 1 749 ? -53.103 -17.943 98.802 1.00 61.50 749 GLN A N 1
ATOM 5727 C CA . GLN A 1 749 ? -52.692 -19.082 97.976 1.00 61.50 749 GLN A CA 1
ATOM 5728 C C . GLN A 1 749 ? -52.812 -18.822 96.464 1.00 61.50 749 GLN A C 1
ATOM 5730 O O . GLN A 1 749 ? -52.052 -19.408 95.694 1.00 61.50 749 GLN A O 1
ATOM 5735 N N . ILE A 1 750 ? -53.715 -17.940 96.027 1.00 61.69 750 ILE A N 1
ATOM 5736 C CA . ILE A 1 750 ? -53.844 -17.552 94.614 1.00 61.69 750 ILE A CA 1
ATOM 5737 C C . ILE A 1 750 ? -52.667 -16.653 94.220 1.00 61.69 750 ILE A C 1
ATOM 5739 O O . ILE A 1 750 ? -52.032 -16.883 93.192 1.00 61.69 750 ILE A O 1
ATOM 5743 N N . GLU A 1 751 ? -52.314 -15.687 95.069 1.00 57.66 751 GLU A N 1
ATOM 5744 C CA . GLU A 1 751 ? -51.230 -14.739 94.795 1.00 57.66 751 GLU A CA 1
ATOM 5745 C C . GLU A 1 751 ? -49.862 -15.432 94.631 1.00 57.66 751 GLU A C 1
ATOM 5747 O O . GLU A 1 751 ? -49.140 -15.167 93.666 1.00 57.66 751 GLU A O 1
ATOM 5752 N N . ARG A 1 752 ? -49.554 -16.418 95.490 1.00 62.38 752 ARG A N 1
ATOM 5753 C CA . ARG A 1 752 ? -48.337 -17.253 95.387 1.00 62.38 752 ARG A CA 1
ATOM 5754 C C . ARG A 1 752 ? -48.239 -18.044 94.070 1.00 62.38 752 ARG A C 1
ATOM 5756 O O . ARG A 1 752 ? -47.136 -18.252 93.560 1.00 62.38 752 ARG A O 1
ATOM 5763 N N . ASN A 1 753 ? -49.371 -18.450 93.491 1.00 58.81 753 ASN A N 1
ATOM 5764 C CA . ASN A 1 753 ? -49.408 -19.151 92.203 1.00 58.81 753 ASN A CA 1
ATOM 5765 C C . ASN A 1 753 ? -49.231 -18.191 91.010 1.00 58.81 753 ASN A C 1
ATOM 5767 O O . ASN A 1 753 ? -48.611 -18.552 90.012 1.00 58.81 753 ASN A O 1
ATOM 5771 N N . CYS A 1 754 ? -49.726 -16.953 91.106 1.00 58.75 754 CYS A N 1
ATOM 5772 C CA . CYS A 1 754 ? -49.538 -15.946 90.056 1.00 58.75 754 CYS A CA 1
ATOM 5773 C C . CYS A 1 754 ? -48.074 -15.483 89.949 1.00 58.75 754 CYS A C 1
ATOM 5775 O O . CYS A 1 754 ? -47.543 -15.362 88.844 1.00 58.75 754 CYS A O 1
ATOM 5777 N N . GLN A 1 755 ? -47.403 -15.274 91.089 1.00 60.16 755 GLN A N 1
ATOM 5778 C CA . GLN A 1 755 ? -46.005 -14.820 91.136 1.00 60.16 755 GLN A CA 1
ATOM 5779 C C . GLN A 1 755 ? -45.022 -15.825 90.507 1.00 60.16 755 GLN A C 1
ATOM 5781 O O . GLN A 1 755 ? -44.037 -15.423 89.891 1.00 60.16 755 GLN A O 1
ATOM 5786 N N . THR A 1 756 ? -45.296 -17.128 90.621 1.00 56.66 756 THR A N 1
ATOM 5787 C CA . THR A 1 756 ? -44.425 -18.191 90.089 1.00 56.66 756 THR A CA 1
ATOM 5788 C C . THR A 1 756 ? -44.580 -18.408 88.583 1.00 56.66 756 THR A C 1
ATOM 5790 O O . THR A 1 756 ? -43.587 -18.671 87.910 1.00 56.66 756 THR A O 1
ATOM 5793 N N . ILE A 1 757 ? -45.783 -18.244 88.021 1.00 58.97 757 ILE A N 1
ATOM 5794 C CA . ILE A 1 757 ? -46.021 -18.436 86.578 1.00 58.97 757 ILE A CA 1
ATOM 5795 C C . ILE A 1 757 ? -45.510 -17.243 85.751 1.00 58.97 757 ILE A C 1
ATOM 5797 O O . ILE A 1 757 ? -44.911 -17.442 84.695 1.00 58.97 757 ILE A O 1
ATOM 5801 N N . GLY A 1 758 ? -45.701 -16.005 86.224 1.00 58.03 758 GLY A N 1
ATOM 5802 C CA . GLY A 1 758 ? -45.319 -14.803 85.468 1.00 58.03 758 GLY A CA 1
ATOM 5803 C C . GLY A 1 758 ? -43.809 -14.672 85.226 1.00 58.03 758 GLY A C 1
ATOM 5804 O O . GLY A 1 758 ? -43.382 -14.351 84.116 1.00 58.03 758 GLY A O 1
ATOM 5805 N N . ALA A 1 759 ? -42.992 -14.971 86.242 1.00 60.41 759 ALA A N 1
ATOM 5806 C CA . ALA A 1 759 ? -41.534 -14.893 86.140 1.00 60.41 759 ALA A CA 1
ATOM 5807 C C . ALA A 1 759 ? -40.949 -15.937 85.169 1.00 60.41 759 ALA A C 1
ATOM 5809 O O . ALA A 1 759 ? -40.029 -15.634 84.406 1.00 60.41 759 ALA A O 1
ATOM 5810 N N . ASP A 1 760 ? -41.503 -17.152 85.172 1.00 58.50 760 ASP A N 1
ATOM 5811 C CA . ASP A 1 760 ? -40.958 -18.294 84.431 1.00 58.50 760 ASP A CA 1
ATOM 5812 C C . ASP A 1 760 ? -41.318 -18.285 82.931 1.00 58.50 760 ASP A C 1
ATOM 5814 O O . ASP A 1 760 ? -40.660 -18.951 82.129 1.00 58.50 760 ASP A O 1
ATOM 5818 N N . ILE A 1 761 ? -42.328 -17.494 82.543 1.00 57.91 761 ILE A N 1
ATOM 5819 C CA . ILE A 1 761 ? -42.652 -17.168 81.143 1.00 57.91 761 ILE A CA 1
ATOM 5820 C C . ILE A 1 761 ? -41.741 -16.037 80.646 1.00 57.91 761 ILE A C 1
ATOM 5822 O O . ILE A 1 761 ? -41.007 -16.225 79.675 1.00 57.91 761 ILE A O 1
ATOM 5826 N N . ALA A 1 762 ? -41.686 -14.905 81.359 1.00 61.72 762 ALA A N 1
ATOM 5827 C CA . ALA A 1 762 ? -40.866 -13.755 80.962 1.00 61.72 762 ALA A CA 1
ATOM 5828 C C . ALA A 1 762 ? -39.367 -14.103 80.831 1.00 61.72 762 ALA A C 1
ATOM 5830 O O . ALA A 1 762 ? -38.698 -13.673 79.890 1.00 61.72 762 ALA A O 1
ATOM 5831 N N . GLY A 1 763 ? -38.840 -14.945 81.730 1.00 67.75 763 GLY A N 1
ATOM 5832 C CA . GLY A 1 763 ? -37.462 -15.445 81.663 1.00 67.75 763 GLY A CA 1
ATOM 5833 C C . GLY A 1 763 ? -37.185 -16.437 80.523 1.00 67.75 763 GLY A C 1
ATOM 5834 O O . GLY A 1 763 ? -36.020 -16.742 80.253 1.00 67.75 763 GLY A O 1
ATOM 5835 N N . ARG A 1 764 ? -38.226 -16.944 79.854 1.00 65.94 764 ARG A N 1
ATOM 5836 C CA . ARG A 1 764 ? -38.148 -17.901 78.741 1.00 65.94 764 ARG A CA 1
ATOM 5837 C C . ARG A 1 764 ? -38.211 -17.180 77.398 1.00 65.94 764 ARG A C 1
ATOM 5839 O O . ARG A 1 764 ? -37.340 -17.402 76.558 1.00 65.94 764 ARG A O 1
ATOM 5846 N N . ASP A 1 765 ? -39.147 -16.248 77.256 1.00 64.69 765 ASP A N 1
ATOM 5847 C CA . ASP A 1 765 ? -39.307 -15.434 76.047 1.00 64.69 765 ASP A CA 1
ATOM 5848 C C . ASP A 1 765 ? -38.090 -14.522 75.829 1.00 64.69 765 ASP A C 1
ATOM 5850 O O . ASP A 1 765 ? -37.498 -14.535 74.750 1.00 64.69 765 ASP A O 1
ATOM 5854 N N . ALA A 1 766 ? -37.597 -13.854 76.881 1.00 71.62 766 ALA A N 1
ATOM 5855 C CA . ALA A 1 766 ? -36.394 -13.019 76.800 1.00 71.62 766 ALA A CA 1
ATOM 5856 C C . ALA A 1 766 ? -35.123 -13.802 76.399 1.00 71.62 766 ALA A C 1
ATOM 5858 O O . ALA A 1 766 ? -34.212 -13.244 75.785 1.00 71.62 766 ALA A O 1
ATOM 5859 N N . ARG A 1 767 ? -35.046 -15.106 76.715 1.00 72.50 767 ARG A N 1
ATOM 5860 C CA . ARG A 1 767 ? -33.951 -15.977 76.247 1.00 72.50 767 ARG A CA 1
ATOM 5861 C C . ARG A 1 767 ? -34.108 -16.336 74.773 1.00 72.50 767 ARG A C 1
ATOM 5863 O O . ARG A 1 767 ? -33.115 -16.313 74.051 1.00 72.50 767 ARG A O 1
ATOM 5870 N N . LEU A 1 768 ? -35.328 -16.637 74.327 1.00 71.56 768 LEU A N 1
ATOM 5871 C CA . LEU A 1 768 ? -35.618 -16.958 72.929 1.00 71.56 768 LEU A CA 1
ATOM 5872 C C . LEU A 1 768 ? -35.399 -15.749 72.008 1.00 71.56 768 LEU A C 1
ATOM 5874 O O . LEU A 1 768 ? -34.796 -15.909 70.948 1.00 71.56 768 LEU A O 1
ATOM 5878 N N . GLU A 1 769 ? -35.791 -14.541 72.423 1.00 72.81 769 GLU A N 1
ATOM 5879 C CA . GLU A 1 769 ? -35.488 -13.311 71.679 1.00 72.81 769 GLU A CA 1
ATOM 5880 C C . GLU A 1 769 ? -33.980 -13.044 71.600 1.00 72.81 769 GLU A C 1
ATOM 5882 O O . GLU A 1 769 ? -33.465 -12.778 70.513 1.00 72.81 769 GLU A O 1
ATOM 5887 N N . ALA A 1 770 ? -33.247 -13.172 72.713 1.00 75.19 770 ALA A N 1
ATOM 5888 C CA . ALA A 1 770 ? -31.795 -12.992 72.722 1.00 75.19 770 ALA A CA 1
ATOM 5889 C C . ALA A 1 770 ? -31.071 -14.026 71.836 1.00 75.19 770 ALA A C 1
ATOM 5891 O O . ALA A 1 770 ? -30.149 -13.675 71.097 1.00 75.19 770 ALA A O 1
ATOM 5892 N N . GLU A 1 771 ? -31.502 -15.292 71.856 1.00 77.31 771 GLU A N 1
ATOM 5893 C CA . GLU A 1 771 ? -30.939 -16.346 71.006 1.00 77.31 771 GLU A CA 1
ATOM 5894 C C . GLU A 1 771 ? -31.284 -16.132 69.519 1.00 77.31 771 GLU A C 1
ATOM 5896 O O . GLU A 1 771 ? -30.445 -16.368 68.644 1.00 77.31 771 GLU A O 1
ATOM 5901 N N . LEU A 1 772 ? -32.488 -15.637 69.213 1.00 74.69 772 LEU A N 1
ATOM 5902 C CA . LEU A 1 772 ? -32.908 -15.293 67.854 1.00 74.69 772 LEU A CA 1
ATOM 5903 C C . LEU A 1 772 ? -32.125 -14.090 67.307 1.00 74.69 772 LEU A C 1
ATOM 5905 O O . LEU A 1 772 ? -31.604 -14.162 66.194 1.00 74.69 772 LEU A O 1
ATOM 5909 N N . GLN A 1 773 ? -31.964 -13.023 68.095 1.00 75.81 773 GLN A N 1
ATOM 5910 C CA . GLN A 1 773 ? -31.145 -11.862 67.726 1.00 75.81 773 GLN A CA 1
ATOM 5911 C C . GLN A 1 773 ? -29.672 -12.248 67.528 1.00 75.81 773 GLN A C 1
ATOM 5913 O O . GLN A 1 773 ? -29.053 -11.815 66.555 1.00 75.81 773 GLN A O 1
ATOM 5918 N N . ALA A 1 774 ? -29.118 -13.118 68.381 1.00 79.56 774 ALA A N 1
ATOM 5919 C CA . ALA A 1 774 ? -27.761 -13.639 68.217 1.00 79.56 774 ALA A CA 1
ATOM 5920 C C . ALA A 1 774 ? -27.596 -14.452 66.917 1.00 79.56 774 ALA A C 1
ATOM 5922 O O . ALA A 1 774 ? -26.584 -14.308 66.228 1.00 79.56 774 ALA A O 1
ATOM 5923 N N . LYS A 1 775 ? -28.595 -15.263 66.539 1.00 78.25 775 LYS A N 1
ATOM 5924 C CA . LYS A 1 775 ? -28.605 -16.008 65.266 1.00 78.25 775 LYS A CA 1
ATOM 5925 C C . LYS A 1 775 ? -28.721 -15.082 64.054 1.00 78.25 775 LYS A C 1
ATOM 5927 O O . LYS A 1 775 ? -27.962 -15.259 63.106 1.00 78.25 775 LYS A O 1
ATOM 5932 N N . ILE A 1 776 ? -29.606 -14.082 64.093 1.00 80.06 776 ILE A N 1
ATOM 5933 C CA . ILE A 1 776 ? -29.749 -13.078 63.022 1.00 80.06 776 ILE A CA 1
ATOM 5934 C C . ILE A 1 776 ? -28.432 -12.324 62.825 1.00 80.06 776 ILE A C 1
ATOM 5936 O O . ILE A 1 776 ? -27.930 -12.268 61.703 1.00 80.06 776 ILE A O 1
ATOM 5940 N N . LYS A 1 777 ? -27.831 -11.824 63.914 1.00 84.25 777 LYS A N 1
ATOM 5941 C CA . LYS A 1 777 ? -26.534 -11.146 63.854 1.00 84.25 777 LYS A CA 1
ATOM 5942 C C . LYS A 1 777 ? -25.456 -12.056 63.265 1.00 84.25 777 LYS A C 1
ATOM 5944 O O . LYS A 1 777 ? -24.746 -11.624 62.366 1.00 84.25 777 LYS A O 1
ATOM 5949 N N . LYS A 1 778 ? -25.357 -13.314 63.714 1.00 82.81 778 LYS A N 1
ATOM 5950 C CA . LYS A 1 778 ? -24.361 -14.249 63.176 1.00 82.81 778 LYS A CA 1
ATOM 5951 C C . LYS A 1 778 ? -24.534 -14.469 61.668 1.00 82.81 778 LYS A C 1
ATOM 5953 O O . LYS A 1 778 ? -23.547 -14.452 60.949 1.00 82.81 778 LYS A O 1
ATOM 5958 N N . ILE A 1 779 ? -25.766 -14.624 61.181 1.00 77.81 779 ILE A N 1
ATOM 5959 C CA . ILE A 1 779 ? -26.046 -14.781 59.743 1.00 77.81 779 ILE A CA 1
ATOM 5960 C C . ILE A 1 779 ? -25.622 -13.530 58.954 1.00 77.81 779 ILE A C 1
ATOM 5962 O O . ILE A 1 779 ? -25.120 -13.651 57.837 1.00 77.81 779 ILE A O 1
ATOM 5966 N N . GLN A 1 780 ? -25.783 -12.335 59.531 1.00 75.75 780 GLN A N 1
ATOM 5967 C CA . GLN A 1 780 ? -25.291 -11.091 58.935 1.00 75.75 780 GLN A CA 1
ATOM 5968 C C . GLN A 1 780 ? -23.757 -11.034 58.938 1.00 75.75 780 GLN A C 1
ATOM 5970 O O . GLN A 1 780 ? -23.183 -10.814 57.878 1.00 75.75 780 GLN A O 1
ATOM 5975 N N . ASP A 1 781 ? -23.100 -11.307 60.071 1.00 79.19 781 ASP A N 1
ATOM 5976 C CA . ASP A 1 781 ? -21.634 -11.336 60.194 1.00 79.19 781 ASP A CA 1
ATOM 5977 C C . ASP A 1 781 ? -21.000 -12.365 59.224 1.00 79.19 781 ASP A C 1
ATOM 5979 O O . ASP A 1 781 ? -20.061 -12.028 58.499 1.00 79.19 781 ASP A O 1
ATOM 5983 N N . ASP A 1 782 ? -21.553 -13.585 59.134 1.00 78.06 782 ASP A N 1
ATOM 5984 C CA . ASP A 1 782 ? -21.113 -14.654 58.218 1.00 78.06 782 ASP A CA 1
ATOM 5985 C C . ASP A 1 782 ? -21.315 -14.259 56.732 1.00 78.06 782 ASP A C 1
ATOM 5987 O O . ASP A 1 782 ? -20.467 -14.539 55.879 1.00 78.06 782 ASP A O 1
ATOM 5991 N N . SER A 1 783 ? -22.410 -13.558 56.400 1.00 80.12 783 SER A N 1
ATOM 5992 C CA . SER A 1 783 ? -22.663 -13.026 55.048 1.00 80.12 783 SER A CA 1
ATOM 5993 C C . SER A 1 783 ? -21.674 -11.918 54.671 1.00 80.12 783 SER A C 1
ATOM 5995 O O . SER A 1 783 ? -21.167 -11.870 53.548 1.00 80.12 783 SER A O 1
ATOM 5997 N N . ASP A 1 784 ? -21.383 -11.023 55.612 1.00 78.44 784 ASP A N 1
ATOM 5998 C CA . ASP A 1 784 ? -20.455 -9.908 55.437 1.00 78.44 784 ASP A CA 1
ATOM 5999 C C . ASP A 1 784 ? -19.003 -10.396 55.298 1.00 78.44 784 ASP A C 1
ATOM 6001 O O . ASP A 1 784 ? -18.215 -9.827 54.538 1.00 78.44 784 ASP A O 1
ATOM 6005 N N . GLN A 1 785 ? -18.651 -11.470 56.011 1.00 80.88 785 GLN A N 1
ATOM 6006 C CA . GLN A 1 785 ? -17.394 -12.204 55.876 1.00 80.88 785 GLN A CA 1
ATOM 6007 C C . GLN A 1 785 ? -17.254 -12.788 54.458 1.00 80.88 785 GLN A C 1
ATOM 6009 O O . GLN A 1 785 ? -16.282 -12.488 53.761 1.00 80.88 785 GLN A O 1
ATOM 6014 N N . ALA A 1 786 ? -18.262 -13.527 53.980 1.00 80.06 786 ALA A N 1
ATOM 6015 C CA . ALA A 1 786 ? -18.264 -14.112 52.637 1.00 80.06 786 ALA A CA 1
ATOM 6016 C C . ALA A 1 786 ? -18.173 -13.052 51.518 1.00 80.06 786 ALA A C 1
ATOM 6018 O O . ALA A 1 786 ? -17.463 -13.249 50.528 1.00 80.06 786 ALA A O 1
ATOM 6019 N N . ALA A 1 787 ? -18.834 -11.900 51.685 1.00 79.75 787 ALA A N 1
ATOM 6020 C CA . ALA A 1 787 ? -18.752 -10.782 50.744 1.00 79.75 787 ALA A CA 1
ATOM 6021 C C . ALA A 1 787 ? -17.340 -10.163 50.677 1.00 79.75 787 ALA A C 1
ATOM 6023 O O . ALA A 1 787 ? -16.858 -9.839 49.587 1.00 79.75 787 ALA A O 1
ATOM 6024 N N . LYS A 1 788 ? -16.651 -10.035 51.821 1.00 80.50 788 LYS A N 1
ATOM 6025 C CA . LYS A 1 788 ? -15.260 -9.547 51.898 1.00 80.50 788 LYS A CA 1
ATOM 6026 C C . LYS A 1 788 ? -14.285 -10.535 51.254 1.00 80.50 788 LYS A C 1
ATOM 6028 O O . LYS A 1 788 ? -13.405 -10.117 50.503 1.00 80.50 788 LYS A O 1
ATOM 6033 N N . GLU A 1 789 ? -14.468 -11.833 51.487 1.00 82.50 789 GLU A N 1
ATOM 6034 C CA . GLU A 1 789 ? -13.646 -12.889 50.885 1.00 82.50 789 GLU A CA 1
ATOM 6035 C C . GLU A 1 789 ? -13.822 -12.971 49.362 1.00 82.50 789 GLU A C 1
ATOM 6037 O O . GLU A 1 789 ? -12.835 -13.099 48.634 1.00 82.50 789 GLU A O 1
ATOM 6042 N N . ASP A 1 790 ? -15.044 -12.821 48.843 1.00 77.56 790 ASP A N 1
ATOM 6043 C CA . ASP A 1 790 ? -15.265 -12.811 47.395 1.00 77.56 790 ASP A CA 1
ATOM 6044 C C . ASP A 1 790 ? -14.731 -11.535 46.723 1.00 77.56 790 ASP A C 1
ATOM 6046 O O . ASP A 1 790 ? -14.127 -11.602 45.651 1.00 77.56 790 ASP A O 1
ATOM 6050 N N . ALA A 1 791 ? -14.851 -10.375 47.378 1.00 79.69 791 ALA A N 1
ATOM 6051 C CA . ALA A 1 791 ? -14.202 -9.144 46.925 1.00 79.69 791 ALA A CA 1
ATOM 6052 C C . ALA A 1 791 ? -12.665 -9.276 46.900 1.00 79.69 791 ALA A C 1
ATOM 6054 O O . ALA A 1 791 ? -12.022 -8.811 45.954 1.00 79.69 791 ALA A O 1
ATOM 6055 N N . ALA A 1 792 ? -12.075 -9.957 47.890 1.00 84.81 792 ALA A N 1
ATOM 6056 C CA . ALA A 1 792 ? -10.645 -10.251 47.928 1.00 84.81 792 ALA A CA 1
ATOM 6057 C C . ALA A 1 792 ? -10.216 -11.198 46.792 1.00 84.81 792 ALA A C 1
ATOM 6059 O O . ALA A 1 792 ? -9.231 -10.900 46.112 1.00 84.81 792 ALA A O 1
ATOM 6060 N N . ARG A 1 793 ? -10.978 -12.269 46.510 1.00 87.38 793 ARG A N 1
ATOM 6061 C CA . ARG A 1 793 ? -10.741 -13.156 45.350 1.00 87.38 793 ARG A CA 1
ATOM 6062 C C . ARG A 1 793 ? -10.785 -12.390 44.028 1.00 87.38 793 ARG A C 1
ATOM 6064 O O . ARG A 1 793 ? -9.822 -12.434 43.269 1.00 87.38 793 ARG A O 1
ATOM 6071 N N . ARG A 1 794 ? -11.846 -11.612 43.782 1.00 81.69 794 ARG A N 1
ATOM 6072 C CA . ARG A 1 794 ? -11.990 -10.806 42.551 1.00 81.69 794 ARG A CA 1
ATOM 6073 C C . ARG A 1 794 ? -10.862 -9.788 42.371 1.00 81.69 794 ARG A C 1
ATOM 6075 O O . ARG A 1 794 ? -10.504 -9.477 41.236 1.00 81.69 794 ARG A O 1
ATOM 6082 N N . LYS A 1 795 ? -10.303 -9.263 43.469 1.00 88.25 795 LYS A N 1
ATOM 6083 C CA . LYS A 1 795 ? -9.108 -8.416 43.422 1.00 88.25 795 LYS A CA 1
ATOM 6084 C C . LYS A 1 795 ? -7.862 -9.233 43.066 1.00 88.25 795 LYS A C 1
ATOM 6086 O O . LYS A 1 795 ? -7.161 -8.848 42.138 1.00 88.25 795 LYS A O 1
ATOM 6091 N N . ALA A 1 796 ? -7.618 -10.358 43.738 1.00 87.25 796 ALA A N 1
ATOM 6092 C CA . ALA A 1 796 ? -6.469 -11.224 43.465 1.00 87.25 796 ALA A CA 1
ATOM 6093 C C . ALA A 1 796 ? -6.441 -11.716 42.005 1.00 87.25 796 ALA A C 1
ATOM 6095 O O . ALA A 1 796 ? -5.406 -11.615 41.352 1.00 87.25 796 ALA A O 1
ATOM 6096 N N . ASP A 1 797 ? -7.586 -12.132 41.453 1.00 83.75 797 ASP A N 1
ATOM 6097 C CA . ASP A 1 797 ? -7.729 -12.509 40.038 1.00 83.75 797 ASP A CA 1
ATOM 6098 C C . ASP A 1 797 ? -7.406 -11.353 39.080 1.00 83.75 797 ASP A C 1
ATOM 6100 O O . ASP A 1 797 ? -6.858 -11.565 37.996 1.00 83.75 797 ASP A O 1
ATOM 6104 N N . ARG A 1 798 ? -7.767 -10.118 39.453 1.00 83.44 798 ARG A N 1
ATOM 6105 C CA . ARG A 1 798 ? -7.480 -8.921 38.656 1.00 83.44 798 ARG A CA 1
ATOM 6106 C C . ARG A 1 798 ? -5.996 -8.577 38.703 1.00 83.44 798 ARG A C 1
ATOM 6108 O O . ARG A 1 798 ? -5.407 -8.341 37.653 1.00 83.44 798 ARG A O 1
ATOM 6115 N N . ASP A 1 799 ? -5.404 -8.581 39.892 1.00 86.69 799 ASP A N 1
ATOM 6116 C CA . ASP A 1 799 ? -3.988 -8.280 40.103 1.00 86.69 799 ASP A CA 1
ATOM 6117 C C . ASP A 1 799 ? -3.102 -9.350 39.425 1.00 86.69 799 ASP A C 1
ATOM 6119 O O . ASP A 1 799 ? -2.107 -9.012 38.786 1.00 86.69 799 ASP A O 1
ATOM 6123 N N . ALA A 1 800 ? -3.518 -10.625 39.445 1.00 89.56 800 ALA A N 1
ATOM 6124 C CA . ALA A 1 800 ? -2.874 -11.714 38.707 1.00 89.56 800 ALA A CA 1
ATOM 6125 C C . ALA A 1 800 ? -2.936 -11.516 37.181 1.00 89.56 800 ALA A C 1
ATOM 6127 O O . ALA A 1 800 ? -1.910 -11.628 36.516 1.00 89.56 800 ALA A O 1
ATOM 6128 N N . LYS A 1 801 ? -4.101 -11.153 36.622 1.00 86.94 801 LYS A N 1
ATOM 6129 C CA . LYS A 1 801 ? -4.256 -10.870 35.178 1.00 86.94 801 LYS A CA 1
ATOM 6130 C C . LYS A 1 801 ? -3.495 -9.621 34.725 1.00 86.94 801 LYS A C 1
ATOM 6132 O O . LYS A 1 801 ? -2.993 -9.581 33.607 1.00 86.94 801 LYS A O 1
ATOM 6137 N N . VAL A 1 802 ? -3.380 -8.605 35.583 1.00 89.75 802 VAL A N 1
ATOM 6138 C CA . VAL A 1 802 ? -2.535 -7.427 35.318 1.00 89.75 802 VAL A CA 1
ATOM 6139 C C . VAL A 1 802 ? -1.053 -7.807 35.337 1.00 89.75 802 VAL A C 1
ATOM 6141 O O . VAL A 1 802 ? -0.305 -7.340 34.483 1.00 89.75 802 VAL A O 1
ATOM 6144 N N . LYS A 1 803 ? -0.626 -8.686 36.253 1.00 92.56 803 LYS A N 1
ATOM 6145 C CA . LYS A 1 803 ? 0.747 -9.204 36.263 1.00 92.56 803 LYS A CA 1
ATOM 6146 C C . LYS A 1 803 ? 1.058 -10.019 35.003 1.00 92.56 803 LYS A C 1
ATOM 6148 O O . LYS A 1 803 ? 2.053 -9.740 34.352 1.00 92.56 803 LYS A O 1
ATOM 6153 N N . ASP A 1 804 ? 0.194 -10.963 34.637 1.00 90.62 804 ASP A N 1
ATOM 6154 C CA . ASP A 1 804 ? 0.337 -11.817 33.448 1.00 90.62 804 ASP A CA 1
ATOM 6155 C C . ASP A 1 804 ? 0.461 -10.998 32.145 1.00 90.62 804 ASP A C 1
ATOM 6157 O O . ASP A 1 804 ? 1.339 -11.247 31.317 1.00 90.62 804 ASP A O 1
ATOM 6161 N N . MET A 1 805 ? -0.334 -9.928 32.020 1.00 83.69 805 MET A N 1
ATOM 6162 C CA . MET A 1 805 ? -0.230 -8.949 30.932 1.00 83.69 805 MET A CA 1
ATOM 6163 C C . MET A 1 805 ? 1.139 -8.245 30.895 1.00 83.69 805 MET A C 1
ATOM 6165 O O . MET A 1 805 ? 1.718 -8.084 29.821 1.00 83.69 805 MET A O 1
ATOM 6169 N N . LEU A 1 806 ? 1.662 -7.819 32.050 1.00 90.06 806 LEU A N 1
ATOM 6170 C CA . LEU A 1 806 ? 2.956 -7.133 32.150 1.00 90.06 806 LEU A CA 1
ATOM 6171 C C . LEU A 1 806 ? 4.135 -8.083 31.901 1.00 90.06 806 LEU A C 1
ATOM 6173 O O . LEU A 1 806 ? 5.065 -7.719 31.184 1.00 90.06 806 LEU A O 1
ATOM 6177 N N . ASP A 1 807 ? 4.090 -9.301 32.440 1.00 91.62 807 ASP A N 1
ATOM 6178 C CA . ASP A 1 807 ? 5.108 -10.332 32.215 1.00 91.62 807 ASP A CA 1
ATOM 6179 C C . ASP A 1 807 ? 5.138 -10.748 30.727 1.00 91.62 807 ASP A C 1
ATOM 6181 O O . ASP A 1 807 ? 6.216 -10.857 30.138 1.00 91.62 807 ASP A O 1
ATOM 6185 N N . THR A 1 808 ? 3.970 -10.858 30.078 1.00 90.00 808 THR A N 1
ATOM 6186 C CA . THR A 1 808 ? 3.849 -11.089 28.625 1.00 90.00 808 THR A CA 1
ATOM 6187 C C . THR A 1 808 ? 4.412 -9.927 27.802 1.00 90.00 808 THR A C 1
ATOM 6189 O O . THR A 1 808 ? 5.167 -10.157 26.857 1.00 90.00 808 THR A O 1
ATOM 6192 N N . LEU A 1 809 ? 4.105 -8.676 28.162 1.00 87.31 809 LEU A N 1
ATOM 6193 C CA . LEU A 1 809 ? 4.629 -7.491 27.471 1.00 87.31 809 LEU A CA 1
ATOM 6194 C C . LEU A 1 809 ? 6.161 -7.392 27.587 1.00 87.31 809 LEU A C 1
ATOM 6196 O O . LEU A 1 809 ? 6.840 -7.119 26.598 1.00 87.31 809 LEU A O 1
ATOM 6200 N N . ASN A 1 810 ? 6.715 -7.673 28.770 1.00 91.31 810 ASN A N 1
ATOM 6201 C CA . ASN A 1 810 ? 8.162 -7.730 28.991 1.00 91.31 810 ASN A CA 1
ATOM 6202 C C . ASN A 1 810 ? 8.827 -8.837 28.152 1.00 91.31 810 ASN A C 1
ATOM 6204 O O . ASN A 1 810 ? 9.909 -8.625 27.599 1.00 91.31 810 ASN A O 1
ATOM 6208 N N . LEU A 1 811 ? 8.179 -10.001 28.014 1.00 91.44 811 LEU A N 1
ATOM 6209 C CA . LEU A 1 811 ? 8.661 -11.086 27.157 1.00 91.44 811 LEU A CA 1
ATOM 6210 C C . LEU A 1 811 ? 8.663 -10.684 25.673 1.00 91.44 811 LEU A C 1
ATOM 6212 O O . LEU A 1 811 ? 9.657 -10.923 24.992 1.00 91.44 811 LEU A O 1
ATOM 6216 N N . GLN A 1 812 ? 7.605 -10.024 25.194 1.00 82.62 812 GLN A N 1
ATOM 6217 C CA . GLN A 1 812 ? 7.507 -9.518 23.817 1.00 82.62 812 GLN A CA 1
ATOM 6218 C C . GLN A 1 812 ? 8.545 -8.428 23.513 1.00 82.62 812 GLN A C 1
ATOM 6220 O O . GLN A 1 812 ? 9.145 -8.434 22.437 1.00 82.62 812 GLN A O 1
ATOM 6225 N N . MET A 1 813 ? 8.801 -7.513 24.457 1.00 88.44 813 MET A N 1
ATOM 6226 C CA . MET A 1 813 ? 9.884 -6.531 24.326 1.00 88.44 813 MET A CA 1
ATOM 6227 C C . MET A 1 813 ? 11.241 -7.224 24.195 1.00 88.44 813 MET A C 1
ATOM 6229 O O . MET A 1 813 ? 11.976 -6.947 23.250 1.00 88.44 813 MET A O 1
ATOM 6233 N N . LYS A 1 814 ? 11.537 -8.191 25.074 1.00 93.12 814 LYS A N 1
ATOM 6234 C CA . LYS A 1 814 ? 12.791 -8.945 25.001 1.00 93.12 814 LYS A CA 1
ATOM 6235 C C . LYS A 1 814 ? 12.924 -9.728 23.688 1.00 93.12 814 LYS A C 1
ATOM 6237 O O . LYS A 1 814 ? 13.998 -9.729 23.101 1.00 93.12 814 LYS A O 1
ATOM 6242 N N . GLN A 1 815 ? 11.854 -10.367 23.214 1.00 90.25 815 GLN A N 1
ATOM 6243 C CA . GLN A 1 815 ? 11.857 -11.084 21.934 1.00 90.25 815 GLN A CA 1
ATOM 6244 C C . GLN A 1 815 ? 12.219 -10.153 20.770 1.00 90.25 815 GLN A C 1
ATOM 6246 O O . GLN A 1 815 ? 13.092 -10.504 19.979 1.00 90.25 815 GLN A O 1
ATOM 6251 N N . ARG A 1 816 ? 11.647 -8.941 20.728 1.00 86.06 816 ARG A N 1
ATOM 6252 C CA . ARG A 1 816 ? 12.008 -7.919 19.734 1.00 86.06 816 ARG A CA 1
ATOM 6253 C C . ARG A 1 816 ? 13.466 -7.466 19.824 1.00 86.06 816 ARG A C 1
ATOM 6255 O O . ARG A 1 816 ? 14.087 -7.271 18.784 1.00 86.06 816 ARG A O 1
ATOM 6262 N N . ASP A 1 817 ? 14.012 -7.300 21.026 1.00 87.19 817 ASP A N 1
ATOM 6263 C CA . ASP A 1 817 ? 15.421 -6.925 21.208 1.00 87.19 817 ASP A CA 1
ATOM 6264 C C . ASP A 1 817 ? 16.363 -8.068 20.771 1.00 87.19 817 ASP A C 1
ATOM 6266 O O . ASP A 1 817 ? 17.326 -7.840 20.033 1.00 87.19 817 ASP A O 1
ATOM 6270 N N . ASP A 1 818 ? 16.041 -9.314 21.144 1.00 89.50 818 ASP A N 1
ATOM 6271 C CA . ASP A 1 818 ? 16.759 -10.526 20.726 1.00 89.50 818 ASP A CA 1
ATOM 6272 C C . ASP A 1 818 ? 16.653 -10.758 19.197 1.00 89.50 818 ASP A C 1
ATOM 6274 O O . ASP A 1 818 ? 17.536 -11.373 18.598 1.00 89.50 818 ASP A O 1
ATOM 6278 N N . GLU A 1 819 ? 15.576 -10.317 18.538 1.00 86.56 819 GLU A N 1
ATOM 6279 C CA . GLU A 1 819 ? 15.391 -10.357 17.075 1.00 86.56 819 GLU A CA 1
ATOM 6280 C C . GLU A 1 819 ? 16.171 -9.251 16.355 1.00 86.56 819 GLU A C 1
ATOM 6282 O O . GLU A 1 819 ? 16.954 -9.558 15.457 1.00 86.56 819 GLU A O 1
ATOM 6287 N N . ALA A 1 820 ? 16.054 -7.993 16.790 1.00 87.12 820 ALA A N 1
ATOM 6288 C CA . ALA A 1 820 ? 16.784 -6.863 16.206 1.00 87.12 820 ALA A CA 1
ATOM 6289 C C . ALA A 1 820 ? 18.313 -7.036 16.309 1.00 87.12 820 ALA A C 1
ATOM 6291 O O . ALA A 1 820 ? 19.063 -6.645 15.411 1.00 87.12 820 ALA A O 1
ATOM 6292 N N . GLN A 1 821 ? 18.796 -7.671 17.382 1.00 89.44 821 GLN A N 1
ATOM 6293 C CA . GLN A 1 821 ? 20.207 -8.026 17.522 1.00 89.44 821 GLN A CA 1
ATOM 6294 C C . GLN A 1 821 ? 20.635 -9.128 16.530 1.00 89.44 821 GLN A C 1
ATOM 6296 O O . GLN A 1 821 ? 21.747 -9.062 16.005 1.00 89.44 821 GLN A O 1
ATOM 6301 N N . ARG A 1 822 ? 19.763 -10.098 16.212 1.00 89.25 822 ARG A N 1
ATOM 6302 C CA . ARG A 1 822 ? 20.029 -11.131 15.189 1.00 89.25 822 ARG A CA 1
ATOM 6303 C C . ARG A 1 822 ? 20.009 -10.559 13.772 1.00 89.25 822 ARG A C 1
ATOM 6305 O O . ARG A 1 822 ? 20.951 -10.808 13.027 1.00 89.25 822 ARG A O 1
ATOM 6312 N N . GLU A 1 823 ? 19.031 -9.717 13.439 1.00 87.75 823 GLU A N 1
ATOM 6313 C CA . GLU A 1 823 ? 18.976 -8.986 12.162 1.00 87.75 823 GLU A CA 1
ATOM 6314 C C . GLU A 1 823 ? 20.261 -8.171 11.930 1.00 87.75 823 GLU A C 1
ATOM 6316 O O . GLU A 1 823 ? 20.868 -8.221 10.859 1.00 87.75 823 GLU A O 1
ATOM 6321 N N . LYS A 1 824 ? 20.749 -7.490 12.973 1.00 88.25 824 LYS A N 1
ATOM 6322 C CA . LYS A 1 824 ? 22.015 -6.749 12.950 1.00 88.25 824 LYS A CA 1
ATOM 6323 C C . LYS A 1 824 ? 23.237 -7.649 12.735 1.00 88.25 824 LYS A C 1
ATOM 6325 O O . LYS A 1 824 ? 24.145 -7.271 11.994 1.00 88.25 824 LYS A O 1
ATOM 6330 N N . GLU A 1 825 ? 23.287 -8.825 13.358 1.00 91.00 825 GLU A N 1
ATOM 6331 C CA . GLU A 1 825 ? 24.357 -9.802 13.119 1.00 91.00 825 GLU A CA 1
ATOM 6332 C C . GLU A 1 825 ? 24.314 -10.383 11.700 1.00 91.00 825 GLU A C 1
ATOM 6334 O O . GLU A 1 825 ? 25.366 -10.561 11.084 1.00 91.00 825 GLU A O 1
ATOM 6339 N N . ASP A 1 826 ? 23.127 -10.660 11.162 1.00 87.19 826 ASP A N 1
ATOM 6340 C CA . ASP A 1 826 ? 22.956 -11.177 9.803 1.00 87.19 826 ASP A CA 1
ATOM 6341 C C . ASP A 1 826 ? 23.272 -10.114 8.741 1.00 87.19 826 ASP A C 1
ATOM 6343 O O . ASP A 1 826 ? 23.980 -10.414 7.777 1.00 87.19 826 ASP A O 1
ATOM 6347 N N . GLY A 1 827 ? 22.918 -8.847 8.975 1.00 87.94 827 GLY A N 1
ATOM 6348 C CA . GLY A 1 827 ? 23.368 -7.718 8.154 1.00 87.94 827 GLY A CA 1
ATOM 6349 C C . GLY A 1 827 ? 24.897 -7.573 8.116 1.00 87.94 827 GLY A C 1
ATOM 6350 O O . GLY A 1 827 ? 25.470 -7.315 7.056 1.00 87.94 827 GLY A O 1
ATOM 6351 N N . ILE A 1 828 ? 25.591 -7.822 9.235 1.00 90.31 828 ILE A N 1
ATOM 6352 C CA . ILE A 1 828 ? 27.067 -7.842 9.286 1.00 90.31 828 ILE A CA 1
ATOM 6353 C C . ILE A 1 828 ? 27.640 -9.033 8.494 1.00 90.31 828 ILE A C 1
ATOM 6355 O O . ILE A 1 828 ? 28.629 -8.869 7.773 1.00 90.31 828 ILE A O 1
ATOM 6359 N N . LYS A 1 829 ? 27.022 -10.221 8.574 1.00 92.06 829 LYS A N 1
ATOM 6360 C CA . LYS A 1 829 ? 27.418 -11.403 7.778 1.00 92.06 829 LYS A CA 1
ATOM 6361 C C . LYS A 1 829 ? 27.231 -11.143 6.278 1.00 92.06 829 LYS A C 1
ATOM 6363 O O . LYS A 1 829 ? 28.136 -11.421 5.493 1.00 92.06 829 LYS A O 1
ATOM 6368 N N . GLN A 1 830 ? 26.103 -10.550 5.888 1.00 85.12 830 GLN A N 1
ATOM 6369 C CA . GLN A 1 830 ? 25.793 -10.194 4.504 1.00 85.12 830 GLN A CA 1
ATOM 6370 C C . GLN A 1 830 ? 26.751 -9.127 3.950 1.00 85.12 830 GLN A C 1
ATOM 6372 O O . GLN A 1 830 ? 27.243 -9.273 2.832 1.00 85.12 830 GLN A O 1
ATOM 6377 N N . ALA A 1 831 ? 27.092 -8.103 4.741 1.00 89.12 831 ALA A N 1
ATOM 6378 C CA . ALA A 1 831 ? 28.079 -7.094 4.354 1.00 89.12 831 ALA A CA 1
ATOM 6379 C C . ALA A 1 831 ? 29.469 -7.705 4.085 1.00 89.12 831 ALA A C 1
ATOM 6381 O O . ALA A 1 831 ? 30.102 -7.364 3.085 1.00 89.12 831 ALA A O 1
ATOM 6382 N N . ARG A 1 832 ? 29.920 -8.659 4.919 1.00 92.81 832 ARG A N 1
ATOM 6383 C CA . ARG A 1 832 ? 31.163 -9.413 4.667 1.00 92.81 832 ARG A CA 1
ATOM 6384 C C . ARG A 1 832 ? 31.084 -10.222 3.368 1.00 92.81 832 ARG A C 1
ATOM 6386 O O . ARG A 1 832 ? 32.011 -10.147 2.568 1.00 92.81 832 ARG A O 1
ATOM 6393 N N . LEU A 1 833 ? 29.991 -10.952 3.136 1.00 90.94 833 LEU A N 1
ATOM 6394 C CA . LEU A 1 833 ? 29.816 -11.746 1.912 1.00 90.94 833 LEU A CA 1
ATOM 6395 C C . LEU A 1 833 ? 29.851 -10.877 0.645 1.00 90.94 833 LEU A C 1
ATOM 6397 O O . LEU A 1 833 ? 30.474 -11.264 -0.341 1.00 90.94 833 LEU A O 1
ATOM 6401 N N . PHE A 1 834 ? 29.247 -9.686 0.672 1.00 89.81 834 PHE A N 1
ATOM 6402 C CA . PHE A 1 834 ? 29.331 -8.739 -0.444 1.00 89.81 834 PHE A CA 1
ATOM 6403 C C . PHE A 1 834 ? 30.750 -8.189 -0.654 1.00 89.81 834 PHE A C 1
ATOM 6405 O O . PHE A 1 834 ? 31.169 -8.044 -1.803 1.00 89.81 834 PHE A O 1
ATOM 6412 N N . GLN A 1 835 ? 31.519 -7.940 0.413 1.00 90.31 835 GLN A N 1
ATOM 6413 C CA . GLN A 1 835 ? 32.930 -7.561 0.280 1.00 90.31 835 GLN A CA 1
ATOM 6414 C C . GLN A 1 835 ? 33.761 -8.694 -0.352 1.00 90.31 835 GLN A C 1
ATOM 6416 O O . GLN A 1 835 ? 34.495 -8.453 -1.310 1.00 90.31 835 GLN A O 1
ATOM 6421 N N . GLU A 1 836 ? 33.603 -9.934 0.118 1.00 92.12 836 GLU A N 1
ATOM 6422 C CA . GLU A 1 836 ? 34.307 -11.102 -0.429 1.00 92.12 836 GLU A CA 1
ATOM 6423 C C . GLU A 1 836 ? 33.959 -11.342 -1.911 1.00 92.12 836 GLU A C 1
ATOM 6425 O O . GLU A 1 836 ? 34.848 -11.605 -2.723 1.00 92.12 836 GLU A O 1
ATOM 6430 N N . GLN A 1 837 ? 32.687 -11.187 -2.299 1.00 87.19 837 GLN A N 1
ATOM 6431 C CA . GLN A 1 837 ? 32.249 -11.272 -3.700 1.00 87.19 837 GLN A CA 1
ATOM 6432 C C . GLN A 1 837 ? 32.835 -10.151 -4.572 1.00 87.19 837 GLN A C 1
ATOM 6434 O O . GLN A 1 837 ? 33.249 -10.406 -5.705 1.00 87.19 837 GLN A O 1
ATOM 6439 N N . TYR A 1 838 ? 32.917 -8.922 -4.056 1.00 90.00 838 TYR A N 1
ATOM 6440 C CA . TYR A 1 838 ? 33.513 -7.787 -4.765 1.00 90.00 838 TYR A CA 1
ATOM 6441 C C . TYR A 1 838 ? 35.022 -7.977 -4.996 1.00 90.00 838 TYR A C 1
ATOM 6443 O O . TYR A 1 838 ? 35.517 -7.780 -6.110 1.00 90.00 838 TYR A O 1
ATOM 6451 N N . GLU A 1 839 ? 35.755 -8.442 -3.981 1.00 90.31 839 GLU A N 1
ATOM 6452 C CA . GLU A 1 839 ? 37.186 -8.749 -4.090 1.00 90.31 839 GLU A CA 1
ATOM 6453 C C . GLU A 1 839 ? 37.456 -9.909 -5.069 1.00 90.31 839 GLU A C 1
ATOM 6455 O O . GLU A 1 839 ? 38.398 -9.837 -5.868 1.00 90.31 839 GLU A O 1
ATOM 6460 N N . GLN A 1 840 ? 36.592 -10.934 -5.089 1.00 91.00 840 GLN A N 1
ATOM 6461 C CA . GLN A 1 840 ? 36.627 -12.013 -6.087 1.00 91.00 840 GLN A CA 1
ATOM 6462 C C . GLN A 1 840 ? 36.347 -11.506 -7.511 1.00 91.00 840 GLN A C 1
ATOM 6464 O O . GLN A 1 840 ? 37.053 -11.900 -8.443 1.00 91.00 840 GLN A O 1
ATOM 6469 N N . GLY A 1 841 ? 35.387 -10.592 -7.693 1.00 88.88 841 GLY A N 1
ATOM 6470 C CA . GLY A 1 841 ? 35.119 -9.940 -8.981 1.00 88.88 841 GLY A CA 1
ATOM 6471 C C . GLY A 1 841 ? 36.344 -9.189 -9.512 1.00 88.88 841 GLY A C 1
ATOM 6472 O O . GLY A 1 841 ? 36.812 -9.454 -10.622 1.00 88.88 841 GLY A O 1
ATOM 6473 N N . LEU A 1 842 ? 36.954 -8.343 -8.675 1.00 90.69 842 LEU A N 1
ATOM 6474 C CA . LEU A 1 842 ? 38.193 -7.632 -9.011 1.00 90.69 842 LEU A CA 1
ATOM 6475 C C . LEU A 1 842 ? 39.373 -8.576 -9.296 1.00 90.69 842 LEU A C 1
ATOM 6477 O O . LEU A 1 842 ? 40.276 -8.223 -10.058 1.00 90.69 842 LEU A O 1
ATOM 6481 N N . ALA A 1 843 ? 39.431 -9.761 -8.684 1.00 91.44 843 ALA A N 1
ATOM 6482 C CA . ALA A 1 843 ? 40.427 -10.779 -9.023 1.00 91.44 843 ALA A CA 1
ATOM 6483 C C . ALA A 1 843 ? 40.151 -11.426 -10.396 1.00 91.44 843 ALA A C 1
ATOM 6485 O O . ALA A 1 843 ? 41.080 -11.603 -11.189 1.00 91.44 843 ALA A O 1
ATOM 6486 N N . ALA A 1 844 ? 38.886 -11.724 -10.707 1.00 91.31 844 ALA A N 1
ATOM 6487 C CA . ALA A 1 844 ? 38.474 -12.314 -11.978 1.00 91.31 844 ALA A CA 1
ATOM 6488 C C . ALA A 1 844 ? 38.729 -11.380 -13.176 1.00 91.31 844 ALA A C 1
ATOM 6490 O O . ALA A 1 844 ? 39.270 -11.832 -14.190 1.00 91.31 844 ALA A O 1
ATOM 6491 N N . ASP A 1 845 ? 38.418 -10.084 -13.061 1.00 87.00 845 ASP A N 1
ATOM 6492 C CA . ASP A 1 845 ? 38.678 -9.124 -14.141 1.00 87.00 845 ASP A CA 1
ATOM 6493 C C . ASP A 1 845 ? 40.183 -8.886 -14.361 1.00 87.00 845 ASP A C 1
ATOM 6495 O O . ASP A 1 845 ? 40.638 -8.937 -15.504 1.00 87.00 845 ASP A O 1
ATOM 6499 N N . ARG A 1 846 ? 41.002 -8.780 -13.301 1.00 89.69 846 ARG A N 1
ATOM 6500 C CA . ARG A 1 846 ? 42.475 -8.724 -13.445 1.00 89.69 846 ARG A CA 1
ATOM 6501 C C . ARG A 1 846 ? 43.043 -9.972 -14.137 1.00 89.69 846 ARG A C 1
ATOM 6503 O O . ARG A 1 846 ? 43.913 -9.864 -15.001 1.00 89.69 846 ARG A O 1
ATOM 6510 N N . ALA A 1 847 ? 42.520 -11.160 -13.826 1.00 92.12 847 ALA A N 1
ATOM 6511 C CA . ALA A 1 847 ? 42.918 -12.402 -14.495 1.00 92.12 847 ALA A CA 1
ATOM 6512 C C . ALA A 1 847 ? 42.480 -12.462 -15.975 1.00 92.12 847 ALA A C 1
ATOM 6514 O O . ALA A 1 847 ? 43.137 -13.104 -16.795 1.00 92.12 847 ALA A O 1
ATOM 6515 N N . LYS A 1 848 ? 41.377 -11.801 -16.333 1.00 90.56 848 LYS A N 1
ATOM 6516 C CA . LYS A 1 848 ? 40.852 -11.681 -17.703 1.00 90.56 848 LYS A CA 1
ATOM 6517 C C . LYS A 1 848 ? 41.656 -10.675 -18.535 1.00 90.56 848 LYS A C 1
ATOM 6519 O O . LYS A 1 848 ? 41.964 -10.975 -19.689 1.00 90.56 848 LYS A O 1
ATOM 6524 N N . GLU A 1 849 ? 42.068 -9.549 -17.952 1.00 89.69 849 GLU A N 1
ATOM 6525 C CA . GLU A 1 849 ? 43.000 -8.601 -18.583 1.00 89.69 849 GLU A CA 1
ATOM 6526 C C . GLU A 1 849 ? 44.353 -9.249 -18.901 1.00 89.69 849 GLU A C 1
ATOM 6528 O O . GLU A 1 849 ? 44.854 -9.112 -20.018 1.00 89.69 849 GLU A O 1
ATOM 6533 N N . GLU A 1 850 ? 44.926 -10.006 -17.961 1.00 92.06 850 GLU A N 1
ATOM 6534 C CA . GLU A 1 850 ? 46.217 -10.671 -18.171 1.00 92.06 850 GLU A CA 1
ATOM 6535 C C . GLU A 1 850 ? 46.143 -11.748 -19.269 1.00 92.06 850 GLU A C 1
ATOM 6537 O O . GLU A 1 850 ? 47.002 -11.792 -20.149 1.00 92.06 850 GLU A O 1
ATOM 6542 N N . ARG A 1 851 ? 45.063 -12.544 -19.327 1.00 89.94 851 ARG A N 1
ATOM 6543 C CA . ARG A 1 851 ? 44.826 -13.463 -20.462 1.00 89.94 851 ARG A CA 1
ATOM 6544 C C . ARG A 1 851 ? 44.738 -12.717 -21.796 1.00 89.94 851 ARG A C 1
ATOM 6546 O O . ARG A 1 851 ? 45.298 -13.176 -22.790 1.00 89.94 851 ARG A O 1
ATOM 6553 N N . ALA A 1 852 ? 44.068 -11.563 -21.833 1.00 88.62 852 ALA A N 1
ATOM 6554 C CA . ALA A 1 852 ? 43.963 -10.745 -23.042 1.00 88.62 852 ALA A CA 1
ATOM 6555 C C . ALA A 1 852 ? 45.316 -10.135 -23.462 1.00 88.62 852 ALA A C 1
ATOM 6557 O O . ALA A 1 852 ? 45.595 -10.028 -24.659 1.00 88.62 852 ALA A O 1
ATOM 6558 N N . ARG A 1 853 ? 46.179 -9.782 -22.498 1.00 89.94 853 ARG A N 1
ATOM 6559 C CA . ARG A 1 853 ? 47.566 -9.344 -22.726 1.00 89.94 853 ARG A CA 1
ATOM 6560 C C . ARG A 1 853 ? 48.404 -10.469 -23.340 1.00 89.94 853 ARG A C 1
ATOM 6562 O O . ARG A 1 853 ? 48.998 -10.274 -24.400 1.00 89.94 853 ARG A O 1
ATOM 6569 N N . GLN A 1 854 ? 48.380 -11.660 -22.742 1.00 90.38 854 GLN A N 1
ATOM 6570 C CA . GLN A 1 854 ? 49.118 -12.835 -23.224 1.00 90.38 854 GLN A CA 1
ATOM 6571 C C . GLN A 1 854 ? 48.657 -13.290 -24.619 1.00 90.38 854 GLN A C 1
ATOM 6573 O O . GLN A 1 854 ? 49.489 -13.579 -25.478 1.00 90.38 854 GLN A O 1
ATOM 6578 N N . ALA A 1 855 ? 47.348 -13.265 -24.895 1.00 88.50 855 ALA A N 1
ATOM 6579 C CA . ALA A 1 855 ? 46.805 -13.600 -26.213 1.00 88.50 855 ALA A CA 1
ATOM 6580 C C . ALA A 1 855 ? 47.310 -12.664 -27.331 1.00 88.50 855 ALA A C 1
ATOM 6582 O O . ALA A 1 855 ? 47.571 -13.124 -28.444 1.00 88.50 855 ALA A O 1
ATOM 6583 N N . ARG A 1 856 ? 47.501 -11.364 -27.050 1.00 86.94 856 ARG A N 1
ATOM 6584 C CA . ARG A 1 856 ? 48.091 -10.420 -28.018 1.00 86.94 856 ARG A CA 1
ATOM 6585 C C . ARG A 1 856 ? 49.559 -10.735 -28.301 1.00 86.94 856 ARG A C 1
ATOM 6587 O O . ARG A 1 856 ? 49.937 -10.790 -29.467 1.00 86.94 856 ARG A O 1
ATOM 6594 N N . LEU A 1 857 ? 50.353 -11.000 -27.260 1.00 87.56 857 LEU A N 1
ATOM 6595 C CA . LEU A 1 857 ? 51.769 -11.369 -27.398 1.00 87.56 857 LEU A CA 1
ATOM 6596 C C . LEU A 1 857 ? 51.947 -12.656 -28.225 1.00 87.56 857 LEU A C 1
ATOM 6598 O O . LEU A 1 857 ? 52.833 -12.729 -29.075 1.00 87.56 857 LEU A O 1
ATOM 6602 N N . ALA A 1 858 ? 51.067 -13.645 -28.037 1.00 86.88 858 ALA A N 1
ATOM 6603 C CA . ALA A 1 858 ? 51.079 -14.883 -28.815 1.00 86.88 858 ALA A CA 1
ATOM 6604 C C . ALA A 1 858 ? 50.764 -14.664 -30.310 1.00 86.88 858 ALA A C 1
ATOM 6606 O O . ALA A 1 858 ? 51.412 -15.269 -31.165 1.00 86.88 858 ALA A O 1
ATOM 6607 N N . MET A 1 859 ? 49.804 -13.791 -30.643 1.00 81.44 859 MET A N 1
ATOM 6608 C CA . MET A 1 859 ? 49.492 -13.456 -32.041 1.00 81.44 859 MET A CA 1
ATOM 6609 C C . MET A 1 859 ? 50.635 -12.701 -32.730 1.00 81.44 859 MET A C 1
ATOM 6611 O O . MET A 1 859 ? 50.937 -12.984 -33.889 1.00 81.44 859 MET A O 1
ATOM 6615 N N . ASP A 1 860 ? 51.289 -11.776 -32.026 1.00 80.69 860 ASP A N 1
ATOM 6616 C CA . ASP A 1 860 ? 52.389 -10.981 -32.584 1.00 80.69 860 ASP A CA 1
ATOM 6617 C C . ASP A 1 860 ? 53.627 -11.854 -32.869 1.00 80.69 860 ASP A C 1
ATOM 6619 O O . ASP A 1 860 ? 54.201 -11.800 -33.958 1.00 80.69 860 ASP A O 1
ATOM 6623 N N . ALA A 1 861 ? 53.953 -12.787 -31.965 1.00 79.81 861 ALA A N 1
ATOM 6624 C CA . ALA A 1 861 ? 55.000 -13.787 -32.187 1.00 79.81 861 ALA A CA 1
ATOM 6625 C C . ALA A 1 861 ? 54.742 -14.663 -33.434 1.00 79.81 861 ALA A C 1
ATOM 6627 O O . ALA A 1 861 ? 55.659 -14.915 -34.218 1.00 79.81 861 ALA A O 1
ATOM 6628 N N . GLN A 1 862 ? 53.492 -15.086 -33.667 1.00 80.12 862 GLN A N 1
ATOM 6629 C CA . GLN A 1 862 ? 53.114 -15.839 -34.874 1.00 80.12 862 GLN A CA 1
ATOM 6630 C C . GLN A 1 862 ? 53.194 -15.001 -36.162 1.00 80.12 862 GLN A C 1
ATOM 6632 O O . GLN A 1 862 ? 53.415 -15.554 -37.243 1.00 80.12 862 GLN A O 1
ATOM 6637 N N . LEU A 1 863 ? 53.000 -13.682 -36.072 1.00 78.44 863 LEU A N 1
ATOM 6638 C CA . LEU A 1 863 ? 53.119 -12.771 -37.208 1.00 78.44 863 LEU A CA 1
ATOM 6639 C C . LEU A 1 863 ? 54.587 -12.557 -37.602 1.00 78.44 863 LEU A C 1
ATOM 6641 O O . LEU A 1 863 ? 54.910 -12.639 -38.788 1.00 78.44 863 LEU A O 1
ATOM 6645 N N . VAL A 1 864 ? 55.474 -12.353 -36.622 1.00 73.38 864 VAL A N 1
ATOM 6646 C CA . VAL A 1 864 ? 56.925 -12.201 -36.839 1.00 73.38 864 VAL A CA 1
ATOM 6647 C C . VAL A 1 864 ? 57.515 -13.417 -37.558 1.00 73.38 864 VAL A C 1
ATOM 6649 O O . VAL A 1 864 ? 58.290 -13.255 -38.502 1.00 73.38 864 VAL A O 1
ATOM 6652 N N . GLU A 1 865 ? 57.113 -14.633 -37.185 1.00 72.62 865 GLU A N 1
ATOM 6653 C CA . GLU A 1 865 ? 57.639 -15.848 -37.818 1.00 72.62 865 GLU A CA 1
ATOM 6654 C C . GLU A 1 865 ? 57.192 -15.990 -39.287 1.00 72.62 865 GLU A C 1
ATOM 6656 O O . GLU A 1 865 ? 57.999 -16.311 -40.160 1.00 72.62 865 GLU A O 1
ATOM 6661 N N . LYS A 1 866 ? 55.943 -15.618 -39.606 1.00 67.94 866 LYS A N 1
ATOM 6662 C CA . LYS A 1 866 ? 55.444 -15.564 -40.996 1.00 67.94 866 LYS A CA 1
ATOM 6663 C C . LYS A 1 866 ? 56.107 -14.476 -41.847 1.00 67.94 866 LYS A C 1
ATOM 6665 O O . LYS A 1 866 ? 56.124 -14.585 -43.071 1.00 67.94 866 LYS A O 1
ATOM 6670 N N . MET A 1 867 ? 56.651 -13.422 -41.236 1.00 65.69 867 MET A N 1
ATOM 6671 C CA . MET A 1 867 ? 57.454 -12.436 -41.969 1.00 65.69 867 MET A CA 1
ATOM 6672 C C . MET A 1 867 ? 58.838 -12.987 -42.332 1.00 65.69 867 MET A C 1
ATOM 6674 O O . MET A 1 867 ? 59.342 -12.673 -43.408 1.00 65.69 867 MET A O 1
ATOM 6678 N N . ARG A 1 868 ? 59.425 -13.853 -41.493 1.00 61.03 868 ARG A N 1
ATOM 6679 C CA . ARG A 1 868 ? 60.714 -14.510 -41.772 1.00 61.03 868 ARG A CA 1
ATOM 6680 C C . ARG A 1 868 ? 60.615 -15.523 -42.910 1.00 61.03 868 ARG A C 1
ATOM 6682 O O . ARG A 1 868 ? 61.459 -15.499 -43.801 1.00 61.03 868 ARG A O 1
ATOM 6689 N N . SER A 1 869 ? 59.572 -16.359 -42.932 1.00 62.19 869 SER A N 1
ATOM 6690 C CA . SER A 1 869 ? 59.384 -17.365 -43.995 1.00 62.19 869 SER A CA 1
ATOM 6691 C C . SER A 1 869 ? 59.249 -16.756 -45.394 1.00 62.19 869 SER A C 1
ATOM 6693 O O . SER A 1 869 ? 59.641 -17.375 -46.378 1.00 62.19 869 SER A O 1
ATOM 6695 N N . ASN A 1 870 ? 58.714 -15.537 -45.487 1.00 56.84 870 ASN A N 1
ATOM 6696 C CA . ASN A 1 870 ? 58.405 -14.878 -46.757 1.00 56.84 870 ASN A CA 1
ATOM 6697 C C . ASN A 1 870 ? 59.556 -14.006 -47.298 1.00 56.84 870 ASN A C 1
ATOM 6699 O O . ASN A 1 870 ? 59.396 -13.376 -48.340 1.00 56.84 870 ASN A O 1
ATOM 6703 N N . ALA A 1 871 ? 60.701 -13.946 -46.607 1.00 50.69 871 ALA A N 1
ATOM 6704 C CA . ALA A 1 871 ? 61.831 -13.086 -46.974 1.00 50.69 871 ALA A CA 1
ATOM 6705 C C . ALA A 1 871 ? 62.788 -13.698 -48.025 1.00 50.69 871 ALA A C 1
ATOM 6707 O O . ALA A 1 871 ? 63.759 -13.053 -48.417 1.00 50.69 871 ALA A O 1
ATOM 6708 N N . VAL A 1 872 ? 62.537 -14.929 -48.487 1.00 47.34 872 VAL A N 1
ATOM 6709 C CA . VAL A 1 872 ? 63.356 -15.609 -49.506 1.00 47.34 872 VAL A CA 1
ATOM 6710 C C . VAL A 1 872 ? 62.833 -15.258 -50.905 1.00 47.34 872 VAL A C 1
ATOM 6712 O O . VAL A 1 872 ? 61.784 -15.740 -51.328 1.00 47.34 872 VAL A O 1
ATOM 6715 N N . VAL A 1 873 ? 63.554 -14.380 -51.608 1.00 44.31 873 VAL A N 1
ATOM 6716 C CA . VAL A 1 873 ? 63.134 -13.778 -52.890 1.00 44.31 873 VAL A CA 1
ATOM 6717 C C . VAL A 1 873 ? 63.395 -14.708 -54.089 1.00 44.31 873 VAL A C 1
ATOM 6719 O O . VAL A 1 873 ? 64.288 -15.553 -54.068 1.00 44.31 873 VAL A O 1
ATOM 6722 N N . HIS A 1 874 ? 62.581 -14.567 -55.139 1.00 43.19 874 HIS A N 1
ATOM 6723 C CA . HIS A 1 874 ? 62.498 -15.497 -56.267 1.00 43.19 874 HIS A CA 1
ATOM 6724 C C . HIS A 1 874 ? 63.607 -15.269 -57.335 1.00 43.19 874 HIS A C 1
ATOM 6726 O O . HIS A 1 874 ? 63.787 -14.131 -57.765 1.00 43.19 874 HIS A O 1
ATOM 6732 N N . PRO A 1 875 ? 64.325 -16.296 -57.847 1.00 41.69 875 PRO A N 1
ATOM 6733 C CA . PRO A 1 875 ? 65.573 -16.088 -58.614 1.00 41.69 875 PRO A CA 1
ATOM 6734 C C . PRO A 1 875 ? 65.447 -15.688 -60.105 1.00 41.69 875 PRO A C 1
ATOM 6736 O O . PRO A 1 875 ? 66.253 -16.154 -60.910 1.00 41.69 875 PRO A O 1
ATOM 6739 N N . ARG A 1 876 ? 64.437 -14.909 -60.531 1.00 46.69 876 ARG A N 1
ATOM 6740 C CA . ARG A 1 876 ? 64.117 -14.746 -61.976 1.00 46.69 876 ARG A CA 1
ATOM 6741 C C . ARG A 1 876 ? 64.212 -13.347 -62.597 1.00 46.69 876 ARG A C 1
ATOM 6743 O O . ARG A 1 876 ? 64.089 -13.254 -63.815 1.00 46.69 876 ARG A O 1
ATOM 6750 N N . ASP A 1 877 ? 64.522 -12.308 -61.829 1.00 45.38 877 ASP A N 1
ATOM 6751 C CA . ASP A 1 877 ? 64.428 -10.913 -62.299 1.00 45.38 877 ASP A CA 1
ATOM 6752 C C . ASP A 1 877 ? 65.742 -10.342 -62.888 1.00 45.38 877 ASP A C 1
ATOM 6754 O O . ASP A 1 877 ? 66.022 -9.151 -62.784 1.00 45.38 877 ASP A O 1
ATOM 6758 N N . PHE A 1 878 ? 66.551 -11.185 -63.543 1.00 42.78 878 PHE A N 1
ATOM 6759 C CA . PHE A 1 878 ? 67.735 -10.778 -64.316 1.00 42.78 878 PHE A CA 1
ATOM 6760 C C . PHE A 1 878 ? 67.761 -11.520 -65.661 1.00 42.78 878 PHE A C 1
ATOM 6762 O O . PHE A 1 878 ? 68.155 -12.684 -65.721 1.00 42.78 878 PHE A O 1
ATOM 6769 N N . GLY A 1 879 ? 67.307 -10.868 -66.741 1.00 42.31 879 GLY A N 1
ATOM 6770 C CA . GLY A 1 879 ? 67.035 -11.579 -67.999 1.00 42.31 879 GLY A CA 1
ATOM 6771 C C . GLY A 1 879 ? 66.804 -10.738 -69.259 1.00 42.31 879 GLY A C 1
ATOM 6772 O O . GLY A 1 879 ? 66.061 -11.181 -70.130 1.00 42.31 879 GLY A O 1
ATOM 6773 N N . ALA A 1 880 ? 67.414 -9.554 -69.386 1.00 41.31 880 ALA A N 1
ATOM 6774 C CA . ALA A 1 880 ? 67.399 -8.779 -70.634 1.00 41.31 880 ALA A CA 1
ATOM 6775 C C . ALA A 1 880 ? 68.673 -7.926 -70.777 1.00 41.31 880 ALA A C 1
ATOM 6777 O O . ALA A 1 880 ? 68.749 -6.821 -70.251 1.00 41.31 880 ALA A O 1
ATOM 6778 N N . HIS A 1 881 ? 69.684 -8.433 -71.489 1.00 45.44 881 HIS A N 1
ATOM 6779 C CA . HIS A 1 881 ? 70.890 -7.660 -71.804 1.00 45.44 881 HIS A CA 1
ATOM 6780 C C . HIS A 1 881 ? 70.705 -6.850 -73.094 1.00 45.44 881 HIS A C 1
ATOM 6782 O O . HIS A 1 881 ? 71.068 -7.300 -74.181 1.00 45.44 881 HIS A O 1
ATOM 6788 N N . LEU A 1 882 ? 70.201 -5.623 -72.956 1.00 51.97 882 LEU A N 1
ATOM 6789 C CA . LEU A 1 882 ? 70.629 -4.541 -73.845 1.00 51.97 882 LEU A CA 1
ATOM 6790 C C . LEU A 1 882 ? 72.128 -4.289 -73.619 1.00 51.97 882 LEU A C 1
ATOM 6792 O O . LEU A 1 882 ? 72.663 -4.551 -72.539 1.00 51.97 882 LEU A O 1
ATOM 6796 N N . THR A 1 883 ? 72.838 -3.809 -74.641 1.00 59.72 883 THR A N 1
ATOM 6797 C CA . THR A 1 883 ? 74.257 -3.476 -74.458 1.00 59.72 883 THR A CA 1
ATOM 6798 C C . THR A 1 883 ? 74.392 -2.121 -73.767 1.00 59.72 883 THR A C 1
ATOM 6800 O O . THR A 1 883 ? 73.703 -1.163 -74.119 1.00 59.72 883 THR A O 1
ATOM 6803 N N . GLN A 1 884 ? 75.324 -2.014 -72.816 1.00 62.47 884 GLN A N 1
ATOM 6804 C CA . GLN A 1 884 ? 75.528 -0.805 -72.004 1.00 62.47 884 GLN A CA 1
ATOM 6805 C C . GLN A 1 884 ? 75.685 0.476 -72.850 1.00 62.47 884 GLN A C 1
ATOM 6807 O O . GLN A 1 884 ? 75.228 1.547 -72.456 1.00 62.47 884 GLN A O 1
ATOM 6812 N N . GLN A 1 885 ? 76.287 0.368 -74.039 1.00 61.12 885 GLN A N 1
ATOM 6813 C CA . GLN A 1 885 ? 76.450 1.478 -74.985 1.00 61.12 885 GLN A CA 1
ATOM 6814 C C . GLN A 1 885 ? 75.119 1.991 -75.559 1.00 61.12 885 GLN A C 1
ATOM 6816 O O . GLN A 1 885 ? 74.958 3.199 -75.722 1.00 61.12 885 GLN A O 1
ATOM 6821 N N . GLN A 1 886 ? 74.152 1.108 -75.834 1.00 63.50 886 GLN A N 1
ATOM 6822 C CA . GLN A 1 886 ? 72.821 1.507 -76.310 1.00 63.50 886 GLN A CA 1
ATOM 6823 C C . GLN A 1 886 ? 72.057 2.257 -75.213 1.00 63.50 886 GLN A C 1
ATOM 6825 O O . GLN A 1 886 ? 71.482 3.310 -75.467 1.00 63.50 886 GLN A O 1
ATOM 6830 N N . GLU A 1 887 ? 72.105 1.760 -73.978 1.00 67.81 887 GLU A N 1
ATOM 6831 C CA . GLU A 1 887 ? 71.445 2.381 -72.822 1.00 67.81 887 GLU A CA 1
ATOM 6832 C C . GLU A 1 887 ? 72.077 3.730 -72.437 1.00 67.81 887 GLU A C 1
ATOM 6834 O O . GLU A 1 887 ? 71.366 4.672 -72.080 1.00 67.81 887 GLU A O 1
ATOM 6839 N N . LEU A 1 888 ? 73.402 3.864 -72.568 1.00 73.25 888 LEU A N 1
ATOM 6840 C CA . LEU A 1 888 ? 74.101 5.149 -72.452 1.00 73.25 888 LEU A CA 1
ATOM 6841 C C . LEU A 1 888 ? 73.681 6.134 -73.554 1.00 73.25 888 LEU A C 1
ATOM 6843 O O . LEU A 1 888 ? 73.469 7.309 -73.260 1.00 73.25 888 LEU A O 1
ATOM 6847 N N . ALA A 1 889 ? 73.523 5.671 -74.799 1.00 70.75 889 ALA A N 1
ATOM 6848 C CA . ALA A 1 889 ? 73.079 6.509 -75.912 1.00 70.75 889 ALA A CA 1
ATOM 6849 C C . ALA A 1 889 ? 71.625 6.993 -75.753 1.00 70.75 889 ALA A C 1
ATOM 6851 O O . ALA A 1 889 ? 71.367 8.182 -75.933 1.00 70.75 889 ALA A O 1
ATOM 6852 N N . TYR A 1 890 ? 70.691 6.116 -75.356 1.00 71.69 890 TYR A N 1
ATOM 6853 C CA . TYR A 1 890 ? 69.298 6.498 -75.079 1.00 71.69 890 TYR A CA 1
ATOM 6854 C C . TYR A 1 890 ? 69.198 7.585 -74.001 1.00 71.69 890 TYR A C 1
ATOM 6856 O O . TYR A 1 890 ? 68.462 8.556 -74.164 1.00 71.69 890 TYR A O 1
ATOM 6864 N N . ASN A 1 891 ? 69.970 7.452 -72.920 1.00 75.56 891 ASN A N 1
ATOM 6865 C CA . ASN A 1 891 ? 69.922 8.366 -71.779 1.00 75.56 891 ASN A CA 1
ATOM 6866 C C . ASN A 1 891 ? 70.886 9.564 -71.897 1.00 75.56 891 ASN A C 1
ATOM 6868 O O . ASN A 1 891 ? 71.082 10.290 -70.923 1.00 75.56 891 ASN A O 1
ATOM 6872 N N . ARG A 1 892 ? 71.485 9.814 -73.073 1.00 81.06 892 ARG A N 1
ATOM 6873 C CA . ARG A 1 892 ? 72.505 10.862 -73.260 1.00 81.06 892 ARG A CA 1
ATOM 6874 C C . ARG A 1 892 ? 72.064 12.239 -72.747 1.00 81.06 892 ARG A C 1
ATOM 6876 O O . ARG A 1 892 ? 72.824 12.879 -72.026 1.00 81.06 892 ARG A O 1
ATOM 6883 N N . GLY A 1 893 ? 70.837 12.661 -73.060 1.00 78.69 893 GLY A N 1
ATOM 6884 C CA . GLY A 1 893 ? 70.305 13.964 -72.638 1.00 78.69 893 GLY A CA 1
ATOM 6885 C C . GLY A 1 893 ? 70.196 14.131 -71.116 1.00 78.69 893 GLY A C 1
ATOM 6886 O O . GLY A 1 893 ? 70.398 15.232 -70.609 1.00 78.69 893 GLY A O 1
ATOM 6887 N N . LEU A 1 894 ? 69.966 13.041 -70.370 1.00 80.31 894 LEU A N 1
ATOM 6888 C CA . LEU A 1 894 ? 69.984 13.058 -68.903 1.00 80.31 894 LEU A CA 1
ATOM 6889 C C . LEU A 1 894 ? 71.405 13.293 -68.372 1.00 80.31 894 LEU A C 1
ATOM 6891 O O . LEU A 1 894 ? 71.579 14.095 -67.459 1.00 80.31 894 LEU A O 1
ATOM 6895 N N . TYR A 1 895 ? 72.433 12.675 -68.963 1.00 80.88 895 TYR A N 1
ATOM 6896 C CA . TYR A 1 895 ? 73.829 12.933 -68.574 1.00 80.88 895 TYR A CA 1
ATOM 6897 C C . TYR A 1 895 ? 74.304 14.341 -68.965 1.00 80.88 895 TYR A C 1
ATOM 6899 O O . TYR A 1 895 ? 75.070 14.953 -68.221 1.00 80.88 895 TYR A O 1
ATOM 6907 N N . GLU A 1 896 ? 73.833 14.885 -70.091 1.00 82.25 896 GLU A N 1
ATOM 6908 C CA . GLU A 1 896 ? 74.079 16.286 -70.467 1.00 82.25 896 GLU A CA 1
ATOM 6909 C C . GLU A 1 896 ? 73.426 17.243 -69.452 1.00 82.25 896 GLU A C 1
ATOM 6911 O O . GLU A 1 896 ? 74.080 18.177 -68.984 1.00 82.25 896 GLU A O 1
ATOM 6916 N N . GLN A 1 897 ? 72.197 16.961 -69.002 1.00 81.88 897 GLN A N 1
ATOM 6917 C CA . GLN A 1 897 ? 71.543 17.728 -67.938 1.00 81.88 897 GLN A CA 1
ATOM 6918 C C . GLN A 1 897 ? 72.263 17.600 -66.582 1.00 81.88 897 GLN A C 1
ATOM 6920 O O . GLN A 1 897 ? 72.486 18.612 -65.916 1.00 81.88 897 GLN A O 1
ATOM 6925 N N . MET A 1 898 ? 72.676 16.393 -66.178 1.00 85.62 898 MET A N 1
ATOM 6926 C CA . MET A 1 898 ? 73.476 16.181 -64.962 1.00 85.62 898 MET A CA 1
ATOM 6927 C C . MET A 1 898 ? 74.775 16.996 -64.991 1.00 85.62 898 MET A C 1
ATOM 6929 O O . MET A 1 898 ? 75.158 17.559 -63.966 1.00 85.62 898 MET A O 1
ATOM 6933 N N . ALA A 1 899 ? 75.434 17.089 -66.152 1.00 83.00 899 ALA A N 1
ATOM 6934 C CA . ALA A 1 899 ? 76.669 17.852 -66.314 1.00 83.00 899 ALA A CA 1
ATOM 6935 C C . ALA A 1 899 ? 76.437 19.370 -66.205 1.00 83.00 899 ALA A C 1
ATOM 6937 O O . ALA A 1 899 ? 77.227 20.063 -65.566 1.00 83.00 899 ALA A O 1
ATOM 6938 N N . VAL A 1 900 ? 75.336 19.882 -66.768 1.00 86.94 900 VAL A N 1
ATOM 6939 C CA . VAL A 1 900 ? 74.926 21.294 -66.635 1.00 86.94 900 VAL A CA 1
ATOM 6940 C C . VAL A 1 900 ? 74.542 21.641 -65.191 1.00 86.94 900 VAL A C 1
ATOM 6942 O O . VAL A 1 900 ? 74.862 22.726 -64.714 1.00 86.94 900 VAL A O 1
ATOM 6945 N N . GLU A 1 901 ? 73.897 20.722 -64.467 1.00 83.25 901 GLU A N 1
ATOM 6946 C CA . GLU A 1 901 ? 73.505 20.914 -63.062 1.00 83.25 901 GLU A CA 1
ATOM 6947 C C . GLU A 1 901 ? 74.612 20.569 -62.045 1.00 83.25 901 GLU A C 1
ATOM 6949 O O . GLU A 1 901 ? 74.385 20.653 -60.838 1.00 83.25 901 GLU A O 1
ATOM 6954 N N . GLY A 1 902 ? 75.813 20.193 -62.502 1.00 83.81 902 GLY A N 1
ATOM 6955 C CA . GLY A 1 902 ? 76.952 19.865 -61.636 1.00 83.81 902 GLY A CA 1
ATOM 6956 C C . GLY A 1 902 ? 76.801 18.559 -60.842 1.00 83.81 902 GLY A C 1
ATOM 6957 O O . GLY A 1 902 ? 77.558 18.316 -59.898 1.00 83.81 902 GLY A O 1
ATOM 6958 N N . PHE A 1 903 ? 75.829 17.709 -61.182 1.00 81.25 903 PHE A N 1
ATOM 6959 C CA . PHE A 1 903 ? 75.508 16.513 -60.410 1.00 81.25 903 PHE A CA 1
ATOM 6960 C C . PHE A 1 903 ? 76.556 15.414 -60.622 1.00 81.25 903 PHE A C 1
ATOM 6962 O O . PHE A 1 903 ? 76.750 14.927 -61.735 1.00 81.25 903 PHE A O 1
ATOM 6969 N N . MET A 1 904 ? 77.234 15.028 -59.534 1.00 79.06 904 MET A N 1
ATOM 6970 C CA . MET A 1 904 ? 78.224 13.939 -59.468 1.00 79.06 904 MET A CA 1
ATOM 6971 C C . MET A 1 904 ? 79.258 13.946 -60.615 1.00 79.06 904 MET A C 1
ATOM 6973 O O . MET A 1 904 ? 79.616 12.899 -61.160 1.00 79.06 904 MET A O 1
ATOM 6977 N N . MET A 1 905 ? 79.773 15.138 -60.949 1.00 78.50 905 MET A N 1
ATOM 6978 C CA . MET A 1 905 ? 80.635 15.403 -62.115 1.00 78.50 905 MET A CA 1
ATOM 6979 C C . MET A 1 905 ? 81.724 14.355 -62.429 1.00 78.50 905 MET A C 1
ATOM 6981 O O . MET A 1 905 ? 81.863 14.029 -63.605 1.00 78.50 905 MET A O 1
ATOM 6985 N N . PRO A 1 906 ? 82.479 13.771 -61.471 1.00 77.88 906 PRO A N 1
ATOM 6986 C CA . PRO A 1 906 ? 83.499 12.763 -61.795 1.00 77.88 906 PRO A CA 1
ATOM 6987 C C . PRO A 1 906 ? 82.953 11.484 -62.454 1.00 77.88 906 PRO A C 1
ATOM 6989 O O . PRO A 1 906 ? 83.683 10.799 -63.168 1.00 77.88 906 PRO A O 1
ATOM 6992 N N . LEU A 1 907 ? 81.680 11.153 -62.221 1.00 78.25 907 LEU A N 1
ATOM 6993 C CA . LEU A 1 907 ? 80.992 9.996 -62.801 1.00 78.25 907 LEU A CA 1
ATOM 6994 C C . LEU A 1 907 ? 80.199 10.392 -64.048 1.00 78.25 907 LEU A C 1
ATOM 6996 O O . LEU A 1 907 ? 80.287 9.715 -65.072 1.00 78.25 907 LEU A O 1
ATOM 7000 N N . THR A 1 908 ? 79.513 11.532 -64.011 1.00 78.38 908 THR A N 1
ATOM 7001 C CA . THR A 1 908 ? 78.797 12.082 -65.170 1.00 78.38 908 THR A CA 1
ATOM 7002 C C . THR A 1 908 ? 79.751 12.328 -66.344 1.00 78.38 908 THR A C 1
ATOM 7004 O O . THR A 1 908 ? 79.519 11.826 -67.442 1.00 78.38 908 THR A O 1
ATOM 7007 N N . SER A 1 909 ? 80.905 12.961 -66.103 1.00 77.56 909 SER A N 1
ATOM 7008 C CA . SER A 1 909 ? 81.960 13.168 -67.111 1.00 77.56 909 SER A CA 1
ATOM 7009 C C . SER A 1 909 ? 82.674 11.883 -67.555 1.00 77.56 909 SER A C 1
ATOM 7011 O O . SER A 1 909 ? 83.389 11.906 -68.553 1.00 77.56 909 SER A O 1
ATOM 7013 N N . LYS A 1 910 ? 82.498 10.758 -66.846 1.00 81.06 910 LYS A N 1
ATOM 7014 C CA . LYS A 1 910 ? 83.024 9.441 -67.243 1.00 81.06 910 LYS A CA 1
ATOM 7015 C C . LYS A 1 910 ? 82.079 8.729 -68.214 1.00 81.06 910 LYS A C 1
ATOM 7017 O O . LYS A 1 910 ? 82.555 8.115 -69.166 1.00 81.06 910 LYS A O 1
ATOM 7022 N N . PHE A 1 911 ? 80.768 8.804 -67.983 1.00 79.44 911 PHE A N 1
ATOM 7023 C CA . PHE A 1 911 ? 79.760 8.129 -68.809 1.00 79.44 911 PHE A CA 1
ATOM 7024 C C . PHE A 1 911 ? 79.298 8.966 -70.011 1.00 79.44 911 PHE A C 1
ATOM 7026 O O . PHE A 1 911 ? 79.049 8.406 -71.077 1.00 79.44 911 PHE A O 1
ATOM 7033 N N . LEU A 1 912 ? 79.260 10.297 -69.897 1.00 77.88 912 LEU A N 1
ATOM 7034 C CA . LEU A 1 912 ? 78.820 11.184 -70.980 1.00 77.88 912 LEU A CA 1
ATOM 7035 C C . LEU A 1 912 ? 79.629 11.032 -72.295 1.00 77.88 912 LEU A C 1
ATOM 7037 O O . LEU A 1 912 ? 79.004 10.967 -73.354 1.00 77.88 912 LEU A O 1
ATOM 7041 N N . PRO A 1 913 ? 80.973 10.877 -72.289 1.00 76.19 913 PRO A N 1
ATOM 7042 C CA . PRO A 1 913 ? 81.737 10.602 -73.513 1.00 76.19 913 PRO A CA 1
ATOM 7043 C C . PRO A 1 913 ? 81.508 9.197 -74.093 1.00 76.19 913 PRO A C 1
ATOM 7045 O O . PRO A 1 913 ? 81.823 8.959 -75.255 1.00 76.19 913 PRO A O 1
ATOM 7048 N N . GLN A 1 914 ? 80.983 8.259 -73.296 1.00 74.31 914 GLN A N 1
ATOM 7049 C CA . GLN A 1 914 ? 80.716 6.875 -73.710 1.00 74.31 914 GLN A CA 1
ATOM 7050 C C . GLN A 1 914 ? 79.355 6.735 -74.418 1.00 74.31 914 GLN A C 1
ATOM 7052 O O . GLN A 1 914 ? 79.142 5.773 -75.154 1.00 74.31 914 GLN A O 1
ATOM 7057 N N . ALA A 1 915 ? 78.461 7.717 -74.261 1.00 69.62 915 ALA A N 1
ATOM 7058 C CA . ALA A 1 915 ? 77.212 7.859 -75.009 1.00 69.62 915 ALA A CA 1
ATOM 7059 C C . ALA A 1 915 ? 77.466 8.412 -76.432 1.00 69.62 915 ALA A C 1
ATOM 7061 O O . ALA A 1 915 ? 77.053 9.521 -76.781 1.00 69.62 915 ALA A O 1
ATOM 7062 N N . THR A 1 916 ? 78.203 7.663 -77.257 1.00 60.25 916 THR A N 1
ATOM 7063 C CA . THR A 1 916 ? 78.771 8.149 -78.531 1.00 60.25 916 THR A CA 1
ATOM 7064 C C . THR A 1 916 ? 77.772 8.339 -79.678 1.00 60.25 916 THR A C 1
ATOM 7066 O O . THR A 1 916 ? 78.105 9.020 -80.644 1.00 60.25 916 THR A O 1
ATOM 7069 N N . HIS A 1 917 ? 76.560 7.776 -79.608 1.00 57.00 917 HIS A N 1
ATOM 7070 C CA . HIS A 1 917 ? 75.618 7.778 -80.735 1.00 57.00 917 HIS A CA 1
ATOM 7071 C C . HIS A 1 917 ? 74.654 8.978 -80.714 1.00 57.00 917 HIS A C 1
ATOM 7073 O O . HIS A 1 917 ? 73.658 8.988 -79.989 1.00 57.00 917 HIS A O 1
ATOM 7079 N N . THR A 1 918 ? 74.906 9.988 -81.549 1.00 55.84 918 THR A N 1
ATOM 7080 C CA . THR A 1 918 ? 74.055 11.185 -81.659 1.00 55.84 918 THR A CA 1
ATOM 7081 C C . THR A 1 918 ? 72.900 10.997 -82.651 1.00 55.84 918 THR A C 1
ATOM 7083 O O . THR A 1 918 ? 72.959 11.462 -83.788 1.00 55.84 918 THR A O 1
ATOM 7086 N N . GLY A 1 919 ? 71.817 10.373 -82.179 1.00 54.41 919 GLY A N 1
ATOM 7087 C CA . GLY A 1 919 ? 70.496 10.408 -82.824 1.00 54.41 919 GLY A CA 1
ATOM 7088 C C . GLY A 1 919 ? 70.183 9.276 -83.812 1.00 54.41 919 GLY A C 1
ATOM 7089 O O . GLY A 1 919 ? 71.080 8.674 -84.387 1.00 54.41 919 GLY A O 1
ATOM 7090 N N . LYS A 1 920 ? 68.872 9.028 -83.978 1.00 51.25 920 LYS A N 1
ATOM 7091 C CA . LYS A 1 920 ? 68.211 8.041 -84.863 1.00 51.25 920 LYS A CA 1
ATOM 7092 C C . LYS A 1 920 ? 68.760 6.606 -84.798 1.00 51.25 920 LYS A C 1
ATOM 7094 O O . LYS A 1 920 ? 69.745 6.271 -85.443 1.00 51.25 920 LYS A O 1
ATOM 7099 N N . LEU A 1 921 ? 68.024 5.738 -84.100 1.00 47.62 921 LEU A N 1
ATOM 7100 C CA . LEU A 1 921 ? 68.056 4.300 -84.374 1.00 47.62 921 LEU A CA 1
ATOM 7101 C C . LEU A 1 921 ? 67.149 3.986 -85.571 1.00 47.62 921 LEU A C 1
ATOM 7103 O O . LEU A 1 921 ? 66.112 4.634 -85.743 1.00 47.62 921 LEU A O 1
ATOM 7107 N N . ASP A 1 922 ? 67.504 2.964 -86.347 1.00 45.75 922 ASP A N 1
ATOM 7108 C CA . ASP A 1 922 ? 66.570 2.332 -87.279 1.00 45.75 922 ASP A CA 1
ATOM 7109 C C . ASP A 1 922 ? 65.435 1.608 -86.525 1.00 45.75 922 ASP A C 1
ATOM 7111 O O . ASP A 1 922 ? 65.630 1.168 -85.384 1.00 45.75 922 ASP A O 1
ATOM 7115 N N . PRO A 1 923 ? 64.240 1.455 -87.132 1.00 45.34 923 PRO A N 1
ATOM 7116 C CA . PRO A 1 923 ? 63.144 0.703 -86.532 1.00 45.34 923 PRO A CA 1
ATOM 7117 C C . PRO A 1 923 ? 63.536 -0.745 -86.214 1.00 45.34 923 PRO A C 1
ATOM 7119 O O . PRO A 1 923 ? 64.205 -1.417 -86.996 1.00 45.34 923 PRO A O 1
ATOM 7122 N N . HIS A 1 924 ? 63.069 -1.233 -85.064 1.00 41.25 924 HIS A N 1
ATOM 7123 C CA . HIS A 1 924 ? 63.381 -2.565 -84.550 1.00 41.25 924 HIS A CA 1
ATOM 7124 C C . HIS A 1 924 ? 63.036 -3.664 -85.585 1.00 41.25 924 HIS A C 1
ATOM 7126 O O . HIS A 1 924 ? 61.897 -3.697 -86.062 1.00 41.25 924 HIS A O 1
ATOM 7132 N N . PRO A 1 925 ? 63.948 -4.607 -85.909 1.00 47.09 925 PRO A N 1
ATOM 7133 C CA . PRO A 1 925 ? 63.786 -5.551 -87.028 1.00 47.09 925 PRO A CA 1
ATOM 7134 C C . PRO A 1 925 ? 62.700 -6.626 -86.818 1.00 47.09 925 PRO A C 1
ATOM 7136 O O . PRO A 1 925 ? 62.561 -7.539 -87.625 1.00 47.09 925 PRO A O 1
ATOM 7139 N N . SER A 1 926 ? 61.924 -6.529 -85.737 1.00 52.81 926 SER A N 1
ATOM 7140 C CA . SER A 1 926 ? 60.788 -7.396 -85.412 1.00 52.81 926 SER A CA 1
ATOM 7141 C C . SER A 1 926 ? 59.447 -6.917 -85.985 1.00 52.81 926 SER A C 1
ATOM 7143 O O . SER A 1 926 ? 58.472 -7.659 -85.908 1.00 52.81 926 SER A O 1
ATOM 7145 N N . CYS A 1 927 ? 59.376 -5.703 -86.545 1.00 46.88 927 CYS A N 1
ATOM 7146 C CA . CYS A 1 927 ? 58.160 -5.151 -87.150 1.00 46.88 927 CYS A CA 1
ATOM 7147 C C . CYS A 1 927 ? 58.431 -4.731 -88.601 1.00 46.88 927 CYS A C 1
ATOM 7149 O O . CYS A 1 927 ? 58.990 -3.664 -88.855 1.00 46.88 927 CYS A O 1
ATOM 7151 N N . GLY A 1 928 ? 58.024 -5.563 -89.564 1.00 45.31 928 GLY A N 1
ATOM 7152 C CA . GLY A 1 928 ? 58.042 -5.184 -90.979 1.00 45.31 928 GLY A CA 1
ATOM 7153 C C . GLY A 1 928 ? 57.102 -4.005 -91.255 1.00 45.31 928 GLY A C 1
ATOM 7154 O O . GLY A 1 928 ? 56.085 -3.847 -90.578 1.00 45.31 928 GLY A O 1
ATOM 7155 N N . ARG A 1 929 ? 57.417 -3.176 -92.261 1.00 46.44 929 ARG A N 1
ATOM 7156 C CA . ARG A 1 929 ? 56.489 -2.126 -92.713 1.00 46.44 929 ARG A CA 1
ATOM 7157 C C . ARG A 1 929 ? 55.184 -2.770 -93.177 1.00 46.44 929 ARG A C 1
ATOM 7159 O O . ARG A 1 929 ? 55.205 -3.600 -94.081 1.00 46.44 929 ARG A O 1
ATOM 7166 N N . TYR A 1 930 ? 54.064 -2.343 -92.603 1.00 49.41 930 TYR A N 1
ATOM 7167 C CA . TYR A 1 930 ? 52.746 -2.620 -93.161 1.00 49.41 930 TYR A CA 1
ATOM 7168 C C . TYR A 1 930 ? 52.624 -1.898 -94.512 1.00 49.41 930 TYR A C 1
ATOM 7170 O O . TYR A 1 930 ? 52.865 -0.694 -94.591 1.00 49.41 930 TYR A O 1
ATOM 7178 N N . THR A 1 931 ? 52.300 -2.639 -95.572 1.00 53.97 931 THR A N 1
ATOM 7179 C CA . THR A 1 931 ? 52.149 -2.117 -96.946 1.00 53.97 931 THR A CA 1
ATOM 7180 C C . THR A 1 931 ? 50.752 -2.373 -97.515 1.00 53.97 931 THR A C 1
ATOM 7182 O O . THR A 1 931 ? 50.588 -2.439 -98.730 1.00 53.97 931 THR A O 1
ATOM 7185 N N . GLY A 1 932 ? 49.756 -2.571 -96.647 1.00 61.38 932 GLY A N 1
ATOM 7186 C CA . GLY A 1 932 ? 48.350 -2.519 -97.038 1.00 61.38 932 GLY A CA 1
ATOM 7187 C C . GLY A 1 932 ? 47.870 -1.072 -97.148 1.00 61.38 932 GLY A C 1
ATOM 7188 O O . GLY A 1 932 ? 48.432 -0.176 -96.515 1.00 61.38 932 GLY A O 1
ATOM 7189 N N . GLU A 1 933 ? 46.817 -0.848 -97.928 1.00 53.84 933 GLU A N 1
ATOM 7190 C CA . GLU A 1 933 ? 46.070 0.409 -97.865 1.00 53.84 933 GLU A CA 1
ATOM 7191 C C . GLU A 1 933 ? 45.400 0.545 -96.484 1.00 53.84 933 GLU A C 1
ATOM 7193 O O . GLU A 1 933 ? 45.094 -0.451 -95.820 1.00 53.84 933 GLU A O 1
ATOM 7198 N N . ILE A 1 934 ? 45.236 1.786 -96.021 1.00 58.44 934 ILE A N 1
ATOM 7199 C CA . ILE A 1 934 ? 44.601 2.098 -94.734 1.00 58.44 934 ILE A CA 1
ATOM 7200 C C . ILE A 1 934 ? 43.085 2.081 -94.944 1.00 58.44 934 ILE A C 1
ATOM 7202 O O . ILE A 1 934 ? 42.591 2.703 -95.886 1.00 58.44 934 ILE A O 1
ATOM 7206 N N . ASP A 1 935 ? 42.352 1.375 -94.081 1.00 50.19 935 ASP A N 1
ATOM 7207 C CA . ASP A 1 935 ? 40.895 1.275 -94.187 1.00 50.19 935 ASP A CA 1
ATOM 7208 C C . ASP A 1 935 ? 40.241 2.656 -93.978 1.00 50.19 935 ASP A C 1
ATOM 7210 O O . ASP A 1 935 ? 40.583 3.412 -93.064 1.00 50.19 935 ASP A O 1
ATOM 7214 N N . ALA A 1 936 ? 39.270 2.989 -94.830 1.00 55.94 936 ALA A N 1
ATOM 7215 C CA . ALA A 1 936 ? 38.625 4.299 -94.890 1.00 55.94 936 ALA A CA 1
ATOM 7216 C C . ALA A 1 936 ? 37.814 4.656 -93.625 1.00 55.94 936 ALA A C 1
ATOM 7218 O O . ALA A 1 936 ? 37.340 5.787 -93.491 1.00 55.94 936 ALA A O 1
ATOM 7219 N N . LEU A 1 937 ? 37.653 3.708 -92.697 1.00 56.19 937 LEU A N 1
ATOM 7220 C CA . LEU A 1 937 ? 37.009 3.903 -91.399 1.00 56.19 937 LEU A CA 1
ATOM 7221 C C . LEU A 1 937 ? 37.890 4.632 -90.367 1.00 56.19 937 LEU A C 1
ATOM 7223 O O . LEU A 1 937 ? 37.338 5.316 -89.507 1.00 56.19 937 LEU A O 1
ATOM 7227 N N . GLU A 1 938 ? 39.224 4.562 -90.453 1.00 53.16 938 GLU A N 1
ATOM 7228 C CA . GLU A 1 938 ? 40.110 5.202 -89.456 1.00 53.16 938 GLU A CA 1
ATOM 7229 C C . GLU A 1 938 ? 40.260 6.726 -89.652 1.00 53.16 938 GLU A C 1
ATOM 7231 O O . GLU A 1 938 ? 40.675 7.441 -88.742 1.00 53.16 938 GLU A O 1
ATOM 7236 N N . VAL A 1 939 ? 39.851 7.266 -90.806 1.00 57.47 939 VAL A N 1
ATOM 7237 C CA . VAL A 1 939 ? 40.035 8.685 -91.189 1.00 57.47 939 VAL A CA 1
ATOM 7238 C C . VAL A 1 939 ? 38.836 9.572 -90.781 1.00 57.47 939 VAL A C 1
ATOM 7240 O O . VAL A 1 939 ? 38.590 10.617 -91.378 1.00 57.47 939 VAL A O 1
ATOM 7243 N N . ARG A 1 940 ? 38.022 9.156 -89.795 1.00 51.91 940 ARG A N 1
ATOM 7244 C CA . ARG A 1 940 ? 36.761 9.844 -89.421 1.00 51.91 940 ARG A CA 1
ATOM 7245 C C . ARG A 1 940 ? 36.527 10.094 -87.922 1.00 51.91 940 ARG A C 1
ATOM 7247 O O . ARG A 1 940 ? 35.389 10.343 -87.530 1.00 51.91 940 ARG A O 1
ATOM 7254 N N . GLN A 1 941 ? 37.569 10.071 -87.088 1.00 50.78 941 GLN A N 1
ATOM 7255 C CA . GLN A 1 941 ? 37.471 10.458 -85.666 1.00 50.78 941 GLN A CA 1
ATOM 7256 C C . GLN A 1 941 ? 38.617 11.368 -85.180 1.00 50.78 941 GLN A C 1
ATOM 7258 O O . GLN A 1 941 ? 39.180 11.141 -84.111 1.00 50.78 941 GLN A O 1
ATOM 7263 N N . VAL A 1 942 ? 38.937 12.422 -85.942 1.00 49.28 942 VAL A N 1
ATOM 7264 C CA . VAL A 1 942 ? 39.657 13.604 -85.427 1.00 49.28 942 VAL A CA 1
ATOM 7265 C C . VAL A 1 942 ? 39.079 14.881 -86.055 1.00 49.28 942 VAL A C 1
ATOM 7267 O O . VAL A 1 942 ? 39.547 15.315 -87.103 1.00 49.28 942 VAL A O 1
ATOM 7270 N N . ASP A 1 943 ? 38.059 15.440 -85.402 1.00 41.56 943 ASP A N 1
ATOM 7271 C CA . ASP A 1 943 ? 37.589 16.839 -85.449 1.00 41.56 943 ASP A CA 1
ATOM 7272 C C . ASP A 1 943 ? 36.820 17.107 -84.134 1.00 41.56 943 ASP A C 1
ATOM 7274 O O . ASP A 1 943 ? 36.048 16.202 -83.728 1.00 41.56 943 ASP A O 1
#

Secondary structure (DSSP, 8-state):
-------------------------------------------------SS-SSSS--SS---EEEEEEEEES-GGGGTT-TT-TT-GGGTGGGSGGG--HHHHTT-EEEE-HHHHGGGTTTT-EEEEEE-S---SS----EEEEEEEEEE--SSSEEEEHHHHHHHHS-SSS-EEEEEEEEPPPP-SS--EEEEEE-S-SS-EEEEEES-SS-EEEEEEEETTEEEE-EEEETTEEEE--TT--S-EEEEEEETTS-EEEEEEESSSS--TT-EEEPPP------------------------------------PPPPPPEEEEEEEEEEEEEESSSTT---GGGEEEEE-SSHHHHHHHHHT-TT--EEEEETTEEEEE--TT---EEEEEEEEEEEEEE---S--EE-GGGSTTEEEESSSTT---GGGEEEEES--SHHHHHHHHHTSTT--EEEEETTEEEEE--TT---EEEE-----SSS-------EEE--------------------S-------SS----TT-------SSPPPPPPPPPPP-HHHHHHHHHHHHHHHHHHHHIIIIIHHHHHHHHHHHHHHHHHHHHHHHHHHHHHHHHHHHHHHHHHHHHHHHHHHHHHHHHHHHHHHHHHHHHHHHHHHHHHHHHHHHHHHHHHHHHHHHHHHHHHHHHHHHHHHHHHHHHHHHHHHHHHHHHHHHHHHHHHHHHHHHHHTTTHHHHHHHHTTTHHHHHHHHHHHHHHHHHHHHHHHHHHHHHHHHHHHHHHHHHHHHHHHHHHHHHHHHHHHHHHHHHHHHHHHHHHHHHHHHHHHHHHHHHHHHHHHHHHHHHHHHHHHHHHHHHHHHHHHHHHHHHHHHHHTT---TT-------HHHHHHHTHHHHHHHHHTTTTHHHHHHHGGG----S-PPPPTTSPPP-SPPPTTGGGS--

Sequence (943 aa):
MRFISAKVILCEYGLLSFRFLACWHALRSLVCVQAKNSTCPAQTSGSLMLQARQSTMKSQSQRADGFMTMWSDSATTIVGGSCEYANSANGGLGSPAASSPYIASEGYCAVDSTLYSSGGACGSCWRVSYDGSTATDPGVPGSMVVQVVDSGSAKTFDCHLTAFQRITGASTGVFPITYEPVDCDVGSAGPVATVLDGDNAWYTKVIFSNLVSGVLKADLFLGESAFTMSRVSGATWSASTAGKRDAASFAVTLDTGDIIAFRCFDSWPVPTGSSCTGPSASTARPTQSTTTTTTEIPSTTTRTEDSTTTTTLTETSLPASKVWSPVDGGEGRACRGGFPGDNSPSYYTVTMAQSLEACQKACELREECVGVEFSGSRCETWTRSQGIQSSKALSNFWCLSYSLPRLGRFEPVDGGRDRACRGATPADNSALYYRVVGSIRSLEQCQSQCWQTEGCQGVEYSRGRCEVWTRPQGIQASIVLSGGSEKGATQKSPIWRTTPAADQATAPANPKKARRPAPYATSVIPEEDAMSERSCVEVNPKHPVPLPPKLKPMDHWDLIVAFDTHKFRKEYEAYVKAGKHAHMAKFKNVLDTQMKEFRQMQDDEERARQQERQDMLNQVKENQRIAAAEKAHHDAVRDKAKSINEQSLESLRRRRKADEERRQREQDCMLKWLHNENERLRQQRIADAEEYARKCKQAQDEMLEAMEEAARRKKARQDEDKAFAMAGEQAADDAEARNRAAVQARMDQIERNCQTIGADIAGRDARLEAELQAKIKKIQDDSDQAAKEDAARRKADRDAKVKDMLDTLNLQMKQRDDEAQREKEDGIKQARLFQEQYEQGLAADRAKEERARQARLAMDAQLVEKMRSNAVVHPRDFGAHLTQQQELAYNRGLYEQMAVEGFMMPLTSKFLPQATHTGKLDPHPSCGRYTGEIDALEVRQVD

pLDDT: mean 74.71, std 22.44, range [23.91, 97.75]

Foldseek 3Di:
DDDDDDDDDDDDDDDDDDDDDDDDDDDDDDDDDDDDDDDDDDDDDDDDPDDPDPDDDDPDWDKDKKKEWAAEQDLQPLAVAQQCLQDVVLPRCPAPSVQAPQSVQQQAWAAEPVCCVQQQQAFWKKWKWADQPDWPDQWDTAIDIYGHRHYDDPMGIHGHQSNCCRHTVDRGTMGMIIMTTFFGDFDPFAKKKWWQAFPDQFKTKIAIHRGRGAFPWKWKDFPPDIWTWDADTRRMTMTGNHNGKAFIKMWTQGPVRDIDIAGWGGIPGDDHSRMGTGNHDDPPDDDDDDDDDDDDDYDDDDDDDDDDDDDDDDDDDDDFAWDKDFAPNFAQKDFAAQEAVHDDPVFWDKDFAQDPVRLVVVLVVDPQFFWWKDARGIITGGRHNVHRNHIDGHHRIGTMTIGGPDAWDWDFDVNFFQKAFADQDQVHDDPVFWDKDFPDADPVVLVVVLVVDPQFFWWFDAGGIIITGRHNVHRNDMGHNDDDDDDDDRGGGGITGTDDDDDDDDDDDDDDDDDDDDDDDDDDDDPDPPDDPPDPDPPDDPDDDDDDPDDDDQDPVSQLVVVVSVVCCVVVCVCCVPPVVVVVVVVVVVVVVVVVVVVVVVVVVVVVVVVVVVVVVVVVVVVVVVVVVVVVVVVVVVVVVVVVVVVVVVVVVVVVVVVVVVVVVVVVVVVVVVVVVVVVVVVVVVVVVVVVVVVVVVVVVVVVVVVVVVVVVVVVVVVVVVVVCVVPVVPPPVPDVPPPVVVVVVVVVVVVVVVVVVVVVVVVVVVVVVVVVVVVVVVVVVVVVVVVVVVVVVVVVVVVVVVVVVVVVVVVVVVVVVVVVVVVVVVVVVVVVVVVVVVVVVVVVVVVVVVVVVVVVVVVVVVVVVVVVPPDDDDPPDDDDDDPLVVLLVCLVVLVVCVVVVNPNVNSVVSNVSNPDDDDDDPDPVDDDDPDDDDPVVVPPDD